Protein 3DO6 (pdb70)

Secondary structure (DSSP, 8-state):
---HHHHHHHTT--GGGEEEETTTEEEE-TTHHHHTTTSPP-EEEEEEESSP-TT---HHHHHHHH--TTTTT--EEEEEPPPPHHHHHHS--STTEETTEEEESHHHHHTTTT---HHHHHHHHHHHHHHHHHHTT-TT-EEEEEE---B----GGGSSEEES-SSGGG---EEE-B--GGGS---HHHH----HHHHHHHT-EEEEETTS-EEEHHHHT-S---GGGTTTTSPEEEEETTS-EEEE-----SSSS--B--HHHH-----SEEEEEBSSSIIIIIHHIIIIIHHHHT---SEEEEEE-HHHHHHHTT--GGGTTS--HHHHHHHHHHHHHHHHHHHHTT--EEEEEE--TT--HHHHHHHHHHHHTTT-EEEEE-HHHHGGGGSHHHHHHHHHH--------S-----HHHHHHHHHHHTS--SEEEE-HHHHHHHHHHHHTT-TTS-EEEE--SSSSSS-TT--S---S-EEEE-EEEEETTTTEEEEE-S--------SS-GGG--B-TTS-B-S--/---HHHHHHHTT--GGGEEEBTTS-EEE-TTHHHHTTTSPP-EEEEEEESSP-TT---HHHHHHHH--TTTTT--EEEEEPPPPHHHHHHS--STTEETTEEEESHHHHHTTTT---HHHHHHHHHHHHHHHHHHTT-TT-EEEEEE---B----GGGSSEEES-SSGGG---EEE-B--GGG----HHHH----HHHHHHHH-EEEEETTS-EEEHHHHT-S---GGGTTTTS-EEEEETTS-EEEE-----SSSS--B--HHHH-----SEEEEEBSSSIIIIIHHIIIIIHHHHT---SEEEEEE-HHHHHHHTT--GGGTTS--HHHHHHHHHHHHHHHHHHHHTT--EEEEEE--TT--HHHHHHHHHHHHHHT-EEEEE-HHHHGGGGGHHHHHHHHHH--------S-----HHHHHHHHHHHTS--SEEEE-HHHHHHHHHHHHTT-TTS-EEEE--SSSSSS-TT--S---S-EEEE-EEEEETTTTEEEEE-S--------SS-GGG--EETTTEE-S--

Sequence (1060 aa):
GKPIKEEIADQLELKDDIILYPYGHYIAKIDHRFLKSLENHEDGKLILVTAVTPTPAGEGKTTTSIGLSSLNRIGKKSIVTLREPSLLGPTLGLKGGATGGGRSSRVLPSSDEINLHFTGDHAVASSAHNLLLAAVLDSHIKHGNELKIDITRVFWKRTDNDRALRSIVIGLGGSANGFPREDSFIITAASEVAILALSENKDLKKERLGKIIVVALDADRKIVRRISDLGIIQGAAVLLKDAINPNLVQTTEGTPALIHCGPFANIAHGTNSIIATKAKLSEYTVTEAGFGADLGAEKFIDFVSRVGGFYPNAAVLVATVRALKYHGGANLKNIHEENLEALKEGFKNLRVHVENLRKFNLPVVVALNNRFFSTDTEKEIAYVVKECEKLGVRRVAVSEVFKKGSEGGVELAKAVAEAAKDVEPAYLYENDPVEKKIEILAKEIYRAGRVEFSDTAKNNALKFIKKHGFDDELPVIVAKTPKSISHDPSLRGAPEGYTFVVSDLFVSAGAGFVVALSSGDINLPGLPKKPNALNDVDDSGNIVGVSGKPIKEEIADQLELKDDIILYPYGHYIAKIDHRFLKSLENHEDGKLILVTAVTPTPAGEGKTTTSIGLSSLNRIGKKSIVTLREPSLLGPTLGLKGGATGGGRSRVLPSDEINLHFTGDHAVASAHNLLLAAVLDSHIKHGNELKIDITRVFWKRTDNDRALRSSIVIGLGGSANGFPREDSFIITAASEVAILALSENKDLKERLGKIIVVALDADRKIVRRISDLGIIQGAAVLLKDAINPNLVQTTEGTPALIHCGPFANIAHGTNSIIATKAKLSEYTVTEAGFGADLGAEKFIDFVSRVGGFYPNAAVLVATVRALKYHGGANLKNIHEENLEALKEGFKNLRVHVENLRRKFNLPVVVALNNRFFSTDTEKEIAYVVKECEKLGVRRVAVSEVFKKGSEGGVELAKAVAEAAKDVEPAYLYENDPVEKKIEILAKEIYRAGRVEFSDTAKNNALKFIKKHGFDELPVIVAKTPKSISHDPSLRGAPEGYTFVVSDLFVSAGAGFVVALSGDINLPGLPKKPNALNDVDDSGNIVGVS

InterPro domains:
  IPR000559 Formate-tetrahydrofolate ligase, FTHFS [MF_01543] (1-542)
  IPR000559 Formate-tetrahydrofolate ligase, FTHFS [PF01268] (1-541)
  IPR000559 Formate-tetrahydrofolate ligase, FTHFS [cd00477] (4-541)
  IPR020628 Formate-tetrahydrofolate ligase, FTHFS, conserved site [PS00721] (91-101)
  IPR020628 Formate-tetrahydrofolate ligase, FTHFS, conserved site [PS00722] (316-327)
  IPR027417 P-loop containing nucleoside triphosphate hydrolase [G3DSA:3.40.50.300] (1-413)
  IPR027417 P-loop containing nucleoside triphosphate hydrolase [SSF52540] (1-540)

Foldseek 3Di:
DDFLVVQCVLLPHDVVQWADDPGFKTFGNLVVLVVLVVQDDAFEEEEFAFQDDPLDQQRQLQLQLLLLLVVVPFAEAEEFAQDFLQVLLFPFDARQHFALRGWPPPQLSNHCNPPLCLLLCLLQVLVVLCQVCQLVPVPVQFDLAWFPRAHERFAPVQQKDWDQDDDSVSGDIHIHGYFYSLADLLLLLQLASAVLSLVLQQQFFTGAHPVRDTDGSVNSPCSVCVVSCVRLSTWMWGAISVRHIYTYHGAHDQFQHQAWGHLSRQSSSRTNYYRTYGDFHCLTNVLSCQQPRCVSSVHDHQAYEYGDEQLQLLVLLPDDPVCSLPDDVNSNVQSCLSVLLSVQLNCLQVHQYEYEYEDDPSQDPVSVVVSCVVCVVSVHHYDYADCSHPRSVRCNSVNVSCVVRGDDGDGRRQDDLPFPVVLVQSSCCRFLQEQEEDEDPQAVVQSVVCVVVPLRSWAERERADSCHSARDNVNGHRDHHHYGYFYHKDDSVSVGYIYTYRDDDRSHHHDPDGQSVFDQDPVRHDDSSD/DDFLVVQCVLLPHDPVQWDDDPRFKTFGNLVVLVVLVVFDDAFEEEEFAFQDDPLDQQRQLLLQLLLLLVVVPFWEAEEAAQEQLQVLQFDFDARQGFALRGWPPVLLSNHCNPPLCLLLVLLVVLVVLCQVCQLVPVPVQFDLVWFPRAHERFAPVQQKDWAQDDDSVSGDIHIHGYFYSLADLLLLLQLASAVLSLVLQQFFFGGAHPVRDTDGNVNSPCSVCVVSCVRLSTWMWGAISVRHIYTYHGHHDQFQHQAWGHLSRQSSSRTNYYRTYGDFHCLTNVLSCQQPRCVSSVHHHQAYEYGDEQLQLLVLLPDDPVCSLPDDVNSNVQSVLSVLLSCQLNCLQVHQYEYEYEDDPSDDPVSVVVSCVVCVVSVHHYDYADCNHVRSVRCNVVNVVCVVRGHDGDGRRQDDLPFPVVLVQSSCCRFLQELEEDEDPQAVVQSVVCVVVPNRSWAERERADSCHSANDNPNGHRDHHHYGYFYHKDDSRSVGYIYTYRDDDRSHHHDPDGLSVFDQDPVRHDDRSD

Solvent-accessible surface area: 36740 Å² total

Radius of gyration: 31.06 Å; Cα contacts (8 Å, |Δi|>4): 2667; chains: 2; bounding box: 62×60×99 Å

Structure (mmCIF, N/CA/C/O backbone):
data_3DO6
#
_entry.id   3DO6
#
_cell.length_a   107.630
_cell.length_b   118.250
_cell.length_c   93.640
_cell.angle_alpha   90.000
_cell.angle_beta   90.000
_cell.angle_gamma   90.000
#
_symmetry.space_group_name_H-M   'P 21 21 2'
#
loop_
_entity.id
_entity.type
_entity.pdbx_description
1 polymer 'Formate--tetrahydrofolate ligase'
2 non-polymer 1,2-ETHANEDIOL
3 water water
#
loop_
_atom_site.group_PDB
_atom_site.id
_atom_site.type_symbol
_atom_site.label_atom_id
_atom_site.label_alt_id
_atom_site.label_comp_id
_atom_site.label_asym_id
_atom_site.label_entity_id
_atom_site.label_seq_id
_atom_site.pdbx_PDB_ins_code
_atom_site.Cartn_x
_atom_site.Cartn_y
_atom_site.Cartn_z
_atom_site.occupancy
_atom_site.B_iso_or_equiv
_atom_site.auth_seq_id
_atom_site.auth_comp_id
_atom_site.auth_asym_id
_atom_site.auth_atom_id
_atom_site.pdbx_PDB_model_num
ATOM 1 N N . GLY A 1 1 ? 34.745 96.542 -13.581 1.00 52.44 0 GLY A N 1
ATOM 2 C CA . GLY A 1 1 ? 36.015 96.862 -12.856 1.00 54.28 0 GLY A CA 1
ATOM 3 C C . GLY A 1 1 ? 36.755 95.586 -12.477 1.00 53.50 0 GLY A C 1
ATOM 4 O O . GLY A 1 1 ? 37.329 95.460 -11.381 1.00 57.72 0 GLY A O 1
ATOM 12 N N . LYS A 1 3 ? 39.202 92.107 -12.783 1.00 32.06 2 LYS A N 1
ATOM 13 C CA . LYS A 1 3 ? 40.523 91.610 -13.070 1.00 31.40 2 LYS A CA 1
ATOM 14 C C . LYS A 1 3 ? 40.492 90.479 -14.103 1.00 29.97 2 LYS A C 1
ATOM 15 O O . LYS A 1 3 ? 39.690 89.555 -14.002 1.00 27.12 2 LYS A O 1
ATOM 21 N N . PRO A 1 4 ? 41.386 90.545 -15.097 1.00 30.18 3 PRO A N 1
ATOM 22 C CA . PRO A 1 4 ? 41.621 89.373 -15.935 1.00 28.72 3 PRO A CA 1
ATOM 23 C C . PRO A 1 4 ? 41.956 88.166 -15.102 1.00 27.34 3 PRO A C 1
ATOM 24 O O . PRO A 1 4 ? 42.638 88.246 -14.074 1.00 22.67 3 PRO A O 1
ATOM 28 N N . ILE A 1 5 ? 41.471 87.029 -15.552 1.00 27.48 4 ILE A N 1
ATOM 29 C CA . ILE A 1 5 ? 41.577 85.820 -14.729 1.00 25.99 4 ILE A CA 1
ATOM 30 C C . ILE A 1 5 ? 43.052 85.469 -14.460 1.00 25.86 4 ILE A C 1
ATOM 31 O O . ILE A 1 5 ? 43.381 84.888 -13.438 1.00 25.45 4 ILE A O 1
ATOM 36 N N . LYS A 1 6 ? 43.943 85.825 -15.371 1.00 26.34 5 LYS A N 1
ATOM 37 C CA . LYS A 1 6 ? 45.366 85.488 -15.175 1.00 27.22 5 LYS A CA 1
ATOM 38 C C . LYS A 1 6 ? 45.866 86.178 -13.909 1.00 25.11 5 LYS A C 1
ATOM 39 O O . LYS A 1 6 ? 46.760 85.693 -13.220 1.00 25.24 5 LYS A O 1
ATOM 42 N N A GLU A 1 7 ? 45.252 87.309 -13.597 0.50 25.25 6 GLU A N 1
ATOM 43 N N B GLU A 1 7 ? 45.238 87.297 -13.588 0.50 26.02 6 GLU A N 1
ATOM 44 C CA A GLU A 1 7 ? 45.655 88.085 -12.426 0.50 26.16 6 GLU A CA 1
ATOM 45 C CA B GLU A 1 7 ? 45.640 88.108 -12.438 0.50 27.50 6 GLU A CA 1
ATOM 46 C C A GLU A 1 7 ? 45.296 87.284 -11.197 0.50 26.69 6 GLU A C 1
ATOM 47 C C B GLU A 1 7 ? 45.208 87.438 -11.145 0.50 27.24 6 GLU A C 1
ATOM 48 O O A GLU A 1 7 ? 46.117 87.094 -10.293 0.50 26.42 6 GLU A O 1
ATOM 49 O O B GLU A 1 7 ? 45.872 87.538 -10.116 0.50 27.00 6 GLU A O 1
ATOM 60 N N . ILE A 1 8 ? 44.075 86.757 -11.223 1.00 24.18 7 ILE A N 1
ATOM 61 C CA . ILE A 1 8 ? 43.539 86.003 -10.081 1.00 23.49 7 ILE A CA 1
ATOM 62 C C . ILE A 1 8 ? 44.365 84.745 -9.901 1.00 22.99 7 ILE A C 1
ATOM 63 O O . ILE A 1 8 ? 44.769 84.385 -8.781 1.00 22.63 7 ILE A O 1
ATOM 68 N N . ALA A 1 9 ? 44.655 84.102 -11.032 1.00 23.38 8 ALA A N 1
ATOM 69 C CA . ALA A 1 9 ? 45.457 82.887 -11.041 1.00 22.03 8 ALA A CA 1
ATOM 70 C C . ALA A 1 9 ? 46.840 83.121 -10.465 1.00 25.50 8 ALA A C 1
ATOM 71 O O . ALA A 1 9 ? 47.427 82.287 -9.772 1.00 24.26 8 ALA A O 1
ATOM 73 N N . ASP A 1 10 ? 47.370 84.292 -10.752 1.00 28.07 9 ASP A N 1
ATOM 74 C CA . ASP A 1 10 ? 48.703 84.617 -10.271 1.00 29.44 9 ASP A CA 1
ATOM 75 C C . ASP A 1 10 ? 48.741 84.723 -8.756 1.00 26.07 9 ASP A C 1
ATOM 76 O O . ASP A 1 10 ? 49.696 84.284 -8.113 1.00 28.91 9 ASP A O 1
ATOM 81 N N . GLN A 1 11 ? 47.693 85.298 -8.202 1.00 28.77 10 GLN A N 1
ATOM 82 C CA . GLN A 1 11 ? 47.562 85.433 -6.757 1.00 29.25 10 GLN A CA 1
ATOM 83 C C . GLN A 1 11 ? 47.770 84.037 -6.141 1.00 28.65 10 GLN A C 1
ATOM 84 O O . GLN A 1 11 ? 48.264 83.902 -5.030 1.00 29.48 10 GLN A O 1
ATOM 90 N N . LEU A 1 12 ? 47.386 83.001 -6.877 1.00 23.61 11 LEU A N 1
ATOM 91 C CA . LEU A 1 12 ? 47.318 81.642 -6.324 1.00 23.71 11 LEU A CA 1
ATOM 92 C C . LEU A 1 12 ? 48.473 80.793 -6.824 1.00 25.59 11 LEU A C 1
ATOM 93 O O . LEU A 1 12 ? 48.546 79.593 -6.559 1.00 25.62 11 LEU A O 1
ATOM 98 N N . GLU A 1 13 ? 49.355 81.437 -7.576 1.00 28.37 12 GLU A N 1
ATOM 99 C CA . GLU A 1 13 ? 50.560 80.795 -8.133 1.00 27.84 12 GLU A CA 1
ATOM 100 C C . GLU A 1 13 ? 50.242 79.671 -9.099 1.00 28.54 12 GLU A C 1
ATOM 101 O O . GLU A 1 13 ? 50.960 78.688 -9.182 1.00 29.12 12 GLU A O 1
ATOM 107 N N . LEU A 1 14 ? 49.131 79.818 -9.809 1.00 28.21 13 LEU A N 1
ATOM 108 C CA . LEU A 1 14 ? 48.723 78.829 -10.809 1.00 27.45 13 LEU A CA 1
ATOM 109 C C . LEU A 1 14 ? 49.304 79.137 -12.174 1.00 28.40 13 LEU A C 1
ATOM 110 O O . LEU A 1 14 ? 49.144 80.234 -12.703 1.00 31.43 13 LEU A O 1
ATOM 115 N N . LYS A 1 15 ? 49.924 78.124 -12.746 1.00 26.97 14 LYS A N 1
ATOM 116 C CA . LYS A 1 15 ? 50.573 78.227 -14.050 1.00 29.58 14 LYS A CA 1
ATOM 117 C C . LYS A 1 15 ? 49.672 77.825 -15.202 1.00 30.59 14 LYS A C 1
ATOM 118 O O . LYS A 1 15 ? 48.697 77.099 -15.031 1.00 29.90 14 LYS A O 1
ATOM 124 N N . ASP A 1 16 ? 50.001 78.329 -16.378 1.00 29.14 15 ASP A N 1
ATOM 125 C CA . ASP A 1 16 ? 49.101 78.213 -17.524 1.00 30.59 15 ASP A CA 1
ATOM 126 C C . ASP A 1 16 ? 48.898 76.812 -17.960 1.00 27.12 15 ASP A C 1
ATOM 127 O O . ASP A 1 16 ? 47.919 76.511 -18.654 1.00 25.68 15 ASP A O 1
ATOM 132 N N . ASP A 1 17 ? 49.850 75.980 -17.584 1.00 26.85 16 ASP A N 1
ATOM 133 C CA . ASP A 1 17 ? 49.876 74.609 -18.034 1.00 27.63 16 ASP A CA 1
ATOM 134 C C . ASP A 1 17 ? 48.728 73.825 -17.432 1.00 28.13 16 ASP A C 1
ATOM 135 O O . ASP A 1 17 ? 48.346 72.786 -17.944 1.00 29.84 16 ASP A O 1
ATOM 140 N N A ILE A 1 18 ? 48.172 74.354 -16.350 0.50 27.45 17 ILE A N 1
ATOM 141 N N B ILE A 1 18 ? 48.179 74.340 -16.338 0.50 26.98 17 ILE A N 1
ATOM 142 C CA A ILE A 1 18 ? 47.047 73.691 -15.667 0.50 26.36 17 ILE A CA 1
ATOM 143 C CA B ILE A 1 18 ? 47.034 73.683 -15.677 0.50 25.42 17 ILE A CA 1
ATOM 144 C C A ILE A 1 18 ? 45.803 74.562 -15.687 0.50 23.50 17 ILE A C 1
ATOM 145 C C B ILE A 1 18 ? 45.816 74.589 -15.648 0.50 23.08 17 ILE A C 1
ATOM 146 O O A ILE A 1 18 ? 44.796 74.232 -15.070 0.50 24.30 17 ILE A O 1
ATOM 147 O O B ILE A 1 18 ? 44.845 74.313 -14.957 0.50 24.00 17 ILE A O 1
ATOM 156 N N . LEU A 1 19 ? 45.891 75.668 -16.414 1.00 22.05 18 LEU A N 1
ATOM 157 C CA . LEU A 1 19 ? 44.786 76.637 -16.528 1.00 23.22 18 LEU A CA 1
ATOM 158 C C . LEU A 1 19 ? 44.147 76.638 -17.926 1.00 26.17 18 LEU A C 1
ATOM 159 O O . LEU A 1 19 ? 44.817 76.798 -18.953 1.00 26.68 18 LEU A O 1
ATOM 164 N N . TYR A 1 20 ? 42.847 76.441 -17.951 1.00 21.47 19 TYR A N 1
ATOM 165 C CA . TYR A 1 20 ? 42.098 76.437 -19.196 1.00 22.23 19 TYR A CA 1
ATOM 166 C C . TYR A 1 20 ? 41.109 77.589 -19.247 1.00 21.87 19 TYR A C 1
ATOM 167 O O . TYR A 1 20 ? 40.018 77.498 -18.659 1.00 23.97 19 TYR A O 1
ATOM 176 N N . PRO A 1 21 ? 41.453 78.669 -19.967 1.00 23.01 20 PRO A N 1
ATOM 177 C CA . PRO A 1 21 ? 40.557 79.814 -19.974 1.00 22.49 20 PRO A CA 1
ATOM 178 C C . PRO A 1 21 ? 39.230 79.615 -20.688 1.00 21.69 20 PRO A C 1
ATOM 179 O O . PRO A 1 21 ? 39.100 78.812 -21.612 1.00 21.08 20 PRO A O 1
ATOM 183 N N . TYR A 1 22 ? 38.247 80.326 -20.160 1.00 18.12 21 TYR A N 1
ATOM 184 C CA . TYR A 1 22 ? 36.961 80.519 -20.802 1.00 21.78 21 TYR A CA 1
ATOM 185 C C . TYR A 1 22 ? 36.737 82.013 -20.919 1.00 20.36 21 TYR A C 1
ATOM 186 O O . TYR A 1 22 ? 36.226 82.686 -20.000 1.00 24.39 21 TYR A O 1
ATOM 195 N N . GLY A 1 23 ? 37.154 82.560 -22.059 1.00 19.36 22 GLY A N 1
ATOM 196 C CA . GLY A 1 23 ? 37.213 84.005 -22.192 1.00 18.94 22 GLY A CA 1
ATOM 197 C C . GLY A 1 23 ? 38.334 84.547 -21.344 1.00 19.90 22 GLY A C 1
ATOM 198 O O . GLY A 1 23 ? 39.275 83.848 -21.038 1.00 24.32 22 GLY A O 1
ATOM 199 N N . HIS A 1 24 ? 38.195 85.799 -20.953 1.00 22.76 23 HIS A N 1
ATOM 200 C CA . HIS A 1 24 ? 39.260 86.547 -20.265 1.00 26.08 23 HIS A CA 1
ATOM 201 C C . HIS A 1 24 ? 39.124 86.569 -18.730 1.00 24.58 23 HIS A C 1
ATOM 202 O O . HIS A 1 24 ? 40.073 86.875 -18.029 1.00 24.11 23 HIS A O 1
ATOM 209 N N . TYR A 1 25 ? 37.949 86.180 -18.240 1.00 22.51 24 TYR A N 1
ATOM 210 C CA . TYR A 1 25 ? 37.597 86.339 -16.818 1.00 18.74 24 TYR A CA 1
ATOM 211 C C . TYR A 1 25 ? 37.218 85.048 -16.069 1.00 19.45 24 TYR A C 1
ATOM 212 O O . TYR A 1 25 ? 36.834 85.079 -14.920 1.00 20.18 24 TYR A O 1
ATOM 221 N N . ILE A 1 26 ? 37.355 83.923 -16.743 1.00 20.02 25 ILE A N 1
ATOM 222 C CA . ILE A 1 26 ? 37.075 82.614 -16.137 1.00 19.34 25 ILE A CA 1
ATOM 223 C C . ILE A 1 26 ? 38.098 81.610 -16.596 1.00 20.28 25 ILE A C 1
ATOM 224 O O . ILE A 1 26 ? 38.566 81.678 -17.740 1.00 21.50 25 ILE A O 1
ATOM 229 N N . ALA A 1 27 ? 38.468 80.688 -15.707 1.00 17.44 26 ALA A N 1
ATOM 230 C CA . ALA A 1 27 ? 39.247 79.503 -16.094 1.00 19.05 26 ALA A CA 1
ATOM 231 C C . ALA A 1 27 ? 38.940 78.256 -15.292 1.00 19.61 26 ALA A C 1
ATOM 232 O O . ALA A 1 27 ? 38.574 78.316 -14.131 1.00 22.40 26 ALA A O 1
ATOM 234 N N . LYS A 1 28 ? 39.106 77.118 -15.959 1.00 16.51 27 LYS A N 1
ATOM 235 C CA . LYS A 1 28 ? 39.144 75.829 -15.289 1.00 16.50 27 LYS A CA 1
ATOM 236 C C . LYS A 1 28 ? 40.562 75.551 -14.843 1.00 16.89 27 LYS A C 1
ATOM 237 O O . LYS A 1 28 ? 41.529 75.903 -15.513 1.00 21.17 27 LYS A O 1
ATOM 243 N N . ILE A 1 29 ? 40.666 74.934 -13.686 1.00 17.80 28 ILE A N 1
ATOM 244 C CA . ILE A 1 29 ? 41.913 74.378 -13.168 1.00 16.14 28 ILE A CA 1
ATOM 245 C C . ILE A 1 29 ? 41.873 72.880 -13.283 1.00 19.02 28 ILE A C 1
ATOM 246 O O . ILE A 1 29 ? 40.949 72.197 -12.794 1.00 17.32 28 ILE A O 1
ATOM 251 N N . ASP A 1 30 ? 42.924 72.355 -13.891 1.00 20.71 29 ASP A N 1
ATOM 252 C CA . ASP A 1 30 ? 43.084 70.905 -13.960 1.00 19.89 29 ASP A CA 1
ATOM 253 C C . ASP A 1 30 ? 43.055 70.224 -12.599 1.00 21.72 29 ASP A C 1
ATOM 254 O O . ASP A 1 30 ? 43.889 70.473 -11.707 1.00 21.42 29 ASP A O 1
ATOM 259 N N . HIS A 1 31 ? 42.070 69.332 -12.463 1.00 18.23 30 HIS A N 1
ATOM 260 C CA . HIS A 1 31 ? 41.797 68.668 -11.196 1.00 17.86 30 HIS A CA 1
ATOM 261 C C . HIS A 1 31 ? 43.007 67.850 -10.775 1.00 17.38 30 HIS A C 1
ATOM 262 O O . HIS A 1 31 ? 43.187 67.587 -9.625 1.00 18.86 30 HIS A O 1
ATOM 269 N N . ARG A 1 32 ? 43.844 67.479 -11.727 1.00 17.51 31 ARG A N 1
ATOM 270 C CA . ARG A 1 32 ? 44.978 66.584 -11.419 1.00 19.31 31 ARG A CA 1
ATOM 271 C C . ARG A 1 32 ? 46.028 67.380 -10.650 1.00 19.10 31 ARG A C 1
ATOM 272 O O . ARG A 1 32 ? 46.898 66.826 -9.979 1.00 21.72 31 ARG A O 1
ATOM 280 N N . PHE A 1 33 ? 45.864 68.683 -10.678 1.00 20.40 32 PHE A N 1
ATOM 281 C CA . PHE A 1 33 ? 46.773 69.581 -9.919 1.00 22.56 32 PHE A CA 1
ATOM 282 C C . PHE A 1 33 ? 46.653 69.382 -8.404 1.00 25.04 32 PHE A C 1
ATOM 283 O O . PHE A 1 33 ? 47.618 69.551 -7.651 1.00 20.67 32 PHE A O 1
ATOM 291 N N . LEU A 1 34 ? 45.469 68.971 -7.972 1.00 22.27 33 LEU A N 1
ATOM 292 C CA . LEU A 1 34 ? 45.220 68.773 -6.540 1.00 21.44 33 LEU A CA 1
ATOM 293 C C . LEU A 1 34 ? 46.133 67.670 -5.982 1.00 24.70 33 LEU A C 1
ATOM 294 O O . LEU A 1 34 ? 46.657 67.760 -4.868 1.00 24.89 33 LEU A O 1
ATOM 299 N N . LYS A 1 35 ? 46.302 66.619 -6.763 1.00 27.29 34 LYS A N 1
ATOM 300 C CA . LYS A 1 35 ? 47.118 65.479 -6.337 1.00 28.54 34 LYS A CA 1
ATOM 301 C C . LYS A 1 35 ? 48.580 65.912 -6.264 1.00 29.50 34 LYS A C 1
ATOM 302 O O . LYS A 1 35 ? 49.373 65.423 -5.451 1.00 30.01 34 LYS A O 1
ATOM 308 N N . SER A 1 36 ? 48.925 66.855 -7.114 1.00 29.58 35 SER A N 1
ATOM 309 C CA . SER A 1 36 ? 50.293 67.401 -7.131 1.00 31.79 35 SER A CA 1
ATOM 310 C C . SER A 1 36 ? 50.624 68.050 -5.794 1.00 32.67 35 SER A C 1
ATOM 311 O O . SER A 1 36 ? 51.763 68.035 -5.346 1.00 32.17 35 SER A O 1
ATOM 314 N N . LEU A 1 37 ? 49.589 68.582 -5.157 1.00 30.10 36 LEU A N 1
ATOM 315 C CA . LEU A 1 37 ? 49.745 69.405 -3.953 1.00 27.96 36 LEU A CA 1
ATOM 316 C C . LEU A 1 37 ? 49.612 68.580 -2.706 1.00 26.86 36 LEU A C 1
ATOM 317 O O . LEU A 1 37 ? 49.469 69.106 -1.601 1.00 25.96 36 LEU A O 1
ATOM 322 N N . GLU A 1 38 ? 49.648 67.268 -2.864 1.00 29.05 37 GLU A N 1
ATOM 323 C CA . GLU A 1 38 ? 49.227 66.400 -1.761 1.00 31.82 37 GLU A CA 1
ATOM 324 C C . GLU A 1 38 ? 50.168 66.479 -0.572 1.00 34.63 37 GLU A C 1
ATOM 325 O O . GLU A 1 38 ? 49.812 66.085 0.530 1.00 37.81 37 GLU A O 1
ATOM 331 N N . ASN A 1 39 ? 51.339 67.053 -0.778 1.00 36.54 38 ASN A N 1
ATOM 332 C CA . ASN A 1 39 ? 52.338 67.118 0.307 1.00 39.25 38 ASN A CA 1
ATOM 333 C C . ASN A 1 39 ? 52.399 68.501 0.915 1.00 37.71 38 ASN A C 1
ATOM 334 O O . ASN A 1 39 ? 53.135 68.751 1.862 1.00 39.66 38 ASN A O 1
ATOM 339 N N . HIS A 1 40 ? 51.600 69.381 0.333 1.00 35.79 39 HIS A N 1
ATOM 340 C CA . HIS A 1 40 ? 51.425 70.758 0.803 1.00 30.94 39 HIS A CA 1
ATOM 341 C C . HIS A 1 40 ? 50.417 70.784 1.937 1.00 30.15 39 HIS A C 1
ATOM 342 O O . HIS A 1 40 ? 49.566 69.918 2.056 1.00 26.81 39 HIS A O 1
ATOM 349 N N . GLU A 1 41 ? 50.545 71.769 2.808 1.00 30.57 40 GLU A N 1
ATOM 350 C CA . GLU A 1 41 ? 49.718 71.790 4.012 1.00 29.73 40 GLU A CA 1
ATOM 351 C C . GLU A 1 41 ? 48.363 72.379 3.681 1.00 25.53 40 GLU A C 1
ATOM 352 O O . GLU A 1 41 ? 48.244 73.219 2.813 1.00 25.81 40 GLU A O 1
ATOM 355 N N . ASP A 1 42 ? 47.346 71.847 4.343 1.00 25.07 41 ASP A N 1
ATOM 356 C CA . ASP A 1 42 ? 45.987 72.384 4.275 1.00 23.11 41 ASP A CA 1
ATOM 357 C C . ASP A 1 42 ? 45.845 73.562 5.196 1.00 22.54 41 ASP A C 1
ATOM 358 O O . ASP A 1 42 ? 46.354 73.542 6.319 1.00 23.94 41 ASP A O 1
ATOM 363 N N . GLY A 1 43 ? 45.109 74.560 4.718 1.00 20.55 42 GLY A N 1
ATOM 364 C CA . GLY A 1 43 ? 44.631 75.661 5.545 1.00 18.85 42 GLY A CA 1
ATOM 365 C C . GLY A 1 43 ? 43.404 75.295 6.316 1.00 16.82 42 GLY A C 1
ATOM 366 O O . GLY A 1 43 ? 43.019 74.134 6.390 1.00 19.59 42 GLY A O 1
ATOM 367 N N . LYS A 1 44 ? 42.782 76.338 6.864 1.00 18.91 43 LYS A N 1
ATOM 368 C CA . LYS A 1 44 ? 41.531 76.255 7.625 1.00 17.80 43 LYS A CA 1
ATOM 369 C C . LYS A 1 44 ? 40.304 76.201 6.707 1.00 18.35 43 LYS A C 1
ATOM 370 O O . LYS A 1 44 ? 40.272 76.783 5.629 1.00 17.50 43 LYS A O 1
ATOM 376 N N . LEU A 1 45 ? 39.332 75.445 7.169 1.00 18.03 44 LEU A N 1
ATOM 377 C CA . LEU A 1 45 ? 38.042 75.286 6.511 1.00 14.19 44 LEU A CA 1
ATOM 378 C C . LEU A 1 45 ? 36.929 75.861 7.368 1.00 14.97 44 LEU A C 1
ATOM 379 O O . LEU A 1 45 ? 36.682 75.445 8.507 1.00 15.28 44 LEU A O 1
ATOM 384 N N . ILE A 1 46 ? 36.242 76.815 6.775 1.00 13.33 45 ILE A N 1
ATOM 385 C CA . ILE A 1 46 ? 35.104 77.472 7.401 1.00 13.63 45 ILE A CA 1
ATOM 386 C C . ILE A 1 46 ? 33.814 77.087 6.708 1.00 14.08 45 ILE A C 1
ATOM 387 O O . ILE A 1 46 ? 33.605 77.398 5.545 1.00 15.00 45 ILE A O 1
ATOM 392 N N . LEU A 1 47 ? 32.958 76.413 7.459 1.00 15.02 46 LEU A N 1
ATOM 393 C CA . LEU A 1 47 ? 31.648 75.984 6.979 1.00 15.14 46 LEU A CA 1
ATOM 394 C C . LEU A 1 47 ? 30.612 77.065 7.253 1.00 15.39 46 LEU A C 1
ATOM 395 O O . LEU A 1 47 ? 30.387 77.451 8.388 1.00 19.01 46 LEU A O 1
ATOM 400 N N . VAL A 1 48 ? 29.952 77.510 6.195 1.00 13.02 47 VAL A N 1
ATOM 401 C CA . VAL A 1 48 ? 28.882 78.504 6.302 1.00 13.24 47 VAL A CA 1
ATOM 402 C C . VAL A 1 48 ? 27.547 77.846 6.108 1.00 13.84 47 VAL A C 1
ATOM 403 O O . VAL A 1 48 ? 27.316 77.097 5.129 1.00 13.05 47 VAL A O 1
ATOM 407 N N . THR A 1 49 ? 26.681 78.107 7.088 1.00 13.39 48 THR A N 1
ATOM 408 C CA . THR A 1 49 ? 25.354 77.538 7.155 1.00 13.75 48 THR A CA 1
ATOM 409 C C . THR A 1 49 ? 24.419 78.632 7.682 1.00 16.82 48 THR A C 1
ATOM 410 O O . THR A 1 49 ? 24.774 79.812 7.667 1.00 15.54 48 THR A O 1
ATOM 414 N N . ALA A 1 50 ? 23.212 78.254 8.055 1.00 16.24 49 ALA A N 1
ATOM 415 C CA . ALA A 1 50 ? 22.179 79.232 8.354 1.00 15.59 49 ALA A CA 1
ATOM 416 C C . ALA A 1 50 ? 21.070 78.640 9.230 1.00 16.85 49 ALA A C 1
ATOM 417 O O . ALA A 1 50 ? 20.907 77.415 9.333 1.00 15.72 49 ALA A O 1
ATOM 419 N N . VAL A 1 51 ? 20.334 79.558 9.853 1.00 15.15 50 VAL A N 1
ATOM 420 C CA . VAL A 1 51 ? 19.118 79.232 10.562 1.00 16.28 50 VAL A CA 1
ATOM 421 C C . VAL A 1 51 ? 18.150 78.715 9.528 1.00 17.15 50 VAL A C 1
ATOM 422 O O . VAL A 1 51 ? 18.396 78.777 8.328 1.00 15.54 50 VAL A O 1
ATOM 426 N N . THR A 1 52 ? 17.068 78.154 10.019 1.00 18.47 51 THR A N 1
ATOM 427 C CA . THR A 1 52 ? 16.038 77.587 9.153 1.00 19.02 51 THR A CA 1
ATOM 428 C C . THR A 1 52 ? 15.537 78.648 8.159 1.00 18.94 51 THR A C 1
ATOM 429 O O . THR A 1 52 ? 15.013 79.693 8.552 1.00 17.87 51 THR A O 1
ATOM 433 N N . PRO A 1 53 ? 15.668 78.363 6.855 1.00 20.18 52 PRO A N 1
ATOM 434 C CA . PRO A 1 53 ? 15.295 79.315 5.801 1.00 19.01 52 PRO A CA 1
ATOM 435 C C . PRO A 1 53 ? 13.837 79.769 5.901 1.00 19.81 52 PRO A C 1
ATOM 436 O O . PRO A 1 53 ? 12.935 78.978 6.254 1.00 17.71 52 PRO A O 1
ATOM 440 N N . THR A 1 54 ? 13.652 81.044 5.622 1.00 21.54 53 THR A N 1
ATOM 441 C CA . THR A 1 54 ? 12.332 81.658 5.579 1.00 21.54 53 THR A CA 1
ATOM 442 C C . THR A 1 54 ? 12.167 82.378 4.249 1.00 23.48 53 THR A C 1
ATOM 443 O O . THR A 1 54 ? 13.145 82.645 3.562 1.00 22.38 53 THR A O 1
ATOM 447 N N . PRO A 1 55 ? 10.931 82.721 3.885 1.00 24.94 54 PRO A N 1
ATOM 448 C CA . PRO A 1 55 ? 10.645 83.415 2.635 1.00 25.85 54 PRO A CA 1
ATOM 449 C C . PRO A 1 55 ? 11.197 84.834 2.617 1.00 26.43 54 PRO A C 1
ATOM 450 O O . PRO A 1 55 ? 11.188 85.489 1.580 1.00 26.96 54 PRO A O 1
ATOM 454 N N . ALA A 1 56 ? 11.673 85.288 3.765 1.00 26.66 55 ALA A N 1
ATOM 455 C CA . ALA A 1 56 ? 12.173 86.673 3.917 1.00 28.10 55 ALA A CA 1
ATOM 456 C C . ALA A 1 56 ? 13.539 86.767 3.274 1.00 30.68 55 ALA A C 1
ATOM 457 O O . ALA A 1 56 ? 13.957 87.846 2.835 1.00 32.61 55 ALA A O 1
ATOM 459 N N . GLY A 1 57 ? 14.195 85.606 3.178 1.00 26.94 56 GLY A N 1
ATOM 460 C CA . GLY A 1 57 ? 15.560 85.472 2.610 1.00 25.65 56 GLY A CA 1
ATOM 461 C C . GLY A 1 57 ? 16.693 85.964 3.488 1.00 23.00 56 GLY A C 1
ATOM 462 O O . GLY A 1 57 ? 16.709 87.120 3.890 1.00 24.13 56 GLY A O 1
ATOM 463 N N . GLU A 1 58 ? 17.674 85.084 3.737 1.00 19.90 57 GLU A N 1
ATOM 464 C CA . GLU A 1 58 ? 18.715 85.307 4.760 1.00 21.02 57 GLU A CA 1
ATOM 465 C C . GLU A 1 58 ? 20.083 85.674 4.209 1.00 18.61 57 GLU A C 1
ATOM 466 O O . GLU A 1 58 ? 20.953 86.106 4.948 1.00 21.34 57 GLU A O 1
ATOM 472 N N . GLY A 1 59 ? 20.242 85.517 2.901 1.00 19.53 58 GLY A N 1
ATOM 473 C CA . GLY A 1 59 ? 21.437 85.996 2.173 1.00 20.46 58 GLY A CA 1
ATOM 474 C C . GLY A 1 59 ? 22.722 85.231 2.487 1.00 17.58 58 GLY A C 1
ATOM 475 O O . GLY A 1 59 ? 23.810 85.809 2.551 1.00 19.12 58 GLY A O 1
ATOM 476 N N . LYS A 1 60 ? 22.589 83.920 2.688 1.00 16.06 59 LYS A N 1
ATOM 477 C CA . LYS A 1 60 ? 23.745 83.099 3.071 1.00 16.88 59 LYS A CA 1
ATOM 478 C C . LYS A 1 60 ? 24.918 83.184 2.076 1.00 16.86 59 LYS A C 1
ATOM 479 O O . LYS A 1 60 ? 26.090 83.385 2.445 1.00 17.29 59 LYS A O 1
ATOM 485 N N . THR A 1 61 ? 24.604 83.041 0.803 1.00 17.92 60 THR A N 1
ATOM 486 C CA . THR A 1 61 ? 25.657 83.027 -0.224 1.00 17.71 60 THR A CA 1
ATOM 487 C C . THR A 1 61 ? 26.396 84.365 -0.281 1.00 17.30 60 THR A C 1
ATOM 488 O O . THR A 1 61 ? 27.608 84.390 -0.437 1.00 15.78 60 THR A O 1
ATOM 492 N N . THR A 1 62 ? 25.628 85.440 -0.150 1.00 17.17 61 THR A N 1
ATOM 493 C CA . THR A 1 62 ? 26.164 86.805 -0.144 1.00 17.76 61 THR A CA 1
ATOM 494 C C . THR A 1 62 ? 27.157 86.927 1.028 1.00 17.31 61 THR A C 1
ATOM 495 O O . THR A 1 62 ? 28.251 87.492 0.923 1.00 17.28 61 THR A O 1
ATOM 499 N N . THR A 1 63 ? 26.788 86.299 2.137 1.00 18.08 62 THR A N 1
ATOM 500 C CA . THR A 1 63 ? 27.563 86.361 3.378 1.00 15.37 62 THR A CA 1
ATOM 501 C C . THR A 1 63 ? 28.831 85.547 3.256 1.00 15.31 62 THR A C 1
ATOM 502 O O . THR A 1 63 ? 29.909 85.988 3.662 1.00 16.89 62 THR A O 1
ATOM 506 N N . SER A 1 64 ? 28.718 84.357 2.678 1.00 15.48 63 SER A N 1
ATOM 507 C CA . SER A 1 64 ? 29.911 83.551 2.381 1.00 14.01 63 SER A CA 1
ATOM 508 C C . SER A 1 64 ? 30.967 84.311 1.579 1.00 14.48 63 SER A C 1
ATOM 509 O O . SER A 1 64 ? 32.168 84.289 1.895 1.00 16.02 63 SER A O 1
ATOM 512 N N . ILE A 1 65 ? 30.521 84.947 0.513 1.00 15.07 64 ILE A N 1
ATOM 513 C CA . ILE A 1 65 ? 31.411 85.685 -0.363 1.00 14.34 64 ILE A CA 1
ATOM 514 C C . ILE A 1 65 ? 32.013 86.856 0.469 1.00 15.23 64 ILE A C 1
ATOM 515 O O . ILE A 1 65 ? 33.227 87.066 0.486 1.00 15.12 64 ILE A O 1
ATOM 520 N N . GLY A 1 66 ? 31.166 87.543 1.217 1.00 13.85 65 GLY A N 1
ATOM 521 C CA . GLY A 1 66 ? 31.598 88.696 1.992 1.00 16.25 65 GLY A CA 1
ATOM 522 C C . GLY A 1 66 ? 32.614 88.323 3.060 1.00 18.27 65 GLY A C 1
ATOM 523 O O . GLY A 1 66 ? 33.607 89.024 3.279 1.00 18.76 65 GLY A O 1
ATOM 524 N N . LEU A 1 67 ? 32.379 87.183 3.710 1.00 16.41 66 LEU A N 1
ATOM 525 C CA . LEU A 1 67 ? 33.348 86.668 4.701 1.00 15.37 66 LEU A CA 1
ATOM 526 C C . LEU A 1 67 ? 34.726 86.433 4.090 1.00 14.12 66 LEU A C 1
ATOM 527 O O . LEU A 1 67 ? 35.761 86.843 4.641 1.00 16.94 66 LEU A O 1
ATOM 532 N N . SER A 1 68 ? 34.749 85.796 2.919 1.00 15.36 67 SER A N 1
ATOM 533 C CA . SER A 1 68 ? 36.015 85.531 2.275 1.00 15.55 67 SER A CA 1
ATOM 534 C C . SER A 1 68 ? 36.705 86.851 1.923 1.00 16.23 67 SER A C 1
ATOM 535 O O . SER A 1 68 ? 37.931 87.005 2.058 1.00 14.67 67 SER A O 1
ATOM 546 N N . SER A 1 70 ? 36.357 89.649 3.352 1.00 19.69 69 SER A N 1
ATOM 547 C CA . SER A 1 70 ? 36.715 90.320 4.640 1.00 18.11 69 SER A CA 1
ATOM 548 C C . SER A 1 70 ? 37.958 89.707 5.299 1.00 17.48 69 SER A C 1
ATOM 549 O O . SER A 1 70 ? 38.797 90.425 5.863 1.00 18.86 69 SER A O 1
ATOM 552 N N . LEU A 1 71 ? 38.119 88.395 5.129 1.00 15.61 70 LEU A N 1
ATOM 553 C CA . LEU A 1 71 ? 39.302 87.691 5.580 1.00 17.01 70 LEU A CA 1
ATOM 554 C C . LEU A 1 71 ? 40.505 88.188 4.821 1.00 17.46 70 LEU A C 1
ATOM 555 O O . LEU A 1 71 ? 41.533 88.538 5.428 1.00 18.79 70 LEU A O 1
ATOM 560 N N . ASN A 1 72 ? 40.381 88.248 3.490 1.00 16.56 71 ASN A N 1
ATOM 561 C CA . ASN A 1 72 ? 41.444 88.838 2.675 1.00 16.86 71 ASN A CA 1
ATOM 562 C C . ASN A 1 72 ? 41.738 90.287 3.115 1.00 17.56 71 ASN A C 1
ATOM 563 O O . ASN A 1 72 ? 42.877 90.668 3.266 1.00 19.61 71 ASN A O 1
ATOM 568 N N . ARG A 1 73 ? 40.677 91.021 3.401 1.00 18.27 72 ARG A N 1
ATOM 569 C CA . ARG A 1 73 ? 40.768 92.448 3.813 1.00 21.20 72 ARG A CA 1
ATOM 570 C C . ARG A 1 73 ? 41.633 92.589 5.079 1.00 23.37 72 ARG A C 1
ATOM 571 O O . ARG A 1 73 ? 42.466 93.508 5.166 1.00 22.10 72 ARG A O 1
ATOM 579 N N . ILE A 1 74 ? 41.486 91.646 6.013 1.00 20.66 73 ILE A N 1
ATOM 580 C CA . ILE A 1 74 ? 42.201 91.699 7.315 1.00 21.14 73 ILE A CA 1
ATOM 581 C C . ILE A 1 74 ? 43.549 90.983 7.226 1.00 23.58 73 ILE A C 1
ATOM 582 O O . ILE A 1 74 ? 44.227 90.767 8.220 1.00 22.43 73 ILE A O 1
ATOM 587 N N . GLY A 1 75 ? 43.919 90.647 5.997 1.00 23.76 74 GLY A N 1
ATOM 588 C CA . GLY A 1 75 ? 45.248 90.116 5.687 1.00 21.07 74 GLY A CA 1
ATOM 589 C C . GLY A 1 75 ? 45.371 88.606 5.773 1.00 24.32 74 GLY A C 1
ATOM 590 O O . GLY A 1 75 ? 46.475 88.069 5.894 1.00 20.89 74 GLY A O 1
ATOM 591 N N . LYS A 1 76 ? 44.243 87.901 5.697 1.00 23.17 75 LYS A N 1
ATOM 592 C CA . LYS A 1 76 ? 44.269 86.432 5.754 1.00 23.25 75 LYS A CA 1
ATOM 593 C C . LYS A 1 76 ? 43.797 85.881 4.412 1.00 22.19 75 LYS A C 1
ATOM 594 O O . LYS A 1 76 ? 42.678 86.135 3.999 1.00 19.60 75 LYS A O 1
ATOM 600 N N . LYS A 1 77 ? 44.716 85.239 3.699 1.00 18.37 76 LYS A N 1
ATOM 601 C CA . LYS A 1 77 ? 44.444 84.754 2.362 1.00 20.72 76 LYS A CA 1
ATOM 602 C C . LYS A 1 77 ? 43.280 83.770 2.401 1.00 17.05 76 LYS A C 1
ATOM 603 O O . LYS A 1 77 ? 43.315 82.801 3.131 1.00 17.88 76 LYS A O 1
ATOM 609 N N . SER A 1 78 ? 42.278 84.065 1.581 1.00 19.16 77 SER A N 1
ATOM 610 C CA . SER A 1 78 ? 40.997 83.323 1.575 1.00 17.33 77 SER A CA 1
ATOM 611 C C . SER A 1 78 ? 40.406 83.120 0.176 1.00 18.24 77 SER A C 1
ATOM 612 O O . SER A 1 78 ? 40.466 83.978 -0.677 1.00 16.82 77 SER A O 1
ATOM 615 N N . ILE A 1 79 ? 39.828 81.943 0.001 1.00 16.59 78 ILE A N 1
ATOM 616 C CA . ILE A 1 79 ? 39.079 81.579 -1.192 1.00 16.14 78 ILE A CA 1
ATOM 617 C C . ILE A 1 79 ? 37.681 81.162 -0.753 1.00 16.16 78 ILE A C 1
ATOM 618 O O . ILE A 1 79 ? 37.493 80.497 0.285 1.00 16.22 78 ILE A O 1
ATOM 623 N N . VAL A 1 80 ? 36.697 81.649 -1.480 1.00 14.46 79 VAL A N 1
ATOM 624 C CA . VAL A 1 80 ? 35.319 81.179 -1.288 1.00 15.22 79 VAL A CA 1
ATOM 625 C C . VAL A 1 80 ? 35.020 80.104 -2.332 1.00 15.16 79 VAL A C 1
ATOM 626 O O . VAL A 1 80 ? 35.374 80.240 -3.505 1.00 14.05 79 VAL A O 1
ATOM 630 N N . THR A 1 81 ? 34.381 79.030 -1.877 1.00 15.80 80 THR A N 1
ATOM 631 C CA . THR A 1 81 ? 33.957 77.960 -2.780 1.00 16.31 80 THR A CA 1
ATOM 632 C C . THR A 1 81 ? 32.444 77.877 -2.718 1.00 15.45 80 THR A C 1
ATOM 633 O O . THR A 1 81 ? 31.844 77.924 -1.636 1.00 16.63 80 THR A O 1
ATOM 637 N N . LEU A 1 82 ? 31.841 77.810 -3.908 1.00 14.88 81 LEU A N 1
ATOM 638 C CA . LEU A 1 82 ? 30.397 77.854 -4.070 1.00 15.60 81 LEU A CA 1
ATOM 639 C C . LEU A 1 82 ? 29.875 76.831 -5.071 1.00 14.16 81 LEU A C 1
ATOM 640 O O . LEU A 1 82 ? 30.598 76.408 -5.963 1.00 14.32 81 LEU A O 1
ATOM 645 N N . ARG A 1 83 ? 28.597 76.510 -4.936 1.00 14.09 82 ARG A N 1
ATOM 646 C CA . ARG A 1 83 ? 27.909 75.719 -5.963 1.00 15.46 82 ARG A CA 1
ATOM 647 C C . ARG A 1 83 ? 27.618 76.587 -7.181 1.00 16.36 82 ARG A C 1
ATOM 648 O O . ARG A 1 83 ? 27.316 77.796 -7.076 1.00 14.68 82 ARG A O 1
ATOM 656 N N . GLU A 1 84 ? 27.672 75.950 -8.340 1.00 15.02 83 GLU A N 1
ATOM 657 C CA . GLU A 1 84 ? 27.156 76.592 -9.537 1.00 14.37 83 GLU A CA 1
ATOM 658 C C . GLU A 1 84 ? 25.622 76.575 -9.533 1.00 15.61 83 GLU A C 1
ATOM 659 O O . GLU A 1 84 ? 25.031 75.494 -9.372 1.00 17.42 83 GLU A O 1
ATOM 665 N N . PRO A 1 85 ? 24.976 77.750 -9.716 1.00 18.51 84 PRO A N 1
ATOM 666 C CA . PRO A 1 85 ? 23.517 77.763 -9.778 1.00 20.22 84 PRO A CA 1
ATOM 667 C C . PRO A 1 85 ? 22.968 77.077 -11.026 1.00 18.36 84 PRO A C 1
ATOM 668 O O . PRO A 1 85 ? 23.587 77.093 -12.058 1.00 17.73 84 PRO A O 1
ATOM 672 N N . SER A 1 86 ? 21.791 76.503 -10.896 1.00 20.08 85 SER A N 1
ATOM 673 C CA . SER A 1 86 ? 21.070 76.003 -12.048 1.00 19.61 85 SER A CA 1
ATOM 674 C C . SER A 1 86 ? 20.626 77.190 -12.878 1.00 19.08 85 SER A C 1
ATOM 675 O O . SER A 1 86 ? 20.348 78.260 -12.353 1.00 17.89 85 SER A O 1
ATOM 678 N N A LEU A 1 87 ? 20.574 76.993 -14.189 0.50 20.43 86 LEU A N 1
ATOM 679 N N B LEU A 1 87 ? 20.586 76.987 -14.194 0.50 20.93 86 LEU A N 1
ATOM 680 C CA A LEU A 1 87 ? 20.139 78.052 -15.094 0.50 18.57 86 LEU A CA 1
ATOM 681 C CA B LEU A 1 87 ? 20.145 78.025 -15.136 0.50 19.68 86 LEU A CA 1
ATOM 682 C C A LEU A 1 87 ? 18.638 78.230 -14.980 0.50 19.09 86 LEU A C 1
ATOM 683 C C B LEU A 1 87 ? 18.647 78.222 -15.011 0.50 19.76 86 LEU A C 1
ATOM 684 O O A LEU A 1 87 ? 18.113 79.351 -14.944 0.50 17.96 86 LEU A O 1
ATOM 685 O O B LEU A 1 87 ? 18.135 79.347 -15.002 0.50 18.91 86 LEU A O 1
ATOM 694 N N . GLY A 1 88 ? 17.942 77.107 -14.893 1.00 19.14 87 GLY A N 1
ATOM 695 C CA . GLY A 1 88 ? 16.489 77.132 -14.907 1.00 17.93 87 GLY A CA 1
ATOM 696 C C . GLY A 1 88 ? 15.850 78.203 -14.014 1.00 21.29 87 GLY A C 1
ATOM 697 O O . GLY A 1 88 ? 15.026 79.017 -14.474 1.00 22.19 87 GLY A O 1
ATOM 698 N N . PRO A 1 89 ? 16.182 78.187 -12.714 1.00 21.56 88 PRO A N 1
ATOM 699 C CA . PRO A 1 89 ? 15.499 79.056 -11.759 1.00 21.95 88 PRO A CA 1
ATOM 700 C C . PRO A 1 89 ? 15.658 80.539 -12.061 1.00 21.14 88 PRO A C 1
ATOM 701 O O . PRO A 1 89 ? 14.753 81.329 -11.846 1.00 22.04 88 PRO A O 1
ATOM 705 N N . THR A 1 90 ? 16.763 80.882 -12.660 1.00 21.32 89 THR A N 1
ATOM 706 C CA . THR A 1 90 ? 17.046 82.293 -13.038 1.00 20.50 89 THR A CA 1
ATOM 707 C C . THR A 1 90 ? 16.142 82.790 -14.157 1.00 21.36 89 THR A C 1
ATOM 708 O O . THR A 1 90 ? 15.823 83.986 -14.266 1.00 21.20 89 THR A O 1
ATOM 712 N N . LEU A 1 91 ? 15.685 81.850 -14.981 1.00 18.48 90 LEU A N 1
ATOM 713 C CA . LEU A 1 91 ? 14.802 82.204 -16.090 1.00 18.41 90 LEU A CA 1
ATOM 714 C C . LEU A 1 91 ? 13.431 82.410 -15.488 1.00 18.95 90 LEU A C 1
ATOM 715 O O . LEU A 1 91 ? 12.584 83.046 -16.065 1.00 20.00 90 LEU A O 1
ATOM 720 N N . GLY A 1 92 ? 13.264 81.908 -14.272 1.00 18.85 91 GLY A N 1
ATOM 721 C CA . GLY A 1 92 ? 12.038 82.110 -13.521 1.00 20.81 91 GLY A CA 1
ATOM 722 C C . GLY A 1 92 ? 12.002 83.319 -12.602 1.00 21.52 91 GLY A C 1
ATOM 723 O O . GLY A 1 92 ? 11.039 84.090 -12.600 1.00 19.50 91 GLY A O 1
ATOM 724 N N . LEU A 1 93 ? 13.026 83.418 -11.768 1.00 22.35 92 LEU A N 1
ATOM 725 C CA . LEU A 1 93 ? 13.177 84.512 -10.765 1.00 21.65 92 LEU A CA 1
ATOM 726 C C . LEU A 1 93 ? 14.652 84.847 -10.565 1.00 20.89 92 LEU A C 1
ATOM 727 O O . LEU A 1 93 ? 15.496 83.944 -10.561 1.00 22.28 92 LEU A O 1
ATOM 732 N N . LYS A 1 94 ? 14.971 86.131 -10.420 1.00 20.13 93 LYS A N 1
ATOM 733 C CA . LYS A 1 94 ? 16.329 86.506 -9.961 1.00 22.31 93 LYS A CA 1
ATOM 734 C C . LYS A 1 94 ? 16.576 85.897 -8.595 1.00 21.03 93 LYS A C 1
ATOM 735 O O . LYS A 1 94 ? 15.715 85.943 -7.710 1.00 20.57 93 LYS A O 1
ATOM 741 N N . GLY A 1 95 ? 17.759 85.338 -8.413 1.00 23.29 94 GLY A N 1
ATOM 742 C CA . GLY A 1 95 ? 18.118 84.681 -7.156 1.00 25.50 94 GLY A CA 1
ATOM 743 C C . GLY A 1 95 ? 19.431 85.188 -6.593 1.00 25.45 94 GLY A C 1
ATOM 744 O O . GLY A 1 95 ? 20.029 86.111 -7.152 1.00 25.25 94 GLY A O 1
ATOM 745 N N . GLY A 1 96 ? 19.878 84.559 -5.504 1.00 23.51 95 GLY A N 1
ATOM 746 C CA . GLY A 1 96 ? 21.039 85.028 -4.732 1.00 21.03 95 GLY A CA 1
ATOM 747 C C . GLY A 1 96 ? 22.279 84.177 -4.799 1.00 21.44 95 GLY A C 1
ATOM 748 O O . GLY A 1 96 ? 23.236 84.368 -4.010 1.00 16.02 95 GLY A O 1
ATOM 749 N N . ALA A 1 97 ? 22.292 83.289 -5.789 1.00 19.43 96 ALA A N 1
ATOM 750 C CA . ALA A 1 97 ? 23.324 82.241 -5.879 1.00 20.01 96 ALA A CA 1
ATOM 751 C C . ALA A 1 97 ? 24.685 82.768 -6.284 1.00 18.58 96 ALA A C 1
ATOM 752 O O . ALA A 1 97 ? 25.665 82.070 -6.128 1.00 21.55 96 ALA A O 1
ATOM 754 N N . THR A 1 98 ? 24.737 83.991 -6.794 1.00 16.62 97 THR A N 1
ATOM 755 C CA . THR A 1 98 ? 26.016 84.648 -7.096 1.00 20.51 97 THR A CA 1
ATOM 756 C C . THR A 1 98 ? 26.247 85.869 -6.202 1.00 18.82 97 THR A C 1
ATOM 757 O O . THR A 1 98 ? 27.065 86.761 -6.496 1.00 18.50 97 THR A O 1
ATOM 761 N N . GLY A 1 99 ? 25.517 85.857 -5.106 1.00 14.54 98 GLY A N 1
ATOM 762 C CA . GLY A 1 99 ? 25.593 86.911 -4.077 1.00 18.63 98 GLY A CA 1
ATOM 763 C C . GLY A 1 99 ? 24.730 88.137 -4.376 1.00 19.89 98 GLY A C 1
ATOM 764 O O . GLY A 1 99 ? 23.679 88.045 -4.991 1.00 19.22 98 GLY A O 1
ATOM 765 N N . GLY A 1 100 ? 25.143 89.293 -3.901 1.00 17.72 99 GLY A N 1
ATOM 766 C CA . GLY A 1 100 ? 24.302 90.483 -4.108 1.00 17.58 99 GLY A CA 1
ATOM 767 C C . GLY A 1 100 ? 25.020 91.748 -3.696 1.00 19.96 99 GLY A C 1
ATOM 768 O O . GLY A 1 100 ? 25.977 91.702 -2.923 1.00 17.64 99 GLY A O 1
ATOM 769 N N . GLY A 1 101 ? 24.524 92.882 -4.171 1.00 20.16 100 GLY A N 1
ATOM 770 C CA . GLY A 1 101 ? 25.077 94.178 -3.715 1.00 21.90 100 GLY A CA 1
ATOM 771 C C . GLY A 1 101 ? 26.557 94.226 -4.000 1.00 16.50 100 GLY A C 1
ATOM 772 O O . GLY A 1 101 ? 26.989 93.958 -5.124 1.00 16.73 100 GLY A O 1
ATOM 773 N N . ARG A 1 102 ? 27.337 94.551 -2.975 1.00 20.61 101 ARG A N 1
ATOM 774 C CA . ARG A 1 102 ? 28.806 94.697 -3.092 1.00 18.56 101 ARG A CA 1
ATOM 775 C C . ARG A 1 102 ? 29.575 93.426 -2.790 1.00 19.38 101 ARG A C 1
ATOM 776 O O . ARG A 1 102 ? 30.790 93.429 -2.635 1.00 16.74 101 ARG A O 1
ATOM 784 N N A SER A 1 103 ? 28.820 92.340 -2.686 0.50 19.33 102 SER A N 1
ATOM 785 N N B SER A 1 103 ? 28.839 92.321 -2.718 0.50 17.62 102 SER A N 1
ATOM 786 C CA A SER A 1 103 ? 29.374 91.031 -2.346 0.50 18.70 102 SER A CA 1
ATOM 787 C CA B SER A 1 103 ? 29.410 91.024 -2.313 0.50 15.29 102 SER A CA 1
ATOM 788 C C A SER A 1 103 ? 28.863 89.968 -3.314 0.50 17.74 102 SER A C 1
ATOM 789 C C B SER A 1 103 ? 28.974 89.886 -3.256 0.50 16.21 102 SER A C 1
ATOM 790 O O A SER A 1 103 ? 27.906 89.222 -3.041 0.50 14.49 102 SER A O 1
ATOM 791 O O B SER A 1 103 ? 28.200 88.982 -2.892 0.50 14.39 102 SER A O 1
ATOM 796 N N . ARG A 1 104 ? 29.510 89.959 -4.465 1.00 16.81 103 ARG A N 1
ATOM 797 C CA . ARG A 1 104 ? 29.168 89.081 -5.550 1.00 16.58 103 ARG A CA 1
ATOM 798 C C . ARG A 1 104 ? 30.369 88.292 -6.033 1.00 15.90 103 ARG A C 1
ATOM 799 O O . ARG A 1 104 ? 31.517 88.614 -5.747 1.00 15.35 103 ARG A O 1
ATOM 807 N N . VAL A 1 105 ? 30.056 87.233 -6.751 1.00 15.51 104 VAL A N 1
ATOM 808 C CA . VAL A 1 105 ? 31.038 86.557 -7.614 1.00 14.15 104 VAL A CA 1
ATOM 809 C C . VAL A 1 105 ? 30.745 86.969 -9.080 1.00 17.23 104 VAL A C 1
ATOM 810 O O . VAL A 1 105 ? 29.589 87.112 -9.513 1.00 15.75 104 VAL A O 1
ATOM 814 N N . LEU A 1 106 ? 31.846 87.177 -9.803 1.00 17.80 105 LEU A N 1
ATOM 815 C CA . LEU A 1 106 ? 31.857 87.817 -11.107 1.00 18.26 105 LEU A CA 1
ATOM 816 C C . LEU A 1 106 ? 32.706 87.031 -12.102 1.00 17.20 105 LEU A C 1
ATOM 817 O O . LEU A 1 106 ? 33.756 86.474 -11.745 1.00 18.48 105 LEU A O 1
ATOM 822 N N . PRO A 1 107 ? 32.289 87.021 -13.382 1.00 21.15 106 PRO A N 1
ATOM 823 C CA . PRO A 1 107 ? 31.191 87.752 -14.011 1.00 20.83 106 PRO A CA 1
ATOM 824 C C . PRO A 1 107 ? 29.834 87.098 -13.765 1.00 20.93 106 PRO A C 1
ATOM 825 O O . PRO A 1 107 ? 29.636 85.921 -14.068 1.00 20.29 106 PRO A O 1
ATOM 829 N N A SER A 1 108 ? 28.902 87.871 -13.224 0.50 21.76 107 SER A N 1
ATOM 830 N N B SER A 1 108 ? 28.910 87.878 -13.217 0.50 21.82 107 SER A N 1
ATOM 831 C CA A SER A 1 108 ? 27.669 87.285 -12.671 0.50 24.14 107 SER A CA 1
ATOM 832 C CA B SER A 1 108 ? 27.661 87.312 -12.670 0.50 24.28 107 SER A CA 1
ATOM 833 C C A SER A 1 108 ? 26.769 86.644 -13.723 0.50 22.02 107 SER A C 1
ATOM 834 C C B SER A 1 108 ? 26.783 86.646 -13.723 0.50 22.09 107 SER A C 1
ATOM 835 O O A SER A 1 108 ? 26.182 85.588 -13.480 0.50 21.11 107 SER A O 1
ATOM 836 O O B SER A 1 108 ? 26.230 85.572 -13.479 0.50 20.99 107 SER A O 1
ATOM 841 N N . ASP A 1 109 ? 26.689 87.268 -14.892 1.00 24.75 108 ASP A N 1
ATOM 842 C CA . ASP A 1 109 ? 25.753 86.795 -15.926 1.00 24.90 108 ASP A CA 1
ATOM 843 C C . ASP A 1 109 ? 26.169 85.408 -16.371 1.00 21.56 108 ASP A C 1
ATOM 844 O O . ASP A 1 109 ? 25.363 84.502 -16.447 1.00 24.67 108 ASP A O 1
ATOM 849 N N . GLU A 1 110 ? 27.456 85.276 -16.636 1.00 18.19 109 GLU A N 1
ATOM 850 C CA . GLU A 1 110 ? 28.021 84.041 -17.132 1.00 20.22 109 GLU A CA 1
ATOM 851 C C . GLU A 1 110 ? 27.879 82.931 -16.127 1.00 19.32 109 GLU A C 1
ATOM 852 O O . GLU A 1 110 ? 27.574 81.794 -16.485 1.00 16.51 109 GLU A O 1
ATOM 858 N N . ILE A 1 111 ? 28.115 83.260 -14.854 1.00 17.45 110 ILE A N 1
ATOM 859 C CA . ILE A 1 111 ? 28.017 82.243 -13.780 1.00 17.26 110 ILE A CA 1
ATOM 860 C C . ILE A 1 111 ? 26.594 81.742 -13.685 1.00 16.10 110 ILE A C 1
ATOM 861 O O . ILE A 1 111 ? 26.338 80.537 -13.540 1.00 16.92 110 ILE A O 1
ATOM 866 N N . ASN A 1 112 ? 25.681 82.699 -13.756 1.00 18.61 111 ASN A N 1
ATOM 867 C CA . ASN A 1 112 ? 24.252 82.424 -13.672 1.00 21.23 111 ASN A CA 1
ATOM 868 C C . ASN A 1 112 ? 23.707 81.638 -14.887 1.00 22.62 111 ASN A C 1
ATOM 869 O O . ASN A 1 112 ? 22.734 80.907 -14.766 1.00 28.25 111 ASN A O 1
ATOM 874 N N . LEU A 1 113 ? 24.365 81.770 -16.027 1.00 21.74 112 LEU A N 1
ATOM 875 C CA . LEU A 1 113 ? 23.834 81.179 -17.267 1.00 20.39 112 LEU A CA 1
ATOM 876 C C . LEU A 1 113 ? 24.624 79.925 -17.644 1.00 19.03 112 LEU A C 1
ATOM 877 O O . LEU A 1 113 ? 24.623 78.940 -16.917 1.00 21.82 112 LEU A O 1
ATOM 882 N N . HIS A 1 114 ? 25.293 79.968 -18.778 1.00 16.47 113 HIS A N 1
ATOM 883 C CA . HIS A 1 114 ? 26.010 78.771 -19.275 1.00 16.88 113 HIS A CA 1
ATOM 884 C C . HIS A 1 114 ? 27.281 78.473 -18.542 1.00 16.37 113 HIS A C 1
ATOM 885 O O . HIS A 1 114 ? 27.761 77.318 -18.514 1.00 15.89 113 HIS A O 1
ATOM 892 N N . PHE A 1 115 ? 27.825 79.518 -17.917 1.00 17.50 114 PHE A N 1
ATOM 893 C CA . PHE A 1 115 ? 29.134 79.428 -17.245 1.00 17.70 114 PHE A CA 1
ATOM 894 C C . PHE A 1 115 ? 30.134 78.669 -18.136 1.00 16.47 114 PHE A C 1
ATOM 895 O O . PHE A 1 115 ? 30.397 79.069 -19.269 1.00 19.14 114 PHE A O 1
ATOM 903 N N . THR A 1 116 ? 30.700 77.599 -17.615 1.00 15.60 115 THR A N 1
ATOM 904 C CA . THR A 1 116 ? 31.749 76.852 -18.336 1.00 14.44 115 THR A CA 1
ATOM 905 C C . THR A 1 116 ? 31.216 75.565 -18.934 1.00 11.55 115 THR A C 1
ATOM 906 O O . THR A 1 116 ? 31.964 74.682 -19.332 1.00 13.31 115 THR A O 1
ATOM 910 N N . GLY A 1 117 ? 29.895 75.465 -18.900 1.00 14.85 116 GLY A N 1
ATOM 911 C CA . GLY A 1 117 ? 29.141 74.342 -19.518 1.00 15.06 116 GLY A CA 1
ATOM 912 C C . GLY A 1 117 ? 29.030 73.046 -18.692 1.00 16.12 116 GLY A C 1
ATOM 913 O O . GLY A 1 117 ? 28.715 71.963 -19.229 1.00 17.77 116 GLY A O 1
ATOM 914 N N . ASP A 1 118 ? 29.278 73.132 -17.389 1.00 15.50 117 ASP A N 1
ATOM 915 C CA . ASP A 1 118 ? 29.303 71.907 -16.557 1.00 15.61 117 ASP A CA 1
ATOM 916 C C . ASP A 1 118 ? 27.874 71.318 -16.460 1.00 14.39 117 ASP A C 1
ATOM 917 O O . ASP A 1 118 ? 27.696 70.104 -16.436 1.00 15.69 117 ASP A O 1
ATOM 930 N N . HIS A 1 120 ? 25.598 71.473 -18.698 1.00 14.06 119 HIS A N 1
ATOM 931 C CA . HIS A 1 120 ? 25.276 70.876 -20.009 1.00 15.60 119 HIS A CA 1
ATOM 932 C C . HIS A 1 120 ? 25.939 69.532 -20.148 1.00 15.11 119 HIS A C 1
ATOM 933 O O . HIS A 1 120 ? 25.391 68.589 -20.733 1.00 14.70 119 HIS A O 1
ATOM 940 N N . ALA A 1 121 ? 27.124 69.428 -19.570 1.00 14.22 120 ALA A N 1
ATOM 941 C CA . ALA A 1 121 ? 27.893 68.189 -19.633 1.00 16.55 120 ALA A CA 1
ATOM 942 C C . ALA A 1 121 ? 27.177 67.083 -18.830 1.00 16.66 120 ALA A C 1
ATOM 943 O O . ALA A 1 121 ? 27.059 65.928 -19.293 1.00 16.64 120 ALA A O 1
ATOM 945 N N . VAL A 1 122 ? 26.697 67.457 -17.652 1.00 14.56 121 VAL A N 1
ATOM 946 C CA . VAL A 1 122 ? 25.967 66.537 -16.794 1.00 15.96 121 VAL A CA 1
ATOM 947 C C . VAL A 1 122 ? 24.693 66.087 -17.504 1.00 15.75 121 VAL A C 1
ATOM 948 O O . VAL A 1 122 ? 24.384 64.875 -17.539 1.00 14.80 121 VAL A O 1
ATOM 952 N N . ALA A 1 123 ? 23.976 67.044 -18.090 1.00 15.36 122 ALA A N 1
ATOM 953 C CA . ALA A 1 123 ? 22.712 66.721 -18.763 1.00 13.44 122 ALA A CA 1
ATOM 954 C C . ALA A 1 123 ? 22.949 65.740 -19.909 1.00 14.82 122 ALA A C 1
ATOM 955 O O . ALA A 1 123 ? 22.220 64.797 -20.073 1.00 14.68 122 ALA A O 1
ATOM 957 N N A SER A 1 124 ? 24.008 65.979 -20.668 0.50 14.40 123 SER A N 1
ATOM 958 N N B SER A 1 124 ? 24.004 65.963 -20.683 0.50 15.10 123 SER A N 1
ATOM 959 C CA A SER A 1 124 ? 24.377 65.135 -21.802 0.50 14.82 123 SER A CA 1
ATOM 960 C CA B SER A 1 124 ? 24.304 65.106 -21.835 0.50 16.43 123 SER A CA 1
ATOM 961 C C A SER A 1 124 ? 24.644 63.698 -21.401 0.50 14.56 123 SER A C 1
ATOM 962 C C B SER A 1 124 ? 24.647 63.680 -21.414 0.50 15.26 123 SER A C 1
ATOM 963 O O A SER A 1 124 ? 24.165 62.758 -22.022 0.50 13.64 123 SER A O 1
ATOM 964 O O B SER A 1 124 ? 24.198 62.720 -22.030 0.50 14.23 123 SER A O 1
ATOM 969 N N . ALA A 1 125 ? 25.475 63.552 -20.386 1.00 13.89 124 ALA A N 1
ATOM 970 C CA . ALA A 1 125 ? 25.810 62.233 -19.847 1.00 14.09 124 ALA A CA 1
ATOM 971 C C . ALA A 1 125 ? 24.561 61.512 -19.320 1.00 15.88 124 ALA A C 1
ATOM 972 O O . ALA A 1 125 ? 24.323 60.337 -19.600 1.00 14.85 124 ALA A O 1
ATOM 974 N N . HIS A 1 126 ? 23.744 62.256 -18.589 1.00 15.68 125 HIS A N 1
ATOM 975 C CA . HIS A 1 126 ? 22.537 61.708 -17.951 1.00 14.35 125 HIS A CA 1
ATOM 976 C C . HIS A 1 126 ? 21.545 61.212 -19.001 1.00 13.87 125 HIS A C 1
ATOM 977 O O . HIS A 1 126 ? 21.014 60.091 -18.947 1.00 13.98 125 HIS A O 1
ATOM 984 N N . ASN A 1 127 ? 21.323 62.080 -19.976 1.00 13.21 126 ASN A N 1
ATOM 985 C CA . ASN A 1 127 ? 20.369 61.809 -21.081 1.00 13.55 126 ASN A CA 1
ATOM 986 C C . ASN A 1 127 ? 20.826 60.731 -22.043 1.00 14.14 126 ASN A C 1
ATOM 987 O O . ASN A 1 127 ? 20.022 60.044 -22.634 1.00 13.88 126 ASN A O 1
ATOM 992 N N . LEU A 1 128 ? 22.148 60.613 -22.193 1.00 15.36 127 LEU A N 1
ATOM 993 C CA . LEU A 1 128 ? 22.743 59.540 -22.985 1.00 14.57 127 LEU A CA 1
ATOM 994 C C . LEU A 1 128 ? 22.330 58.178 -22.407 1.00 15.75 127 LEU A C 1
ATOM 995 O O . LEU A 1 128 ? 21.918 57.284 -23.150 1.00 16.66 127 LEU A O 1
ATOM 1000 N N A LEU A 1 129 ? 22.387 58.051 -21.087 0.50 12.84 128 LEU A N 1
ATOM 1001 N N B LEU A 1 129 ? 22.370 58.045 -21.084 0.50 12.40 128 LEU A N 1
ATOM 1002 C CA A LEU A 1 129 ? 22.056 56.789 -20.457 0.50 13.64 128 LEU A CA 1
ATOM 1003 C CA B LEU A 1 129 ? 22.059 56.769 -20.445 0.50 12.99 128 LEU A CA 1
ATOM 1004 C C A LEU A 1 129 ? 20.596 56.481 -20.760 0.50 13.27 128 LEU A C 1
ATOM 1005 C C B LEU A 1 129 ? 20.573 56.449 -20.652 0.50 12.99 128 LEU A C 1
ATOM 1006 O O A LEU A 1 129 ? 20.260 55.396 -21.217 0.50 13.52 128 LEU A O 1
ATOM 1007 O O B LEU A 1 129 ? 20.186 55.312 -20.905 0.50 14.28 128 LEU A O 1
ATOM 1016 N N . ALA A 1 130 ? 19.746 57.472 -20.540 1.00 12.40 129 ALA A N 1
ATOM 1017 C CA . ALA A 1 130 ? 18.296 57.295 -20.793 1.00 13.31 129 ALA A CA 1
ATOM 1018 C C . ALA A 1 130 ? 18.056 56.803 -22.249 1.00 11.44 129 ALA A C 1
ATOM 1019 O O . ALA A 1 130 ? 17.314 55.820 -22.516 1.00 12.32 129 ALA A O 1
ATOM 1021 N N . ALA A 1 131 ? 18.717 57.471 -23.190 1.00 11.47 130 ALA A N 1
ATOM 1022 C CA . ALA A 1 131 ? 18.583 57.151 -24.611 1.00 11.88 130 ALA A CA 1
ATOM 1023 C C . ALA A 1 131 ? 19.029 55.724 -24.893 1.00 16.83 130 ALA A C 1
ATOM 1024 O O . ALA A 1 131 ? 18.366 54.963 -25.617 1.00 16.00 130 ALA A O 1
ATOM 1026 N N . VAL A 1 132 ? 20.154 55.374 -24.296 1.00 17.22 131 VAL A N 1
ATOM 1027 C CA . VAL A 1 132 ? 20.748 54.062 -24.476 1.00 18.17 131 VAL A CA 1
ATOM 1028 C C . VAL A 1 132 ? 19.858 52.977 -23.830 1.00 15.87 131 VAL A C 1
ATOM 1029 O O . VAL A 1 132 ? 19.725 51.853 -24.338 1.00 15.56 131 VAL A O 1
ATOM 1033 N N . LEU A 1 133 ? 19.209 53.338 -22.736 1.00 14.34 132 LEU A N 1
ATOM 1034 C CA . LEU A 1 133 ? 18.320 52.401 -22.023 1.00 18.19 132 LEU A CA 1
ATOM 1035 C C . LEU A 1 133 ? 17.120 52.044 -22.887 1.00 14.82 132 LEU A C 1
ATOM 1036 O O . LEU A 1 133 ? 16.797 50.869 -23.104 1.00 13.31 132 LEU A O 1
ATOM 1041 N N . ASP A 1 134 ? 16.492 53.082 -23.432 1.00 14.94 133 ASP A N 1
ATOM 1042 C CA . ASP A 1 134 ? 15.347 52.886 -24.311 1.00 15.76 133 ASP A CA 1
ATOM 1043 C C . ASP A 1 134 ? 15.701 52.143 -25.581 1.00 15.25 133 ASP A C 1
ATOM 1044 O O . ASP A 1 134 ? 14.897 51.339 -26.090 1.00 16.17 133 ASP A O 1
ATOM 1049 N N . SER A 1 135 ? 16.905 52.395 -26.087 1.00 16.01 134 SER A N 1
ATOM 1050 C CA . SER A 1 135 ? 17.352 51.783 -27.349 1.00 17.42 134 SER A CA 1
ATOM 1051 C C . SER A 1 135 ? 17.711 50.297 -27.108 1.00 19.03 134 SER A C 1
ATOM 1052 O O . SER A 1 135 ? 17.414 49.417 -27.953 1.00 19.50 134 SER A O 1
ATOM 1055 N N . HIS A 1 136 ? 18.281 50.021 -25.939 1.00 14.74 135 HIS A N 1
ATOM 1056 C CA . HIS A 1 136 ? 18.514 48.658 -25.510 1.00 16.64 135 HIS A CA 1
ATOM 1057 C C . HIS A 1 136 ? 17.200 47.880 -25.537 1.00 16.99 135 HIS A C 1
ATOM 1058 O O . HIS A 1 136 ? 17.159 46.756 -26.033 1.00 17.14 135 HIS A O 1
ATOM 1065 N N . ILE A 1 137 ? 16.142 48.470 -24.981 1.00 15.96 136 ILE A N 1
ATOM 1066 C CA . ILE A 1 137 ? 14.833 47.809 -24.945 1.00 16.19 136 ILE A CA 1
ATOM 1067 C C . ILE A 1 137 ? 14.304 47.634 -26.379 1.00 18.74 136 ILE A C 1
ATOM 1068 O O . ILE A 1 137 ? 13.779 46.559 -26.734 1.00 16.60 136 ILE A O 1
ATOM 1073 N N . LYS A 1 138 ? 14.481 48.675 -27.197 1.00 15.55 137 LYS A N 1
ATOM 1074 C CA . LYS A 1 138 ? 13.948 48.680 -28.548 1.00 18.08 137 LYS A CA 1
ATOM 1075 C C . LYS A 1 138 ? 14.503 47.502 -29.333 1.00 21.65 137 LYS A C 1
ATOM 1076 O O . LYS A 1 138 ? 13.747 46.805 -30.051 1.00 20.65 137 LYS A O 1
ATOM 1082 N N . HIS A 1 139 ? 15.798 47.280 -29.147 1.00 17.12 138 HIS A N 1
ATOM 1083 C CA . HIS A 1 139 ? 16.589 46.364 -29.991 1.00 21.06 138 HIS A CA 1
ATOM 1084 C C . HIS A 1 139 ? 16.620 44.956 -29.452 1.00 24.77 138 HIS A C 1
ATOM 1085 O O . HIS A 1 139 ? 17.437 44.173 -29.867 1.00 30.33 138 HIS A O 1
ATOM 1092 N N . GLY A 1 140 ? 15.749 44.640 -28.516 1.00 23.87 139 GLY A N 1
ATOM 1093 C CA . GLY A 1 140 ? 15.567 43.251 -28.083 1.00 23.71 139 GLY A CA 1
ATOM 1094 C C . GLY A 1 140 ? 15.529 43.033 -26.594 1.00 21.93 139 GLY A C 1
ATOM 1095 O O . GLY A 1 140 ? 15.200 41.957 -26.120 1.00 18.57 139 GLY A O 1
ATOM 1096 N N . ASN A 1 141 ? 15.865 44.081 -25.850 1.00 19.69 140 ASN A N 1
ATOM 1097 C CA . ASN A 1 141 ? 15.836 44.044 -24.398 1.00 19.10 140 ASN A CA 1
ATOM 1098 C C . ASN A 1 141 ? 16.514 42.807 -23.791 1.00 17.92 140 ASN A C 1
ATOM 1099 O O . ASN A 1 141 ? 15.920 42.075 -23.031 1.00 18.01 140 ASN A O 1
ATOM 1104 N N . GLU A 1 142 ? 17.780 42.593 -24.122 1.00 19.08 141 GLU A N 1
ATOM 1105 C CA . GLU A 1 142 ? 18.494 41.425 -23.579 1.00 20.48 141 GLU A CA 1
ATOM 1106 C C . GLU A 1 142 ? 18.585 41.421 -22.071 1.00 20.82 141 GLU A C 1
ATOM 1107 O O . GLU A 1 142 ? 18.598 40.377 -21.459 1.00 18.98 141 GLU A O 1
ATOM 1113 N N . LEU A 1 143 ? 18.636 42.604 -21.470 1.00 17.16 142 LEU A N 1
ATOM 1114 C CA . LEU A 1 143 ? 18.753 42.758 -19.997 1.00 16.95 142 LEU A CA 1
ATOM 1115 C C . LEU A 1 143 ? 17.404 42.534 -19.292 1.00 14.93 142 LEU A C 1
ATOM 1116 O O . LEU A 1 143 ? 17.326 42.486 -18.055 1.00 16.10 142 LEU A O 1
ATOM 1121 N N . LYS A 1 144 ? 16.361 42.396 -20.093 1.00 17.39 143 LYS A N 1
ATOM 1122 C CA . LYS A 1 144 ? 14.972 42.149 -19.594 1.00 15.72 143 LYS A CA 1
ATOM 1123 C C . LYS A 1 144 ? 14.511 43.234 -18.632 1.00 16.08 143 LYS A C 1
ATOM 1124 O O . LYS A 1 144 ? 13.911 42.967 -17.594 1.00 16.36 143 LYS A O 1
ATOM 1130 N N . ILE A 1 145 ? 14.816 44.461 -19.002 1.00 15.62 144 ILE A N 1
ATOM 1131 C CA . ILE A 1 145 ? 14.378 45.616 -18.212 1.00 15.18 144 ILE A CA 1
ATOM 1132 C C . ILE A 1 145 ? 12.853 45.663 -18.147 1.00 14.66 144 ILE A C 1
ATOM 1133 O O . ILE A 1 145 ? 12.162 45.570 -19.157 1.00 16.33 144 ILE A O 1
ATOM 1138 N N . ASP A 1 146 ? 12.372 45.814 -16.924 1.00 15.72 145 ASP A N 1
ATOM 1139 C CA . ASP A 1 146 ? 10.952 46.036 -16.618 1.00 14.87 145 ASP A CA 1
ATOM 1140 C C . ASP A 1 146 ? 10.634 47.540 -16.748 1.00 16.65 145 ASP A C 1
ATOM 1141 O O . ASP A 1 146 ? 11.081 48.376 -15.942 1.00 16.77 145 ASP A O 1
ATOM 1146 N N . ILE A 1 147 ? 9.924 47.869 -17.807 1.00 14.30 146 ILE A N 1
ATOM 1147 C CA . ILE A 1 147 ? 9.652 49.274 -18.139 1.00 16.57 146 ILE A CA 1
ATOM 1148 C C . ILE A 1 147 ? 8.707 49.981 -17.158 1.00 17.13 146 ILE A C 1
ATOM 1149 O O . ILE A 1 147 ? 8.469 51.200 -17.253 1.00 15.93 146 ILE A O 1
ATOM 1154 N N . THR A 1 148 ? 8.168 49.224 -16.219 1.00 15.24 147 THR A N 1
ATOM 1155 C CA . THR A 1 148 ? 7.422 49.806 -15.098 1.00 15.19 147 THR A CA 1
ATOM 1156 C C . THR A 1 148 ? 8.299 49.986 -13.855 1.00 15.08 147 THR A C 1
ATOM 1157 O O . THR A 1 148 ? 7.830 50.409 -12.804 1.00 16.55 147 THR A O 1
ATOM 1161 N N . ARG A 1 149 ? 9.559 49.608 -13.967 1.00 14.86 148 ARG A N 1
ATOM 1162 C CA . ARG A 1 149 ? 10.465 49.685 -12.826 1.00 14.43 148 ARG A CA 1
ATOM 1163 C C . ARG A 1 149 ? 11.799 50.318 -13.233 1.00 16.83 148 ARG A C 1
ATOM 1164 O O . ARG A 1 149 ? 12.860 49.822 -12.929 1.00 13.49 148 ARG A O 1
ATOM 1172 N N . VAL A 1 150 ? 11.692 51.414 -13.949 1.00 15.30 149 VAL A N 1
ATOM 1173 C CA . VAL A 1 150 ? 12.846 52.229 -14.348 1.00 15.57 149 VAL A CA 1
ATOM 1174 C C . VAL A 1 150 ? 12.971 53.419 -13.397 1.00 15.24 149 VAL A C 1
ATOM 1175 O O . VAL A 1 150 ? 12.124 54.309 -13.366 1.00 17.14 149 VAL A O 1
ATOM 1179 N N . PHE A 1 151 ? 14.067 53.431 -12.643 1.00 13.70 150 PHE A N 1
ATOM 1180 C CA . PHE A 1 151 ? 14.361 54.472 -11.639 1.00 14.49 150 PHE A CA 1
ATOM 1181 C C . PHE A 1 151 ? 14.915 55.728 -12.337 1.00 14.96 150 PHE A C 1
ATOM 1182 O O . PHE A 1 151 ? 14.714 56.887 -11.897 1.00 14.60 150 PHE A O 1
ATOM 1190 N N . TRP A 1 152 ? 15.606 55.481 -13.432 1.00 12.69 151 TRP A N 1
ATOM 1191 C CA . TRP A 1 152 ? 16.354 56.543 -14.162 1.00 15.38 151 TRP A CA 1
ATOM 1192 C C . TRP A 1 152 ? 15.408 57.417 -14.937 1.00 15.86 151 TRP A C 1
ATOM 1193 O O . TRP A 1 152 ? 14.547 56.919 -15.656 1.00 17.71 151 TRP A O 1
ATOM 1204 N N . LYS A 1 153 ? 15.566 58.727 -14.724 1.00 14.57 152 LYS A N 1
ATOM 1205 C CA . LYS A 1 153 ? 14.740 59.754 -15.353 1.00 15.73 152 LYS A CA 1
ATOM 1206 C C . LYS A 1 153 ? 15.573 60.518 -16.408 1.00 16.07 152 LYS A C 1
ATOM 1207 O O . LYS A 1 153 ? 16.768 60.324 -16.563 1.00 15.22 152 LYS A O 1
ATOM 1213 N N . ARG A 1 154 ? 14.912 61.383 -17.150 1.00 13.38 153 ARG A N 1
ATOM 1214 C CA . ARG A 1 154 ? 15.634 62.260 -18.013 1.00 11.65 153 ARG A CA 1
ATOM 1215 C C . ARG A 1 154 ? 15.860 63.586 -17.285 1.00 11.97 153 ARG A C 1
ATOM 1216 O O . ARG A 1 154 ? 15.331 63.795 -16.191 1.00 15.75 153 ARG A O 1
ATOM 1224 N N . THR A 1 155 ? 16.610 64.461 -17.961 1.00 14.00 154 THR A N 1
ATOM 1225 C CA . THR A 1 155 ? 17.012 65.721 -17.392 1.00 12.88 154 THR A CA 1
ATOM 1226 C C . THR A 1 155 ? 17.063 66.898 -18.347 1.00 13.71 154 THR A C 1
ATOM 1227 O O . THR A 1 155 ? 17.313 66.784 -19.561 1.00 14.32 154 THR A O 1
ATOM 1239 N N . ASP A 1 157 ? 18.063 71.463 -17.720 1.00 16.96 156 ASP A N 1
ATOM 1240 C CA . ASP A 1 157 ? 18.231 72.606 -16.800 1.00 18.05 156 ASP A CA 1
ATOM 1241 C C . ASP A 1 157 ? 17.285 73.722 -17.192 1.00 16.38 156 ASP A C 1
ATOM 1242 O O . ASP A 1 157 ? 17.624 74.696 -17.846 1.00 20.08 156 ASP A O 1
ATOM 1255 N N . ASN A 1 159 ? 13.130 75.095 -15.848 1.00 16.30 158 ASN A N 1
ATOM 1256 C CA . ASN A 1 159 ? 12.058 75.006 -14.857 1.00 16.24 158 ASN A CA 1
ATOM 1257 C C . ASN A 1 159 ? 10.826 74.668 -15.672 1.00 16.72 158 ASN A C 1
ATOM 1258 O O . ASN A 1 159 ? 10.112 75.565 -16.105 1.00 20.76 158 ASN A O 1
ATOM 1263 N N . ASP A 1 160 ? 10.636 73.379 -15.955 1.00 16.40 159 ASP A N 1
ATOM 1264 C CA . ASP A 1 160 ? 9.529 72.957 -16.836 1.00 16.06 159 ASP A CA 1
ATOM 1265 C C . ASP A 1 160 ? 8.641 71.860 -16.245 1.00 17.31 159 ASP A C 1
ATOM 1266 O O . ASP A 1 160 ? 8.884 70.664 -16.395 1.00 15.51 159 ASP A O 1
ATOM 1271 N N . ARG A 1 161 ? 7.577 72.313 -15.624 1.00 15.82 160 ARG A N 1
ATOM 1272 C CA . ARG A 1 161 ? 6.648 71.425 -14.946 1.00 16.69 160 ARG A CA 1
ATOM 1273 C C . ARG A 1 161 ? 5.959 70.445 -15.895 1.00 15.65 160 ARG A C 1
ATOM 1274 O O . ARG A 1 161 ? 5.531 69.397 -15.463 1.00 13.45 160 ARG A O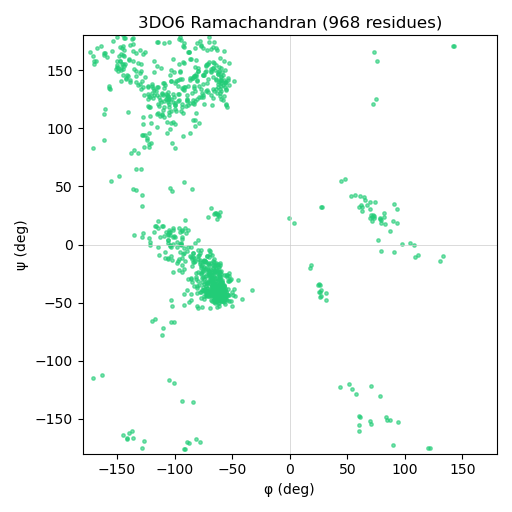 1
ATOM 1282 N N . ALA A 1 162 ? 5.870 70.823 -17.171 1.00 13.20 161 ALA A N 1
ATOM 1283 C CA . ALA A 1 162 ? 5.185 70.021 -18.187 1.00 14.39 161 ALA A CA 1
ATOM 1284 C C . ALA A 1 162 ? 5.858 68.669 -18.368 1.00 12.81 161 ALA A C 1
ATOM 1285 O O . ALA A 1 162 ? 5.264 67.711 -18.872 1.00 14.45 161 ALA A O 1
ATOM 1287 N N . LEU A 1 163 ? 7.097 68.586 -17.939 1.00 13.08 162 LEU A N 1
ATOM 1288 C CA . LEU A 1 163 ? 7.905 67.358 -18.134 1.00 10.97 162 LEU A CA 1
ATOM 1289 C C . LEU A 1 163 ? 7.993 66.466 -16.866 1.00 13.69 162 LEU A C 1
ATOM 1290 O O . LEU A 1 163 ? 8.756 65.475 -16.811 1.00 15.20 162 LEU A O 1
ATOM 1295 N N . ARG A 1 164 ? 7.214 66.837 -15.851 1.00 12.98 163 ARG A N 1
ATOM 1296 C CA . ARG A 1 164 ? 7.242 66.110 -14.557 1.00 15.12 163 ARG A CA 1
ATOM 1297 C C . ARG A 1 164 ? 6.762 64.677 -14.748 1.00 14.15 163 ARG A C 1
ATOM 1298 O O . ARG A 1 164 ? 7.309 63.729 -14.168 1.00 16.45 163 ARG A O 1
ATOM 1306 N N . SER A 1 165 ? 5.715 64.547 -15.543 1.00 13.76 164 SER A N 1
ATOM 1307 C CA . SER A 1 165 ? 5.123 63.236 -15.833 1.00 13.98 164 SER A CA 1
ATOM 1308 C C . SER A 1 165 ? 4.724 63.169 -17.288 1.00 14.23 164 SER A C 1
ATOM 1309 O O . SER A 1 165 ? 3.842 63.872 -17.753 1.00 14.45 164 SER A O 1
ATOM 1312 N N . ILE A 1 166 ? 5.411 62.300 -17.987 1.00 13.21 165 ILE A N 1
ATOM 1313 C CA . ILE A 1 166 ? 5.234 62.150 -19.424 1.00 13.53 165 ILE A CA 1
ATOM 1314 C C . ILE A 1 166 ? 5.122 60.687 -19.851 1.00 13.91 165 ILE A C 1
ATOM 1315 O O . ILE A 1 166 ? 5.438 59.774 -19.083 1.00 12.57 165 ILE A O 1
ATOM 1320 N N . VAL A 1 167 ? 4.645 60.493 -21.075 1.00 14.08 166 VAL A N 1
ATOM 1321 C CA . VAL A 1 167 ? 4.697 59.191 -21.724 1.00 12.27 166 VAL A CA 1
ATOM 1322 C C . VAL A 1 167 ? 5.543 59.318 -22.957 1.00 13.42 166 VAL A C 1
ATOM 1323 O O . VAL A 1 167 ? 5.361 60.216 -23.764 1.00 15.63 166 VAL A O 1
ATOM 1327 N N . ILE A 1 168 ? 6.504 58.425 -23.055 1.00 13.16 167 ILE A N 1
ATOM 1328 C CA . ILE A 1 168 ? 7.426 58.382 -24.176 1.00 13.23 167 ILE A CA 1
ATOM 1329 C C . ILE A 1 168 ? 7.254 57.104 -25.022 1.00 11.81 167 ILE A C 1
ATOM 1330 O O . ILE A 1 168 ? 6.473 56.186 -24.713 1.00 12.25 167 ILE A O 1
ATOM 1335 N N . GLY A 1 169 ? 7.994 57.081 -26.109 1.00 11.86 168 GLY A N 1
ATOM 1336 C CA . GLY A 1 169 ? 8.114 55.883 -26.932 1.00 16.26 168 GLY A CA 1
ATOM 1337 C C . GLY A 1 169 ? 6.835 55.521 -27.686 1.00 14.89 168 GLY A C 1
ATOM 1338 O O . GLY A 1 169 ? 6.571 54.357 -27.993 1.00 15.68 168 GLY A O 1
ATOM 1339 N N . LEU A 1 170 ? 6.070 56.537 -28.024 1.00 13.47 169 LEU A N 1
ATOM 1340 C CA . LEU A 1 170 ? 4.857 56.363 -28.842 1.00 13.78 169 LEU A CA 1
ATOM 1341 C C . LEU A 1 170 ? 5.173 56.440 -30.337 1.00 15.42 169 LEU A C 1
ATOM 1342 O O . LEU A 1 170 ? 6.254 56.847 -30.738 1.00 14.65 169 LEU A O 1
ATOM 1347 N N . GLY A 1 171 ? 4.225 56.003 -31.150 1.00 17.43 170 GLY A N 1
ATOM 1348 C CA . GLY A 1 171 ? 4.281 56.268 -32.586 1.00 15.82 170 GLY A CA 1
ATOM 1349 C C . GLY A 1 171 ? 4.524 55.021 -33.394 1.00 18.99 170 GLY A C 1
ATOM 1350 O O . GLY A 1 171 ? 4.391 55.025 -34.613 1.00 20.19 170 GLY A O 1
ATOM 1351 N N . GLY A 1 172 ? 4.838 53.935 -32.705 1.00 16.99 171 GLY A N 1
ATOM 1352 C CA . GLY A 1 172 ? 4.942 52.606 -33.337 1.00 17.34 171 GLY A CA 1
ATOM 1353 C C . GLY A 1 172 ? 6.284 51.955 -33.216 1.00 17.29 171 GLY A C 1
ATOM 1354 O O . GLY A 1 172 ? 7.216 52.454 -32.582 1.00 15.40 171 GLY A O 1
ATOM 1355 N N . SER A 1 173 ? 6.372 50.814 -33.885 1.00 16.13 172 SER A N 1
ATOM 1356 C CA . SER A 1 173 ? 7.481 49.888 -33.723 1.00 17.77 172 SER A CA 1
ATOM 1357 C C . SER A 1 173 ? 8.857 50.557 -33.937 1.00 17.53 172 SER A C 1
ATOM 1358 O O . SER A 1 173 ? 9.814 50.285 -33.216 1.00 19.46 172 SER A O 1
ATOM 1361 N N . ALA A 1 174 ? 8.911 51.460 -34.911 1.00 17.76 173 ALA A N 1
ATOM 1362 C CA . ALA A 1 174 ? 10.184 52.085 -35.280 1.00 20.93 173 ALA A CA 1
ATOM 1363 C C . ALA A 1 174 ? 10.689 53.003 -34.146 1.00 17.45 173 ALA A C 1
ATOM 1364 O O . ALA A 1 174 ? 11.863 53.370 -34.110 1.00 19.56 173 ALA A O 1
ATOM 1366 N N . ASN A 1 175 ? 9.802 53.351 -33.216 1.00 16.09 174 ASN A N 1
ATOM 1367 C CA . ASN A 1 175 ? 10.153 54.298 -32.128 1.00 17.63 174 ASN A CA 1
ATOM 1368 C C . ASN A 1 175 ? 10.381 53.613 -30.790 1.00 16.62 174 ASN A C 1
ATOM 1369 O O . ASN A 1 175 ? 10.657 54.242 -29.782 1.00 17.34 174 ASN A O 1
ATOM 1374 N N . GLY A 1 176 ? 10.204 52.318 -30.783 1.00 16.03 175 GLY A N 1
ATOM 1375 C CA . GLY A 1 176 ? 10.440 51.514 -29.574 1.00 15.04 175 GLY A CA 1
ATOM 1376 C C . GLY A 1 176 ? 9.159 51.327 -28.818 1.00 16.01 175 GLY A C 1
ATOM 1377 O O . GLY A 1 176 ? 8.062 51.408 -29.384 1.00 15.48 175 GLY A O 1
ATOM 1378 N N . PHE A 1 177 ? 9.318 51.145 -27.512 1.00 16.49 176 PHE A N 1
ATOM 1379 C CA . PHE A 1 177 ? 8.242 50.706 -26.616 1.00 14.79 176 PHE A CA 1
ATOM 1380 C C . PHE A 1 177 ? 7.774 51.865 -25.730 1.00 13.91 176 PHE A C 1
ATOM 1381 O O . PHE A 1 177 ? 8.602 52.556 -25.117 1.00 15.80 176 PHE A O 1
ATOM 1389 N N . PRO A 1 178 ? 6.468 52.105 -25.686 1.00 13.34 177 PRO A N 1
ATOM 1390 C CA . PRO A 1 178 ? 5.877 53.127 -24.783 1.00 13.45 177 PRO A CA 1
ATOM 1391 C C . PRO A 1 178 ? 6.229 52.897 -23.328 1.00 12.87 177 PRO A C 1
ATOM 1392 O O . PRO A 1 178 ? 6.196 51.777 -22.852 1.00 12.67 177 PRO A O 1
ATOM 1396 N N . ARG A 1 179 ? 6.592 53.960 -22.624 1.00 13.10 178 ARG A N 1
ATOM 1397 C CA . ARG A 1 179 ? 6.680 53.894 -21.156 1.00 13.53 178 ARG A CA 1
ATOM 1398 C C . ARG A 1 179 ? 6.494 55.240 -20.514 1.00 13.13 178 ARG A C 1
ATOM 1399 O O . ARG A 1 179 ? 6.536 56.284 -21.173 1.00 14.12 178 ARG A O 1
ATOM 1407 N N . GLU A 1 180 ? 6.287 55.199 -19.213 1.00 11.14 179 GLU A N 1
ATOM 1408 C CA . GLU A 1 180 ? 6.166 56.426 -18.460 1.00 13.25 179 GLU A CA 1
ATOM 1409 C C . GLU A 1 180 ? 7.551 56.915 -18.043 1.00 13.04 179 GLU A C 1
ATOM 1410 O O . GLU A 1 180 ? 8.402 56.147 -17.655 1.00 17.47 179 GLU A O 1
ATOM 1416 N N . ASP A 1 181 ? 7.724 58.223 -18.088 1.00 13.18 180 ASP A N 1
ATOM 1417 C CA . ASP A 1 181 ? 8.994 58.839 -17.689 1.00 13.88 180 ASP A CA 1
ATOM 1418 C C . ASP A 1 181 ? 8.732 60.193 -17.017 1.00 13.32 180 ASP A C 1
ATOM 1419 O O . ASP A 1 181 ? 7.580 60.629 -16.820 1.00 11.44 180 ASP A O 1
ATOM 1424 N N . SER A 1 182 ? 9.842 60.792 -16.634 1.00 14.90 181 SER A N 1
ATOM 1425 C CA . SER A 1 182 ? 9.911 62.082 -15.946 1.00 14.70 181 SER A CA 1
ATOM 1426 C C . SER A 1 182 ? 11.195 62.769 -16.288 1.00 14.97 181 SER A C 1
ATOM 1427 O O . SER A 1 182 ? 12.202 62.129 -16.516 1.00 14.48 181 SER A O 1
ATOM 1430 N N . PHE A 1 183 ? 11.143 64.091 -16.254 1.00 16.04 182 PHE A N 1
ATOM 1431 C CA . PHE A 1 183 ? 12.342 64.913 -16.267 1.00 14.01 182 PHE A CA 1
ATOM 1432 C C . PHE A 1 183 ? 12.512 65.540 -14.882 1.00 13.11 182 PHE A C 1
ATOM 1433 O O . PHE A 1 183 ? 11.555 66.044 -14.273 1.00 14.63 182 PHE A O 1
ATOM 1441 N N . ILE A 1 184 ? 13.768 65.553 -14.464 1.00 14.98 183 ILE A N 1
ATOM 1442 C CA . ILE A 1 184 ? 14.244 66.268 -13.298 1.00 12.27 183 ILE A CA 1
ATOM 1443 C C . ILE A 1 184 ? 15.204 67.362 -13.742 1.00 13.27 183 ILE A C 1
ATOM 1444 O O . ILE A 1 184 ? 15.807 67.295 -14.780 1.00 12.32 183 ILE A O 1
ATOM 1449 N N . ILE A 1 185 ? 15.301 68.396 -12.940 1.00 14.17 184 ILE A N 1
ATOM 1450 C CA . ILE A 1 185 ? 16.240 69.471 -13.199 1.00 12.96 184 ILE A CA 1
ATOM 1451 C C . ILE A 1 185 ? 17.642 68.878 -13.027 1.00 15.33 184 ILE A C 1
ATOM 1452 O O . ILE A 1 185 ? 17.885 68.009 -12.203 1.00 14.69 184 ILE A O 1
ATOM 1457 N N . THR A 1 186 ? 18.552 69.344 -13.857 1.00 14.52 185 THR A N 1
ATOM 1458 C CA . THR A 1 186 ? 19.834 68.673 -14.006 1.00 14.92 185 THR A CA 1
ATOM 1459 C C . THR A 1 186 ? 20.639 68.621 -12.710 1.00 16.04 185 THR A C 1
ATOM 1460 O O . THR A 1 186 ? 21.334 67.659 -12.443 1.00 17.63 185 THR A O 1
ATOM 1464 N N . ALA A 1 187 ? 20.512 69.642 -11.890 1.00 17.39 186 ALA A N 1
ATOM 1465 C CA . ALA A 1 187 ? 21.269 69.704 -10.595 1.00 20.73 186 ALA A CA 1
ATOM 1466 C C . ALA A 1 187 ? 20.907 68.539 -9.661 1.00 19.52 186 ALA A C 1
ATOM 1467 O O . ALA A 1 187 ? 21.746 68.084 -8.885 1.00 18.27 186 ALA A O 1
ATOM 1469 N N . ALA A 1 188 ? 19.681 68.029 -9.824 1.00 15.49 187 ALA A N 1
ATOM 1470 C CA . ALA A 1 188 ? 19.142 66.914 -9.021 1.00 15.58 187 ALA A CA 1
ATOM 1471 C C . ALA A 1 188 ? 19.635 65.521 -9.461 1.00 14.33 187 ALA A C 1
ATOM 1472 O O . ALA A 1 188 ? 19.352 64.502 -8.808 1.00 14.53 187 ALA A O 1
ATOM 1474 N N . SER A 1 189 ? 20.323 65.488 -10.594 1.00 14.69 188 SER A N 1
ATOM 1475 C CA . SER A 1 189 ? 20.867 64.249 -11.146 1.00 16.17 188 SER A CA 1
ATOM 1476 C C . SER A 1 189 ? 21.870 63.610 -10.194 1.00 13.76 188 SER A C 1
ATOM 1477 O O . SER A 1 189 ? 22.733 64.281 -9.668 1.00 14.61 188 SER A O 1
ATOM 1480 N N . GLU A 1 190 ? 21.825 62.294 -10.071 1.00 15.36 189 GLU A N 1
ATOM 1481 C CA . GLU A 1 190 ? 22.883 61.573 -9.327 1.00 12.42 189 GLU A CA 1
ATOM 1482 C C . GLU A 1 190 ? 24.243 61.790 -9.988 1.00 14.07 189 GLU A C 1
ATOM 1483 O O . GLU A 1 190 ? 25.282 61.726 -9.319 1.00 12.76 189 GLU A O 1
ATOM 1489 N N . VAL A 1 191 ? 24.239 62.076 -11.286 1.00 12.92 190 VAL A N 1
ATOM 1490 C CA . VAL A 1 191 ? 25.507 62.343 -11.988 1.00 14.88 190 VAL A CA 1
ATOM 1491 C C . VAL A 1 191 ? 26.181 63.591 -11.361 1.00 11.32 190 VAL A C 1
ATOM 1492 O O . VAL A 1 191 ? 27.410 63.648 -11.167 1.00 10.60 190 VAL A O 1
ATOM 1504 N N . ALA A 1 193 ? 25.729 64.744 -8.261 1.00 12.38 192 ALA A N 1
ATOM 1505 C CA . ALA A 1 193 ? 26.177 64.391 -6.895 1.00 13.74 192 ALA A CA 1
ATOM 1506 C C . ALA A 1 193 ? 27.516 63.667 -6.996 1.00 14.99 192 ALA A C 1
ATOM 1507 O O . ALA A 1 193 ? 28.484 63.983 -6.306 1.00 13.29 192 ALA A O 1
ATOM 1509 N N . ILE A 1 194 ? 27.583 62.728 -7.933 1.00 13.34 193 ILE A N 1
ATOM 1510 C CA . ILE A 1 194 ? 28.819 61.968 -8.180 1.00 13.50 193 ILE A CA 1
ATOM 1511 C C . ILE A 1 194 ? 30.004 62.884 -8.604 1.00 13.73 193 ILE A C 1
ATOM 1512 O O . ILE A 1 194 ? 31.145 62.759 -8.118 1.00 12.73 193 ILE A O 1
ATOM 1517 N N . LEU A 1 195 ? 29.721 63.781 -9.525 1.00 15.74 194 LEU A N 1
ATOM 1518 C CA . LEU A 1 195 ? 30.745 64.697 -10.052 1.00 16.11 194 LEU A CA 1
ATOM 1519 C C . LEU A 1 195 ? 31.326 65.486 -8.871 1.00 16.48 194 LEU A C 1
ATOM 1520 O O . LEU A 1 195 ? 32.534 65.760 -8.798 1.00 17.20 194 LEU A O 1
ATOM 1525 N N . ALA A 1 196 ? 30.445 65.832 -7.950 1.00 14.55 195 ALA A N 1
ATOM 1526 C CA . ALA A 1 196 ? 30.779 66.652 -6.767 1.00 16.07 195 ALA A CA 1
ATOM 1527 C C . ALA A 1 196 ? 31.552 65.843 -5.729 1.00 15.63 195 ALA A C 1
ATOM 1528 O O . ALA A 1 196 ? 32.128 66.413 -4.785 1.00 18.54 195 ALA A O 1
ATOM 1530 N N . LEU A 1 197 ? 31.565 64.514 -5.890 1.00 12.90 196 LEU A N 1
ATOM 1531 C CA . LEU A 1 197 ? 32.135 63.637 -4.875 1.00 13.93 196 LEU A CA 1
ATOM 1532 C C . LEU A 1 197 ? 33.388 62.911 -5.327 1.00 16.45 196 LEU A C 1
ATOM 1533 O O . LEU A 1 197 ? 34.071 62.251 -4.537 1.00 17.72 196 LEU A O 1
ATOM 1538 N N . SER A 1 198 ? 33.673 63.028 -6.619 1.00 17.93 197 SER A N 1
ATOM 1539 C CA . SER A 1 198 ? 34.777 62.279 -7.264 1.00 18.38 197 SER A CA 1
ATOM 1540 C C . SER A 1 198 ? 36.121 62.990 -7.091 1.00 19.10 197 SER A C 1
ATOM 1541 O O . SER A 1 198 ? 36.181 64.231 -7.100 1.00 19.04 197 SER A O 1
ATOM 1544 N N . GLU A 1 199 ? 37.182 62.211 -6.909 1.00 18.37 198 GLU A N 1
ATOM 1545 C CA . GLU A 1 199 ? 38.544 62.779 -6.757 1.00 21.28 198 GLU A CA 1
ATOM 1546 C C . GLU A 1 199 ? 39.335 62.744 -8.041 1.00 21.59 198 GLU A C 1
ATOM 1547 O O . GLU A 1 199 ? 40.310 63.455 -8.200 1.00 20.42 198 GLU A O 1
ATOM 1553 N N . ASN A 1 200 ? 38.855 61.948 -8.983 1.00 17.33 199 ASN A N 1
ATOM 1554 C CA . ASN A 1 200 ? 39.554 61.765 -10.269 1.00 20.11 199 ASN A CA 1
ATOM 1555 C C . ASN A 1 200 ? 38.687 60.990 -11.243 1.00 18.71 199 ASN A C 1
ATOM 1556 O O . ASN A 1 200 ? 37.605 60.608 -10.893 1.00 16.46 199 ASN A O 1
ATOM 1569 N N . LYS A 1 202 ? 38.987 58.031 -12.632 1.00 19.24 201 LYS A N 1
ATOM 1570 C CA . LYS A 1 202 ? 38.825 56.600 -12.374 1.00 19.98 201 LYS A CA 1
ATOM 1571 C C . LYS A 1 202 ? 37.673 56.447 -11.372 1.00 18.96 201 LYS A C 1
ATOM 1572 O O . LYS A 1 202 ? 36.763 55.646 -11.535 1.00 19.87 201 LYS A O 1
ATOM 1576 N N . ASP A 1 203 ? 37.763 57.262 -10.334 1.00 18.54 202 ASP A N 1
ATOM 1577 C CA . ASP A 1 203 ? 36.757 57.355 -9.270 1.00 17.07 202 ASP A CA 1
ATOM 1578 C C . ASP A 1 203 ? 35.383 57.688 -9.911 1.00 16.60 202 ASP A C 1
ATOM 1579 O O . ASP A 1 203 ? 34.373 57.035 -9.628 1.00 15.98 202 ASP A O 1
ATOM 1584 N N . LEU A 1 204 ? 35.378 58.669 -10.803 1.00 17.91 203 LEU A N 1
ATOM 1585 C CA . LEU A 1 204 ? 34.140 59.105 -11.442 1.00 16.57 203 LEU A CA 1
ATOM 1586 C C . LEU A 1 204 ? 33.448 57.942 -12.216 1.00 19.19 203 LEU A C 1
ATOM 1587 O O . LEU A 1 204 ? 32.260 57.664 -12.081 1.00 15.81 203 LEU A O 1
ATOM 1592 N N A LYS A 1 205 ? 34.235 57.265 -13.030 0.50 16.59 204 LYS A N 1
ATOM 1593 N N B LYS A 1 205 ? 34.248 57.259 -13.009 0.50 16.76 204 LYS A N 1
ATOM 1594 C CA A LYS A 1 205 ? 33.698 56.227 -13.918 0.50 18.48 204 LYS A CA 1
ATOM 1595 C CA B LYS A 1 205 ? 33.741 56.227 -13.913 0.50 18.83 204 LYS A CA 1
ATOM 1596 C C A LYS A 1 205 ? 33.190 55.045 -13.096 0.50 17.46 204 LYS A C 1
ATOM 1597 C C B LYS A 1 205 ? 33.205 55.048 -13.103 0.50 17.62 204 LYS A C 1
ATOM 1598 O O A LYS A 1 205 ? 32.166 54.444 -13.401 0.50 16.60 204 LYS A O 1
ATOM 1599 O O B LYS A 1 205 ? 32.180 54.458 -13.422 0.50 16.87 204 LYS A O 1
ATOM 1610 N N . GLU A 1 206 ? 33.888 54.759 -12.005 1.00 17.08 205 GLU A N 1
ATOM 1611 C CA . GLU A 1 206 ? 33.535 53.634 -11.156 1.00 18.26 205 GLU A CA 1
ATOM 1612 C C . GLU A 1 206 ? 32.176 53.901 -10.462 1.00 16.71 205 GLU A C 1
ATOM 1613 O O . GLU A 1 206 ? 31.249 53.063 -10.436 1.00 17.98 205 GLU A O 1
ATOM 1619 N N . ARG A 1 207 ? 32.061 55.126 -9.987 1.00 17.01 206 ARG A N 1
ATOM 1620 C CA . ARG A 1 207 ? 30.827 55.622 -9.398 1.00 14.47 206 ARG A CA 1
ATOM 1621 C C . ARG A 1 207 ? 29.689 55.605 -10.416 1.00 16.57 206 ARG A C 1
ATOM 1622 O O . ARG A 1 207 ? 28.644 55.127 -10.099 1.00 14.78 206 ARG A O 1
ATOM 1630 N N . LEU A 1 208 ? 29.902 56.168 -11.607 1.00 14.17 207 LEU A N 1
ATOM 1631 C CA . LEU A 1 208 ? 28.855 56.169 -12.638 1.00 15.01 207 LEU A CA 1
ATOM 1632 C C . LEU A 1 208 ? 28.325 54.731 -12.912 1.00 16.93 207 LEU A C 1
ATOM 1633 O O . LEU A 1 208 ? 27.103 54.483 -13.022 1.00 16.40 207 LEU A O 1
ATOM 1638 N N . GLY A 1 209 ? 29.246 53.790 -13.005 1.00 15.85 208 GLY A N 1
ATOM 1639 C CA . GLY A 1 209 ? 28.897 52.427 -13.369 1.00 16.83 208 GLY A CA 1
ATOM 1640 C C . GLY A 1 209 ? 28.016 51.768 -12.332 1.00 14.85 208 GLY A C 1
ATOM 1641 O O . GLY A 1 209 ? 27.282 50.831 -12.638 1.00 16.06 208 GLY A O 1
ATOM 1642 N N . LYS A 1 210 ? 28.086 52.262 -11.101 1.00 14.44 209 LYS A N 1
ATOM 1643 C CA . LYS A 1 210 ? 27.360 51.673 -9.957 1.00 15.40 209 LYS A CA 1
ATOM 1644 C C . LYS A 1 210 ? 25.924 52.123 -9.862 1.00 14.29 209 LYS A C 1
ATOM 1645 O O . LYS A 1 210 ? 25.131 51.585 -9.097 1.00 15.08 209 LYS A O 1
ATOM 1651 N N . ILE A 1 211 ? 25.578 53.133 -10.637 1.00 15.11 210 ILE A N 1
ATOM 1652 C CA . ILE A 1 211 ? 24.241 53.717 -10.560 1.00 13.84 210 ILE A CA 1
ATOM 1653 C C . ILE A 1 211 ? 23.192 52.650 -10.899 1.00 15.40 210 ILE A C 1
ATOM 1654 O O . ILE A 1 211 ? 23.345 51.894 -11.872 1.00 14.59 210 ILE A O 1
ATOM 1659 N N . ILE A 1 212 ? 22.154 52.607 -10.071 1.00 14.94 211 ILE A N 1
ATOM 1660 C CA . ILE A 1 212 ? 20.974 51.728 -10.288 1.00 14.76 211 ILE A CA 1
ATOM 1661 C C . ILE A 1 212 ? 19.952 52.400 -11.202 1.00 15.45 211 ILE A C 1
ATOM 1662 O O . ILE A 1 212 ? 19.404 53.448 -10.890 1.00 14.46 211 ILE A O 1
ATOM 1667 N N A VAL A 1 213 ? 19.729 51.734 -12.328 0.50 14.16 212 VAL A N 1
ATOM 1668 N N B VAL A 1 213 ? 19.680 51.804 -12.352 0.50 13.33 212 VAL A N 1
ATOM 1669 C CA A VAL A 1 213 ? 18.996 52.255 -13.488 0.50 15.08 212 VAL A CA 1
ATOM 1670 C CA B VAL A 1 213 ? 18.800 52.461 -13.334 0.50 13.71 212 VAL A CA 1
ATOM 1671 C C A VAL A 1 213 ? 17.538 51.800 -13.477 0.50 14.50 212 VAL A C 1
ATOM 1672 C C B VAL A 1 213 ? 17.427 51.828 -13.420 0.50 13.74 212 VAL A C 1
ATOM 1673 O O A VAL A 1 213 ? 16.617 52.563 -13.750 0.50 16.84 212 VAL A O 1
ATOM 1674 O O B VAL A 1 213 ? 16.434 52.500 -13.721 0.50 14.56 212 VAL A O 1
ATOM 1681 N N . ALA A 1 214 ? 17.357 50.539 -13.105 1.00 15.04 213 ALA A N 1
ATOM 1682 C CA . ALA A 1 214 ? 16.110 49.797 -13.285 1.00 14.66 213 ALA A CA 1
ATOM 1683 C C . ALA A 1 214 ? 16.136 48.439 -12.560 1.00 17.75 213 ALA A C 1
ATOM 1684 O O . ALA A 1 214 ? 17.199 47.954 -12.159 1.00 18.28 213 ALA A O 1
ATOM 1686 N N . LEU A 1 215 ? 14.948 47.851 -12.424 1.00 17.47 214 LEU A N 1
ATOM 1687 C CA . LEU A 1 215 ? 14.850 46.417 -12.143 1.00 16.21 214 LEU A CA 1
ATOM 1688 C C . LEU A 1 215 ? 14.465 45.658 -13.417 1.00 14.88 214 LEU A C 1
ATOM 1689 O O . LEU A 1 215 ? 13.770 46.187 -14.302 1.00 14.59 214 LEU A O 1
ATOM 1694 N N . ASP A 1 216 ? 14.927 44.418 -13.502 1.00 16.13 215 ASP A N 1
ATOM 1695 C CA . ASP A 1 216 ? 14.570 43.532 -14.615 1.00 14.96 215 ASP A CA 1
ATOM 1696 C C . ASP A 1 216 ? 13.321 42.710 -14.244 1.00 14.39 215 ASP A C 1
ATOM 1697 O O . ASP A 1 216 ? 12.711 42.880 -13.169 1.00 15.06 215 ASP A O 1
ATOM 1702 N N . ALA A 1 217 ? 12.971 41.811 -15.155 1.00 17.01 216 ALA A N 1
ATOM 1703 C CA . ALA A 1 217 ? 11.714 41.063 -15.054 1.00 17.61 216 ALA A CA 1
ATOM 1704 C C . ALA A 1 217 ? 11.685 40.118 -13.849 1.00 19.23 216 ALA A C 1
ATOM 1705 O O . ALA A 1 217 ? 10.620 39.711 -13.394 1.00 18.29 216 ALA A O 1
ATOM 1707 N N . ASP A 1 218 ? 12.860 39.807 -13.311 1.00 16.58 217 ASP A N 1
ATOM 1708 C CA . ASP A 1 218 ? 13.012 38.949 -12.128 1.00 16.82 217 ASP A CA 1
ATOM 1709 C C . ASP A 1 218 ? 13.353 39.753 -10.870 1.00 19.32 217 ASP A C 1
ATOM 1710 O O . ASP A 1 218 ? 13.723 39.208 -9.818 1.00 18.48 217 ASP A O 1
ATOM 1715 N N . ARG A 1 219 ? 13.232 41.062 -11.016 1.00 17.64 218 ARG A N 1
ATOM 1716 C CA . ARG A 1 219 ? 13.452 42.058 -9.950 1.00 17.13 218 ARG A CA 1
ATOM 1717 C C . ARG A 1 219 ? 14.915 42.184 -9.533 1.00 13.39 218 ARG A C 1
ATOM 1718 O O . ARG A 1 219 ? 15.241 42.599 -8.426 1.00 18.00 218 ARG A O 1
ATOM 1724 N N . LYS A 1 220 ? 15.791 41.798 -10.431 1.00 15.93 219 LYS A N 1
ATOM 1725 C CA . LYS A 1 220 ? 17.226 42.051 -10.217 1.00 16.16 219 LYS A CA 1
ATOM 1726 C C . LYS A 1 220 ? 17.515 43.484 -10.587 1.00 17.72 219 LYS A C 1
ATOM 1727 O O . LYS A 1 220 ? 16.849 44.079 -11.463 1.00 17.12 219 LYS A O 1
ATOM 1733 N N . ILE A 1 221 ? 18.539 43.993 -9.918 1.00 16.15 220 ILE A N 1
ATOM 1734 C CA . ILE A 1 221 ? 19.117 45.313 -10.221 1.00 19.59 220 ILE A CA 1
ATOM 1735 C C . ILE A 1 221 ? 19.880 45.349 -11.527 1.00 19.16 220 ILE A C 1
ATOM 1736 O O . ILE A 1 221 ? 20.752 44.522 -11.789 1.00 18.36 220 ILE A O 1
ATOM 1741 N N . VAL A 1 222 ? 19.557 46.373 -12.309 1.00 16.76 221 VAL A N 1
ATOM 1742 C CA . VAL A 1 222 ? 20.273 46.732 -13.485 1.00 16.19 221 VAL A CA 1
ATOM 1743 C C . VAL A 1 222 ? 21.016 48.031 -13.213 1.00 15.39 221 VAL A C 1
ATOM 1744 O O . VAL A 1 222 ? 20.442 49.005 -12.812 1.00 17.06 221 VAL A O 1
ATOM 1748 N N A ARG A 1 223 ? 22.319 47.979 -13.457 0.50 15.31 222 ARG A N 1
ATOM 1749 N N B ARG A 1 223 ? 22.317 47.986 -13.464 0.50 15.77 222 ARG A N 1
ATOM 1750 C CA A ARG A 1 223 ? 23.249 49.097 -13.211 0.50 15.66 222 ARG A CA 1
ATOM 1751 C CA B ARG A 1 223 ? 23.218 49.133 -13.253 0.50 16.44 222 ARG A CA 1
ATOM 1752 C C A ARG A 1 223 ? 23.763 49.661 -14.540 0.50 15.78 222 ARG A C 1
ATOM 1753 C C B ARG A 1 223 ? 23.742 49.677 -14.565 0.50 16.10 222 ARG A C 1
ATOM 1754 O O A ARG A 1 223 ? 23.662 49.021 -15.582 0.50 16.79 222 ARG A O 1
ATOM 1755 O O B ARG A 1 223 ? 23.645 49.042 -15.611 0.50 17.02 222 ARG A O 1
ATOM 1770 N N . ILE A 1 224 ? 24.340 50.858 -14.485 1.00 16.98 223 ILE A N 1
ATOM 1771 C CA . ILE A 1 224 ? 24.882 51.493 -15.669 1.00 15.43 223 ILE A CA 1
ATOM 1772 C C . ILE A 1 224 ? 25.939 50.551 -16.264 1.00 14.30 223 ILE A C 1
ATOM 1773 O O . ILE A 1 224 ? 26.057 50.381 -17.497 1.00 16.17 223 ILE A O 1
ATOM 1778 N N . SER A 1 225 ? 26.685 49.910 -15.382 1.00 14.55 224 SER A N 1
ATOM 1779 C CA . SER A 1 225 ? 27.766 49.020 -15.839 1.00 17.32 224 SER A CA 1
ATOM 1780 C C . SER A 1 225 ? 27.203 47.874 -16.697 1.00 18.51 224 SER A C 1
ATOM 1781 O O . SER A 1 225 ? 27.890 47.334 -17.558 1.00 19.29 224 SER A O 1
ATOM 1784 N N . ASP A 1 226 ? 25.953 47.507 -16.450 1.00 19.68 225 ASP A N 1
ATOM 1785 C CA . ASP A 1 226 ? 25.316 46.440 -17.237 1.00 19.69 225 ASP A CA 1
ATOM 1786 C C . ASP A 1 226 ? 25.053 46.927 -18.657 1.00 19.84 225 ASP A C 1
ATOM 1787 O O . ASP A 1 226 ? 24.952 46.122 -19.573 1.00 18.56 225 ASP A O 1
ATOM 1792 N N . LEU A 1 227 ? 24.936 48.247 -18.839 1.00 19.21 226 LEU A N 1
ATOM 1793 C CA . LEU A 1 227 ? 24.763 48.812 -20.182 1.00 18.73 226 LEU A CA 1
ATOM 1794 C C . LEU A 1 227 ? 26.096 49.175 -20.833 1.00 18.34 226 LEU A C 1
ATOM 1795 O O . LEU A 1 227 ? 26.182 49.346 -22.031 1.00 23.00 226 LEU A O 1
ATOM 1800 N N . GLY A 1 228 ? 27.126 49.362 -20.022 1.00 18.22 227 GLY A N 1
ATOM 1801 C CA . GLY A 1 228 ? 28.478 49.550 -20.547 1.00 17.42 227 GLY A CA 1
ATOM 1802 C C . GLY A 1 228 ? 28.799 50.910 -21.097 1.00 16.98 227 GLY A C 1
ATOM 1803 O O . GLY A 1 228 ? 29.676 51.063 -21.947 1.00 21.68 227 GLY A O 1
ATOM 1804 N N A ILE A 1 229 ? 28.113 51.896 -20.523 0.50 18.31 228 ILE A N 1
ATOM 1805 N N B ILE A 1 229 ? 28.111 51.940 -20.618 0.50 17.33 228 ILE A N 1
ATOM 1806 C CA A ILE A 1 229 ? 28.087 53.284 -21.016 0.50 18.93 228 ILE A CA 1
ATOM 1807 C CA B ILE A 1 229 ? 28.360 53.296 -21.152 0.50 17.03 228 ILE A CA 1
ATOM 1808 C C A ILE A 1 229 ? 28.814 54.269 -20.101 0.50 18.71 228 ILE A C 1
ATOM 1809 C C B ILE A 1 229 ? 28.898 54.279 -20.123 0.50 17.85 228 ILE A C 1
ATOM 1810 O O A ILE A 1 229 ? 28.968 55.438 -20.427 0.50 17.17 228 ILE A O 1
ATOM 1811 O O B ILE A 1 229 ? 28.984 55.469 -20.381 0.50 16.16 228 ILE A O 1
ATOM 1820 N N . GLN A 1 230 ? 29.273 53.769 -18.971 1.00 17.84 229 GLN A N 1
ATOM 1821 C CA . GLN A 1 230 ? 29.930 54.622 -17.956 1.00 17.29 229 GLN A CA 1
ATOM 1822 C C . GLN A 1 230 ? 31.182 55.333 -18.522 1.00 19.53 229 GLN A C 1
ATOM 1823 O O . GLN A 1 230 ? 31.499 56.478 -18.142 1.00 19.96 229 GLN A O 1
ATOM 1829 N N . GLY A 1 231 ? 31.863 54.667 -19.454 1.00 19.20 230 GLY A N 1
ATOM 1830 C CA . GLY A 1 231 ? 33.048 55.230 -20.104 1.00 17.69 230 GLY A CA 1
ATOM 1831 C C . GLY A 1 231 ? 32.713 56.451 -20.923 1.00 16.68 230 GLY A C 1
ATOM 1832 O O . GLY A 1 231 ? 33.413 57.467 -20.855 1.00 15.32 230 GLY A O 1
ATOM 1833 N N . ALA A 1 232 ? 31.633 56.340 -21.699 1.00 14.70 231 ALA A N 1
ATOM 1834 C CA . ALA A 1 232 ? 31.136 57.443 -22.558 1.00 14.76 231 ALA A CA 1
ATOM 1835 C C . ALA A 1 232 ? 30.665 58.625 -21.714 1.00 16.17 231 ALA A C 1
ATOM 1836 O O . ALA A 1 232 ? 30.946 59.773 -22.016 1.00 14.28 231 ALA A O 1
ATOM 1846 N N . ALA A 1 234 ? 31.733 59.395 -18.733 1.00 17.88 233 ALA A N 1
ATOM 1847 C CA . ALA A 1 234 ? 32.981 59.946 -18.193 1.00 18.25 233 ALA A CA 1
ATOM 1848 C C . ALA A 1 234 ? 33.631 60.878 -19.213 1.00 14.74 233 ALA A C 1
ATOM 1849 O O . ALA A 1 234 ? 34.088 61.972 -18.875 1.00 15.26 233 ALA A O 1
ATOM 1851 N N . VAL A 1 235 ? 33.615 60.461 -20.481 1.00 19.83 234 VAL A N 1
ATOM 1852 C CA . VAL A 1 235 ? 34.192 61.272 -21.553 1.00 16.64 234 VAL A CA 1
ATOM 1853 C C . VAL A 1 235 ? 33.430 62.564 -21.614 1.00 16.55 234 VAL A C 1
ATOM 1854 O O . VAL A 1 235 ? 34.015 63.644 -21.695 1.00 14.28 234 VAL A O 1
ATOM 1858 N N . LEU A 1 236 ? 32.106 62.470 -21.524 1.00 16.26 235 LEU A N 1
ATOM 1859 C CA . LEU A 1 236 ? 31.265 63.682 -21.636 1.00 12.79 235 LEU A CA 1
ATOM 1860 C C . LEU A 1 236 ? 31.508 64.654 -20.468 1.00 16.38 235 LEU A C 1
ATOM 1861 O O . LEU A 1 236 ? 31.143 65.824 -20.536 1.00 17.46 235 LEU A O 1
ATOM 1866 N N . LEU A 1 237 ? 32.106 64.125 -19.417 1.00 14.59 236 LEU A N 1
ATOM 1867 C CA . LEU A 1 237 ? 32.296 64.859 -18.109 1.00 16.15 236 LEU A CA 1
ATOM 1868 C C . LEU A 1 237 ? 33.763 65.229 -17.874 1.00 18.28 236 LEU A C 1
ATOM 1869 O O . LEU A 1 237 ? 34.136 65.756 -16.827 1.00 19.26 236 LEU A O 1
ATOM 1874 N N . LYS A 1 238 ? 34.581 65.005 -18.881 1.00 18.23 237 LYS A N 1
ATOM 1875 C CA . LYS A 1 238 ? 36.042 65.113 -18.722 1.00 19.98 237 LYS A CA 1
ATOM 1876 C C . LYS A 1 238 ? 36.522 66.526 -18.374 1.00 16.69 237 LYS A C 1
ATOM 1877 O O . LYS A 1 238 ? 37.451 66.676 -17.592 1.00 20.44 237 LYS A O 1
ATOM 1883 N N . ASP A 1 239 ? 35.886 67.537 -18.942 1.00 17.11 238 ASP A N 1
ATOM 1884 C CA . ASP A 1 239 ? 36.193 68.935 -18.593 1.00 18.34 238 ASP A CA 1
ATOM 1885 C C . ASP A 1 239 ? 35.391 69.385 -17.355 1.00 18.97 238 ASP A C 1
ATOM 1886 O O . ASP A 1 239 ? 35.847 70.198 -16.583 1.00 19.84 238 ASP A O 1
ATOM 1891 N N . ALA A 1 240 ? 34.214 68.805 -17.170 1.00 13.72 239 ALA A N 1
ATOM 1892 C CA . ALA A 1 240 ? 33.297 69.187 -16.081 1.00 16.22 239 ALA A CA 1
ATOM 1893 C C . ALA A 1 240 ? 33.834 68.883 -14.689 1.00 15.09 239 ALA A C 1
ATOM 1894 O O . ALA A 1 240 ? 33.414 69.508 -13.735 1.00 17.17 239 ALA A O 1
ATOM 1896 N N . ILE A 1 241 ? 34.755 67.932 -14.613 1.00 13.76 240 ILE A N 1
ATOM 1897 C CA . ILE A 1 241 ? 35.370 67.508 -13.347 1.00 16.81 240 ILE A CA 1
ATOM 1898 C C . ILE A 1 241 ? 36.386 68.561 -12.853 1.00 15.34 240 ILE A C 1
ATOM 1899 O O . ILE A 1 241 ? 36.813 68.524 -11.700 1.00 15.99 240 ILE A O 1
ATOM 1904 N N . ASN A 1 242 ? 36.762 69.471 -13.741 1.00 16.39 241 ASN A N 1
ATOM 1905 C CA . ASN A 1 242 ? 37.768 70.520 -13.407 1.00 15.92 241 ASN A CA 1
ATOM 1906 C C . ASN A 1 242 ? 37.069 71.767 -12.820 1.00 15.49 241 ASN A C 1
ATOM 1907 O O . ASN A 1 242 ? 36.149 72.289 -13.416 1.00 18.14 241 ASN A O 1
ATOM 1912 N N . PRO A 1 243 ? 37.474 72.222 -11.618 1.00 16.66 242 PRO A N 1
ATOM 1913 C CA . PRO A 1 243 ? 36.792 73.362 -11.001 1.00 15.99 242 PRO A CA 1
ATOM 1914 C C . PRO A 1 243 ? 37.066 74.674 -11.712 1.00 14.93 242 PRO A C 1
ATOM 1915 O O . PRO A 1 243 ? 38.039 74.815 -12.455 1.00 16.64 242 PRO A O 1
ATOM 1919 N N . ASN A 1 244 ? 36.135 75.582 -11.506 1.00 14.05 243 ASN A N 1
ATOM 1920 C CA . ASN A 1 244 ? 36.095 76.883 -12.185 1.00 14.59 243 ASN A CA 1
ATOM 1921 C C . ASN A 1 244 ? 36.582 77.990 -11.238 1.00 16.49 243 ASN A C 1
ATOM 1922 O O . ASN A 1 244 ? 36.060 78.154 -10.113 1.00 14.67 243 ASN A O 1
ATOM 1927 N N . LEU A 1 245 ? 37.580 78.719 -11.721 1.00 14.06 244 LEU A N 1
ATOM 1928 C CA . LEU A 1 245 ? 38.122 79.911 -11.045 1.00 14.70 244 LEU A CA 1
ATOM 1929 C C . LEU A 1 245 ? 37.503 81.203 -11.578 1.00 14.76 244 LEU A C 1
ATOM 1930 O O . LEU A 1 245 ? 37.495 81.467 -12.791 1.00 15.83 244 LEU A O 1
ATOM 1935 N N . VAL A 1 246 ? 36.945 81.969 -10.646 1.00 14.08 245 VAL A N 1
ATOM 1936 C CA . VAL A 1 246 ? 36.412 83.315 -10.876 1.00 14.70 245 VAL A CA 1
ATOM 1937 C C . VAL A 1 246 ? 36.872 84.206 -9.698 1.00 15.07 245 VAL A C 1
ATOM 1938 O O . VAL A 1 246 ? 37.825 83.875 -9.006 1.00 16.16 245 VAL A O 1
ATOM 1942 N N . GLN A 1 247 ? 36.183 85.313 -9.507 1.00 16.36 246 GLN A N 1
ATOM 1943 C CA . GLN A 1 247 ? 36.576 86.326 -8.522 1.00 15.50 246 GLN A CA 1
ATOM 1944 C C . GLN A 1 247 ? 35.378 86.960 -7.884 1.00 17.85 246 GLN A C 1
ATOM 1945 O O . GLN A 1 247 ? 34.275 86.895 -8.396 1.00 21.15 246 GLN A O 1
ATOM 1951 N N . THR A 1 248 ? 35.630 87.608 -6.761 1.00 17.29 247 THR A N 1
ATOM 1952 C CA . THR A 1 248 ? 34.622 88.390 -6.054 1.00 16.57 247 THR A CA 1
ATOM 1953 C C . THR A 1 248 ? 34.648 89.841 -6.492 1.00 16.85 247 THR A C 1
ATOM 1954 O O . THR A 1 248 ? 35.516 90.254 -7.245 1.00 16.99 247 THR A O 1
ATOM 1958 N N . THR A 1 249 ? 33.667 90.582 -6.001 1.00 16.40 248 THR A N 1
ATOM 1959 C CA . THR A 1 249 ? 33.516 92.012 -6.277 1.00 16.76 248 THR A CA 1
ATOM 1960 C C . THR A 1 249 ? 34.872 92.710 -6.058 1.00 19.61 248 THR A C 1
ATOM 1961 O O . THR A 1 249 ? 35.269 93.619 -6.800 1.00 18.24 248 THR A O 1
ATOM 1965 N N . GLU A 1 250 ? 35.573 92.248 -5.038 1.00 17.64 249 GLU A N 1
ATOM 1966 C CA . GLU A 1 250 ? 36.811 92.894 -4.616 1.00 16.93 249 GLU A CA 1
ATOM 1967 C C . GLU A 1 250 ? 38.056 92.257 -5.217 1.00 16.35 249 GLU A C 1
ATOM 1968 O O . GLU A 1 250 ? 39.174 92.598 -4.881 1.00 18.39 249 GLU A O 1
ATOM 1974 N N . GLY A 1 251 ? 37.861 91.386 -6.172 1.00 15.57 250 GLY A N 1
ATOM 1975 C CA . GLY A 1 251 ? 38.984 90.824 -6.893 1.00 17.28 250 GLY A CA 1
ATOM 1976 C C . GLY A 1 251 ? 39.711 89.714 -6.181 1.00 18.32 250 GLY A C 1
ATOM 1977 O O . GLY A 1 251 ? 40.870 89.406 -6.505 1.00 19.51 250 GLY A O 1
ATOM 1978 N N . THR A 1 252 ? 39.043 89.126 -5.193 1.00 14.87 251 THR A N 1
ATOM 1979 C CA . THR A 1 252 ? 39.575 87.982 -4.445 1.00 17.21 251 THR A CA 1
ATOM 1980 C C . THR A 1 252 ? 39.115 86.657 -5.087 1.00 16.87 251 THR A C 1
ATOM 1981 O O . THR A 1 252 ? 38.115 86.652 -5.808 1.00 17.12 251 THR A O 1
ATOM 1985 N N . PRO A 1 253 ? 39.861 85.553 -4.867 1.00 15.64 252 PRO A N 1
ATOM 1986 C CA . PRO A 1 253 ? 39.510 84.354 -5.649 1.00 14.92 252 PRO A CA 1
ATOM 1987 C C . PRO A 1 253 ? 38.326 83.588 -5.126 1.00 17.11 252 PRO A C 1
ATOM 1988 O O . PRO A 1 253 ? 38.055 83.565 -3.923 1.00 17.60 252 PRO A O 1
ATOM 1992 N N . ALA A 1 254 ? 37.644 82.965 -6.090 1.00 16.21 253 ALA A N 1
ATOM 1993 C CA . ALA A 1 254 ? 36.488 82.108 -5.845 1.00 12.83 253 ALA A CA 1
ATOM 1994 C C . ALA A 1 254 ? 36.555 80.863 -6.747 1.00 15.10 253 ALA A C 1
ATOM 1995 O O . ALA A 1 254 ? 36.970 80.928 -7.872 1.00 16.01 253 ALA A O 1
ATOM 1997 N N . LEU A 1 255 ? 36.161 79.735 -6.184 1.00 16.81 254 LEU A N 1
ATOM 1998 C CA . LEU A 1 255 ? 35.974 78.500 -6.950 1.00 16.90 254 LEU A CA 1
ATOM 1999 C C . LEU A 1 255 ? 34.487 78.130 -6.911 1.00 16.76 254 LEU A C 1
ATOM 2000 O O . LEU A 1 255 ? 33.848 78.096 -5.852 1.00 18.46 254 LEU A O 1
ATOM 2005 N N . ILE A 1 256 ? 33.961 77.895 -8.094 1.00 15.47 255 ILE A N 1
ATOM 2006 C CA . ILE A 1 256 ? 32.554 77.510 -8.293 1.00 16.21 255 ILE A CA 1
ATOM 2007 C C . ILE A 1 256 ? 32.533 76.192 -9.047 1.00 15.72 255 ILE A C 1
ATOM 2008 O O . ILE A 1 256 ? 33.032 76.085 -10.153 1.00 15.62 255 ILE A O 1
ATOM 2013 N N . HIS A 1 257 ? 31.957 75.180 -8.433 1.00 15.45 256 HIS A N 1
ATOM 2014 C CA . HIS A 1 257 ? 31.980 73.856 -9.029 1.00 13.80 256 HIS A CA 1
ATOM 2015 C C . HIS A 1 257 ? 30.931 72.897 -8.501 1.00 15.09 256 HIS A C 1
ATOM 2016 O O . HIS A 1 257 ? 30.941 72.524 -7.320 1.00 13.80 256 HIS A O 1
ATOM 2023 N N . CYS A 1 258 ? 30.052 72.518 -9.428 1.00 15.63 257 CYS A N 1
ATOM 2024 C CA . CYS A 1 258 ? 28.981 71.552 -9.204 1.00 15.63 257 CYS A CA 1
ATOM 2025 C C . CYS A 1 258 ? 27.844 72.170 -8.400 1.00 17.20 257 CYS A C 1
ATOM 2026 O O . CYS A 1 258 ? 28.027 73.157 -7.687 1.00 17.11 257 CYS A O 1
ATOM 2029 N N . GLY A 1 259 ? 26.666 71.574 -8.515 1.00 16.29 258 GLY A N 1
ATOM 2030 C CA . GLY A 1 259 ? 25.531 72.073 -7.787 1.00 16.14 258 GLY A CA 1
ATOM 2031 C C . GLY A 1 259 ? 24.502 71.042 -7.358 1.00 16.18 258 GLY A C 1
ATOM 2032 O O . GLY A 1 259 ? 23.325 71.189 -7.671 1.00 17.14 258 GLY A O 1
ATOM 2033 N N . PRO A 1 260 ? 24.916 70.054 -6.578 1.00 15.51 259 PRO A N 1
ATOM 2034 C CA . PRO A 1 260 ? 23.931 69.083 -6.117 1.00 15.48 259 PRO A CA 1
ATOM 2035 C C . PRO A 1 260 ? 22.872 69.655 -5.201 1.00 16.49 259 PRO A C 1
ATOM 2036 O O . PRO A 1 260 ? 23.102 70.642 -4.517 1.00 17.10 259 PRO A O 1
ATOM 2040 N N . PHE A 1 261 ? 21.700 69.035 -5.263 1.00 16.84 260 PHE A N 1
ATOM 2041 C CA . PHE A 1 261 ? 20.581 69.341 -4.374 1.00 16.59 260 PHE A CA 1
ATOM 2042 C C . PHE A 1 261 ? 20.974 69.110 -2.937 1.00 16.38 260 PHE A C 1
ATOM 2043 O O . PHE A 1 261 ? 21.824 68.266 -2.666 1.00 15.50 260 PHE A O 1
ATOM 2051 N N . ALA A 1 262 ? 20.335 69.853 -2.026 1.00 13.50 261 ALA A N 1
ATOM 2052 C CA . ALA A 1 262 ? 20.671 69.801 -0.592 1.00 15.30 261 ALA A CA 1
ATOM 2053 C C . ALA A 1 262 ? 19.636 68.995 0.194 1.00 13.85 261 ALA A C 1
ATOM 2054 O O . ALA A 1 262 ? 19.726 68.818 1.422 1.00 14.35 261 ALA A O 1
ATOM 2056 N N . ASN A 1 263 ? 18.651 68.503 -0.536 1.00 15.37 262 ASN A N 1
ATOM 2057 C CA . ASN A 1 263 ? 17.680 67.529 0.033 1.00 15.42 262 ASN A CA 1
ATOM 2058 C C . ASN A 1 263 ? 17.987 66.074 -0.367 1.00 15.08 262 ASN A C 1
ATOM 2059 O O . ASN A 1 263 ? 18.324 65.247 0.474 1.00 13.72 262 ASN A O 1
ATOM 2064 N N . ILE A 1 264 ? 17.854 65.755 -1.649 1.00 13.64 263 ILE A N 1
ATOM 2065 C CA . ILE A 1 264 ? 18.131 64.384 -2.100 1.00 15.05 263 ILE A CA 1
ATOM 2066 C C . ILE A 1 264 ? 19.606 64.149 -2.327 1.00 14.61 263 ILE A C 1
ATOM 2067 O O . ILE A 1 264 ? 20.022 63.056 -2.688 1.00 16.81 263 ILE A O 1
ATOM 2072 N N . ALA A 1 265 ? 20.400 65.178 -2.059 1.00 14.77 264 ALA A N 1
ATOM 2073 C CA . ALA A 1 265 ? 21.850 65.022 -2.081 1.00 12.05 264 ALA A CA 1
ATOM 2074 C C . ALA A 1 265 ? 22.495 65.884 -1.004 1.00 14.64 264 ALA A C 1
ATOM 2075 O O . ALA A 1 265 ? 21.822 66.356 -0.107 1.00 14.84 264 ALA A O 1
ATOM 2077 N N . HIS A 1 266 ? 23.799 66.094 -1.138 1.00 15.34 265 HIS A N 1
ATOM 2078 C CA . HIS A 1 266 ? 24.625 66.601 -0.016 1.00 13.80 265 HIS A CA 1
ATOM 2079 C C . HIS A 1 266 ? 24.780 68.125 -0.013 1.00 13.85 265 HIS A C 1
ATOM 2080 O O . HIS A 1 266 ? 25.270 68.715 0.948 1.00 14.55 265 HIS A O 1
ATOM 2087 N N . GLY A 1 267 ? 24.381 68.763 -1.092 1.00 13.81 266 GLY A N 1
ATOM 2088 C CA . GLY A 1 267 ? 24.144 70.211 -1.078 1.00 14.47 266 GLY A CA 1
ATOM 2089 C C . GLY A 1 267 ? 25.305 71.142 -0.851 1.00 15.47 266 GLY A C 1
ATOM 2090 O O . GLY A 1 267 ? 25.168 72.146 -0.192 1.00 13.29 266 GLY A O 1
ATOM 2091 N N . THR A 1 268 ? 26.450 70.799 -1.416 1.00 16.84 267 THR A N 1
ATOM 2092 C CA . THR A 1 268 ? 27.646 71.657 -1.375 1.00 15.70 267 THR A CA 1
ATOM 2093 C C . THR A 1 268 ? 28.455 71.463 -2.650 1.00 14.07 267 THR A C 1
ATOM 2094 O O . THR A 1 268 ? 28.165 70.566 -3.488 1.00 15.17 267 THR A O 1
ATOM 2098 N N . ASN A 1 269 ? 29.446 72.326 -2.827 1.00 14.00 268 ASN A N 1
ATOM 2099 C CA . ASN A 1 269 ? 30.289 72.247 -4.000 1.00 15.35 268 ASN A CA 1
ATOM 2100 C C . ASN A 1 269 ? 31.199 71.015 -3.968 1.00 15.04 268 ASN A C 1
ATOM 2101 O O . ASN A 1 269 ? 31.280 70.282 -2.995 1.00 15.53 268 ASN A O 1
ATOM 2106 N N . SER A 1 270 ? 31.908 70.811 -5.056 1.00 15.00 269 SER A N 1
ATOM 2107 C CA . SER A 1 270 ? 32.730 69.599 -5.218 1.00 15.54 269 SER A CA 1
ATOM 2108 C C . SER A 1 270 ? 33.820 69.515 -4.157 1.00 16.64 269 SER A C 1
ATOM 2109 O O . SER A 1 270 ? 34.355 70.552 -3.700 1.00 12.88 269 SER A O 1
ATOM 2112 N N . ILE A 1 271 ? 34.156 68.288 -3.785 1.00 15.80 270 ILE A N 1
ATOM 2113 C CA . ILE A 1 271 ? 35.259 68.070 -2.860 1.00 16.77 270 ILE A CA 1
ATOM 2114 C C . ILE A 1 271 ? 36.559 68.466 -3.548 1.00 16.29 270 ILE A C 1
ATOM 2115 O O . ILE A 1 271 ? 37.496 68.925 -2.905 1.00 15.70 270 ILE A O 1
ATOM 2120 N N . ILE A 1 272 ? 36.611 68.355 -4.873 1.00 15.74 271 ILE A N 1
ATOM 2121 C CA . ILE A 1 272 ? 37.819 68.802 -5.580 1.00 14.61 271 ILE A CA 1
ATOM 2122 C C . ILE A 1 272 ? 38.066 70.312 -5.322 1.00 15.09 271 ILE A C 1
ATOM 2123 O O . ILE A 1 272 ? 39.183 70.713 -5.019 1.00 16.06 271 ILE A O 1
ATOM 2128 N N . ALA A 1 273 ? 37.018 71.134 -5.421 1.00 15.12 272 ALA A N 1
ATOM 2129 C CA . ALA A 1 273 ? 37.181 72.596 -5.237 1.00 14.00 272 ALA A CA 1
ATOM 2130 C C . ALA A 1 273 ? 37.589 72.945 -3.789 1.00 16.00 272 ALA A C 1
ATOM 2131 O O . ALA A 1 273 ? 38.450 73.790 -3.546 1.00 14.31 272 ALA A O 1
ATOM 2133 N N . THR A 1 274 ? 36.929 72.280 -2.844 1.00 17.99 273 THR A N 1
ATOM 2134 C CA . THR A 1 274 ? 37.125 72.572 -1.419 1.00 15.67 273 THR A CA 1
ATOM 2135 C C . THR A 1 274 ? 38.552 72.190 -1.066 1.00 15.43 273 THR A C 1
ATOM 2136 O O . THR A 1 274 ? 39.282 72.965 -0.434 1.00 16.83 273 THR A O 1
ATOM 2140 N N . LYS A 1 275 ? 38.988 71.043 -1.582 1.00 15.96 274 LYS A N 1
ATOM 2141 C CA . LYS A 1 275 ? 40.301 70.494 -1.237 1.00 16.95 274 LYS A CA 1
ATOM 2142 C C . LYS A 1 275 ? 41.399 71.335 -1.853 1.00 16.40 274 LYS A C 1
ATOM 2143 O O . LYS A 1 275 ? 42.460 71.568 -1.255 1.00 18.23 274 LYS A O 1
ATOM 2165 N N . ALA A 1 277 ? 41.130 74.576 -2.743 1.00 17.01 276 ALA A N 1
ATOM 2166 C CA . ALA A 1 277 ? 41.125 75.851 -2.014 1.00 14.34 276 ALA A CA 1
ATOM 2167 C C . ALA A 1 277 ? 41.934 75.730 -0.721 1.00 17.28 276 ALA A C 1
ATOM 2168 O O . ALA A 1 277 ? 42.640 76.656 -0.305 1.00 17.00 276 ALA A O 1
ATOM 2178 N N . LYS A 1 279 ? 44.513 73.932 -0.189 1.00 19.40 278 LYS A N 1
ATOM 2179 C CA . LYS A 1 279 ? 45.947 73.914 -0.454 1.00 20.12 278 LYS A CA 1
ATOM 2180 C C . LYS A 1 279 ? 46.425 75.300 -0.847 1.00 19.94 278 LYS A C 1
ATOM 2181 O O . LYS A 1 279 ? 47.611 75.589 -0.772 1.00 19.13 278 LYS A O 1
ATOM 2187 N N . LEU A 1 280 ? 45.505 76.152 -1.289 1.00 19.95 279 LEU A N 1
ATOM 2188 C CA . LEU A 1 280 ? 45.879 77.392 -1.978 1.00 19.61 279 LEU A CA 1
ATOM 2189 C C . LEU A 1 280 ? 45.644 78.654 -1.140 1.00 20.61 279 LEU A C 1
ATOM 2190 O O . LEU A 1 280 ? 45.978 79.739 -1.573 1.00 19.81 279 LEU A O 1
ATOM 2195 N N . SER A 1 281 ? 45.021 78.478 0.025 1.00 19.28 280 SER A N 1
ATOM 2196 C CA . SER A 1 281 ? 44.652 79.601 0.911 1.00 17.45 280 SER A CA 1
ATOM 2197 C C . SER A 1 281 ? 44.658 79.195 2.369 1.00 18.10 280 SER A C 1
ATOM 2198 O O . SER A 1 281 ? 44.548 78.017 2.714 1.00 16.71 280 SER A O 1
ATOM 2201 N N . GLU A 1 282 ? 44.795 80.202 3.219 1.00 18.10 281 GLU A N 1
ATOM 2202 C CA . GLU A 1 282 ? 44.720 80.009 4.661 1.00 17.72 281 GLU A CA 1
ATOM 2203 C C . GLU A 1 282 ? 43.298 79.720 5.188 1.00 18.21 281 GLU A C 1
ATOM 2204 O O . GLU A 1 282 ? 43.099 78.936 6.121 1.00 18.37 281 GLU A O 1
ATOM 2210 N N . TYR A 1 283 ? 42.330 80.396 4.582 1.00 18.82 282 TYR A N 1
ATOM 2211 C CA . TYR A 1 283 ? 40.909 80.238 4.936 1.00 17.53 282 TYR A CA 1
ATOM 2212 C C . TYR A 1 283 ? 40.033 79.932 3.724 1.00 18.20 282 TYR A C 1
ATOM 2213 O O . TYR A 1 283 ? 39.824 80.759 2.828 1.00 16.65 282 TYR A O 1
ATOM 2222 N N . THR A 1 284 ? 39.571 78.699 3.703 1.00 16.38 283 THR A N 1
ATOM 2223 C CA . THR A 1 284 ? 38.587 78.254 2.685 1.00 16.17 283 THR A CA 1
ATOM 2224 C C . THR A 1 284 ? 37.185 78.435 3.297 1.00 15.49 283 THR A C 1
ATOM 2225 O O . THR A 1 284 ? 36.853 77.884 4.336 1.00 15.10 283 THR A O 1
ATOM 2229 N N . VAL A 1 285 ? 36.388 79.230 2.623 1.00 13.47 284 VAL A N 1
ATOM 2230 C CA . VAL A 1 285 ? 35.033 79.515 3.048 1.00 14.80 284 VAL A CA 1
ATOM 2231 C C . VAL A 1 285 ? 34.096 78.717 2.128 1.00 15.09 284 VAL A C 1
ATOM 2232 O O . VAL A 1 285 ? 34.005 78.968 0.938 1.00 16.36 284 VAL A O 1
ATOM 2236 N N . THR A 1 286 ? 33.439 77.726 2.703 1.00 15.36 285 THR A N 1
ATOM 2237 C CA . THR A 1 286 ? 32.595 76.794 1.908 1.00 13.26 285 THR A CA 1
ATOM 2238 C C . THR A 1 286 ? 31.190 76.735 2.498 1.00 15.05 285 THR A C 1
ATOM 2239 O O . THR A 1 286 ? 31.014 76.464 3.685 1.00 17.11 285 THR A O 1
ATOM 2243 N N . GLU A 1 287 ? 30.184 76.924 1.673 1.00 15.60 286 GLU A N 1
ATOM 2244 C CA . GLU A 1 287 ? 28.834 76.782 2.171 1.00 16.11 286 GLU A CA 1
ATOM 2245 C C . GLU A 1 287 ? 28.117 75.475 1.847 1.00 16.84 286 GLU A C 1
ATOM 2246 O O . GLU A 1 287 ? 28.492 74.693 0.996 1.00 15.72 286 GLU A O 1
ATOM 2252 N N . ALA A 1 288 ? 27.108 75.235 2.643 1.00 17.04 287 ALA A N 1
ATOM 2253 C CA . ALA A 1 288 ? 26.209 74.085 2.452 1.00 15.82 287 ALA A CA 1
ATOM 2254 C C . ALA A 1 288 ? 24.784 74.588 2.393 1.00 16.28 287 ALA A C 1
ATOM 2255 O O . ALA A 1 288 ? 24.439 75.543 3.093 1.00 18.87 287 ALA A O 1
ATOM 2257 N N . GLY A 1 289 ? 23.972 73.942 1.557 1.00 14.77 288 GLY A N 1
ATOM 2258 C CA . GLY A 1 289 ? 22.589 74.356 1.305 1.00 15.25 288 GLY A CA 1
ATOM 2259 C C . GLY A 1 289 ? 21.648 74.250 2.479 1.00 15.51 288 GLY A C 1
ATOM 2260 O O . GLY A 1 289 ? 21.828 73.459 3.403 1.00 14.46 288 GLY A O 1
ATOM 2261 N N . PHE A 1 290 ? 20.597 75.054 2.391 1.00 15.23 289 PHE A N 1
ATOM 2262 C CA . PHE A 1 290 ? 19.505 75.054 3.352 1.00 16.88 289 PHE A CA 1
ATOM 2263 C C . PHE A 1 290 ? 20.006 75.380 4.774 1.00 16.07 289 PHE A C 1
ATOM 2264 O O . PHE A 1 290 ? 21.049 76.001 4.968 1.00 16.73 289 PHE A O 1
ATOM 2272 N N . GLY A 1 291 ? 19.212 75.016 5.760 1.00 17.58 290 GLY A N 1
ATOM 2273 C CA . GLY A 1 291 ? 19.569 75.281 7.172 1.00 16.91 290 GLY A CA 1
ATOM 2274 C C . GLY A 1 291 ? 20.615 74.320 7.703 1.00 15.65 290 GLY A C 1
ATOM 2275 O O . GLY A 1 291 ? 20.940 73.322 7.035 1.00 15.52 290 GLY A O 1
ATOM 2276 N N . ALA A 1 292 ? 21.114 74.600 8.903 1.00 14.59 291 ALA A N 1
ATOM 2277 C CA . ALA A 1 292 ? 22.172 73.801 9.510 1.00 14.09 291 ALA A CA 1
ATOM 2278 C C . ALA A 1 292 ? 21.729 72.367 9.801 1.00 13.21 291 ALA A C 1
ATOM 2279 O O . ALA A 1 292 ? 22.570 71.479 10.001 1.00 16.67 291 ALA A O 1
ATOM 2281 N N . ASP A 1 293 ? 20.432 72.145 9.790 1.00 14.99 292 ASP A N 1
ATOM 2282 C CA . ASP A 1 293 ? 19.864 70.774 10.003 1.00 14.51 292 ASP A CA 1
ATOM 2283 C C . ASP A 1 293 ? 20.061 69.844 8.789 1.00 15.92 292 ASP A C 1
ATOM 2284 O O . ASP A 1 293 ? 20.110 68.594 8.919 1.00 18.02 292 ASP A O 1
ATOM 2289 N N . LEU A 1 294 ? 20.271 70.466 7.637 1.00 16.41 293 LEU A N 1
ATOM 2290 C CA . LEU A 1 294 ? 20.429 69.734 6.370 1.00 15.71 293 LEU A CA 1
ATOM 2291 C C . LEU A 1 294 ? 21.862 69.841 5.866 1.00 17.06 293 LEU A C 1
ATOM 2292 O O . LEU A 1 294 ? 22.674 68.933 6.050 1.00 16.54 293 LEU A O 1
ATOM 2297 N N . GLY A 1 295 ? 22.177 70.993 5.277 1.00 14.68 294 GLY A N 1
ATOM 2298 C CA . GLY A 1 295 ? 23.514 71.214 4.702 1.00 16.36 294 GLY A CA 1
ATOM 2299 C C . GLY A 1 295 ? 24.671 70.908 5.633 1.00 13.45 294 GLY A C 1
ATOM 2300 O O . GLY A 1 295 ? 25.608 70.182 5.279 1.00 18.56 294 GLY A O 1
ATOM 2301 N N . ALA A 1 296 ? 24.604 71.429 6.856 1.00 19.18 295 ALA A N 1
ATOM 2302 C CA . ALA A 1 296 ? 25.750 71.360 7.782 1.00 13.78 295 ALA A CA 1
ATOM 2303 C C . ALA A 1 296 ? 25.903 69.922 8.303 1.00 13.18 295 ALA A C 1
ATOM 2304 O O . ALA A 1 296 ? 27.015 69.384 8.394 1.00 13.94 295 ALA A O 1
ATOM 2306 N N . GLU A 1 297 ? 24.785 69.295 8.623 1.00 13.28 296 GLU A N 1
ATOM 2307 C CA . GLU A 1 297 ? 24.825 67.905 9.080 1.00 14.18 296 GLU A CA 1
ATOM 2308 C C . GLU A 1 297 ? 25.473 67.019 8.023 1.00 13.39 296 GLU A C 1
ATOM 2309 O O . GLU A 1 297 ? 26.345 66.231 8.321 1.00 13.27 296 GLU A O 1
ATOM 2315 N N . LYS A 1 298 ? 25.005 67.170 6.795 1.00 15.03 297 LYS A N 1
ATOM 2316 C CA . LYS A 1 298 ? 25.482 66.370 5.654 1.00 12.23 297 LYS A CA 1
ATOM 2317 C C . LYS A 1 298 ? 26.975 66.663 5.421 1.00 16.60 297 LYS A C 1
ATOM 2318 O O . LYS A 1 298 ? 27.772 65.786 5.095 1.00 12.50 297 LYS A O 1
ATOM 2324 N N . PHE A 1 299 ? 27.357 67.901 5.672 1.00 13.58 298 PHE A N 1
ATOM 2325 C CA . PHE A 1 299 ? 28.744 68.310 5.393 1.00 14.19 298 PHE A CA 1
ATOM 2326 C C . PHE A 1 299 ? 29.692 67.546 6.326 1.00 14.08 298 PHE A C 1
ATOM 2327 O O . PHE A 1 299 ? 30.753 67.103 5.903 1.00 15.85 298 PHE A O 1
ATOM 2335 N N . ILE A 1 300 ? 29.280 67.412 7.586 1.00 15.30 299 ILE A N 1
ATOM 2336 C CA . ILE A 1 300 ? 30.126 66.780 8.625 1.00 14.77 299 ILE A CA 1
ATOM 2337 C C . ILE A 1 300 ? 30.060 65.252 8.547 1.00 14.44 299 ILE A C 1
ATOM 2338 O O . ILE A 1 300 ? 31.097 64.572 8.465 1.00 16.16 299 ILE A O 1
ATOM 2343 N N . ASP A 1 301 ? 28.842 64.730 8.561 1.00 15.25 300 ASP A N 1
ATOM 2344 C CA . ASP A 1 301 ? 28.621 63.283 8.681 1.00 16.44 300 ASP A CA 1
ATOM 2345 C C . ASP A 1 301 ? 28.975 62.550 7.388 1.00 17.24 300 ASP A C 1
ATOM 2346 O O . ASP A 1 301 ? 29.371 61.391 7.409 1.00 17.83 300 ASP A O 1
ATOM 2351 N N . PHE A 1 302 ? 28.874 63.243 6.266 1.00 16.19 301 PHE A N 1
ATOM 2352 C CA . PHE A 1 302 ? 29.110 62.588 4.944 1.00 15.44 301 PHE A CA 1
ATOM 2353 C C . PHE A 1 302 ? 30.246 63.196 4.148 1.00 17.80 301 PHE A C 1
ATOM 2354 O O . PHE A 1 302 ? 31.280 62.557 3.936 1.00 17.80 301 PHE A O 1
ATOM 2362 N N . VAL A 1 303 ? 30.073 64.444 3.732 1.00 16.36 302 VAL A N 1
ATOM 2363 C CA . VAL A 1 303 ? 31.007 65.061 2.770 1.00 17.23 302 VAL A CA 1
ATOM 2364 C C . VAL A 1 303 ? 32.449 65.031 3.309 1.00 17.80 302 VAL A C 1
ATOM 2365 O O . VAL A 1 303 ? 33.400 64.673 2.603 1.00 16.92 302 VAL A O 1
ATOM 2369 N N . SER A 1 304 ? 32.581 65.388 4.584 1.00 17.37 303 SER A N 1
ATOM 2370 C CA . SER A 1 304 ? 33.884 65.512 5.235 1.00 16.15 303 SER A CA 1
ATOM 2371 C C . SER A 1 304 ? 34.612 64.186 5.251 1.00 16.46 303 SER A C 1
ATOM 2372 O O . SER A 1 304 ? 35.829 64.121 5.049 1.00 15.70 303 SER A O 1
ATOM 2375 N N . ARG A 1 305 ? 33.875 63.109 5.484 1.00 15.72 304 ARG A N 1
ATOM 2376 C CA . ARG A 1 305 ? 34.521 61.809 5.468 1.00 20.86 304 ARG A CA 1
ATOM 2377 C C . ARG A 1 305 ? 34.887 61.359 4.064 1.00 20.85 304 ARG A C 1
ATOM 2378 O O . ARG A 1 305 ? 35.877 60.661 3.880 1.00 22.71 304 ARG A O 1
ATOM 2386 N N . VAL A 1 306 ? 34.112 61.762 3.069 1.00 18.53 305 VAL A N 1
ATOM 2387 C CA . VAL A 1 306 ? 34.480 61.415 1.694 1.00 17.26 305 VAL A CA 1
ATOM 2388 C C . VAL A 1 306 ? 35.729 62.206 1.358 1.00 20.00 305 VAL A C 1
ATOM 2389 O O . VAL A 1 306 ? 36.658 61.712 0.727 1.00 20.25 305 VAL A O 1
ATOM 2393 N N . GLY A 1 307 ? 35.724 63.464 1.795 1.00 18.21 306 GLY A N 1
ATOM 2394 C CA . GLY A 1 307 ? 36.716 64.433 1.357 1.00 20.79 306 GLY A CA 1
ATOM 2395 C C . GLY A 1 307 ? 37.991 64.390 2.162 1.00 21.46 306 GLY A C 1
ATOM 2396 O O . GLY A 1 307 ? 39.038 64.861 1.710 1.00 23.42 306 GLY A O 1
ATOM 2397 N N . GLY A 1 308 ? 37.907 63.797 3.343 1.00 21.48 307 GLY A N 1
ATOM 2398 C CA . GLY A 1 308 ? 39.085 63.648 4.214 1.00 22.69 307 GLY A CA 1
ATOM 2399 C C . GLY A 1 308 ? 39.449 64.971 4.853 1.00 22.80 307 GLY A C 1
ATOM 2400 O O . GLY A 1 308 ? 40.610 65.314 5.032 1.00 25.21 307 GLY A O 1
ATOM 2401 N N . PHE A 1 309 ? 38.431 65.737 5.185 1.00 19.16 308 PHE A N 1
ATOM 2402 C CA . PHE A 1 309 ? 38.644 67.001 5.899 1.00 18.32 308 PHE A CA 1
ATOM 2403 C C . PHE A 1 309 ? 37.638 67.190 7.011 1.00 18.05 308 PHE A C 1
ATOM 2404 O O . PHE A 1 309 ? 36.725 66.387 7.191 1.00 19.00 308 PHE A O 1
ATOM 2412 N N . TYR A 1 310 ? 37.800 68.277 7.736 1.00 16.64 309 TYR A N 1
ATOM 2413 C CA . TYR A 1 310 ? 36.862 68.640 8.797 1.00 15.47 309 TYR A CA 1
ATOM 2414 C C . TYR A 1 310 ? 36.947 70.138 9.071 1.00 15.98 309 TYR A C 1
ATOM 2415 O O . TYR A 1 310 ? 38.046 70.713 9.101 1.00 16.67 309 TYR A O 1
ATOM 2424 N N . PRO A 1 311 ? 35.797 70.794 9.220 1.00 15.34 310 PRO A N 1
ATOM 2425 C CA . PRO A 1 311 ? 35.819 72.255 9.470 1.00 16.50 310 PRO A CA 1
ATOM 2426 C C . PRO A 1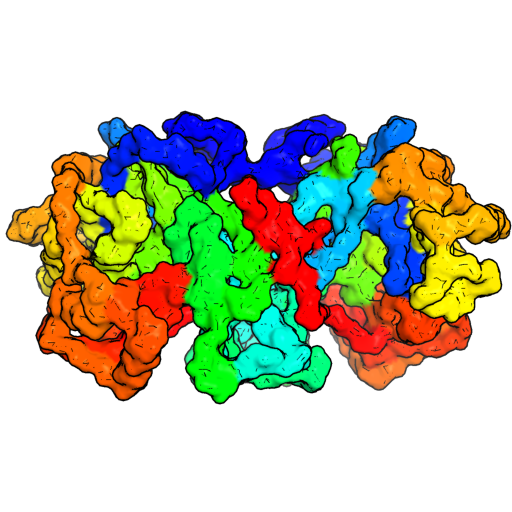 311 ? 36.479 72.620 10.781 1.00 16.47 310 PRO A C 1
ATOM 2427 O O . PRO A 1 311 ? 36.539 71.815 11.717 1.00 17.97 310 PRO A O 1
ATOM 2431 N N . ASN A 1 312 ? 36.987 73.842 10.782 1.00 16.50 311 ASN A N 1
ATOM 2432 C CA . ASN A 1 312 ? 37.669 74.468 11.937 1.00 15.89 311 ASN A CA 1
ATOM 2433 C C . ASN A 1 312 ? 36.757 75.468 12.648 1.00 16.87 311 ASN A C 1
ATOM 2434 O O . ASN A 1 312 ? 37.000 75.896 13.793 1.00 17.96 311 ASN A O 1
ATOM 2439 N N . ALA A 1 313 ? 35.672 75.799 11.964 1.00 16.55 312 ALA A N 1
ATOM 2440 C CA . ALA A 1 313 ? 34.575 76.643 12.516 1.00 14.49 312 ALA A CA 1
ATOM 2441 C C . ALA A 1 313 ? 33.389 76.591 11.624 1.00 16.30 312 ALA A C 1
ATOM 2442 O O . ALA A 1 313 ? 33.504 76.262 10.440 1.00 17.19 312 ALA A O 1
ATOM 2444 N N . ALA A 1 314 ? 32.239 76.903 12.212 1.00 16.55 313 ALA A N 1
ATOM 2445 C CA . ALA A 1 314 ? 30.986 77.041 11.472 1.00 16.55 313 ALA A CA 1
ATOM 2446 C C . ALA A 1 314 ? 30.475 78.479 11.672 1.00 15.02 313 ALA A C 1
ATOM 2447 O O . ALA A 1 314 ? 30.525 79.028 12.783 1.00 16.76 313 ALA A O 1
ATOM 2449 N N . VAL A 1 315 ? 30.017 79.077 10.576 1.00 14.19 314 VAL A N 1
ATOM 2450 C CA . VAL A 1 315 ? 29.324 80.384 10.596 1.00 14.25 314 VAL A CA 1
ATOM 2451 C C . VAL A 1 315 ? 27.840 80.152 10.367 1.00 15.35 314 VAL A C 1
ATOM 2452 O O . VAL A 1 315 ? 27.461 79.554 9.380 1.00 16.74 314 VAL A O 1
ATOM 2456 N N . LEU A 1 316 ? 27.034 80.615 11.320 1.00 14.57 315 LEU A N 1
ATOM 2457 C CA . LEU A 1 316 ? 25.552 80.480 11.297 1.00 13.01 315 LEU A CA 1
ATOM 2458 C C . LEU A 1 316 ? 24.944 81.801 10.892 1.00 16.71 315 LEU A C 1
ATOM 2459 O O . LEU A 1 316 ? 24.900 82.753 11.686 1.00 17.58 315 LEU A O 1
ATOM 2464 N N . VAL A 1 317 ? 24.488 81.870 9.651 1.00 14.95 316 VAL A N 1
ATOM 2465 C CA . VAL A 1 317 ? 23.845 83.095 9.152 1.00 14.25 316 VAL A CA 1
ATOM 2466 C C . VAL A 1 317 ? 22.422 83.209 9.695 1.00 14.31 316 VAL A C 1
ATOM 2467 O O . VAL A 1 317 ? 21.613 82.270 9.667 1.00 15.52 316 VAL A O 1
ATOM 2471 N N . ALA A 1 318 ? 22.148 84.389 10.224 1.00 14.57 317 ALA A N 1
ATOM 2472 C CA . ALA A 1 318 ? 20.817 84.733 10.762 1.00 16.79 317 ALA A CA 1
ATOM 2473 C C . ALA A 1 318 ? 20.452 86.152 10.399 1.00 16.10 317 ALA A C 1
ATOM 2474 O O . ALA A 1 318 ? 21.305 86.960 10.059 1.00 16.79 317 ALA A O 1
ATOM 2476 N N . THR A 1 319 ? 19.156 86.396 10.440 1.00 18.97 318 THR A N 1
ATOM 2477 C CA . THR A 1 319 ? 18.576 87.725 10.298 1.00 20.35 318 THR A CA 1
ATOM 2478 C C . THR A 1 319 ? 17.498 87.949 11.348 1.00 19.65 318 THR A C 1
ATOM 2479 O O . THR A 1 319 ? 16.825 87.004 11.813 1.00 21.68 318 THR A O 1
ATOM 2483 N N . VAL A 1 320 ? 17.337 89.211 11.712 1.00 19.96 319 VAL A N 1
ATOM 2484 C CA . VAL A 1 320 ? 16.235 89.638 12.601 1.00 19.48 319 VAL A CA 1
ATOM 2485 C C . VAL A 1 320 ? 14.883 89.197 12.033 1.00 19.87 319 VAL A C 1
ATOM 2486 O O . VAL A 1 320 ? 14.026 88.645 12.735 1.00 20.49 319 VAL A O 1
ATOM 2490 N N . ARG A 1 321 ? 14.710 89.380 10.732 1.00 19.97 320 ARG A N 1
ATOM 2491 C CA . ARG A 1 321 ? 13.429 89.026 10.088 1.00 19.83 320 ARG A CA 1
ATOM 2492 C C . ARG A 1 321 ? 13.146 87.529 10.189 1.00 19.75 320 ARG A C 1
ATOM 2493 O O . ARG A 1 321 ? 12.013 87.118 10.435 1.00 21.17 320 ARG A O 1
ATOM 2501 N N . ALA A 1 322 ? 14.190 86.718 9.997 1.00 21.15 321 ALA A N 1
ATOM 2502 C CA . ALA A 1 322 ? 14.014 85.267 9.931 1.00 20.77 321 ALA A CA 1
ATOM 2503 C C . ALA A 1 322 ? 13.576 84.822 11.293 1.00 19.38 321 ALA A C 1
ATOM 2504 O O . ALA A 1 322 ? 12.705 83.968 11.431 1.00 20.98 321 ALA A O 1
ATOM 2506 N N . LEU A 1 323 ? 14.158 85.439 12.312 1.00 17.95 322 LEU A N 1
ATOM 2507 C CA . LEU A 1 323 ? 13.888 85.051 13.689 1.00 18.89 322 LEU A CA 1
ATOM 2508 C C . LEU A 1 323 ? 12.433 85.476 14.023 1.00 18.03 322 LEU A C 1
ATOM 2509 O O . LEU A 1 323 ? 11.688 84.744 14.658 1.00 23.03 322 LEU A O 1
ATOM 2514 N N . LYS A 1 324 ? 12.025 86.660 13.579 1.00 19.93 323 LYS A N 1
ATOM 2515 C CA . LYS A 1 324 ? 10.649 87.107 13.866 1.00 20.45 323 LYS A CA 1
ATOM 2516 C C . LYS A 1 324 ? 9.674 86.142 13.205 1.00 20.68 323 LYS A C 1
ATOM 2517 O O . LYS A 1 324 ? 8.633 85.763 13.793 1.00 24.29 323 LYS A O 1
ATOM 2523 N N . TYR A 1 325 ? 10.028 85.703 11.999 1.00 21.87 324 TYR A N 1
ATOM 2524 C CA . TYR A 1 325 ? 9.194 84.748 11.256 1.00 22.55 324 TYR A CA 1
ATOM 2525 C C . TYR A 1 325 ? 9.049 83.485 12.083 1.00 20.56 324 TYR A C 1
ATOM 2526 O O . TYR A 1 325 ? 7.934 82.941 12.266 1.00 21.86 324 TYR A O 1
ATOM 2535 N N . HIS A 1 326 ? 10.170 83.026 12.617 1.00 20.66 325 HIS A N 1
ATOM 2536 C CA . HIS A 1 326 ? 10.164 81.769 13.403 1.00 23.04 325 HIS A CA 1
ATOM 2537 C C . HIS A 1 326 ? 9.450 81.909 14.738 1.00 22.84 325 HIS A C 1
ATOM 2538 O O . HIS A 1 326 ? 9.132 80.924 15.412 1.00 21.75 325 HIS A O 1
ATOM 2545 N N . GLY A 1 327 ? 9.155 83.158 15.064 1.00 24.39 326 GLY A N 1
ATOM 2546 C CA . GLY A 1 327 ? 8.482 83.535 16.309 1.00 23.96 326 GLY A CA 1
ATOM 2547 C C . GLY A 1 327 ? 6.992 83.722 16.070 1.00 27.84 326 GLY A C 1
ATOM 2548 O O . GLY A 1 327 ? 6.215 83.998 17.000 1.00 30.97 326 GLY A O 1
ATOM 2549 N N . GLY A 1 328 ? 6.611 83.563 14.810 1.00 25.11 327 GLY A N 1
ATOM 2550 C CA . GLY A 1 328 ? 5.226 83.634 14.381 1.00 26.24 327 GLY A CA 1
ATOM 2551 C C . GLY A 1 328 ? 4.798 84.902 13.651 1.00 28.18 327 GLY A C 1
ATOM 2552 O O . GLY A 1 328 ? 3.637 85.040 13.260 1.00 27.51 327 GLY A O 1
ATOM 2553 N N . ALA A 1 329 ? 5.720 85.838 13.441 1.00 25.32 328 ALA A N 1
ATOM 2554 C CA . ALA A 1 329 ? 5.358 87.053 12.689 1.00 24.88 328 ALA A CA 1
ATOM 2555 C C . ALA A 1 329 ? 4.942 86.739 11.262 1.00 27.79 328 ALA A C 1
ATOM 2556 O O . ALA A 1 329 ? 5.462 85.823 10.646 1.00 29.03 328 ALA A O 1
ATOM 2558 N N . ASN A 1 330 ? 3.998 87.529 10.738 1.00 30.10 329 ASN A N 1
ATOM 2559 C CA . ASN A 1 330 ? 3.622 87.482 9.313 1.00 35.08 329 ASN A CA 1
ATOM 2560 C C . ASN A 1 330 ? 4.706 88.041 8.431 1.00 35.35 329 ASN A C 1
ATOM 2561 O O . ASN A 1 330 ? 5.345 89.049 8.740 1.00 32.65 329 ASN A O 1
ATOM 2566 N N . LEU A 1 331 ? 4.858 87.396 7.293 1.00 35.96 330 LEU A N 1
ATOM 2567 C CA . LEU A 1 331 ? 5.818 87.840 6.311 1.00 36.16 330 LEU A CA 1
ATOM 2568 C C . LEU A 1 331 ? 5.474 89.268 5.895 1.00 37.41 330 LEU A C 1
ATOM 2569 O O . LEU A 1 331 ? 6.360 90.076 5.608 1.00 37.10 330 LEU A O 1
ATOM 2574 N N . LYS A 1 332 ? 4.183 89.588 5.909 1.00 38.06 331 LYS A N 1
ATOM 2575 C CA . LYS A 1 332 ? 3.708 90.887 5.378 1.00 39.06 331 LYS A CA 1
ATOM 2576 C C . LYS A 1 332 ? 4.073 92.051 6.295 1.00 36.69 331 LYS A C 1
ATOM 2577 O O . LYS A 1 332 ? 4.128 93.206 5.867 1.00 38.15 331 LYS A O 1
ATOM 2583 N N . ASN A 1 333 ? 4.346 91.723 7.548 1.00 34.62 332 ASN A N 1
ATOM 2584 C CA . ASN A 1 333 ? 4.639 92.714 8.592 1.00 34.63 332 ASN A CA 1
ATOM 2585 C C . ASN A 1 333 ? 6.045 92.584 9.136 1.00 32.10 332 ASN A C 1
ATOM 2586 O O . ASN A 1 333 ? 6.353 93.089 10.215 1.00 33.29 332 ASN A O 1
ATOM 2591 N N . ILE A 1 334 ? 6.869 91.869 8.392 1.00 31.21 333 ILE A N 1
ATOM 2592 C CA . ILE A 1 334 ? 8.164 91.364 8.910 1.00 32.39 333 ILE A CA 1
ATOM 2593 C C . ILE A 1 334 ? 9.169 92.488 9.119 1.00 32.37 333 ILE A C 1
ATOM 2594 O O . ILE A 1 334 ? 10.098 92.395 9.918 1.00 34.26 333 ILE A O 1
ATOM 2599 N N . HIS A 1 335 ? 8.917 93.568 8.402 1.00 35.16 334 HIS A N 1
ATOM 2600 C CA . HIS A 1 335 ? 9.767 94.779 8.423 1.00 36.63 334 HIS A CA 1
ATOM 2601 C C . HIS A 1 335 ? 9.465 95.617 9.647 1.00 36.38 334 HIS A C 1
ATOM 2602 O O . HIS A 1 335 ? 10.183 96.562 9.926 1.00 36.71 334 HIS A O 1
ATOM 2609 N N . GLU A 1 336 ? 8.401 95.266 10.364 1.00 35.18 335 GLU A N 1
ATOM 2610 C CA . GLU A 1 336 ? 8.008 95.998 11.582 1.00 36.53 335 GLU A CA 1
ATOM 2611 C C . GLU A 1 336 ? 8.588 95.356 12.815 1.00 36.26 335 GLU A C 1
ATOM 2612 O O . GLU A 1 336 ? 8.670 94.133 12.933 1.00 33.50 335 GLU A O 1
ATOM 2618 N N . GLU A 1 337 ? 8.987 96.204 13.745 1.00 35.23 336 GLU A N 1
ATOM 2619 C CA . GLU A 1 337 ? 9.593 95.730 14.988 1.00 37.53 336 GLU A CA 1
ATOM 2620 C C . GLU A 1 337 ? 8.616 94.833 15.725 1.00 38.59 336 GLU A C 1
ATOM 2621 O O . GLU A 1 337 ? 7.413 95.092 15.759 1.00 41.26 336 GLU A O 1
ATOM 2627 N N . ASN A 1 338 ? 9.138 93.750 16.282 1.00 36.32 337 ASN A N 1
ATOM 2628 C CA . ASN A 1 338 ? 8.310 92.839 17.061 1.00 33.91 337 ASN A CA 1
ATOM 2629 C C . ASN A 1 338 ? 9.180 91.985 17.941 1.00 35.49 337 ASN A C 1
ATOM 2630 O O . ASN A 1 338 ? 9.632 90.897 17.570 1.00 32.44 337 ASN A O 1
ATOM 2635 N N . LEU A 1 339 ? 9.408 92.501 19.131 1.00 36.06 338 LEU A N 1
ATOM 2636 C CA . LEU A 1 339 ? 10.420 91.956 20.026 1.00 36.19 338 LEU A CA 1
ATOM 2637 C C . LEU A 1 339 ? 9.954 90.642 20.644 1.00 34.91 338 LEU A C 1
ATOM 2638 O O . LEU A 1 339 ? 10.749 89.844 21.115 1.00 32.63 338 LEU A O 1
ATOM 2643 N N . GLU A 1 340 ? 8.656 90.415 20.618 1.00 34.29 339 GLU A N 1
ATOM 2644 C CA . GLU A 1 340 ? 8.123 89.203 21.214 1.00 35.16 339 GLU A CA 1
ATOM 2645 C C . GLU A 1 340 ? 8.290 88.033 20.251 1.00 29.28 339 GLU A C 1
ATOM 2646 O O . GLU A 1 340 ? 8.579 86.911 20.654 1.00 29.47 339 GLU A O 1
ATOM 2652 N N . ALA A 1 341 ? 8.107 88.315 18.968 1.00 30.69 340 ALA A N 1
ATOM 2653 C CA . ALA A 1 341 ? 8.245 87.291 17.920 1.00 28.82 340 ALA A CA 1
ATOM 2654 C C . ALA A 1 341 ? 9.728 86.982 17.842 1.00 27.90 340 ALA A C 1
ATOM 2655 O O . ALA A 1 341 ? 10.156 85.845 17.603 1.00 27.60 340 ALA A O 1
ATOM 2657 N N . LEU A 1 342 ? 10.513 88.010 18.114 1.00 26.25 341 LEU A N 1
ATOM 2658 C CA . LEU A 1 342 ? 11.980 87.917 17.997 1.00 26.79 341 LEU A CA 1
ATOM 2659 C C . LEU A 1 342 ? 12.516 86.988 19.064 1.00 26.83 341 LEU A C 1
ATOM 2660 O O . LEU A 1 342 ? 13.343 86.122 18.806 1.00 22.38 341 LEU A O 1
ATOM 2665 N N . LYS A 1 343 ? 11.981 87.147 20.269 1.00 27.01 342 LYS A N 1
ATOM 2666 C CA . LYS A 1 343 ? 12.408 86.346 21.424 1.00 25.93 342 LYS A CA 1
ATOM 2667 C C . LYS A 1 343 ? 12.052 84.892 21.185 1.00 24.07 342 LYS A C 1
ATOM 2668 O O . LYS A 1 343 ? 12.825 84.000 21.449 1.00 29.12 342 LYS A O 1
ATOM 2672 N N . GLU A 1 344 ? 10.862 84.679 20.664 1.00 24.29 343 GLU A N 1
ATOM 2673 C CA . GLU A 1 344 ? 10.354 83.331 20.463 1.00 25.58 343 GLU A CA 1
ATOM 2674 C C . GLU A 1 344 ? 11.141 82.661 19.327 1.00 22.27 343 GLU A C 1
ATOM 2675 O O . GLU A 1 344 ? 11.556 81.529 19.454 1.00 23.66 343 GLU A O 1
ATOM 2681 N N . GLY A 1 345 ? 11.412 83.432 18.270 1.00 23.14 344 GLY A N 1
ATOM 2682 C CA . GLY A 1 345 ? 12.081 82.924 17.059 1.00 22.56 344 GLY A CA 1
ATOM 2683 C C . GLY A 1 345 ? 13.533 82.579 17.315 1.00 22.09 344 GLY A C 1
ATOM 2684 O O . GLY A 1 345 ? 14.159 81.786 16.590 1.00 19.75 344 GLY A O 1
ATOM 2685 N N . PHE A 1 346 ? 14.071 83.170 18.380 1.00 21.97 345 PHE A N 1
ATOM 2686 C CA . PHE A 1 346 ? 15.497 83.001 18.694 1.00 20.86 345 PHE A CA 1
ATOM 2687 C C . PHE A 1 346 ? 15.762 81.530 19.031 1.00 20.76 345 PHE A C 1
ATOM 2688 O O . PHE A 1 346 ? 16.871 81.018 18.889 1.00 21.14 345 PHE A O 1
ATOM 2696 N N . LYS A 1 347 ? 14.706 80.838 19.432 1.00 22.61 346 LYS A N 1
ATOM 2697 C CA . LYS A 1 347 ? 14.793 79.414 19.759 1.00 21.33 346 LYS A CA 1
ATOM 2698 C C . LYS A 1 347 ? 15.302 78.595 18.549 1.00 18.82 346 LYS A C 1
ATOM 2699 O O . LYS A 1 347 ? 16.033 77.635 18.710 1.00 20.56 346 LYS A O 1
ATOM 2705 N N . ASN A 1 348 ? 14.944 79.036 17.355 1.00 20.25 347 ASN A N 1
ATOM 2706 C CA . ASN A 1 348 ? 15.415 78.368 16.118 1.00 19.37 347 ASN A CA 1
ATOM 2707 C C . ASN A 1 348 ? 16.952 78.499 15.994 1.00 19.40 347 ASN A C 1
ATOM 2708 O O . ASN A 1 348 ? 17.693 77.529 15.747 1.00 17.85 347 ASN A O 1
ATOM 2713 N N . LEU A 1 349 ? 17.435 79.707 16.230 1.00 21.20 348 LEU A N 1
ATOM 2714 C CA . LEU A 1 349 ? 18.887 79.974 16.249 1.00 17.45 348 LEU A CA 1
ATOM 2715 C C . LEU A 1 349 ? 19.607 79.137 17.310 1.00 19.24 348 LEU A C 1
ATOM 2716 O O . LEU A 1 349 ? 20.659 78.522 17.091 1.00 15.58 348 LEU A O 1
ATOM 2721 N N . ARG A 1 350 ? 18.974 79.058 18.466 1.00 19.89 349 ARG A N 1
ATOM 2722 C CA . ARG A 1 350 ? 19.507 78.258 19.574 1.00 19.67 349 ARG A CA 1
ATOM 2723 C C . ARG A 1 350 ? 19.672 76.769 19.210 1.00 18.50 349 ARG A C 1
ATOM 2724 O O . ARG A 1 350 ? 20.699 76.168 19.501 1.00 16.90 349 ARG A O 1
ATOM 2732 N N . VAL A 1 351 ? 18.649 76.169 18.625 1.00 19.54 350 VAL A N 1
ATOM 2733 C CA . VAL A 1 351 ? 18.744 74.752 18.223 1.00 20.23 350 VAL A CA 1
ATOM 2734 C C . VAL A 1 351 ? 19.896 74.508 17.266 1.00 18.28 350 VAL A C 1
ATOM 2735 O O . VAL A 1 351 ? 20.692 73.580 17.449 1.00 18.79 350 VAL A O 1
ATOM 2739 N N . HIS A 1 352 ? 20.049 75.398 16.296 1.00 16.42 351 HIS A N 1
ATOM 2740 C CA . HIS A 1 352 ? 21.149 75.263 15.310 1.00 16.48 351 HIS A CA 1
ATOM 2741 C C . HIS A 1 352 ? 22.522 75.444 15.905 1.00 15.48 351 HIS A C 1
ATOM 2742 O O . HIS A 1 352 ? 23.458 74.706 15.577 1.00 15.96 351 HIS A O 1
ATOM 2749 N N . VAL A 1 353 ? 22.683 76.425 16.802 1.00 17.64 352 VAL A N 1
ATOM 2750 C CA . VAL A 1 353 ? 23.951 76.551 17.525 1.00 19.14 352 VAL A CA 1
ATOM 2751 C C . VAL A 1 353 ? 24.304 75.284 18.323 1.00 18.54 352 VAL A C 1
ATOM 2752 O O . VAL A 1 353 ? 25.427 74.756 18.243 1.00 18.38 352 VAL A O 1
ATOM 2756 N N . GLU A 1 354 ? 23.321 74.791 19.074 1.00 19.69 353 GLU A N 1
ATOM 2757 C CA . GLU A 1 354 ? 23.484 73.565 19.871 1.00 19.27 353 GLU A CA 1
ATOM 2758 C C . GLU A 1 354 ? 23.848 72.392 18.986 1.00 16.97 353 GLU A C 1
ATOM 2759 O O . GLU A 1 354 ? 24.743 71.617 19.306 1.00 16.73 353 GLU A O 1
ATOM 2765 N N . ASN A 1 355 ? 23.143 72.275 17.867 1.00 17.41 354 ASN A N 1
ATOM 2766 C CA . ASN A 1 355 ? 23.375 71.124 16.956 1.00 18.68 354 ASN A CA 1
ATOM 2767 C C . ASN A 1 355 ? 24.789 71.175 16.386 1.00 16.99 354 ASN A C 1
ATOM 2768 O O . ASN A 1 355 ? 25.518 70.195 16.305 1.00 14.82 354 ASN A O 1
ATOM 2773 N N . LEU A 1 356 ? 25.192 72.384 16.033 1.00 16.63 355 LEU A N 1
ATOM 2774 C CA . LEU A 1 356 ? 26.527 72.614 15.468 1.00 15.92 355 LEU A CA 1
ATOM 2775 C C . LEU A 1 356 ? 27.635 72.210 16.447 1.00 15.99 355 LEU A C 1
ATOM 2776 O O . LEU A 1 356 ? 28.658 71.601 16.085 1.00 17.42 355 LEU A O 1
ATOM 2781 N N . ARG A 1 357 ? 27.376 72.481 17.725 1.00 16.95 356 ARG A N 1
ATOM 2782 C CA . ARG A 1 357 ? 28.320 72.163 18.772 1.00 16.09 356 ARG A CA 1
ATOM 2783 C C . ARG A 1 357 ? 28.392 70.668 19.015 1.00 18.57 356 ARG A C 1
ATOM 2784 O O . ARG A 1 357 ? 29.407 70.172 19.458 1.00 20.06 356 ARG A O 1
ATOM 2792 N N . LYS A 1 358 ? 27.328 69.963 18.651 1.00 18.28 357 LYS A N 1
ATOM 2793 C CA . LYS A 1 358 ? 27.352 68.495 18.715 1.00 18.31 357 LYS A CA 1
ATOM 2794 C C . LYS A 1 358 ? 28.468 67.902 17.834 1.00 18.70 357 LYS A C 1
ATOM 2795 O O . LYS A 1 358 ? 29.013 66.824 18.117 1.00 19.66 357 LYS A O 1
ATOM 2801 N N . PHE A 1 359 ? 28.856 68.663 16.813 1.00 17.33 358 PHE A N 1
ATOM 2802 C CA . PHE A 1 359 ? 29.940 68.287 15.892 1.00 16.04 358 PHE A CA 1
ATOM 2803 C C . PHE A 1 359 ? 31.269 68.866 16.332 1.00 17.37 358 PHE A C 1
ATOM 2804 O O . PHE A 1 359 ? 32.294 68.714 15.659 1.00 19.66 358 PHE A O 1
ATOM 2812 N N . ASN A 1 360 ? 31.240 69.507 17.503 1.00 17.00 359 ASN A N 1
ATOM 2813 C CA . ASN A 1 360 ? 32.456 70.026 18.136 1.00 17.51 359 ASN A CA 1
ATOM 2814 C C . ASN A 1 360 ? 33.023 71.228 17.429 1.00 17.06 359 ASN A C 1
ATOM 2815 O O . ASN A 1 360 ? 34.213 71.530 17.525 1.00 19.95 359 ASN A O 1
ATOM 2820 N N . LEU A 1 361 ? 32.167 71.909 16.706 1.00 18.74 360 LEU A N 1
ATOM 2821 C CA . LEU A 1 361 ? 32.594 73.068 15.939 1.00 18.24 360 LEU A CA 1
ATOM 2822 C C . LEU A 1 361 ? 32.445 74.355 16.742 1.00 18.19 360 LEU A C 1
ATOM 2823 O O . LEU A 1 361 ? 31.371 74.608 17.304 1.00 18.98 360 LEU A O 1
ATOM 2828 N N . PRO A 1 362 ? 33.482 75.198 16.745 1.00 17.86 361 PRO A N 1
ATOM 2829 C CA . PRO A 1 362 ? 33.245 76.589 17.176 1.00 19.58 361 PRO A CA 1
ATOM 2830 C C . PRO A 1 362 ? 32.251 77.291 16.246 1.00 18.73 361 PRO A C 1
ATOM 2831 O O . PRO A 1 362 ? 32.316 77.122 15.028 1.00 20.92 361 PRO A O 1
ATOM 2835 N N . VAL A 1 363 ? 31.335 78.051 16.831 1.00 18.22 362 VAL A N 1
ATOM 2836 C CA . VAL A 1 363 ? 30.297 78.730 16.073 1.00 17.70 362 VAL A CA 1
ATOM 2837 C C . VAL A 1 363 ? 30.425 80.257 16.135 1.00 19.65 362 VAL A C 1
ATOM 2838 O O . VAL A 1 363 ? 30.639 80.852 17.188 1.00 18.30 362 VAL A O 1
ATOM 2842 N N . VAL A 1 364 ? 30.274 80.877 14.980 1.00 19.39 363 VAL A N 1
ATOM 2843 C CA . VAL A 1 364 ? 30.091 82.329 14.908 1.00 17.00 363 VAL A CA 1
ATOM 2844 C C . VAL A 1 364 ? 28.811 82.646 14.198 1.00 17.88 363 VAL A C 1
ATOM 2845 O O . VAL A 1 364 ? 28.587 82.206 13.060 1.00 17.82 363 VAL A O 1
ATOM 2849 N N . VAL A 1 365 ? 27.975 83.428 14.877 1.00 15.95 364 VAL A N 1
ATOM 2850 C CA . VAL A 1 365 ? 26.711 83.882 14.314 1.00 17.37 364 VAL A CA 1
ATOM 2851 C C . VAL A 1 365 ? 26.996 85.102 13.429 1.00 19.22 364 VAL A C 1
ATOM 2852 O O . VAL A 1 365 ? 27.652 86.064 13.854 1.00 16.31 364 VAL A O 1
ATOM 2856 N N . ALA A 1 366 ? 26.588 85.007 12.161 1.00 16.20 365 ALA A N 1
ATOM 2857 C CA . ALA A 1 366 ? 26.662 86.154 11.262 1.00 16.39 365 ALA A CA 1
ATOM 2858 C C . ALA A 1 366 ? 25.263 86.775 11.145 1.00 15.31 365 ALA A C 1
ATOM 2859 O O . ALA A 1 366 ? 24.372 86.206 10.508 1.00 17.77 365 ALA A O 1
ATOM 2861 N N . LEU A 1 367 ? 25.077 87.928 11.804 1.00 16.80 366 LEU A N 1
ATOM 2862 C CA . LEU A 1 367 ? 23.776 88.593 11.820 1.00 18.15 366 LEU A CA 1
ATOM 2863 C C . LEU A 1 367 ? 23.767 89.568 10.659 1.00 21.26 366 LEU A C 1
ATOM 2864 O O . LEU A 1 367 ? 24.386 90.647 10.694 1.00 19.79 366 LEU A O 1
ATOM 2869 N N A ASN A 1 368 ? 23.093 89.139 9.593 0.50 20.10 367 ASN A N 1
ATOM 2870 N N B ASN A 1 368 ? 23.045 89.174 9.620 0.50 20.52 367 ASN A N 1
ATOM 2871 C CA A ASN A 1 368 ? 22.934 89.962 8.408 0.50 20.91 367 ASN A CA 1
ATOM 2872 C CA B ASN A 1 368 ? 22.987 89.912 8.367 0.50 21.74 367 ASN A CA 1
ATOM 2873 C C A ASN A 1 368 ? 21.896 91.015 8.675 0.50 21.29 367 ASN A C 1
ATOM 2874 C C B ASN A 1 368 ? 21.921 91.010 8.469 0.50 22.05 367 ASN A C 1
ATOM 2875 O O A ASN A 1 368 ? 20.699 90.749 8.850 0.50 21.23 367 ASN A O 1
ATOM 2876 O O B ASN A 1 368 ? 20.720 90.759 8.320 0.50 23.68 367 ASN A O 1
ATOM 2885 N N . ARG A 1 369 ? 22.394 92.225 8.741 1.00 22.30 368 ARG A N 1
ATOM 2886 C CA . ARG A 1 369 ? 21.548 93.393 9.000 1.00 24.58 368 ARG A CA 1
ATOM 2887 C C . ARG A 1 369 ? 20.766 93.864 7.791 1.00 25.41 368 ARG A C 1
ATOM 2888 O O . ARG A 1 369 ? 21.267 93.910 6.690 1.00 25.92 368 ARG A O 1
ATOM 2896 N N A PHE A 1 370 ? 19.495 94.165 8.036 0.50 26.37 369 PHE A N 1
ATOM 2897 N N B PHE A 1 370 ? 19.522 94.226 8.055 0.50 26.35 369 PHE A N 1
ATOM 2898 C CA A PHE A 1 370 ? 18.621 94.791 7.050 0.50 27.15 369 PHE A CA 1
ATOM 2899 C CA B PHE A 1 370 ? 18.615 94.742 7.048 0.50 27.39 369 PHE A CA 1
ATOM 2900 C C A PHE A 1 370 ? 18.298 96.196 7.472 0.50 26.82 369 PHE A C 1
ATOM 2901 C C B PHE A 1 370 ? 18.186 96.143 7.472 0.50 26.74 369 PHE A C 1
ATOM 2902 O O A PHE A 1 370 ? 18.336 96.559 8.649 0.50 25.95 369 PHE A O 1
ATOM 2903 O O B PHE A 1 370 ? 18.097 96.466 8.656 0.50 25.22 369 PHE A O 1
ATOM 2918 N N . SER A 1 371 ? 17.938 96.964 6.463 1.00 28.29 370 SER A N 1
ATOM 2919 C CA . SER A 1 371 ? 17.715 98.419 6.632 1.00 30.34 370 SER A CA 1
ATOM 2920 C C . SER A 1 371 ? 16.667 98.712 7.672 1.00 31.76 370 SER A C 1
ATOM 2921 O O . SER A 1 371 ? 16.724 99.721 8.371 1.00 31.39 370 SER A O 1
ATOM 2924 N N . THR A 1 372 ? 15.740 97.774 7.817 1.00 33.16 371 THR A N 1
ATOM 2925 C CA . THR A 1 372 ? 14.543 98.014 8.609 1.00 32.98 371 THR A CA 1
ATOM 2926 C C . THR A 1 372 ? 14.722 97.500 10.028 1.00 33.16 371 THR A C 1
ATOM 2927 O O . THR A 1 372 ? 13.870 97.727 10.895 1.00 32.56 371 THR A O 1
ATOM 2931 N N . ASP A 1 373 ? 15.846 96.823 10.274 1.00 31.77 372 ASP A N 1
ATOM 2932 C CA . ASP A 1 373 ? 16.145 96.313 11.623 1.00 30.37 372 ASP A CA 1
ATOM 2933 C C . ASP A 1 373 ? 16.347 97.500 12.570 1.00 30.43 372 ASP A C 1
ATOM 2934 O O . ASP A 1 373 ? 17.147 98.392 12.300 1.00 29.79 372 ASP A O 1
ATOM 2939 N N . THR A 1 374 ? 15.697 97.450 13.714 1.00 26.69 373 THR A N 1
ATOM 2940 C CA . THR A 1 374 ? 15.888 98.494 14.716 1.00 29.38 373 THR A CA 1
ATOM 2941 C C . THR A 1 374 ? 17.070 98.142 15.591 1.00 31.23 373 THR A C 1
ATOM 2942 O O . THR A 1 374 ? 17.511 96.981 15.656 1.00 29.62 373 THR A O 1
ATOM 2946 N N . GLU A 1 375 ? 17.615 99.159 16.242 1.00 31.80 374 GLU A N 1
ATOM 2947 C CA . GLU A 1 375 ? 18.789 98.961 17.071 1.00 31.30 374 GLU A CA 1
ATOM 2948 C C . GLU A 1 375 ? 18.430 98.078 18.245 1.00 29.64 374 GLU A C 1
ATOM 2949 O O . GLU A 1 375 ? 19.264 97.349 18.756 1.00 27.96 374 GLU A O 1
ATOM 2955 N N . LYS A 1 376 ? 17.193 98.203 18.699 1.00 27.58 375 LYS A N 1
ATOM 2956 C CA . LYS A 1 376 ? 16.700 97.373 19.805 1.00 31.00 375 LYS A CA 1
ATOM 2957 C C . LYS A 1 376 ? 16.735 95.902 19.364 1.00 27.98 375 LYS A C 1
ATOM 2958 O O . LYS A 1 376 ? 17.070 94.995 20.128 1.00 26.55 375 LYS A O 1
ATOM 2961 N N . GLU A 1 377 ? 16.390 95.701 18.109 1.00 28.32 376 GLU A N 1
ATOM 2962 C CA . GLU A 1 377 ? 16.289 94.334 17.564 1.00 27.75 376 GLU A CA 1
ATOM 2963 C C . GLU A 1 377 ? 17.670 93.719 17.490 1.00 24.75 376 GLU A C 1
ATOM 2964 O O . GLU A 1 377 ? 17.884 92.602 17.912 1.00 24.70 376 GLU A O 1
ATOM 2970 N N . ILE A 1 378 ? 18.606 94.472 16.946 1.00 26.25 377 ILE A N 1
ATOM 2971 C CA . ILE A 1 378 ? 19.980 93.993 16.744 1.00 25.25 377 ILE A CA 1
ATOM 2972 C C . ILE A 1 378 ? 20.607 93.735 18.086 1.00 25.62 377 ILE A C 1
ATOM 2973 O O . ILE A 1 378 ? 21.281 92.728 18.288 1.00 23.66 377 ILE A O 1
ATOM 2978 N N . ALA A 1 379 ? 20.330 94.631 19.031 1.00 24.28 378 ALA A N 1
ATOM 2979 C CA . ALA A 1 379 ? 20.989 94.594 20.341 1.00 23.95 378 ALA A CA 1
ATOM 2980 C C . ALA A 1 379 ? 20.532 93.343 21.099 1.00 21.82 378 ALA A C 1
ATOM 2981 O O . ALA A 1 379 ? 21.278 92.692 21.831 1.00 22.57 378 ALA A O 1
ATOM 2983 N N . TYR A 1 380 ? 19.275 93.020 20.884 1.00 25.32 379 TYR A N 1
ATOM 2984 C CA . TYR A 1 380 ? 18.663 91.892 21.562 1.00 26.26 379 TYR A CA 1
ATOM 2985 C C . TYR A 1 380 ? 19.280 90.586 21.082 1.00 24.29 379 TYR A C 1
ATOM 2986 O O . TYR A 1 380 ? 19.662 89.722 21.871 1.00 24.55 379 TYR A O 1
ATOM 2995 N N . VAL A 1 381 ? 19.357 90.458 19.763 1.00 24.28 380 VAL A N 1
ATOM 2996 C CA . VAL A 1 381 ? 19.911 89.220 19.156 1.00 22.22 380 VAL A CA 1
ATOM 2997 C C . VAL A 1 381 ? 21.362 89.052 19.616 1.00 18.03 380 VAL A C 1
ATOM 2998 O O . VAL A 1 381 ? 21.804 87.981 20.023 1.00 21.75 380 VAL A O 1
ATOM 3002 N N . VAL A 1 382 ? 22.097 90.153 19.677 1.00 20.96 381 VAL A N 1
ATOM 3003 C CA . VAL A 1 382 ? 23.515 90.090 20.059 1.00 20.86 381 VAL A CA 1
ATOM 3004 C C . VAL A 1 382 ? 23.643 89.625 21.517 1.00 24.29 381 VAL A C 1
ATOM 3005 O O . VAL A 1 382 ? 24.475 88.771 21.892 1.00 23.62 381 VAL A O 1
ATOM 3009 N N . LYS A 1 383 ? 22.763 90.166 22.347 1.00 28.17 382 LYS A N 1
ATOM 3010 C CA . LYS A 1 383 ? 22.834 89.855 23.764 1.00 28.78 382 LYS A CA 1
ATOM 3011 C C . LYS A 1 383 ? 22.464 88.397 23.995 1.00 26.63 382 LYS A C 1
ATOM 3012 O O . LYS A 1 383 ? 23.134 87.665 24.744 1.00 26.81 382 LYS A O 1
ATOM 3018 N N . GLU A 1 384 ? 21.410 87.974 23.318 1.00 25.73 383 GLU A N 1
ATOM 3019 C CA . GLU A 1 384 ? 20.977 86.560 23.419 1.00 25.74 383 GLU A CA 1
ATOM 3020 C C . GLU A 1 384 ? 22.053 85.563 22.958 1.00 24.30 383 GLU A C 1
ATOM 3021 O O . GLU A 1 384 ? 22.179 84.462 23.519 1.00 24.96 383 GLU A O 1
ATOM 3027 N N . CYS A 1 385 ? 22.840 85.962 21.955 1.00 22.90 384 CYS A N 1
ATOM 3028 C CA . CYS A 1 385 ? 23.949 85.134 21.465 1.00 23.29 384 CYS A CA 1
ATOM 3029 C C . CYS A 1 385 ? 25.054 85.081 22.510 1.00 24.35 384 CYS A C 1
ATOM 3030 O O . CYS A 1 385 ? 25.648 84.041 22.778 1.00 24.59 384 CYS A O 1
ATOM 3033 N N . GLU A 1 386 ? 25.343 86.230 23.103 1.00 25.40 385 GLU A N 1
ATOM 3034 C CA . GLU A 1 386 ? 26.378 86.292 24.142 1.00 28.47 385 GLU A CA 1
ATOM 3035 C C . GLU A 1 386 ? 26.070 85.310 25.306 1.00 28.56 385 GLU A C 1
ATOM 3036 O O . GLU A 1 386 ? 26.957 84.615 25.836 1.00 30.96 385 GLU A O 1
ATOM 3042 N N . LYS A 1 387 ? 24.791 85.240 25.619 1.00 26.80 386 LYS A N 1
ATOM 3043 C CA . LYS A 1 387 ? 24.287 84.389 26.698 1.00 30.11 386 LYS A CA 1
ATOM 3044 C C . LYS A 1 387 ? 24.354 82.917 26.360 1.00 32.47 386 LYS A C 1
ATOM 3045 O O . LYS A 1 387 ? 24.292 82.070 27.262 1.00 32.01 386 LYS A O 1
ATOM 3051 N N . LEU A 1 388 ? 24.506 82.633 25.058 1.00 31.40 387 LEU A N 1
ATOM 3052 C CA . LEU A 1 388 ? 24.545 81.267 24.524 1.00 30.47 387 LEU A CA 1
ATOM 3053 C C . LEU A 1 388 ? 25.970 80.853 24.518 1.00 31.72 387 LEU A C 1
ATOM 3054 O O . LEU A 1 388 ? 26.310 79.697 24.303 1.00 33.43 387 LEU A O 1
ATOM 3059 N N . GLY A 1 389 ? 26.822 81.841 24.691 1.00 29.05 388 GLY A N 1
ATOM 3060 C CA . GLY A 1 389 ? 28.238 81.614 24.665 1.00 28.84 388 GLY A CA 1
ATOM 3061 C C . GLY A 1 389 ? 28.752 81.483 23.255 1.00 28.09 388 GLY A C 1
ATOM 3062 O O . GLY A 1 389 ? 29.808 80.929 23.021 1.00 30.37 388 GLY A O 1
ATOM 3063 N N . VAL A 1 390 ? 28.006 82.036 22.314 1.00 30.02 389 VAL A N 1
ATOM 3064 C CA . VAL A 1 390 ? 28.435 82.032 20.894 1.00 29.43 389 VAL A CA 1
ATOM 3065 C C . VAL A 1 390 ? 28.922 83.411 20.409 1.00 27.08 389 VAL A C 1
ATOM 3066 O O . VAL A 1 390 ? 28.247 84.445 20.619 1.00 30.13 389 VAL A O 1
ATOM 3070 N N A ARG A 1 391 ? 30.086 83.415 19.755 0.50 25.34 390 ARG A N 1
ATOM 3071 N N B ARG A 1 391 ? 30.082 83.416 19.762 0.50 25.29 390 ARG A N 1
ATOM 3072 C CA A ARG A 1 391 ? 30.572 84.608 19.035 0.50 24.25 390 ARG A CA 1
ATOM 3073 C CA B ARG A 1 391 ? 30.565 84.606 19.052 0.50 24.16 390 ARG A CA 1
ATOM 3074 C C A ARG A 1 391 ? 29.470 85.110 18.104 0.50 23.80 390 ARG A C 1
ATOM 3075 C C B ARG A 1 391 ? 29.486 85.109 18.092 0.50 23.78 390 ARG A C 1
ATOM 3076 O O A ARG A 1 391 ? 28.760 84.332 17.467 0.50 20.68 390 ARG A O 1
ATOM 3077 O O B ARG A 1 391 ? 28.802 84.330 17.429 0.50 20.75 390 ARG A O 1
ATOM 3092 N N . VAL A 1 392 ? 29.323 86.426 18.041 1.00 22.27 391 VAL A N 1
ATOM 3093 C CA . VAL A 1 392 ? 28.382 87.042 17.111 1.00 21.32 391 VAL A CA 1
ATOM 3094 C C . VAL A 1 392 ? 28.984 88.312 16.510 1.00 23.33 391 VAL A C 1
ATOM 3095 O O . VAL A 1 392 ? 29.679 89.064 17.193 1.00 21.60 391 VAL A O 1
ATOM 3099 N N . ALA A 1 393 ? 28.776 88.476 15.213 1.00 21.20 392 ALA A N 1
ATOM 3100 C CA . ALA A 1 393 ? 29.130 89.703 14.500 1.00 20.43 392 ALA A CA 1
ATOM 3101 C C . ALA A 1 393 ? 27.988 90.136 13.606 1.00 22.20 392 ALA A C 1
ATOM 3102 O O . ALA A 1 393 ? 27.348 89.318 12.950 1.00 19.88 392 ALA A O 1
ATOM 3104 N N . VAL A 1 394 ? 27.755 91.440 13.563 1.00 19.17 393 VAL A N 1
ATOM 3105 C CA . VAL A 1 394 ? 26.819 91.992 12.599 1.00 22.11 393 VAL A CA 1
ATOM 3106 C C . VAL A 1 394 ? 27.524 92.156 11.262 1.00 21.85 393 VAL A C 1
ATOM 3107 O O . VAL A 1 394 ? 28.645 92.660 11.178 1.00 21.99 393 VAL A O 1
ATOM 3111 N N . SER A 1 395 ? 26.842 91.677 10.225 1.00 19.81 394 SER A N 1
ATOM 3112 C CA . SER A 1 395 ? 27.348 91.717 8.862 1.00 21.74 394 SER A CA 1
ATOM 3113 C C . SER A 1 395 ? 26.568 92.694 7.988 1.00 18.81 394 SER A C 1
ATOM 3114 O O . SER A 1 395 ? 25.317 92.674 7.934 1.00 18.36 394 SER A O 1
ATOM 3117 N N . GLU A 1 396 ? 27.322 93.540 7.292 1.00 18.40 395 GLU A N 1
ATOM 3118 C CA . GLU A 1 396 ? 26.743 94.461 6.284 1.00 18.06 395 GLU A CA 1
ATOM 3119 C C . GLU A 1 396 ? 27.473 94.361 4.943 1.00 19.14 395 GLU A C 1
ATOM 3120 O O . GLU A 1 396 ? 27.756 95.354 4.287 1.00 18.90 395 GLU A O 1
ATOM 3126 N N . VAL A 1 397 ? 27.777 93.130 4.542 1.00 14.82 396 VAL A N 1
ATOM 3127 C CA . VAL A 1 397 ? 28.558 92.904 3.337 1.00 16.33 396 VAL A CA 1
ATOM 3128 C C . VAL A 1 397 ? 27.807 93.252 2.047 1.00 16.00 396 VAL A C 1
ATOM 3129 O O . VAL A 1 397 ? 28.410 93.678 1.078 1.00 18.79 396 VAL A O 1
ATOM 3133 N N . PHE A 1 398 ? 26.489 93.108 2.054 1.00 16.12 397 PHE A N 1
ATOM 3134 C CA . PHE A 1 398 ? 25.677 93.495 0.896 1.00 17.82 397 PHE A CA 1
ATOM 3135 C C . PHE A 1 398 ? 25.880 94.983 0.563 1.00 17.69 397 PHE A C 1
ATOM 3136 O O . PHE A 1 398 ? 26.107 95.412 -0.603 1.00 16.79 397 PHE A O 1
ATOM 3144 N N . LYS A 1 399 ? 25.836 95.778 1.621 1.00 18.82 398 LYS A N 1
ATOM 3145 C CA . LYS A 1 399 ? 25.922 97.237 1.474 1.00 21.06 398 LYS A CA 1
ATOM 3146 C C . LYS A 1 399 ? 27.354 97.729 1.363 1.00 20.80 398 LYS A C 1
ATOM 3147 O O . LYS A 1 399 ? 27.662 98.638 0.563 1.00 18.83 398 LYS A O 1
ATOM 3153 N N . LYS A 1 400 ? 28.250 97.076 2.097 1.00 19.12 399 LYS A N 1
ATOM 3154 C CA . LYS A 1 400 ? 29.563 97.654 2.323 1.00 19.82 399 LYS A CA 1
ATOM 3155 C C . LYS A 1 400 ? 30.730 96.816 1.853 1.00 18.68 399 LYS A C 1
ATOM 3156 O O . LYS A 1 400 ? 31.873 97.216 1.976 1.00 19.80 399 LYS A O 1
ATOM 3162 N N . GLY A 1 401 ? 30.468 95.643 1.298 1.00 17.56 400 GLY A N 1
ATOM 3163 C CA . GLY A 1 401 ? 31.568 94.737 0.992 1.00 16.94 400 GLY A CA 1
ATOM 3164 C C . GLY A 1 401 ? 32.340 94.356 2.233 1.00 16.95 400 GLY A C 1
ATOM 3165 O O . GLY A 1 401 ? 31.777 94.230 3.312 1.00 18.65 400 GLY A O 1
ATOM 3166 N N . SER A 1 402 ? 33.646 94.128 2.072 1.00 17.73 401 SER A N 1
ATOM 3167 C CA . SER A 1 402 ? 34.457 93.697 3.205 1.00 17.54 401 SER A CA 1
ATOM 3168 C C . SER A 1 402 ? 34.478 94.706 4.363 1.00 18.41 401 SER A C 1
ATOM 3169 O O . SER A 1 402 ? 34.815 94.352 5.493 1.00 18.32 401 SER A O 1
ATOM 3172 N N . GLU A 1 403 ? 34.087 95.948 4.076 1.00 17.62 402 GLU A N 1
ATOM 3173 C CA . GLU A 1 403 ? 34.069 97.010 5.109 1.00 19.72 402 GLU A CA 1
ATOM 3174 C C . GLU A 1 403 ? 32.895 96.749 6.059 1.00 20.62 402 GLU A C 1
ATOM 3175 O O . GLU A 1 403 ? 32.815 97.313 7.151 1.00 21.59 402 GLU A O 1
ATOM 3181 N N . GLY A 1 404 ? 31.995 95.854 5.616 1.00 17.65 403 GLY A N 1
ATOM 3182 C CA . GLY A 1 404 ? 30.823 95.433 6.394 1.00 16.76 403 GLY A CA 1
ATOM 3183 C C . GLY A 1 404 ? 30.990 94.076 7.079 1.00 17.04 403 GLY A C 1
ATOM 3184 O O . GLY A 1 404 ? 30.064 93.531 7.695 1.00 14.86 403 GLY A O 1
ATOM 3185 N N . GLY A 1 405 ? 32.196 93.550 6.991 1.00 15.17 404 GLY A N 1
ATOM 3186 C CA . GLY A 1 405 ? 32.457 92.151 7.374 1.00 15.09 404 GLY A CA 1
ATOM 3187 C C . GLY A 1 405 ? 33.698 91.946 8.209 1.00 17.75 404 GLY A C 1
ATOM 3188 O O . GLY A 1 405 ? 34.093 90.833 8.490 1.00 17.07 404 GLY A O 1
ATOM 3189 N N . VAL A 1 406 ? 34.287 93.053 8.629 1.00 18.75 405 VAL A N 1
ATOM 3190 C CA . VAL A 1 406 ? 35.553 93.035 9.383 1.00 17.92 405 VAL A CA 1
ATOM 3191 C C . VAL A 1 406 ? 35.381 92.285 10.717 1.00 16.33 405 VAL A C 1
ATOM 3192 O O . VAL A 1 406 ? 36.148 91.390 11.059 1.00 17.89 405 VAL A O 1
ATOM 3196 N N . GLU A 1 407 ? 34.364 92.643 11.477 1.00 18.71 406 GLU A N 1
ATOM 3197 C CA . GLU A 1 407 ? 34.192 92.002 12.777 1.00 20.15 406 GLU A CA 1
ATOM 3198 C C . GLU A 1 407 ? 33.952 90.489 12.633 1.00 19.54 406 GLU A C 1
ATOM 3199 O O . GLU A 1 407 ? 34.449 89.655 13.413 1.00 16.38 406 GLU A O 1
ATOM 3205 N N . LEU A 1 408 ? 33.197 90.154 11.611 1.00 16.75 407 LEU A N 1
ATOM 3206 C CA . LEU A 1 408 ? 32.897 88.739 11.335 1.00 16.88 407 LEU A CA 1
ATOM 3207 C C . LEU A 1 408 ? 34.163 87.960 10.979 1.00 15.84 407 LEU A C 1
ATOM 3208 O O . LEU A 1 408 ? 34.407 86.864 11.495 1.00 16.29 407 LEU A O 1
ATOM 3213 N N . ALA A 1 409 ? 35.001 88.548 10.124 1.00 15.94 408 ALA A N 1
ATOM 3214 C CA . ALA A 1 409 ? 36.268 87.919 9.739 1.00 13.98 408 ALA A CA 1
ATOM 3215 C C . ALA A 1 409 ? 37.173 87.688 10.940 1.00 15.63 408 ALA A C 1
ATOM 3216 O O . ALA A 1 409 ? 37.824 86.666 11.064 1.00 14.37 408 ALA A O 1
ATOM 3218 N N . LYS A 1 410 ? 37.223 88.667 11.830 1.00 15.89 409 LYS A N 1
ATOM 3219 C CA . LYS A 1 410 ? 38.105 88.551 13.006 1.00 17.38 409 LYS A CA 1
ATOM 3220 C C . LYS A 1 410 ? 37.568 87.500 13.980 1.00 14.76 409 LYS A C 1
ATOM 3221 O O . LYS A 1 410 ? 38.324 86.753 14.556 1.00 19.04 409 LYS A O 1
ATOM 3227 N N . ALA A 1 411 ? 36.261 87.476 14.170 1.00 17.08 410 ALA A N 1
ATOM 3228 C CA . ALA A 1 411 ? 35.623 86.461 15.016 1.00 15.37 410 ALA A CA 1
ATOM 3229 C C . ALA A 1 411 ? 35.919 85.081 14.472 1.00 17.08 410 ALA A C 1
ATOM 3230 O O . ALA A 1 411 ? 36.271 84.180 15.210 1.00 16.92 410 ALA A O 1
ATOM 3232 N N . VAL A 1 412 ? 35.799 84.920 13.157 1.00 19.23 411 VAL A N 1
ATOM 3233 C CA . VAL A 1 412 ? 36.047 83.626 12.522 1.00 17.09 411 VAL A CA 1
ATOM 3234 C C . VAL A 1 412 ? 37.516 83.193 12.677 1.00 17.61 411 VAL A C 1
ATOM 3235 O O . VAL A 1 412 ? 37.800 82.074 13.104 1.00 17.96 411 VAL A O 1
ATOM 3239 N N . ALA A 1 413 ? 38.434 84.129 12.416 1.00 17.55 412 ALA A N 1
ATOM 3240 C CA . ALA A 1 413 ? 39.886 83.893 12.593 1.00 17.64 412 ALA A CA 1
ATOM 3241 C C . ALA A 1 413 ? 40.233 83.548 14.051 1.00 18.28 412 ALA A C 1
ATOM 3242 O O . ALA A 1 413 ? 41.075 82.700 14.313 1.00 23.45 412 ALA A O 1
ATOM 3244 N N . GLU A 1 414 ? 39.500 84.141 14.985 1.00 19.75 413 GLU A N 1
ATOM 3245 C CA . GLU A 1 414 ? 39.724 83.918 16.393 1.00 20.64 413 GLU A CA 1
ATOM 3246 C C . GLU A 1 414 ? 39.127 82.590 16.837 1.00 23.28 413 GLU A C 1
ATOM 3247 O O . GLU A 1 414 ? 39.692 81.910 17.683 1.00 24.52 413 GLU A O 1
ATOM 3253 N N . ALA A 1 415 ? 38.001 82.213 16.255 1.00 21.12 414 ALA A N 1
ATOM 3254 C CA . ALA A 1 415 ? 37.245 81.010 16.691 1.00 20.84 414 ALA A CA 1
ATOM 3255 C C . ALA A 1 415 ? 37.814 79.702 16.109 1.00 19.65 414 ALA A C 1
ATOM 3256 O O . ALA A 1 415 ? 37.706 78.627 16.709 1.00 19.08 414 ALA A O 1
ATOM 3258 N N . ALA A 1 416 ? 38.435 79.806 14.942 1.00 18.66 415 ALA A N 1
ATOM 3259 C CA . ALA A 1 416 ? 38.827 78.611 14.167 1.00 21.90 415 ALA A CA 1
ATOM 3260 C C . ALA A 1 416 ? 39.847 77.812 14.943 1.00 25.17 415 ALA A C 1
ATOM 3261 O O . ALA A 1 416 ? 40.790 78.360 15.491 1.00 26.22 415 ALA A O 1
ATOM 3263 N N . LYS A 1 417 ? 39.644 76.514 15.006 1.00 24.56 416 LYS A N 1
ATOM 3264 C CA . LYS A 1 417 ? 40.685 75.627 15.533 1.00 26.48 416 LYS A CA 1
ATOM 3265 C C . LYS A 1 417 ? 40.630 74.219 15.013 1.00 26.20 416 LYS A C 1
ATOM 3266 O O . LYS A 1 417 ? 39.750 73.847 14.272 1.00 23.15 416 LYS A O 1
ATOM 3270 N N . ASP A 1 418 ? 41.636 73.466 15.419 1.00 25.16 417 ASP A N 1
ATOM 3271 C CA . ASP A 1 418 ? 41.672 72.019 15.150 1.00 24.96 417 ASP A CA 1
ATOM 3272 C C . ASP A 1 418 ? 40.834 71.293 16.176 1.00 26.58 417 ASP A C 1
ATOM 3273 O O . ASP A 1 418 ? 41.129 71.293 17.374 1.00 29.58 417 ASP A O 1
ATOM 3278 N N . VAL A 1 419 ? 39.741 70.706 15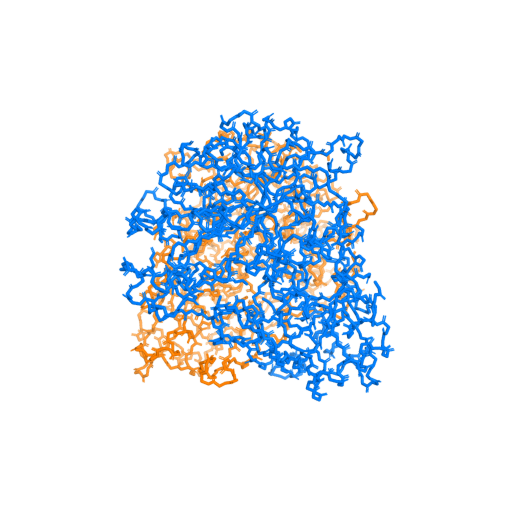.739 1.00 24.61 418 VAL A N 1
ATOM 3279 C CA . VAL A 1 419 ? 38.861 70.063 16.689 1.00 27.07 418 VAL A CA 1
ATOM 3280 C C . VAL A 1 419 ? 38.855 68.566 16.519 1.00 26.61 418 VAL A C 1
ATOM 3281 O O . VAL A 1 419 ? 39.099 68.030 15.459 1.00 26.21 418 VAL A O 1
ATOM 3285 N N . GLU A 1 420 ? 38.583 67.895 17.618 1.00 26.52 419 GLU A N 1
ATOM 3286 C CA . GLU A 1 420 ? 38.413 66.454 17.579 1.00 26.61 419 GLU A CA 1
ATOM 3287 C C . GLU A 1 420 ? 37.135 66.147 16.795 1.00 21.47 419 GLU A C 1
ATOM 3288 O O . GLU A 1 420 ? 36.058 66.576 17.200 1.00 21.94 419 GLU A O 1
ATOM 3294 N N . PRO A 1 421 ? 37.233 65.392 15.688 1.00 20.24 420 PRO A N 1
ATOM 3295 C CA . PRO A 1 421 ? 35.993 65.053 14.970 1.00 21.21 420 PRO A CA 1
ATOM 3296 C C . PRO A 1 421 ? 34.951 64.361 15.815 1.00 22.22 420 PRO A C 1
ATOM 3297 O O . PRO A 1 421 ? 35.253 63.482 16.617 1.00 22.39 420 PRO A O 1
ATOM 3301 N N . ALA A 1 422 ? 33.714 64.759 15.588 1.00 17.61 421 ALA A N 1
ATOM 3302 C CA . ALA A 1 422 ? 32.586 64.243 16.330 1.00 18.68 421 ALA A CA 1
ATOM 3303 C C . ALA A 1 422 ? 31.410 63.975 15.395 1.00 17.99 421 ALA A C 1
ATOM 3304 O O . ALA A 1 422 ? 30.443 64.732 15.339 1.00 18.27 421 ALA A O 1
ATOM 3306 N N . TYR A 1 423 ? 31.489 62.862 14.693 1.00 19.61 422 TYR A N 1
ATOM 3307 C CA . TYR A 1 423 ? 30.410 62.469 13.766 1.00 20.48 422 TYR A CA 1
ATOM 3308 C C . TYR A 1 423 ? 29.230 61.939 14.562 1.00 21.40 422 TYR A C 1
ATOM 3309 O O . TYR A 1 423 ? 29.418 61.367 15.624 1.00 22.89 422 TYR A O 1
ATOM 3318 N N . LEU A 1 424 ? 28.017 62.179 14.085 1.00 18.90 423 LEU A N 1
ATOM 3319 C CA . LEU A 1 424 ? 26.799 61.680 14.749 1.00 19.43 423 LEU A CA 1
ATOM 3320 C C . LEU A 1 424 ? 26.612 60.175 14.653 1.00 22.23 423 LEU A C 1
ATOM 3321 O O . LEU A 1 424 ? 25.943 59.573 15.480 1.00 21.67 423 LEU A O 1
ATOM 3326 N N . TYR A 1 425 ? 27.193 59.592 13.616 1.00 19.88 424 TYR A N 1
ATOM 3327 C CA . TYR A 1 425 ? 27.012 58.174 13.342 1.00 21.65 424 TYR A CA 1
ATOM 3328 C C . TYR A 1 425 ? 28.259 57.579 12.754 1.00 22.98 424 TYR A C 1
ATOM 3329 O O . TYR A 1 425 ? 29.121 58.286 12.225 1.00 20.83 424 TYR A O 1
ATOM 3338 N N . GLU A 1 426 ? 28.390 56.276 12.952 1.00 23.57 425 GLU A N 1
ATOM 3339 C CA . GLU A 1 426 ? 29.498 55.515 12.371 1.00 27.69 425 GLU A CA 1
ATOM 3340 C C . GLU A 1 426 ? 29.117 55.143 10.953 1.00 29.51 425 GLU A C 1
ATOM 3341 O O . GLU A 1 426 ? 27.959 54.837 10.677 1.00 26.96 425 GLU A O 1
ATOM 3355 N N . ASN A 1 428 ? 29.027 53.215 8.982 1.00 41.84 427 ASN A N 1
ATOM 3356 C CA . ASN A 1 428 ? 28.399 51.934 8.700 1.00 42.17 427 ASN A CA 1
ATOM 3357 C C . ASN A 1 428 ? 27.402 51.433 9.735 1.00 40.68 427 ASN A C 1
ATOM 3358 O O . ASN A 1 428 ? 27.114 50.242 9.776 1.00 42.48 427 ASN A O 1
ATOM 3363 N N . ASP A 1 429 ? 26.893 52.323 10.585 1.00 39.09 428 ASP A N 1
ATOM 3364 C CA . ASP A 1 429 ? 25.681 52.042 11.415 1.00 34.42 428 ASP A CA 1
ATOM 3365 C C . ASP A 1 429 ? 24.519 51.648 10.451 1.00 28.98 428 ASP A C 1
ATOM 3366 O O . ASP A 1 429 ? 24.480 52.133 9.325 1.00 27.06 428 ASP A O 1
ATOM 3371 N N . PRO A 1 430 ? 23.569 50.797 10.885 1.00 26.20 429 PRO A N 1
ATOM 3372 C CA . PRO A 1 430 ? 22.418 50.531 9.993 1.00 23.69 429 PRO A CA 1
ATOM 3373 C C . PRO A 1 430 ? 21.639 51.800 9.627 1.00 23.96 429 PRO A C 1
ATOM 3374 O O . PRO A 1 430 ? 21.574 52.730 10.419 1.00 20.17 429 PRO A O 1
ATOM 3378 N N . VAL A 1 431 ? 21.074 51.805 8.422 1.00 19.67 430 VAL A N 1
ATOM 3379 C CA . VAL A 1 431 ? 20.328 52.947 7.910 1.00 19.17 430 VAL A CA 1
ATOM 3380 C C . VAL A 1 431 ? 19.300 53.437 8.916 1.00 19.07 430 VAL A C 1
ATOM 3381 O O . VAL A 1 431 ? 19.176 54.628 9.148 1.00 18.64 430 VAL A O 1
ATOM 3385 N N . GLU A 1 432 ? 18.579 52.506 9.536 1.00 22.45 431 GLU A N 1
ATOM 3386 C CA . GLU A 1 432 ? 17.505 52.895 10.479 1.00 23.06 431 GLU A CA 1
ATOM 3387 C C . GLU A 1 432 ? 18.075 53.602 11.681 1.00 19.73 431 GLU A C 1
ATOM 3388 O O . GLU A 1 432 ? 17.462 54.498 12.237 1.00 23.47 431 GLU A O 1
ATOM 3394 N N . LYS A 1 433 ? 19.249 53.157 12.076 1.00 21.21 432 LYS A N 1
ATOM 3395 C CA . LYS A 1 433 ? 19.918 53.691 13.258 1.00 21.47 432 LYS A CA 1
ATOM 3396 C C . LYS A 1 433 ? 20.421 55.106 12.964 1.00 19.12 432 LYS A C 1
ATOM 3397 O O . LYS A 1 433 ? 20.316 55.995 13.806 1.00 16.45 432 LYS A O 1
ATOM 3403 N N . LYS A 1 434 ? 20.941 55.288 11.757 1.00 16.82 433 LYS A N 1
ATOM 3404 C CA . LYS A 1 434 ? 21.476 56.618 11.345 1.00 15.95 433 LYS A CA 1
ATOM 3405 C C . LYS A 1 434 ? 20.326 57.622 11.348 1.00 16.86 433 LYS A C 1
ATOM 3406 O O . LYS A 1 434 ? 20.444 58.753 11.834 1.00 17.79 433 LYS A O 1
ATOM 3412 N N . ILE A 1 435 ? 19.189 57.154 10.876 1.00 16.17 434 ILE A N 1
ATOM 3413 C CA . ILE A 1 435 ? 17.981 57.981 10.771 1.00 17.05 434 ILE A CA 1
ATOM 3414 C C . ILE A 1 435 ? 17.496 58.360 12.166 1.00 18.75 434 ILE A C 1
ATOM 3415 O O . ILE A 1 435 ? 17.155 59.488 12.440 1.00 17.14 434 ILE A O 1
ATOM 3420 N N . GLU A 1 436 ? 17.516 57.384 13.060 1.00 19.97 435 GLU A N 1
ATOM 3421 C CA . GLU A 1 436 ? 17.080 57.617 14.429 1.00 23.82 435 GLU A CA 1
ATOM 3422 C C . GLU A 1 436 ? 17.944 58.642 15.125 1.00 19.75 435 GLU A C 1
ATOM 3423 O O . GLU A 1 436 ? 17.436 59.483 15.849 1.00 19.35 435 GLU A O 1
ATOM 3429 N N . ILE A 1 437 ? 19.244 58.555 14.877 1.00 18.07 436 ILE A N 1
ATOM 3430 C CA . ILE A 1 437 ? 20.205 59.464 15.480 1.00 18.27 436 ILE A CA 1
ATOM 3431 C C . ILE A 1 437 ? 19.981 60.888 14.964 1.00 18.81 436 ILE A C 1
ATOM 3432 O O . ILE A 1 437 ? 19.898 61.847 15.728 1.00 19.36 436 ILE A O 1
ATOM 3437 N N . LEU A 1 438 ? 19.838 60.998 13.653 1.00 18.12 437 LEU A N 1
ATOM 3438 C CA . LEU A 1 438 ? 19.641 62.290 13.016 1.00 18.49 437 LEU A CA 1
ATOM 3439 C C . LEU A 1 438 ? 18.333 62.920 13.498 1.00 17.78 437 LEU A C 1
ATOM 3440 O O . LEU A 1 438 ? 18.267 64.095 13.830 1.00 15.04 437 LEU A O 1
ATOM 3445 N N . ALA A 1 439 ? 17.291 62.106 13.584 1.00 18.67 438 ALA A N 1
ATOM 3446 C CA . ALA A 1 439 ? 15.968 62.606 13.972 1.00 18.83 438 ALA A CA 1
ATOM 3447 C C . ALA A 1 439 ? 16.025 63.098 15.440 1.00 17.28 438 ALA A C 1
ATOM 3448 O O . ALA A 1 439 ? 15.522 64.174 15.778 1.00 18.09 438 ALA A O 1
ATOM 3450 N N . LYS A 1 440 ? 16.709 62.331 16.275 1.00 19.78 439 LYS A N 1
ATOM 3451 C CA . LYS A 1 440 ? 16.811 62.664 17.722 1.00 21.03 439 LYS A CA 1
ATOM 3452 C C . LYS A 1 440 ? 17.665 63.929 17.944 1.00 21.13 439 LYS A C 1
ATOM 3453 O O . LYS A 1 440 ? 17.260 64.923 18.608 1.00 21.59 439 LYS A O 1
ATOM 3457 N N . GLU A 1 441 ? 18.875 63.851 17.399 1.00 19.11 440 GLU A N 1
ATOM 3458 C CA . GLU A 1 441 ? 19.923 64.817 17.695 1.00 17.62 440 GLU A CA 1
ATOM 3459 C C . GLU A 1 441 ? 19.723 66.141 16.943 1.00 17.32 440 GLU A C 1
ATOM 3460 O O . GLU A 1 441 ? 19.942 67.217 17.480 1.00 20.19 440 GLU A O 1
ATOM 3466 N N . ILE A 1 442 ? 19.314 66.047 15.686 1.00 17.18 441 ILE A N 1
ATOM 3467 C CA . ILE A 1 442 ? 19.300 67.226 14.833 1.00 16.76 441 ILE A CA 1
ATOM 3468 C C . ILE A 1 442 ? 17.895 67.781 14.646 1.00 15.00 441 ILE A C 1
ATOM 3469 O O . ILE A 1 442 ? 17.643 68.982 14.853 1.00 17.41 441 ILE A O 1
ATOM 3474 N N . TYR A 1 443 ? 16.940 66.905 14.336 1.00 18.24 442 TYR A N 1
ATOM 3475 C CA . TYR A 1 443 ? 15.578 67.353 14.051 1.00 16.03 442 TYR A CA 1
ATOM 3476 C C . TYR A 1 443 ? 14.746 67.505 15.350 1.00 19.01 442 TYR A C 1
ATOM 3477 O O . TYR A 1 443 ? 13.644 68.050 15.333 1.00 18.55 442 TYR A O 1
ATOM 3486 N N . ARG A 1 444 ? 15.324 66.997 16.426 1.00 19.70 443 ARG A N 1
ATOM 3487 C CA . ARG A 1 444 ? 14.772 67.093 17.803 1.00 18.93 443 ARG A CA 1
ATOM 3488 C C . ARG A 1 444 ? 13.411 66.389 17.956 1.00 19.61 443 ARG A C 1
ATOM 3489 O O . ARG A 1 444 ? 12.578 66.761 18.801 1.00 19.37 443 ARG A O 1
ATOM 3497 N N . ALA A 1 445 ? 13.215 65.358 17.135 1.00 21.04 444 ALA A N 1
ATOM 3498 C CA . ALA A 1 445 ? 12.018 64.497 17.191 1.00 19.88 444 ALA A CA 1
ATOM 3499 C C . ALA A 1 445 ? 12.066 63.629 18.436 1.00 20.90 444 ALA A C 1
ATOM 3500 O O . ALA A 1 445 ? 13.127 63.348 18.955 1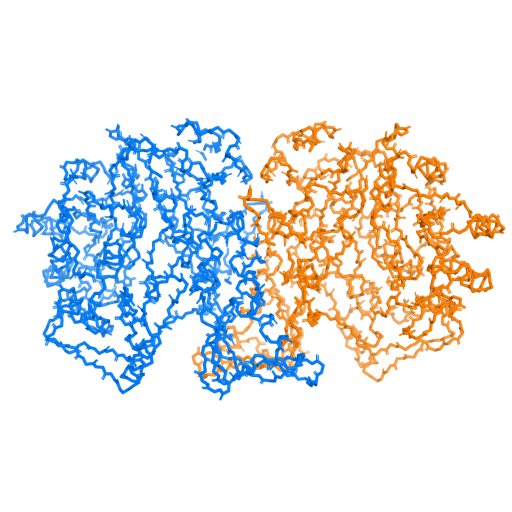.00 20.70 444 ALA A O 1
ATOM 3502 N N . GLY A 1 446 ? 10.890 63.200 18.890 1.00 25.77 445 GLY A N 1
ATOM 3503 C CA . GLY A 1 446 ? 10.783 62.268 20.033 1.00 26.95 445 GLY A CA 1
ATOM 3504 C C . GLY A 1 446 ? 10.908 60.815 19.591 1.00 27.64 445 GLY A C 1
ATOM 3505 O O . GLY A 1 446 ? 11.400 59.940 20.323 1.00 29.12 445 GLY A O 1
ATOM 3506 N N . ARG A 1 447 ? 10.499 60.580 18.360 1.00 25.96 446 ARG A N 1
ATOM 3507 C CA . ARG A 1 447 ? 10.591 59.247 17.752 1.00 23.40 446 ARG A CA 1
ATOM 3508 C C . ARG A 1 447 ? 10.497 59.345 16.246 1.00 23.53 446 ARG A C 1
ATOM 3509 O O . ARG A 1 447 ? 10.075 60.351 15.695 1.00 22.08 446 ARG A O 1
ATOM 3517 N N . VAL A 1 448 ? 10.912 58.274 15.584 1.00 24.23 447 VAL A N 1
ATOM 3518 C CA . VAL A 1 448 ? 10.699 58.125 14.138 1.00 23.69 447 VAL A CA 1
ATOM 3519 C C . VAL A 1 448 ? 9.668 57.040 13.806 1.00 22.57 447 VAL A C 1
ATOM 3520 O O . VAL A 1 448 ? 9.669 55.962 14.390 1.00 25.30 447 VAL A O 1
ATOM 3524 N N . GLU A 1 449 ? 8.821 57.341 12.841 1.00 22.53 448 GLU A N 1
ATOM 3525 C CA . GLU A 1 449 ? 7.949 56.374 12.237 1.00 24.45 448 GLU A CA 1
ATOM 3526 C C . GLU A 1 449 ? 8.228 56.250 10.748 1.00 24.30 448 GLU A C 1
ATOM 3527 O O . GLU A 1 449 ? 8.394 57.235 10.038 1.00 25.17 448 GLU A O 1
ATOM 3533 N N . PHE A 1 450 ? 8.222 55.008 10.298 1.00 22.19 449 PHE A N 1
ATOM 3534 C CA . PHE A 1 450 ? 8.360 54.663 8.894 1.00 21.39 449 PHE A CA 1
ATOM 3535 C C . PHE A 1 450 ? 7.038 54.226 8.372 1.00 23.56 449 PHE A C 1
ATOM 3536 O O . PHE A 1 450 ? 6.388 53.357 8.945 1.00 23.18 449 PHE A O 1
ATOM 3544 N N . SER A 1 451 ? 6.652 54.838 7.266 1.00 20.76 450 SER A N 1
ATOM 3545 C CA . SER A 1 451 ? 5.470 54.420 6.502 1.00 20.88 450 SER A CA 1
ATOM 3546 C C . SER A 1 451 ? 5.635 53.001 5.945 1.00 20.46 450 SER A C 1
ATOM 3547 O O . SER A 1 451 ? 6.715 52.450 5.929 1.00 18.56 450 SER A O 1
ATOM 3550 N N . ASP A 1 452 ? 4.547 52.417 5.467 1.00 21.94 451 ASP A N 1
ATOM 3551 C CA . ASP A 1 452 ? 4.632 51.065 4.928 1.00 23.37 451 ASP A CA 1
ATOM 3552 C C . ASP A 1 452 ? 5.531 51.048 3.702 1.00 24.25 451 ASP A C 1
ATOM 3553 O O . ASP A 1 452 ? 6.297 50.107 3.466 1.00 22.70 451 ASP A O 1
ATOM 3558 N N . THR A 1 453 ? 5.450 52.133 2.948 1.00 24.08 452 THR A N 1
ATOM 3559 C CA . THR A 1 453 ? 6.264 52.290 1.733 1.00 21.60 452 THR A CA 1
ATOM 3560 C C . THR A 1 453 ? 7.743 52.293 2.106 1.00 18.29 452 THR A C 1
ATOM 3561 O O . THR A 1 453 ? 8.551 51.597 1.506 1.00 19.87 452 THR A O 1
ATOM 3565 N N . ALA A 1 454 ? 8.056 53.014 3.170 1.00 17.75 453 ALA A N 1
ATOM 3566 C CA . ALA A 1 454 ? 9.426 53.160 3.669 1.00 19.70 453 ALA A CA 1
ATOM 3567 C C . ALA A 1 454 ? 9.893 51.821 4.190 1.00 21.27 453 ALA A C 1
ATOM 3568 O O . ALA A 1 454 ? 11.015 51.405 3.962 1.00 16.52 453 ALA A O 1
ATOM 3570 N N . LYS A 1 455 ? 8.978 51.095 4.824 1.00 22.30 454 LYS A N 1
ATOM 3571 C CA . LYS A 1 455 ? 9.335 49.775 5.376 1.00 21.52 454 LYS A CA 1
ATOM 3572 C C . LYS A 1 455 ? 9.728 48.787 4.289 1.00 19.36 454 LYS A C 1
ATOM 3573 O O . LYS A 1 455 ? 10.674 48.024 4.416 1.00 20.64 454 LYS A O 1
ATOM 3579 N N A ASN A 1 456 ? 8.960 48.830 3.214 0.50 21.04 455 ASN A N 1
ATOM 3580 N N B ASN A 1 456 ? 8.970 48.821 3.209 0.50 21.42 455 ASN A N 1
ATOM 3581 C CA A ASN A 1 456 ? 9.213 48.026 2.037 0.50 20.93 455 ASN A CA 1
ATOM 3582 C CA B ASN A 1 456 ? 9.249 47.996 2.055 0.50 21.89 455 ASN A CA 1
ATOM 3583 C C A ASN A 1 456 ? 10.548 48.420 1.404 0.50 20.59 455 ASN A C 1
ATOM 3584 C C B ASN A 1 456 ? 10.580 48.410 1.435 0.50 21.06 455 ASN A C 1
ATOM 3585 O O A ASN A 1 456 ? 11.280 47.577 0.894 0.50 17.65 455 ASN A O 1
ATOM 3586 O O B ASN A 1 456 ? 11.351 47.569 0.982 0.50 18.30 455 ASN A O 1
ATOM 3595 N N . ALA A 1 457 ? 10.853 49.710 1.460 1.00 18.91 456 ALA A N 1
ATOM 3596 C CA . ALA A 1 457 ? 12.118 50.239 0.900 1.00 19.38 456 ALA A CA 1
ATOM 3597 C C . ALA A 1 457 ? 13.309 49.746 1.723 1.00 16.96 456 ALA A C 1
ATOM 3598 O O . ALA A 1 457 ? 14.348 49.406 1.179 1.00 18.74 456 ALA A O 1
ATOM 3600 N N . LEU A 1 458 ? 13.142 49.731 3.042 1.00 18.24 457 LEU A N 1
ATOM 3601 C CA . LEU A 1 458 ? 14.183 49.255 3.950 1.00 19.08 457 LEU A CA 1
ATOM 3602 C C . LEU A 1 458 ? 14.502 47.786 3.690 1.00 18.61 457 LEU A C 1
ATOM 3603 O O . LEU A 1 458 ? 15.670 47.383 3.746 1.00 21.24 457 LEU A O 1
ATOM 3608 N N . LYS A 1 459 ? 13.474 47.017 3.337 1.00 19.49 458 LYS A N 1
ATOM 3609 C CA . LYS A 1 459 ? 13.644 45.579 3.044 1.00 23.13 458 LYS A CA 1
ATOM 3610 C C . LYS A 1 459 ? 14.494 45.428 1.801 1.00 21.43 458 LYS A C 1
ATOM 3611 O O . LYS A 1 459 ? 15.417 44.618 1.734 1.00 21.55 458 LYS A O 1
ATOM 3615 N N . PHE A 1 460 ? 14.180 46.252 0.816 1.00 20.84 459 PHE A N 1
ATOM 3616 C CA . PHE A 1 460 ? 14.934 46.269 -0.427 1.00 18.74 459 PHE A CA 1
ATOM 3617 C C . PHE A 1 460 ? 16.391 46.647 -0.214 1.00 19.10 459 PHE A C 1
ATOM 3618 O O . PHE A 1 460 ? 17.312 46.024 -0.765 1.00 17.02 459 PHE A O 1
ATOM 3626 N N . ILE A 1 461 ? 16.587 47.698 0.575 1.00 18.40 460 ILE A N 1
ATOM 3627 C CA . ILE A 1 461 ? 17.938 48.190 0.960 1.00 17.89 460 ILE A CA 1
ATOM 3628 C C . ILE A 1 461 ? 18.792 47.080 1.638 1.00 18.87 460 ILE A C 1
ATOM 3629 O O . ILE A 1 461 ? 19.955 46.854 1.298 1.00 18.15 460 ILE A O 1
ATOM 3634 N N . LYS A 1 462 ? 18.174 46.351 2.556 1.00 19.27 461 LYS A N 1
ATOM 3635 C CA . LYS A 1 462 ? 18.873 45.287 3.299 1.00 22.12 461 LYS A CA 1
ATOM 3636 C C . LYS A 1 462 ? 19.155 44.079 2.390 1.00 18.56 461 LYS A C 1
ATOM 3637 O O . LYS A 1 462 ? 20.243 43.517 2.359 1.00 18.30 461 LYS A O 1
ATOM 3643 N N . LYS A 1 463 ? 18.174 43.760 1.574 1.00 18.69 462 LYS A N 1
ATOM 3644 C CA . LYS A 1 463 ? 18.294 42.651 0.625 1.00 21.36 462 LYS A CA 1
ATOM 3645 C C . LYS A 1 463 ? 19.446 42.851 -0.344 1.00 21.41 462 LYS A C 1
ATOM 3646 O O . LYS A 1 463 ? 20.176 41.904 -0.704 1.00 22.67 462 LYS A O 1
ATOM 3652 N N . HIS A 1 464 ? 19.657 44.094 -0.765 1.00 20.01 463 HIS A N 1
ATOM 3653 C CA . HIS A 1 464 ? 20.666 44.348 -1.790 1.00 18.68 463 HIS A CA 1
ATOM 3654 C C . HIS A 1 464 ? 21.973 44.893 -1.268 1.00 19.37 463 HIS A C 1
ATOM 3655 O O . HIS A 1 464 ? 22.777 45.423 -2.010 1.00 18.14 463 HIS A O 1
ATOM 3662 N N . GLY A 1 465 ? 22.124 44.826 0.038 1.00 20.84 464 GLY A N 1
ATOM 3663 C CA . GLY A 1 465 ? 23.405 45.137 0.695 1.00 18.51 464 GLY A CA 1
ATOM 3664 C C . GLY A 1 465 ? 23.730 46.599 0.946 1.00 19.05 464 GLY A C 1
ATOM 3665 O O . GLY A 1 465 ? 24.881 46.962 1.081 1.00 18.50 464 GLY A O 1
ATOM 3666 N N . PHE A 1 466 ? 22.719 47.444 1.023 1.00 18.83 465 PHE A N 1
ATOM 3667 C CA . PHE A 1 466 ? 22.973 48.916 1.084 1.00 18.70 465 PHE A CA 1
ATOM 3668 C C . PHE A 1 466 ? 22.653 49.459 2.474 1.00 19.08 465 PHE A C 1
ATOM 3669 O O . PHE A 1 466 ? 22.586 50.662 2.688 1.00 17.72 465 PHE A O 1
ATOM 3677 N N A ASP A 1 467 ? 22.469 48.537 3.415 0.50 19.68 466 ASP A N 1
ATOM 3678 N N B ASP A 1 467 ? 22.466 48.533 3.404 0.50 20.42 466 ASP A N 1
ATOM 3679 C CA A ASP A 1 467 ? 21.992 48.870 4.774 0.50 22.45 466 ASP A CA 1
ATOM 3680 C CA B ASP A 1 467 ? 21.978 48.866 4.736 0.50 23.66 466 ASP A CA 1
ATOM 3681 C C A ASP A 1 467 ? 23.007 49.625 5.603 0.50 22.57 466 ASP A C 1
ATOM 3682 C C B ASP A 1 467 ? 23.014 49.564 5.611 0.50 23.24 466 ASP A C 1
ATOM 3683 O O A ASP A 1 467 ? 22.688 50.136 6.678 0.50 26.44 466 ASP A O 1
ATOM 3684 O O B ASP A 1 467 ? 22.706 50.008 6.709 0.50 27.12 466 ASP A O 1
ATOM 3693 N N . GLU A 1 468 ? 24.229 49.707 5.106 1.00 22.03 467 GLU A N 1
ATOM 3694 C CA . GLU A 1 468 ? 25.292 50.375 5.866 1.00 22.98 467 GLU A CA 1
ATOM 3695 C C . GLU A 1 468 ? 25.780 51.678 5.235 1.00 22.31 467 GLU A C 1
ATOM 3696 O O . GLU A 1 468 ? 26.776 52.270 5.681 1.00 20.84 467 GLU A O 1
ATOM 3702 N N . LEU A 1 469 ? 25.126 52.086 4.157 1.00 17.71 468 LEU A N 1
ATOM 3703 C CA . LEU A 1 469 ? 25.512 53.333 3.506 1.00 18.28 468 LEU A CA 1
ATOM 3704 C C . LEU A 1 469 ? 25.169 54.504 4.432 1.00 15.81 468 LEU A C 1
ATOM 3705 O O . LEU A 1 469 ? 24.237 54.415 5.240 1.00 14.55 468 LEU A O 1
ATOM 3710 N N . PRO A 1 470 ? 25.931 55.604 4.323 1.00 16.26 469 PRO A N 1
ATOM 3711 C CA . PRO A 1 470 ? 25.488 56.895 4.877 1.00 16.73 469 PRO A CA 1
ATOM 3712 C C . PRO A 1 470 ? 24.103 57.282 4.389 1.00 15.33 469 PRO A C 1
ATOM 3713 O O . PRO A 1 470 ? 23.648 56.833 3.328 1.00 15.80 469 PRO A O 1
ATOM 3717 N N . VAL A 1 471 ? 23.440 58.114 5.168 1.00 14.58 470 VAL A N 1
ATOM 3718 C CA . VAL A 1 471 ? 22.071 58.499 4.896 1.00 16.86 470 VAL A CA 1
ATOM 3719 C C . VAL A 1 471 ? 21.991 59.991 4.706 1.00 16.63 470 VAL A C 1
ATOM 3720 O O . VAL A 1 471 ? 22.453 60.780 5.516 1.00 18.11 470 VAL A O 1
ATOM 3724 N N . ILE A 1 472 ? 21.332 60.323 3.612 1.00 15.99 471 ILE A N 1
ATOM 3725 C CA . ILE A 1 472 ? 21.066 61.700 3.192 1.00 16.87 471 ILE A CA 1
ATOM 3726 C C . ILE A 1 472 ? 19.568 61.911 3.339 1.00 12.75 471 ILE A C 1
ATOM 3727 O O . ILE A 1 472 ? 18.767 61.286 2.648 1.00 15.49 471 ILE A O 1
ATOM 3732 N N . VAL A 1 473 ? 19.191 62.751 4.289 1.00 13.95 472 VAL A N 1
ATOM 3733 C CA . VAL A 1 473 ? 17.786 63.011 4.581 1.00 15.14 472 VAL A CA 1
ATOM 3734 C C . VAL A 1 473 ? 17.241 64.120 3.676 1.00 16.31 472 VAL A C 1
ATOM 3735 O O . VAL A 1 473 ? 17.736 65.228 3.641 1.00 14.83 472 VAL A O 1
ATOM 3739 N N . ALA A 1 474 ? 16.205 63.756 2.928 1.00 15.60 473 ALA A N 1
ATOM 3740 C CA . ALA A 1 474 ? 15.488 64.634 2.030 1.00 16.67 473 ALA A CA 1
ATOM 3741 C C . ALA A 1 474 ? 14.126 64.954 2.650 1.00 17.41 473 ALA A C 1
ATOM 3742 O O . ALA A 1 474 ? 13.145 64.195 2.550 1.00 17.11 473 ALA A O 1
ATOM 3744 N N . LYS A 1 475 ? 14.111 66.093 3.318 1.00 15.56 474 LYS A N 1
ATOM 3745 C CA . LYS A 1 475 ? 12.926 66.640 3.974 1.00 15.35 474 LYS A CA 1
ATOM 3746 C C . LYS A 1 475 ? 12.837 68.107 3.690 1.00 17.43 474 LYS A C 1
ATOM 3747 O O . LYS A 1 475 ? 13.758 68.712 3.137 1.00 15.70 474 LYS A O 1
ATOM 3753 N N . THR A 1 476 ? 11.719 68.684 4.107 1.00 17.43 475 THR A N 1
ATOM 3754 C CA . THR A 1 476 ? 11.520 70.110 3.972 1.00 17.48 475 THR A CA 1
ATOM 3755 C C . THR A 1 476 ? 12.659 70.921 4.625 1.00 14.57 475 THR A C 1
ATOM 3756 O O . THR A 1 476 ? 13.118 70.582 5.700 1.00 14.87 475 THR A O 1
ATOM 3760 N N . PRO A 1 477 ? 13.097 72.029 3.971 1.00 16.57 476 PRO A N 1
ATOM 3761 C CA . PRO A 1 477 ? 14.066 72.870 4.657 1.00 15.66 476 PRO A CA 1
ATOM 3762 C C . PRO A 1 477 ? 13.440 73.949 5.533 1.00 16.64 476 PRO A C 1
ATOM 3763 O O . PRO A 1 477 ? 14.167 74.647 6.246 1.00 17.39 476 PRO A O 1
ATOM 3767 N N . LYS A 1 478 ? 12.108 74.006 5.523 1.00 19.23 477 LYS A N 1
ATOM 3768 C CA . LYS A 1 478 ? 11.337 75.129 6.108 1.00 18.70 477 LYS A CA 1
ATOM 3769 C C . LYS A 1 478 ? 11.066 74.965 7.588 1.00 18.11 477 LYS A C 1
ATOM 3770 O O . LYS A 1 478 ? 10.496 75.852 8.249 1.00 18.30 477 LYS A O 1
ATOM 3776 N N . SER A 1 479 ? 11.513 73.835 8.092 1.00 15.98 478 SER A N 1
ATOM 3777 C CA . SER A 1 479 ? 11.339 73.454 9.494 1.00 17.16 478 SER A CA 1
ATOM 3778 C C . SER A 1 479 ? 12.503 72.584 9.892 1.00 18.28 478 SER A C 1
ATOM 3779 O O . SER A 1 479 ? 13.115 71.976 9.027 1.00 17.98 478 SER A O 1
ATOM 3782 N N . ILE A 1 480 ? 12.839 72.550 11.185 1.00 17.87 479 ILE A N 1
ATOM 3783 C CA . ILE A 1 480 ? 13.831 71.589 11.647 1.00 19.86 479 ILE A CA 1
ATOM 3784 C C . ILE A 1 480 ? 13.200 70.186 11.580 1.00 17.61 479 ILE A C 1
ATOM 3785 O O . ILE A 1 480 ? 13.888 69.176 11.457 1.00 18.84 479 ILE A O 1
ATOM 3790 N N . SER A 1 481 ? 11.869 70.174 11.577 1.00 19.43 480 SER A N 1
ATOM 3791 C CA . SER A 1 481 ? 11.080 68.931 11.507 1.00 22.06 480 SER A CA 1
ATOM 3792 C C . SER A 1 481 ? 10.845 68.509 10.054 1.00 19.07 480 SER A C 1
ATOM 3793 O O . SER A 1 481 ? 11.377 69.083 9.131 1.00 18.40 480 SER A O 1
ATOM 3796 N N . HIS A 1 482 ? 9.988 67.513 9.885 1.00 21.02 481 HIS A N 1
ATOM 3797 C CA . HIS A 1 482 ? 9.617 67.002 8.564 1.00 18.42 481 HIS A CA 1
ATOM 3798 C C . HIS A 1 482 ? 8.393 67.735 8.069 1.00 18.29 481 HIS A C 1
ATOM 3799 O O . HIS A 1 482 ? 7.919 67.529 6.977 1.00 17.63 481 HIS A O 1
ATOM 3806 N N . ASP A 1 483 ? 7.825 68.551 8.936 1.00 17.95 482 ASP A N 1
ATOM 3807 C CA . ASP A 1 483 ? 6.545 69.201 8.632 1.00 18.53 482 ASP A CA 1
ATOM 3808 C C . ASP A 1 483 ? 6.787 70.663 8.302 1.00 17.08 482 ASP A C 1
ATOM 3809 O O . ASP A 1 483 ? 7.236 71.428 9.171 1.00 18.63 482 ASP A O 1
ATOM 3814 N N . PRO A 1 484 ? 6.527 71.064 7.044 1.00 17.78 483 PRO A N 1
ATOM 3815 C CA . PRO A 1 484 ? 6.955 72.404 6.641 1.00 18.92 483 PRO A CA 1
ATOM 3816 C C . PRO A 1 484 ? 6.236 73.532 7.384 1.00 24.38 483 PRO A C 1
ATOM 3817 O O . PRO A 1 484 ? 6.685 74.689 7.368 1.00 23.97 483 PRO A O 1
ATOM 3821 N N . SER A 1 485 ? 5.168 73.172 8.080 1.00 25.47 484 SER A N 1
ATOM 3822 C CA . SER A 1 485 ? 4.338 74.181 8.747 1.00 24.64 484 SER A CA 1
ATOM 3823 C C . SER A 1 485 ? 4.855 74.507 10.134 1.00 25.42 484 SER A C 1
ATOM 3824 O O . SER A 1 485 ? 4.410 75.462 10.773 1.00 27.31 484 SER A O 1
ATOM 3827 N N . LEU A 1 486 ? 5.804 73.720 10.612 1.00 23.76 485 LEU A N 1
ATOM 3828 C CA . LEU A 1 486 ? 6.239 73.857 11.997 1.00 21.70 485 LEU A CA 1
ATOM 3829 C C . LEU A 1 486 ? 7.446 74.808 12.134 1.00 23.30 485 LEU A C 1
ATOM 3830 O O . LEU A 1 486 ? 8.615 74.416 12.047 1.00 19.81 485 LEU A O 1
ATOM 3835 N N . ARG A 1 487 ? 7.129 76.075 12.389 1.00 23.44 486 ARG A N 1
ATOM 3836 C CA . ARG A 1 487 ? 8.171 77.092 12.544 1.00 23.63 486 ARG A CA 1
ATOM 3837 C C . ARG A 1 487 ? 8.832 76.932 13.871 1.00 21.86 486 ARG A C 1
ATOM 3838 O O . ARG A 1 487 ? 8.381 76.183 14.719 1.00 23.05 486 ARG A O 1
ATOM 3846 N N . GLY A 1 488 ? 9.942 77.635 14.043 1.00 21.62 487 GLY A N 1
ATOM 3847 C CA . GLY A 1 488 ? 10.599 77.684 15.331 1.00 23.19 487 GLY A CA 1
ATOM 3848 C C . GLY A 1 488 ? 11.427 76.464 15.653 1.00 22.83 487 GLY A C 1
ATOM 3849 O O . GLY A 1 488 ? 12.278 76.006 14.853 1.00 20.97 487 GLY A O 1
ATOM 3850 N N . ALA A 1 489 ? 11.174 75.953 16.850 1.00 20.36 488 ALA A N 1
ATOM 3851 C CA . ALA A 1 489 ? 11.935 74.846 17.403 1.00 21.03 488 ALA A CA 1
ATOM 3852 C C . ALA A 1 489 ? 11.009 73.725 17.909 1.00 21.89 488 ALA A C 1
ATOM 3853 O O . ALA A 1 489 ? 11.010 73.412 19.093 1.00 23.59 488 ALA A O 1
ATOM 3855 N N . PRO A 1 490 ? 10.261 73.084 16.991 1.00 21.76 489 PRO A N 1
ATOM 3856 C CA . PRO A 1 490 ? 9.486 71.891 17.387 1.00 22.67 489 PRO A CA 1
ATOM 3857 C C . PRO A 1 490 ? 10.347 70.793 18.002 1.00 22.85 489 PRO A C 1
ATOM 3858 O O . PRO A 1 490 ? 11.453 70.523 17.545 1.00 21.19 489 PRO A O 1
ATOM 3862 N N . GLU A 1 491 ? 9.844 70.167 19.061 1.00 22.86 490 GLU A N 1
ATOM 3863 C CA . GLU A 1 491 ? 10.547 69.045 19.667 1.00 23.42 490 GLU A CA 1
ATOM 3864 C C . GLU A 1 491 ? 9.585 67.976 20.182 1.00 24.80 490 GLU A C 1
ATOM 3865 O O . GLU A 1 491 ? 8.397 68.229 20.419 1.00 25.69 490 GLU A O 1
ATOM 3868 N N . GLY A 1 492 ? 10.110 66.762 20.226 1.00 24.35 491 GLY A N 1
ATOM 3869 C CA . GLY A 1 492 ? 9.423 65.604 20.819 1.00 25.11 491 GLY A CA 1
ATOM 3870 C C . GLY A 1 492 ? 8.322 65.022 19.955 1.00 24.96 491 GLY A C 1
ATOM 3871 O O . GLY A 1 492 ? 7.608 64.111 20.361 1.00 27.20 491 GLY A O 1
ATOM 3872 N N . TYR A 1 493 ? 8.187 65.572 18.762 1.00 22.68 492 TYR A N 1
ATOM 3873 C CA . TYR A 1 493 ? 7.194 65.103 17.780 1.00 21.04 492 TYR A CA 1
ATOM 3874 C C . TYR A 1 493 ? 7.701 63.797 17.130 1.00 21.33 492 TYR A C 1
ATOM 3875 O O . TYR A 1 493 ? 8.851 63.342 17.316 1.00 20.63 492 TYR A O 1
ATOM 3884 N N . THR A 1 494 ? 6.792 63.214 16.386 1.00 22.12 493 THR A N 1
ATOM 3885 C CA . THR A 1 494 ? 7.035 62.013 15.593 1.00 23.16 493 THR A CA 1
ATOM 3886 C C . THR A 1 494 ? 7.441 62.386 14.171 1.00 20.88 493 THR A C 1
ATOM 3887 O O . THR A 1 494 ? 6.669 62.946 13.389 1.00 18.74 493 THR A O 1
ATOM 3891 N N . PHE A 1 495 ? 8.691 62.064 13.886 1.00 17.76 494 PHE A N 1
ATOM 3892 C CA . PHE A 1 495 ? 9.306 62.324 12.568 1.00 19.69 494 PHE A CA 1
ATOM 3893 C C . PHE A 1 495 ? 8.943 61.182 11.619 1.00 22.25 494 PHE A C 1
ATOM 3894 O O . PHE A 1 495 ? 9.215 60.038 11.920 1.00 24.45 494 PHE A O 1
ATOM 3902 N N . VAL A 1 496 ? 8.340 61.508 10.482 1.00 21.17 495 VAL A N 1
ATOM 3903 C CA . VAL A 1 496 ? 7.852 60.484 9.576 1.00 19.42 495 VAL A CA 1
ATOM 3904 C C . VAL A 1 496 ? 8.739 60.325 8.352 1.00 20.30 495 VAL A C 1
ATOM 3905 O O . VAL A 1 496 ? 9.008 61.277 7.645 1.00 19.90 495 VAL A O 1
ATOM 3909 N N . VAL A 1 497 ? 9.190 59.104 8.129 1.00 18.16 496 VAL A N 1
ATOM 3910 C CA . VAL A 1 497 ? 9.870 58.732 6.881 1.00 18.58 496 VAL A CA 1
ATOM 3911 C C . VAL A 1 497 ? 8.898 58.028 5.958 1.00 17.76 496 VAL A C 1
ATOM 3912 O O . VAL A 1 497 ? 8.378 56.980 6.303 1.00 17.11 496 VAL A O 1
ATOM 3916 N N . SER A 1 498 ? 8.689 58.607 4.775 1.00 16.32 497 SER A N 1
ATOM 3917 C CA . SER A 1 498 ? 7.654 58.175 3.832 1.00 19.36 497 SER A CA 1
ATOM 3918 C C . SER A 1 498 ? 8.146 57.181 2.795 1.00 18.76 497 SER A C 1
ATOM 3919 O O . SER A 1 498 ? 7.368 56.410 2.232 1.00 19.55 497 SER A O 1
ATOM 3922 N N . ASP A 1 499 ? 9.450 57.211 2.557 1.00 19.90 498 ASP A N 1
ATOM 3923 C CA . ASP A 1 499 ? 10.083 56.412 1.517 1.00 17.78 498 ASP A CA 1
ATOM 3924 C C . ASP A 1 499 ? 11.607 56.540 1.603 1.00 18.72 498 ASP A C 1
ATOM 3925 O O . ASP A 1 499 ? 12.147 57.385 2.318 1.00 18.37 498 ASP A O 1
ATOM 3930 N N . LEU A 1 500 ? 12.275 55.637 0.907 1.00 18.59 499 LEU A N 1
ATOM 3931 C CA . LEU A 1 500 ? 13.742 55.650 0.770 1.00 17.74 499 LEU A CA 1
ATOM 3932 C C . LEU A 1 500 ? 14.161 55.134 -0.602 1.00 18.73 499 LEU A C 1
ATOM 3933 O O . LEU A 1 500 ? 13.485 54.338 -1.201 1.00 16.72 499 LEU A O 1
ATOM 3938 N N . PHE A 1 501 ? 15.305 55.614 -1.072 1.00 18.62 500 PHE A N 1
ATOM 3939 C CA . PHE A 1 501 ? 15.977 55.055 -2.242 1.00 17.09 500 PHE A CA 1
ATOM 3940 C C . PHE A 1 501 ? 17.487 55.075 -2.121 1.00 15.18 500 PHE A C 1
ATOM 3941 O O . PHE A 1 501 ? 18.077 55.674 -1.221 1.00 15.17 500 PHE A O 1
ATOM 3949 N N . VAL A 1 502 ? 18.099 54.352 -3.038 1.00 14.92 501 VAL A N 1
ATOM 3950 C CA . VAL A 1 502 ? 19.546 54.174 -3.032 1.00 13.95 501 VAL A CA 1
ATOM 3951 C C . VAL A 1 502 ? 20.169 54.935 -4.190 1.00 17.52 501 VAL A C 1
ATOM 3952 O O . VAL A 1 502 ? 19.815 54.729 -5.360 1.00 15.01 501 VAL A O 1
ATOM 3956 N N . SER A 1 503 ? 21.099 55.819 -3.837 1.00 17.95 502 SER A N 1
ATOM 3957 C CA . SER A 1 503 ? 21.998 56.458 -4.808 1.00 15.57 502 SER A CA 1
ATOM 3958 C C . SER A 1 503 ? 23.346 55.767 -4.702 1.00 15.02 502 SER A C 1
ATOM 3959 O O . SER A 1 503 ? 24.244 56.205 -3.991 1.00 15.21 502 SER A O 1
ATOM 3962 N N . ALA A 1 504 ? 23.488 54.680 -5.463 1.00 13.06 503 ALA A N 1
ATOM 3963 C CA . ALA A 1 504 ? 24.567 53.692 -5.269 1.00 16.20 503 ALA A CA 1
ATOM 3964 C C . ALA A 1 504 ? 25.909 54.201 -5.795 1.00 15.27 503 ALA A C 1
ATOM 3965 O O . ALA A 1 504 ? 26.977 53.868 -5.283 1.00 16.36 503 ALA A O 1
ATOM 3967 N N . GLY A 1 505 ? 25.833 55.057 -6.792 1.00 16.19 504 GLY A N 1
ATOM 3968 C CA . GLY A 1 505 ? 27.021 55.674 -7.351 1.00 13.76 504 GLY A CA 1
ATOM 3969 C C . GLY A 1 505 ? 27.562 56.786 -6.477 1.00 13.22 504 GLY A C 1
ATOM 3970 O O . GLY A 1 505 ? 28.758 56.875 -6.223 1.00 15.96 504 GLY A O 1
ATOM 3971 N N . ALA A 1 506 ? 26.660 57.641 -6.024 1.00 14.74 505 ALA A N 1
ATOM 3972 C CA . ALA A 1 506 ? 27.003 58.699 -5.064 1.00 14.48 505 ALA A CA 1
ATOM 3973 C C . ALA A 1 506 ? 27.441 58.067 -3.738 1.00 13.80 505 ALA A C 1
ATOM 3974 O O . ALA A 1 506 ? 28.195 58.666 -2.977 1.00 17.93 505 ALA A O 1
ATOM 3976 N N . GLY A 1 507 ? 26.871 56.908 -3.429 1.00 17.13 506 GLY A N 1
ATOM 3977 C CA . GLY A 1 507 ? 27.242 56.149 -2.227 1.00 16.63 506 GLY A CA 1
ATOM 3978 C C . GLY A 1 507 ? 26.437 56.464 -0.988 1.00 16.32 506 GLY A C 1
ATOM 3979 O O . GLY A 1 507 ? 26.974 56.445 0.116 1.00 20.11 506 GLY A O 1
ATOM 3980 N N . PHE A 1 508 ? 25.141 56.762 -1.156 1.00 15.44 507 PHE A N 1
ATOM 3981 C CA . PHE A 1 508 ? 24.248 56.963 -0.017 1.00 13.72 507 PHE A CA 1
ATOM 3982 C C . PHE A 1 508 ? 22.806 56.536 -0.238 1.00 13.95 507 PHE A C 1
ATOM 3983 O O . PHE A 1 508 ? 22.342 56.379 -1.351 1.00 12.35 507 PHE A O 1
ATOM 3991 N N . VAL A 1 509 ? 22.137 56.288 0.872 1.00 14.29 508 VAL A N 1
ATOM 3992 C CA . VAL A 1 509 ? 20.685 56.127 0.916 1.00 14.43 508 VAL A CA 1
ATOM 3993 C C . VAL A 1 509 ? 20.031 57.489 1.200 1.00 14.55 508 VAL A C 1
ATOM 3994 O O . VAL A 1 509 ? 20.468 58.245 2.061 1.00 15.28 508 VAL A O 1
ATOM 3998 N N . VAL A 1 510 ? 18.977 57.771 0.451 1.00 13.81 509 VAL A N 1
ATOM 3999 C CA . VAL A 1 510 ? 18.142 58.937 0.666 1.00 14.46 509 VAL A CA 1
ATOM 4000 C C . VAL A 1 510 ? 16.891 58.501 1.440 1.00 16.57 509 VAL A C 1
ATOM 4001 O O . VAL A 1 510 ? 16.162 57.597 1.039 1.00 16.97 509 VAL A O 1
ATOM 4005 N N . ALA A 1 511 ? 16.707 59.131 2.598 1.00 15.69 510 ALA A N 1
ATOM 4006 C CA . ALA A 1 511 ? 15.497 58.995 3.382 1.00 16.51 510 ALA A CA 1
ATOM 4007 C C . ALA A 1 511 ? 14.599 60.195 3.141 1.00 17.75 510 ALA A C 1
ATOM 4008 O O . ALA A 1 511 ? 14.967 61.321 3.444 1.00 16.95 510 ALA A O 1
ATOM 4010 N N . LEU A 1 512 ? 13.430 59.926 2.567 1.00 17.86 511 LEU A N 1
ATOM 4011 C CA . LEU A 1 512 ? 12.444 60.965 2.171 1.00 18.81 511 LEU A CA 1
ATOM 4012 C C . LEU A 1 512 ? 11.339 61.153 3.185 1.00 20.26 511 LEU A C 1
ATOM 4013 O O . LEU A 1 512 ? 10.826 60.191 3.773 1.00 19.57 511 LEU A O 1
ATOM 4018 N N A SER A 1 513 ? 10.983 62.410 3.399 0.50 19.55 512 SER A N 1
ATOM 4019 N N B SER A 1 513 ? 10.979 62.416 3.368 0.50 20.31 512 SER A N 1
ATOM 4020 C CA A SER A 1 513 ? 9.781 62.755 4.151 0.50 19.18 512 SER A CA 1
ATOM 4021 C CA B SER A 1 513 ? 9.817 62.812 4.149 0.50 20.74 512 SER A CA 1
ATOM 4022 C C A SER A 1 513 ? 8.941 63.732 3.346 0.50 19.71 512 SER A C 1
ATOM 4023 C C B SER A 1 513 ? 8.952 63.743 3.319 0.50 20.45 512 SER A C 1
ATOM 4024 O O A SER A 1 513 ? 9.230 64.918 3.250 0.50 20.39 512 SER A O 1
ATOM 4025 O O B SER A 1 513 ? 9.238 64.927 3.183 0.50 21.15 512 SER A O 1
ATOM 4030 N N . GLY A 1 514 ? 7.878 63.191 2.782 1.00 19.76 513 GLY A N 1
ATOM 4031 C CA . GLY A 1 514 ? 6.993 63.943 1.928 1.00 20.42 513 GLY A CA 1
ATOM 4032 C C . GLY A 1 514 ? 7.532 63.960 0.520 1.00 21.91 513 GLY A C 1
ATOM 4033 O O . GLY A 1 514 ? 8.539 63.320 0.179 1.00 22.97 513 GLY A O 1
ATOM 4034 N N . ASP A 1 515 ? 6.810 64.691 -0.302 1.00 25.10 514 ASP A N 1
ATOM 4035 C CA . ASP A 1 515 ? 7.137 64.873 -1.715 1.00 26.91 514 ASP A CA 1
ATOM 4036 C C . ASP A 1 515 ? 8.245 65.905 -1.873 1.00 21.83 514 ASP A C 1
ATOM 4037 O O . ASP A 1 515 ? 8.276 66.909 -1.173 1.00 23.83 514 ASP A O 1
ATOM 4042 N N . ILE A 1 516 ? 9.194 65.592 -2.738 1.00 23.76 515 ILE A N 1
ATOM 4043 C CA . ILE A 1 516 ? 10.342 66.467 -3.008 1.00 19.55 515 ILE A CA 1
ATOM 4044 C C . ILE A 1 516 ? 10.243 66.960 -4.437 1.00 20.97 515 ILE A C 1
ATOM 4045 O O . ILE A 1 516 ? 10.053 66.195 -5.363 1.00 22.88 515 ILE A O 1
ATOM 4050 N N . ASN A 1 517 ? 10.312 68.267 -4.588 1.00 22.29 516 ASN A N 1
ATOM 4051 C CA . ASN A 1 517 ? 10.193 68.916 -5.896 1.00 22.85 516 ASN A CA 1
ATOM 4052 C C . ASN A 1 517 ? 11.502 68.903 -6.663 1.00 18.11 516 ASN A C 1
ATOM 4053 O O . ASN A 1 517 ? 12.403 69.682 -6.367 1.00 19.55 516 ASN A O 1
ATOM 4058 N N . LEU A 1 518 ? 11.626 68.001 -7.639 1.00 18.68 517 LEU A N 1
ATOM 4059 C CA . LEU A 1 518 ? 12.887 67.877 -8.398 1.00 17.79 517 LEU A CA 1
ATOM 4060 C C . LEU A 1 518 ? 12.786 68.536 -9.767 1.00 14.62 517 LEU A C 1
ATOM 4061 O O . LEU A 1 518 ? 13.687 68.418 -10.593 1.00 17.90 517 LEU A O 1
ATOM 4074 N N . PRO A 1 520 ? 11.200 72.309 -10.595 1.00 17.12 519 PRO A N 1
ATOM 4075 C CA . PRO A 1 520 ? 10.413 73.519 -10.291 1.00 16.80 519 PRO A CA 1
ATOM 4076 C C . PRO A 1 520 ? 9.821 74.139 -11.563 1.00 18.13 519 PRO A C 1
ATOM 4077 O O . PRO A 1 520 ? 10.336 73.934 -12.664 1.00 17.94 519 PRO A O 1
ATOM 4081 N N . GLY A 1 521 ? 8.699 74.830 -11.389 1.00 17.31 520 GLY A N 1
ATOM 4082 C CA . GLY A 1 521 ? 7.981 75.452 -12.510 1.00 16.13 520 GLY A CA 1
ATOM 4083 C C . GLY A 1 521 ? 8.342 76.902 -12.699 1.00 18.03 520 GLY A C 1
ATOM 4084 O O . GLY A 1 521 ? 9.091 77.456 -11.930 1.00 18.60 520 GLY A O 1
ATOM 4085 N N . LEU A 1 522 ? 7.743 77.506 -13.711 1.00 17.02 521 LEU A N 1
ATOM 4086 C CA . LEU A 1 522 ? 7.868 78.949 -13.992 1.00 17.67 521 LEU A CA 1
ATOM 4087 C C . LEU A 1 522 ? 6.684 79.723 -13.423 1.00 18.29 521 LEU A C 1
ATOM 4088 O O . LEU A 1 522 ? 5.540 79.269 -13.478 1.00 19.19 521 LEU A O 1
ATOM 4093 N N . PRO A 1 523 ? 6.941 80.918 -12.877 1.00 20.18 522 PRO A N 1
ATOM 4094 C CA . PRO A 1 523 ? 5.836 81.791 -12.440 1.00 20.27 522 PRO A CA 1
ATOM 4095 C C . PRO A 1 523 ? 5.073 82.399 -13.611 1.00 17.63 522 PRO A C 1
ATOM 4096 O O . PRO A 1 523 ? 5.510 82.312 -14.750 1.00 19.57 522 PRO A O 1
ATOM 4100 N N . LYS A 1 524 ? 3.922 82.974 -13.306 1.00 21.01 523 LYS A N 1
ATOM 4101 C CA . LYS A 1 524 ? 3.053 83.568 -14.318 1.00 21.96 523 LYS A CA 1
ATOM 4102 C C . LYS A 1 524 ? 3.806 84.632 -15.137 1.00 21.65 523 LYS A C 1
ATOM 4103 O O . LYS A 1 524 ? 3.656 84.705 -16.346 1.00 22.45 523 LYS A O 1
ATOM 4109 N N . LYS A 1 525 ? 4.674 85.382 -14.468 1.00 20.32 524 LYS A N 1
ATOM 4110 C CA . LYS A 1 525 ? 5.507 86.402 -15.130 1.00 24.28 524 LYS A CA 1
ATOM 4111 C C . LYS A 1 525 ? 6.962 86.075 -14.900 1.00 20.99 524 LYS A C 1
ATOM 4112 O O . LYS A 1 525 ? 7.571 86.530 -13.937 1.00 21.93 524 LYS A O 1
ATOM 4118 N N . PRO A 1 526 ? 7.524 85.257 -15.768 1.00 21.49 525 PRO A N 1
ATOM 4119 C CA . PRO A 1 526 ? 8.888 84.844 -15.500 1.00 21.59 525 PRO A CA 1
ATOM 4120 C C . PRO A 1 526 ? 9.902 85.948 -15.745 1.00 21.05 525 PRO A C 1
ATOM 4121 O O . PRO A 1 526 ? 9.678 86.865 -16.559 1.00 18.26 525 PRO A O 1
ATOM 4125 N N . ASN A 1 527 ? 11.004 85.819 -15.014 1.00 21.63 526 ASN A N 1
ATOM 4126 C CA . ASN A 1 527 ? 12.181 86.684 -15.166 1.00 21.19 526 ASN A CA 1
ATOM 4127 C C . ASN A 1 527 ? 12.730 86.751 -16.581 1.00 20.85 526 ASN A C 1
ATOM 4128 O O . ASN A 1 527 ? 13.323 87.761 -16.972 1.00 20.96 526 ASN A O 1
ATOM 4133 N N . ALA A 1 528 ? 12.526 85.686 -17.356 1.00 18.31 527 ALA A N 1
ATOM 4134 C CA . ALA A 1 528 ? 12.925 85.708 -18.756 1.00 18.79 527 ALA A CA 1
ATOM 4135 C C . ALA A 1 528 ? 12.331 86.937 -19.479 1.00 19.32 527 ALA A C 1
ATOM 4136 O O . ALA A 1 528 ? 12.871 87.424 -20.460 1.00 20.89 527 ALA A O 1
ATOM 4138 N N 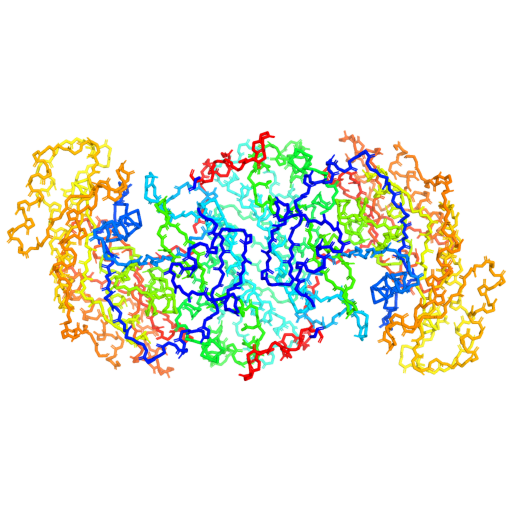. LEU A 1 529 ? 11.201 87.423 -18.987 1.00 19.08 528 LEU A N 1
ATOM 4139 C CA . LEU A 1 529 ? 10.503 88.545 -19.659 1.00 19.27 528 LEU A CA 1
ATOM 4140 C C . LEU A 1 529 ? 11.378 89.817 -19.589 1.00 21.19 528 LEU A C 1
ATOM 4141 O O . LEU A 1 529 ? 11.295 90.694 -20.438 1.00 24.66 528 LEU A O 1
ATOM 4146 N N . ASN A 1 530 ? 12.205 89.880 -18.553 1.00 21.77 529 ASN A N 1
ATOM 4147 C CA . ASN A 1 530 ? 13.066 91.027 -18.273 1.00 23.21 529 ASN A CA 1
ATOM 4148 C C . ASN A 1 530 ? 14.372 90.966 -19.022 1.00 24.25 529 ASN A C 1
ATOM 4149 O O . ASN A 1 530 ? 15.139 91.940 -19.085 1.00 23.69 529 ASN A O 1
ATOM 4162 N N . ASP A 1 532 ? 17.303 90.620 -21.721 1.00 21.06 531 ASP A N 1
ATOM 4163 C CA . ASP A 1 532 ? 17.571 91.136 -23.059 1.00 23.42 531 ASP A CA 1
ATOM 4164 C C . ASP A 1 532 ? 19.016 91.456 -23.242 1.00 23.79 531 ASP A C 1
ATOM 4165 O O . ASP A 1 532 ? 19.797 91.427 -22.295 1.00 22.55 531 ASP A O 1
ATOM 4170 N N . VAL A 1 533 ? 19.325 91.744 -24.498 1.00 29.08 532 VAL A N 1
ATOM 4171 C CA . VAL A 1 533 ? 20.631 92.256 -24.911 1.00 32.90 532 VAL A CA 1
ATOM 4172 C C . VAL A 1 533 ? 20.378 93.653 -25.447 1.00 36.65 532 VAL A C 1
ATOM 4173 O O . VAL A 1 533 ? 19.675 93.816 -26.440 1.00 37.23 532 VAL A O 1
ATOM 4177 N N . ASP A 1 534 ? 20.880 94.649 -24.718 1.00 41.79 533 ASP A N 1
ATOM 4178 C CA . ASP A 1 534 ? 20.623 96.081 -25.028 1.00 46.16 533 ASP A CA 1
ATOM 4179 C C . ASP A 1 534 ? 21.334 96.561 -26.298 1.00 48.00 533 ASP A C 1
ATOM 4180 O O . ASP A 1 534 ? 22.056 95.802 -26.948 1.00 46.26 533 ASP A O 1
ATOM 4185 N N . ASP A 1 535 ? 21.115 97.832 -26.633 1.00 52.55 534 ASP A N 1
ATOM 4186 C CA . ASP A 1 535 ? 21.548 98.361 -27.956 1.00 55.09 534 ASP A CA 1
ATOM 4187 C C . ASP A 1 535 ? 23.059 98.279 -28.049 1.00 56.91 534 ASP A C 1
ATOM 4188 O O . ASP A 1 535 ? 23.642 98.178 -29.129 1.00 59.01 534 ASP A O 1
ATOM 4191 N N . SER A 1 536 ? 23.660 98.240 -26.874 1.00 57.58 535 SER A N 1
ATOM 4192 C CA . SER A 1 536 ? 25.106 98.320 -26.719 1.00 58.19 535 SER A CA 1
ATOM 4193 C C . SER A 1 536 ? 25.659 96.918 -26.644 1.00 58.62 535 SER A C 1
ATOM 4194 O O . SER A 1 536 ? 26.864 96.720 -26.456 1.00 60.26 535 SER A O 1
ATOM 4197 N N . GLY A 1 537 ? 24.743 95.954 -26.746 1.00 56.63 536 GLY A N 1
ATOM 4198 C CA . GLY A 1 537 ? 25.098 94.534 -26.844 1.00 54.69 536 GLY A CA 1
ATOM 4199 C C . GLY A 1 537 ? 25.439 93.930 -25.500 1.00 53.44 536 GLY A C 1
ATOM 4200 O O . GLY A 1 537 ? 26.126 92.908 -25.399 1.00 54.58 536 GLY A O 1
ATOM 4201 N N . ASN A 1 538 ? 24.959 94.603 -24.464 1.00 50.79 537 ASN A N 1
ATOM 4202 C CA . ASN A 1 538 ? 25.074 94.129 -23.075 1.00 47.86 537 ASN A CA 1
ATOM 4203 C C . ASN A 1 538 ? 23.839 93.375 -22.616 1.00 40.92 537 ASN A C 1
ATOM 4204 O O . ASN A 1 538 ? 22.720 93.765 -22.919 1.00 38.87 537 ASN A O 1
ATOM 4209 N N . ILE A 1 539 ? 24.075 92.328 -21.837 1.00 37.62 538 ILE A N 1
ATOM 4210 C CA . ILE A 1 539 ? 22.997 91.566 -21.190 1.00 34.66 538 ILE A CA 1
ATOM 4211 C C . ILE A 1 539 ? 22.382 92.353 -20.044 1.00 34.04 538 ILE A C 1
ATOM 4212 O O . ILE A 1 539 ? 23.081 92.909 -19.197 1.00 32.24 538 ILE A O 1
ATOM 4217 N N . VAL A 1 540 ? 21.058 92.392 -20.042 1.00 29.55 539 VAL A N 1
ATOM 4218 C CA . VAL A 1 540 ? 20.303 92.948 -18.944 1.00 28.48 539 VAL A CA 1
ATOM 4219 C C . VAL A 1 540 ? 19.223 91.972 -18.486 1.00 27.10 539 VAL A C 1
ATOM 4220 O O . VAL A 1 540 ? 18.806 91.090 -19.223 1.00 25.78 539 VAL A O 1
ATOM 4224 N N . GLY A 1 541 ? 18.834 92.134 -17.233 1.00 25.33 540 GLY A N 1
ATOM 4225 C CA . GLY A 1 541 ? 17.710 91.420 -16.618 1.00 28.09 540 GLY A CA 1
ATOM 4226 C C . GLY A 1 541 ? 17.980 90.102 -15.931 1.00 27.92 540 GLY A C 1
ATOM 4227 O O . GLY A 1 541 ? 17.075 89.530 -15.308 1.00 31.96 540 GLY A O 1
ATOM 4228 N N . VAL A 1 542 ? 19.210 89.612 -16.038 1.00 30.09 541 VAL A N 1
ATOM 4229 C CA . VAL A 1 542 ? 19.558 88.269 -15.546 1.00 29.88 541 VAL A CA 1
ATOM 4230 C C . VAL A 1 542 ? 19.767 88.277 -14.040 1.00 37.30 541 VAL A C 1
ATOM 4231 O O . VAL A 1 542 ? 19.177 87.498 -13.287 1.00 38.21 541 VAL A O 1
ATOM 4235 N N . SER A 1 543 ? 20.653 89.176 -13.643 1.00 41.53 542 SER A N 1
ATOM 4236 C CA . SER A 1 543 ? 21.217 89.238 -12.281 1.00 46.95 542 SER A CA 1
ATOM 4237 C C . SER A 1 543 ? 20.645 90.460 -11.525 1.00 49.14 542 SER A C 1
ATOM 4238 O O . SER A 1 543 ? 20.175 91.456 -12.100 1.00 49.47 542 SER A O 1
ATOM 4242 N N . GLY B 1 1 ? 50.582 67.496 -31.429 1.00 61.25 0 GLY B N 1
ATOM 4243 C CA . GLY B 1 1 ? 51.722 68.158 -32.133 1.00 60.17 0 GLY B CA 1
ATOM 4244 C C . GLY B 1 1 ? 51.221 69.428 -32.777 1.00 59.10 0 GLY B C 1
ATOM 4245 O O . GLY B 1 1 ? 51.597 69.794 -33.891 1.00 61.84 0 GLY B O 1
ATOM 4253 N N . LYS B 1 3 ? 49.313 73.567 -32.597 1.00 35.86 2 LYS B N 1
ATOM 4254 C CA . LYS B 1 3 ? 49.634 74.939 -32.270 1.00 34.49 2 LYS B CA 1
ATOM 4255 C C . LYS B 1 3 ? 48.640 75.605 -31.344 1.00 34.34 2 LYS B C 1
ATOM 4256 O O . LYS B 1 3 ? 47.433 75.465 -31.528 1.00 31.59 2 LYS B O 1
ATOM 4262 N N . PRO B 1 4 ? 49.160 76.356 -30.361 1.00 34.37 3 PRO B N 1
ATOM 4263 C CA . PRO B 1 4 ? 48.399 77.249 -29.528 1.00 34.57 3 PRO B CA 1
ATOM 4264 C C . PRO B 1 4 ? 47.593 78.177 -30.372 1.00 33.82 3 PRO B C 1
ATOM 4265 O O . PRO B 1 4 ? 48.074 78.724 -31.362 1.00 34.32 3 PRO B O 1
ATOM 4269 N N . ILE B 1 5 ? 46.361 78.368 -29.945 1.00 31.42 4 ILE B N 1
ATOM 4270 C CA . ILE B 1 5 ? 45.423 79.137 -30.717 1.00 30.27 4 ILE B CA 1
ATOM 4271 C C . ILE B 1 5 ? 45.972 80.520 -31.052 1.00 30.55 4 ILE B C 1
ATOM 4272 O O . ILE B 1 5 ? 45.590 81.142 -32.050 1.00 28.47 4 ILE B O 1
ATOM 4277 N N . LYS B 1 6 ? 46.870 81.004 -30.208 1.00 29.77 5 LYS B N 1
ATOM 4278 C CA . LYS B 1 6 ? 47.407 82.364 -30.387 1.00 29.72 5 LYS B CA 1
ATOM 4279 C C . LYS B 1 6 ? 48.166 82.405 -31.716 1.00 29.21 5 LYS B C 1
ATOM 4280 O O . LYS B 1 6 ? 48.180 83.404 -32.434 1.00 30.04 5 LYS B O 1
ATOM 4282 N N A GLU B 1 7 ? 48.740 81.270 -32.070 0.50 30.17 6 GLU B N 1
ATOM 4283 N N B GLU B 1 7 ? 48.776 81.273 -32.042 0.50 30.30 6 GLU B N 1
ATOM 4284 C CA A GLU B 1 7 ? 49.595 81.197 -33.243 0.50 31.54 6 GLU B CA 1
ATOM 4285 C CA B GLU B 1 7 ? 49.570 81.161 -33.257 0.50 31.79 6 GLU B CA 1
ATOM 4286 C C A GLU B 1 7 ? 48.754 81.153 -34.511 0.50 32.56 6 GLU B C 1
ATOM 4287 C C B GLU B 1 7 ? 48.653 81.345 -34.436 0.50 32.57 6 GLU B C 1
ATOM 4288 O O A GLU B 1 7 ? 49.190 81.578 -35.588 0.50 32.77 6 GLU B O 1
ATOM 4289 O O B GLU B 1 7 ? 48.908 82.146 -35.343 0.50 31.76 6 GLU B O 1
ATOM 4300 N N . ILE B 1 8 ? 47.545 80.624 -34.364 1.00 31.51 7 ILE B N 1
ATOM 4301 C CA . ILE B 1 8 ? 46.591 80.553 -35.471 1.00 31.09 7 ILE B CA 1
ATOM 4302 C C . ILE B 1 8 ? 45.973 81.952 -35.636 1.00 31.48 7 ILE B C 1
ATOM 4303 O O . ILE B 1 8 ? 45.776 82.466 -36.743 1.00 33.10 7 ILE B O 1
ATOM 4308 N N . ALA B 1 9 ? 45.733 82.594 -34.506 1.00 28.94 8 ALA B N 1
ATOM 4309 C CA . ALA B 1 9 ? 45.062 83.868 -34.489 1.00 28.98 8 ALA B CA 1
ATOM 4310 C C . ALA B 1 9 ? 45.999 84.916 -35.039 1.00 30.07 8 ALA B C 1
ATOM 4311 O O . ALA B 1 9 ? 45.588 85.869 -35.692 1.00 26.36 8 ALA B O 1
ATOM 4313 N N . ASP B 1 10 ? 47.278 84.708 -34.775 1.00 31.72 9 ASP B N 1
ATOM 4314 C CA . ASP B 1 10 ? 48.335 85.624 -35.282 1.00 33.37 9 ASP B CA 1
ATOM 4315 C C . ASP B 1 10 ? 48.421 85.571 -36.807 1.00 34.97 9 ASP B C 1
ATOM 4316 O O . ASP B 1 10 ? 48.599 86.584 -37.474 1.00 37.26 9 ASP B O 1
ATOM 4321 N N . GLN B 1 11 ? 48.262 84.373 -37.341 1.00 34.86 10 GLN B N 1
ATOM 4322 C CA . GLN B 1 11 ? 48.242 84.166 -38.797 1.00 34.66 10 GLN B CA 1
ATOM 4323 C C . GLN B 1 11 ? 47.224 85.069 -39.477 1.00 35.51 10 GLN B C 1
ATOM 4324 O O . GLN B 1 11 ? 47.392 85.457 -40.643 1.00 34.97 10 GLN B O 1
ATOM 4330 N N . LEU B 1 12 ? 46.154 85.365 -38.749 1.00 32.16 11 LEU B N 1
ATOM 4331 C CA . LEU B 1 12 ? 45.038 86.156 -39.289 1.00 31.92 11 LEU B CA 1
ATOM 4332 C C . LEU B 1 12 ? 45.050 87.538 -38.723 1.00 31.85 11 LEU B C 1
ATOM 4333 O O . LEU B 1 12 ? 44.132 88.340 -38.954 1.00 31.99 11 LEU B O 1
ATOM 4338 N N . GLU B 1 13 ? 46.087 87.790 -37.941 1.00 34.00 12 GLU B N 1
ATOM 4339 C CA . GLU B 1 13 ? 46.319 89.099 -37.370 1.00 36.86 12 GLU B CA 1
ATOM 4340 C C . GLU B 1 13 ? 45.214 89.573 -36.435 1.00 38.00 12 GLU B C 1
ATOM 4341 O O . GLU B 1 13 ? 44.899 90.768 -36.350 1.00 36.87 12 GLU B O 1
ATOM 4347 N N . LEU B 1 14 ? 44.632 88.608 -35.736 1.00 37.55 13 LEU B N 1
ATOM 4348 C CA . LEU B 1 14 ? 43.576 88.886 -34.744 1.00 36.86 13 LEU B CA 1
ATOM 4349 C C . LEU B 1 14 ? 44.158 89.289 -33.403 1.00 36.63 13 LEU B C 1
ATOM 4350 O O . LEU B 1 14 ? 45.103 88.676 -32.915 1.00 36.85 13 LEU B O 1
ATOM 4355 N N . LYS B 1 15 ? 43.557 90.323 -32.822 1.00 37.48 14 LYS B N 1
ATOM 4356 C CA . LYS B 1 15 ? 43.955 90.849 -31.507 1.00 37.73 14 LYS B CA 1
ATOM 4357 C C . LYS B 1 15 ? 43.124 90.290 -30.347 1.00 37.77 14 LYS B C 1
ATOM 4358 O O . LYS B 1 15 ? 41.960 89.922 -30.498 1.00 35.37 14 LYS B O 1
ATOM 4361 N N . ASP B 1 16 ? 43.772 90.200 -29.191 1.00 36.59 15 ASP B N 1
ATOM 4362 C CA . ASP B 1 16 ? 43.160 89.611 -27.971 1.00 36.93 15 ASP B CA 1
ATOM 4363 C C . ASP B 1 16 ? 41.834 90.209 -27.610 1.00 33.95 15 ASP B C 1
ATOM 4364 O O . ASP B 1 16 ? 41.028 89.593 -26.921 1.00 35.55 15 ASP B O 1
ATOM 4369 N N . ASP B 1 17 ? 41.631 91.429 -28.058 1.00 32.51 16 ASP B N 1
ATOM 4370 C CA . ASP B 1 17 ? 40.469 92.202 -27.637 1.00 32.73 16 ASP B CA 1
ATOM 4371 C C . ASP B 1 17 ? 39.179 91.727 -28.314 1.00 30.97 16 ASP B C 1
ATOM 4372 O O . ASP B 1 17 ? 38.088 92.121 -27.935 1.00 31.14 16 ASP B O 1
ATOM 4377 N N A ILE B 1 18 ? 39.331 90.852 -29.302 0.50 30.47 17 ILE B N 1
ATOM 4378 N N B ILE B 1 18 ? 39.322 90.869 -29.315 0.50 30.45 17 ILE B N 1
ATOM 4379 C CA A ILE B 1 18 ? 38.162 90.251 -29.978 0.50 28.26 17 ILE B CA 1
ATOM 4380 C CA B ILE B 1 18 ? 38.147 90.258 -29.962 0.50 28.29 17 ILE B CA 1
ATOM 4381 C C A ILE B 1 18 ? 38.238 88.731 -29.990 0.50 27.52 17 ILE B C 1
ATOM 4382 C C B ILE B 1 18 ? 38.200 88.735 -29.938 0.50 27.47 17 ILE B C 1
ATOM 4383 O O A ILE B 1 18 ? 37.482 88.049 -30.698 0.50 25.62 17 ILE B O 1
ATOM 4384 O O B ILE B 1 18 ? 37.397 88.051 -30.587 0.50 25.91 17 ILE B O 1
ATOM 4393 N N . LEU B 1 19 ? 39.166 88.226 -29.188 1.00 25.20 18 LEU B N 1
ATOM 4394 C CA . LEU B 1 19 ? 39.394 86.811 -29.048 1.00 25.86 18 LEU B CA 1
ATOM 4395 C C . LEU B 1 19 ? 39.078 86.330 -27.660 1.00 27.63 18 LEU B C 1
ATOM 4396 O O . LEU B 1 19 ? 39.548 86.881 -26.659 1.00 29.02 18 LEU B O 1
ATOM 4401 N N . TYR B 1 20 ? 38.277 85.270 -27.614 1.00 23.49 19 TYR B N 1
ATOM 4402 C CA . TYR B 1 20 ? 37.868 84.665 -26.349 1.00 23.66 19 TYR B CA 1
ATOM 4403 C C . TYR B 1 20 ? 38.337 83.228 -26.347 1.00 21.56 19 TYR B C 1
ATOM 4404 O O . TYR B 1 20 ? 37.768 82.377 -27.041 1.00 24.49 19 TYR B O 1
ATOM 4413 N N . PRO B 1 21 ? 39.400 82.939 -25.598 1.00 22.43 20 PRO B N 1
ATOM 4414 C CA . PRO B 1 21 ? 39.849 81.570 -25.628 1.00 24.06 20 PRO B CA 1
ATOM 4415 C C . PRO B 1 21 ? 38.982 80.584 -24.895 1.00 22.75 20 PRO B C 1
ATOM 4416 O O . PRO B 1 21 ? 38.312 80.901 -23.914 1.00 25.07 20 PRO B O 1
ATOM 4420 N N . TYR B 1 22 ? 39.001 79.374 -25.435 1.00 20.79 21 TYR B N 1
ATOM 4421 C CA . TYR B 1 22 ? 38.393 78.199 -24.799 1.00 23.16 21 TYR B CA 1
ATOM 4422 C C . TYR B 1 22 ? 39.469 77.143 -24.716 1.00 22.80 21 TYR B C 1
ATOM 4423 O O . TYR B 1 22 ? 39.751 76.398 -25.672 1.00 25.13 21 TYR B O 1
ATOM 4432 N N . GLY B 1 23 ? 40.116 77.120 -23.567 1.00 23.61 22 GLY B N 1
ATOM 4433 C CA . GLY B 1 23 ? 41.341 76.351 -23.387 1.00 21.60 22 GLY B CA 1
ATOM 4434 C C . GLY B 1 23 ? 42.495 76.966 -24.184 1.00 23.48 22 GLY B C 1
ATOM 4435 O O . GLY B 1 23 ? 42.527 78.162 -24.460 1.00 22.78 22 GLY B O 1
ATOM 4436 N N . HIS B 1 24 ? 43.432 76.121 -24.566 1.00 24.38 23 HIS B N 1
ATOM 4437 C CA . HIS B 1 24 ? 44.673 76.594 -25.181 1.00 26.83 23 HIS B CA 1
ATOM 4438 C C . HIS B 1 24 ? 44.626 76.557 -26.693 1.00 25.79 23 HIS B C 1
ATOM 4439 O O . HIS B 1 24 ? 45.496 77.122 -27.362 1.00 24.88 23 HIS B O 1
ATOM 4446 N N . TYR B 1 25 ? 43.614 75.877 -27.226 1.00 25.61 24 TYR B N 1
ATOM 4447 C CA . TYR B 1 25 ? 43.583 75.540 -28.689 1.00 25.21 24 TYR B CA 1
ATOM 4448 C C . TYR B 1 25 ? 42.334 75.910 -29.479 1.00 25.41 24 TYR B C 1
ATOM 4449 O O . TYR B 1 25 ? 42.157 75.466 -30.622 1.00 25.50 24 TYR B O 1
ATOM 4458 N N . ILE B 1 26 ? 41.475 76.689 -28.840 1.00 23.31 25 ILE B N 1
ATOM 4459 C CA . ILE B 1 26 ? 40.234 77.192 -29.435 1.00 22.76 25 ILE B CA 1
ATOM 4460 C C . ILE B 1 26 ? 39.992 78.628 -28.994 1.00 22.89 25 ILE B C 1
ATOM 4461 O O . ILE B 1 26 ? 40.352 79.015 -27.878 1.00 24.00 25 ILE B O 1
ATOM 4466 N N . ALA B 1 27 ? 39.413 79.431 -29.890 1.00 20.29 26 ALA B N 1
ATOM 4467 C CA . ALA B 1 27 ? 38.882 80.745 -29.533 1.00 20.05 26 ALA B CA 1
ATOM 4468 C C . ALA B 1 27 ? 37.624 81.117 -30.301 1.00 21.77 26 ALA B C 1
ATOM 4469 O O . ALA B 1 27 ? 37.444 80.743 -31.476 1.00 22.79 26 ALA B O 1
ATOM 4471 N N . LYS B 1 28 ? 36.742 81.831 -29.628 1.00 19.22 27 LYS B N 1
ATOM 4472 C CA . LYS B 1 28 ? 35.675 82.570 -30.305 1.00 19.57 27 LYS B CA 1
ATOM 4473 C C . LYS B 1 28 ? 36.237 83.907 -30.770 1.00 21.00 27 LYS B C 1
ATOM 4474 O O . LYS B 1 28 ? 37.113 84.480 -30.119 1.00 19.66 27 LYS B O 1
ATOM 4480 N N . ILE B 1 29 ? 35.753 84.359 -31.919 1.00 20.23 28 ILE B N 1
ATOM 4481 C CA . ILE B 1 29 ? 36.064 85.688 -32.440 1.00 20.33 28 ILE B CA 1
ATOM 4482 C C . ILE B 1 29 ? 34.809 86.493 -32.337 1.00 21.84 28 ILE B C 1
ATOM 4483 O O . ILE B 1 29 ? 33.719 86.051 -32.772 1.00 20.11 28 ILE B O 1
ATOM 4488 N N . ASP B 1 30 ? 34.921 87.658 -31.733 1.00 19.62 29 ASP B N 1
ATOM 4489 C CA . ASP B 1 30 ? 33.752 88.523 -31.624 1.00 22.87 29 ASP B CA 1
ATOM 4490 C C . ASP B 1 30 ? 33.190 88.831 -32.996 1.00 24.92 29 ASP B C 1
ATOM 4491 O O . ASP B 1 30 ? 33.911 89.290 -33.896 1.00 26.75 29 ASP B O 1
ATOM 4496 N N . HIS B 1 31 ? 31.890 88.591 -33.138 1.00 21.79 30 HIS B N 1
ATOM 4497 C CA . HIS B 1 31 ? 31.202 88.696 -34.425 1.00 21.43 30 HIS B CA 1
ATOM 4498 C C . HIS B 1 31 ? 31.125 90.121 -34.886 1.00 21.99 30 HIS B C 1
ATOM 4499 O O . HIS B 1 31 ? 30.998 90.377 -36.073 1.00 23.45 30 HIS B O 1
ATOM 4506 N N . ARG B 1 32 ? 31.151 91.042 -33.932 1.00 21.71 31 ARG B N 1
ATOM 4507 C CA . ARG B 1 32 ? 31.078 92.472 -34.252 1.00 23.20 31 ARG B CA 1
ATOM 4508 C C . ARG B 1 32 ? 32.332 92.934 -35.029 1.00 23.46 31 ARG B C 1
ATOM 4509 O O . ARG B 1 32 ? 32.339 93.960 -35.704 1.00 26.06 31 ARG B O 1
ATOM 4517 N N . PHE B 1 33 ? 33.352 92.104 -34.998 1.00 23.50 32 PHE B N 1
ATOM 4518 C CA . PHE B 1 33 ? 34.597 92.392 -35.723 1.00 27.58 32 PHE B CA 1
ATOM 4519 C C . PHE B 1 33 ? 34.318 92.428 -37.227 1.00 30.25 32 PHE B C 1
ATOM 4520 O O . PHE B 1 33 ? 34.899 93.208 -38.002 1.00 29.61 32 PHE B O 1
ATOM 4528 N N . LEU B 1 34 ? 33.354 91.627 -37.625 1.00 29.48 33 LEU B N 1
ATOM 4529 C CA . LEU B 1 34 ? 33.045 91.488 -39.038 1.00 29.41 33 LEU B CA 1
ATOM 4530 C C . LEU B 1 34 ? 32.589 92.843 -39.607 1.00 30.45 33 LEU B C 1
ATOM 4531 O O . LEU B 1 34 ? 33.009 93.240 -40.698 1.00 29.06 33 LEU B O 1
ATOM 4536 N N . LYS B 1 35 ? 31.779 93.561 -38.848 1.00 32.48 34 LYS B N 1
ATOM 4537 C CA . LYS B 1 35 ? 31.290 94.886 -39.277 1.00 37.44 34 LYS B CA 1
ATOM 4538 C C . LYS B 1 35 ? 32.444 95.880 -39.372 1.00 39.50 34 LYS B C 1
ATOM 4539 O O . LYS B 1 35 ? 32.415 96.845 -40.148 1.00 40.71 34 LYS B O 1
ATOM 4545 N N . SER B 1 36 ? 33.473 95.619 -38.583 1.00 39.18 35 SER B N 1
ATOM 4546 C CA . SER B 1 36 ? 34.656 96.489 -38.564 1.00 39.09 35 SER B CA 1
ATOM 4547 C C . SER B 1 36 ? 35.391 96.406 -39.868 1.00 38.58 35 SER B C 1
ATOM 4548 O O . SER B 1 36 ? 36.046 97.351 -40.288 1.00 39.91 35 SER B O 1
ATOM 4551 N N . LEU B 1 37 ? 35.271 95.247 -40.496 1.00 36.57 36 LEU B N 1
ATOM 4552 C CA . LEU B 1 37 ? 36.095 94.872 -41.645 1.00 33.62 36 LEU B CA 1
ATOM 4553 C C . LEU B 1 37 ? 35.377 95.172 -42.936 1.00 34.48 36 LEU B C 1
ATOM 4554 O O . LEU B 1 37 ? 35.751 94.696 -44.013 1.00 34.51 36 LEU B O 1
ATOM 4559 N N . GLU B 1 38 ? 34.328 95.951 -42.800 1.00 35.87 37 GLU B N 1
ATOM 4560 C CA . GLU B 1 38 ? 33.330 96.097 -43.859 1.00 38.95 37 GLU B CA 1
ATOM 4561 C C . GLU B 1 38 ? 33.829 96.851 -45.085 1.00 42.65 37 GLU B C 1
ATOM 4562 O O . GLU B 1 38 ? 33.214 96.813 -46.155 1.00 41.04 37 GLU B O 1
ATOM 4568 N N . ASN B 1 39 ? 34.941 97.542 -44.913 1.00 42.01 38 ASN B N 1
ATOM 4569 C CA . ASN B 1 39 ? 35.475 98.381 -45.982 1.00 44.77 38 ASN B CA 1
ATOM 4570 C C . ASN B 1 39 ? 36.666 97.677 -46.561 1.00 43.97 38 ASN B C 1
ATOM 4571 O O . ASN B 1 39 ? 37.328 98.153 -47.485 1.00 44.33 38 ASN B O 1
ATOM 4576 N N . HIS B 1 40 ? 36.905 96.503 -46.000 1.00 41.67 39 HIS B N 1
ATOM 4577 C CA . HIS B 1 40 ? 37.943 95.626 -46.508 1.00 39.47 39 HIS B CA 1
ATOM 4578 C C . HIS B 1 40 ? 37.428 94.741 -47.605 1.00 38.42 39 HIS B C 1
ATOM 4579 O O . HIS B 1 40 ? 36.224 94.561 -47.805 1.00 36.29 39 HIS B O 1
ATOM 4586 N N . GLU B 1 41 ? 38.395 94.158 -48.280 1.00 37.49 40 GLU B N 1
ATOM 4587 C CA . GLU B 1 41 ? 38.142 93.470 -49.527 1.00 38.08 40 GLU B CA 1
ATOM 4588 C C . GLU B 1 41 ? 37.834 92.005 -49.278 1.00 35.94 40 GLU B C 1
ATOM 4589 O O . GLU B 1 41 ? 38.511 91.327 -48.513 1.00 37.07 40 GLU B O 1
ATOM 4592 N N . ASP B 1 42 ? 36.812 91.530 -49.974 1.00 33.60 41 ASP B N 1
ATOM 4593 C CA . ASP B 1 42 ? 36.527 90.095 -49.991 1.00 31.95 41 ASP B CA 1
ATOM 4594 C C . ASP B 1 42 ? 37.509 89.353 -50.863 1.00 30.66 41 ASP B C 1
ATOM 4595 O O . ASP B 1 42 ? 37.855 89.767 -51.975 1.00 32.98 41 ASP B O 1
ATOM 4600 N N . GLY B 1 43 ? 37.925 88.223 -50.340 1.00 27.60 42 GLY B N 1
ATOM 4601 C CA . GLY B 1 43 ? 38.624 87.212 -51.104 1.00 27.27 42 GLY B CA 1
ATOM 4602 C C . GLY B 1 43 ? 37.641 86.416 -51.940 1.00 23.11 42 GLY B C 1
ATOM 4603 O O . GLY B 1 43 ? 36.469 86.788 -52.072 1.00 24.96 42 GLY B O 1
ATOM 4604 N N . LYS B 1 44 ? 38.175 85.348 -52.505 1.00 22.98 43 LYS B N 1
ATOM 4605 C CA . LYS B 1 44 ? 37.431 84.364 -53.273 1.00 25.20 43 LYS B CA 1
ATOM 4606 C C . LYS B 1 44 ? 36.738 83.364 -52.326 1.00 23.34 43 LYS B C 1
ATOM 4607 O O . LYS B 1 44 ? 37.250 83.003 -51.269 1.00 24.87 43 LYS B O 1
ATOM 4611 N N . LEU B 1 45 ? 35.572 82.926 -52.777 1.00 26.06 44 LEU B N 1
ATOM 4612 C CA . LEU B 1 45 ? 34.743 81.899 -52.111 1.00 24.69 44 LEU B CA 1
ATOM 4613 C C . LEU B 1 45 ? 34.669 80.645 -52.983 1.00 24.62 44 LEU B C 1
ATOM 4614 O O . LEU B 1 45 ? 34.237 80.705 -54.138 1.00 25.61 44 LEU B O 1
ATOM 4619 N N . ILE B 1 46 ? 35.157 79.536 -52.440 1.00 19.98 45 ILE B N 1
ATOM 4620 C CA . ILE B 1 46 ? 35.040 78.221 -53.072 1.00 21.41 45 ILE B CA 1
ATOM 4621 C C . ILE B 1 46 ? 33.971 77.342 -52.378 1.00 23.13 45 ILE B C 1
ATOM 4622 O O . ILE B 1 46 ? 34.107 76.985 -51.225 1.00 23.68 45 ILE B O 1
ATOM 4627 N N . LEU B 1 47 ? 32.939 76.966 -53.128 1.00 24.06 46 LEU B N 1
ATOM 4628 C CA . LEU B 1 47 ? 31.834 76.127 -52.609 1.00 20.82 46 LEU B CA 1
ATOM 4629 C C . LEU B 1 47 ? 32.142 74.662 -52.820 1.00 22.85 46 LEU B C 1
ATOM 4630 O O . LEU B 1 47 ? 32.364 74.218 -53.943 1.00 22.63 46 LEU B O 1
ATOM 4635 N N . VAL B 1 48 ? 32.219 73.906 -51.730 1.00 20.06 47 VAL B N 1
ATOM 4636 C CA . VAL B 1 48 ? 32.462 72.454 -51.822 1.00 20.45 47 VAL B CA 1
ATOM 4637 C C . VAL B 1 48 ? 31.159 71.663 -51.652 1.00 21.70 47 VAL B C 1
ATOM 4638 O O . VAL B 1 48 ? 30.380 71.819 -50.694 1.00 20.06 47 VAL B O 1
ATOM 4642 N N . THR B 1 49 ? 30.939 70.805 -52.622 1.00 21.23 48 THR B N 1
ATOM 4643 C CA . THR B 1 49 ? 29.731 69.981 -52.682 1.00 19.97 48 THR B CA 1
ATOM 4644 C C . THR B 1 49 ? 30.142 68.610 -53.181 1.00 21.97 48 THR B C 1
ATOM 4645 O O . THR B 1 49 ? 31.314 68.301 -53.184 1.00 19.29 48 THR B O 1
ATOM 4649 N N . ALA B 1 50 ? 29.168 67.798 -53.571 1.00 21.48 49 ALA B N 1
ATOM 4650 C CA . ALA B 1 50 ? 29.429 66.411 -53.901 1.00 22.96 49 ALA B CA 1
ATOM 4651 C C . ALA B 1 50 ? 28.338 65.784 -54.761 1.00 22.33 49 ALA B C 1
ATOM 4652 O O . ALA B 1 50 ? 27.232 66.296 -54.904 1.00 25.45 49 ALA B O 1
ATOM 4654 N N . VAL B 1 51 ? 28.694 64.649 -55.325 1.00 24.10 50 VAL B N 1
ATOM 4655 C CA . VAL B 1 51 ? 27.698 63.789 -55.974 1.00 23.48 50 VAL B CA 1
ATOM 4656 C C . VAL B 1 51 ? 26.720 63.221 -54.958 1.00 25.03 50 VAL B C 1
ATOM 4657 O O . VAL B 1 51 ? 26.848 63.339 -53.725 1.00 25.79 50 VAL B O 1
ATOM 4661 N N . THR B 1 52 ? 25.698 62.613 -55.499 1.00 24.15 51 THR B N 1
ATOM 4662 C CA . THR B 1 52 ? 24.658 62.039 -54.651 1.00 23.00 51 THR B CA 1
ATOM 4663 C C . THR B 1 52 ? 25.281 61.075 -53.630 1.00 24.80 51 THR B C 1
ATOM 4664 O O . THR B 1 52 ? 25.943 60.108 -53.999 1.00 23.16 51 THR B O 1
ATOM 4668 N N . PRO B 1 53 ? 25.126 61.387 -52.329 1.00 26.36 52 PRO B N 1
ATOM 4669 C CA . PRO B 1 53 ? 25.761 60.566 -51.294 1.00 28.02 52 PRO B CA 1
ATOM 4670 C C . PRO B 1 53 ? 25.304 59.111 -51.298 1.00 27.16 52 PRO B C 1
ATOM 4671 O O . PRO B 1 53 ? 24.132 58.796 -51.537 1.00 28.11 52 PRO B O 1
ATOM 4675 N N . THR B 1 54 ? 26.280 58.253 -51.040 1.00 28.64 53 THR B N 1
ATOM 4676 C CA . THR B 1 54 ? 26.086 56.802 -50.980 1.00 29.56 53 THR B CA 1
ATOM 4677 C C . THR B 1 54 ? 26.609 56.286 -49.638 1.00 32.93 53 THR B C 1
ATOM 4678 O O . THR B 1 54 ? 27.321 57.003 -48.942 1.00 31.30 53 THR B O 1
ATOM 4682 N N . PRO B 1 55 ? 26.258 55.045 -49.276 1.00 34.76 54 PRO B N 1
ATOM 4683 C CA . PRO B 1 55 ? 26.766 54.506 -48.015 1.00 38.30 54 PRO B CA 1
ATOM 4684 C C . PRO B 1 55 ? 28.264 54.235 -48.032 1.00 38.64 54 PRO B C 1
ATOM 4685 O O . PRO B 1 55 ? 28.843 53.938 -46.998 1.00 43.12 54 PRO B O 1
ATOM 4689 N N . ALA B 1 56 ? 28.887 54.357 -49.188 1.00 39.00 55 ALA B N 1
ATOM 4690 C CA . ALA B 1 56 ? 30.320 54.053 -49.297 1.00 40.11 55 ALA B CA 1
ATOM 4691 C C . ALA B 1 56 ? 31.185 55.190 -48.747 1.00 42.28 55 ALA B C 1
ATOM 4692 O O . ALA B 1 56 ? 32.400 55.018 -48.563 1.00 44.78 55 ALA B O 1
ATOM 4694 N N . GLY B 1 57 ? 30.555 56.352 -48.530 1.00 41.21 56 GLY B N 1
ATOM 4695 C CA . GLY B 1 57 ? 31.219 57.552 -47.965 1.00 38.29 56 GLY B CA 1
ATOM 4696 C C . GLY B 1 57 ? 32.185 58.272 -48.883 1.00 37.02 56 GLY B C 1
ATOM 4697 O O . GLY B 1 57 ? 33.181 57.708 -49.328 1.00 38.59 56 GLY B O 1
ATOM 4698 N N . GLU B 1 58 ? 31.910 59.549 -49.144 1.00 34.74 57 GLU B N 1
ATOM 4699 C CA . GLU B 1 58 ? 32.658 60.283 -50.177 1.00 31.58 57 GLU B CA 1
ATOM 4700 C C . GLU B 1 58 ? 33.720 61.237 -49.627 1.00 31.24 57 GLU B C 1
ATOM 4701 O O . GLU B 1 58 ? 34.545 61.775 -50.364 1.00 27.96 57 GLU B O 1
ATOM 4707 N N . GLY B 1 59 ? 33.699 61.436 -48.316 1.00 27.80 58 GLY B N 1
ATOM 4708 C CA . GLY B 1 59 ? 34.733 62.238 -47.657 1.00 26.98 58 GLY B CA 1
ATOM 4709 C C . GLY B 1 59 ? 34.808 63.685 -48.120 1.00 24.56 58 GLY B C 1
ATOM 4710 O O . GLY B 1 59 ? 35.887 64.241 -48.285 1.00 25.94 58 GLY B O 1
ATOM 4711 N N . LYS B 1 60 ? 33.639 64.287 -48.299 1.00 25.26 59 LYS B N 1
ATOM 4712 C CA . LYS B 1 60 ? 33.546 65.700 -48.661 1.00 23.35 59 LYS B CA 1
ATOM 4713 C C . LYS B 1 60 ? 34.248 66.593 -47.638 1.00 23.17 59 LYS B C 1
ATOM 4714 O O . LYS B 1 60 ? 34.969 67.515 -48.000 1.00 22.51 59 LYS B O 1
ATOM 4720 N N . THR B 1 61 ? 34.021 66.348 -46.345 1.00 21.84 60 THR B N 1
ATOM 4721 C CA . THR B 1 61 ? 34.572 67.286 -45.323 1.00 21.75 60 THR B CA 1
ATOM 4722 C C . THR B 1 61 ? 36.104 67.201 -45.307 1.00 22.07 60 THR B C 1
ATOM 4723 O O . THR B 1 61 ? 36.797 68.213 -45.243 1.00 21.06 60 THR B O 1
ATOM 4727 N N . THR B 1 62 ? 36.609 65.975 -45.391 1.00 22.98 61 THR B N 1
ATOM 4728 C CA . THR B 1 62 ? 38.054 65.736 -45.430 1.00 24.05 61 THR B CA 1
ATOM 4729 C C . THR B 1 62 ? 38.666 66.522 -46.603 1.00 23.00 61 THR B C 1
ATOM 4730 O O . THR B 1 62 ? 39.741 67.118 -46.503 1.00 20.68 61 THR B O 1
ATOM 4734 N N . THR B 1 63 ? 37.941 66.537 -47.716 1.00 26.04 62 THR B N 1
ATOM 4735 C CA . THR B 1 63 ? 38.421 67.182 -48.952 1.00 23.03 62 THR B CA 1
ATOM 4736 C C . THR B 1 63 ? 38.391 68.692 -48.808 1.00 23.32 62 THR B C 1
ATOM 4737 O O . THR B 1 63 ? 39.300 69.393 -49.253 1.00 22.93 62 THR B O 1
ATOM 4741 N N . SER B 1 64 ? 37.364 69.203 -48.137 1.00 23.63 63 SER B N 1
ATOM 4742 C CA . SER B 1 64 ? 37.240 70.643 -47.965 1.00 22.40 63 SER B CA 1
ATOM 4743 C C . SER B 1 64 ? 38.429 71.134 -47.186 1.00 23.12 63 SER B C 1
ATOM 4744 O O . SER B 1 64 ? 39.012 72.148 -47.500 1.00 24.50 63 SER B O 1
ATOM 4747 N N . ILE B 1 65 ? 38.742 70.389 -46.136 1.00 24.30 64 ILE B N 1
ATOM 4748 C CA . ILE B 1 65 ? 39.876 70.704 -45.262 1.00 25.46 64 ILE B CA 1
ATOM 4749 C C . ILE B 1 65 ? 41.181 70.575 -46.051 1.00 26.72 64 ILE B C 1
ATOM 4750 O O . ILE B 1 65 ? 42.053 71.427 -45.971 1.00 21.74 64 ILE B O 1
ATOM 4755 N N . GLY B 1 66 ? 41.301 69.471 -46.783 1.00 27.97 65 GLY B N 1
ATOM 4756 C CA . GLY B 1 66 ? 42.495 69.190 -47.580 1.00 27.93 65 GLY B CA 1
ATOM 4757 C C . GLY B 1 66 ? 42.758 70.314 -48.555 1.00 26.40 65 GLY B C 1
ATOM 4758 O O . GLY B 1 66 ? 43.881 70.763 -48.714 1.00 26.98 65 GLY B O 1
ATOM 4759 N N . LEU B 1 67 ? 41.687 70.798 -49.170 1.00 26.05 66 LEU B N 1
ATOM 4760 C CA . LEU B 1 67 ? 41.783 71.819 -50.212 1.00 23.76 66 LEU B CA 1
ATOM 4761 C C . LEU B 1 67 ? 42.337 73.095 -49.635 1.00 26.06 66 LEU B C 1
ATOM 4762 O O . LEU B 1 67 ? 43.209 73.730 -50.220 1.00 26.31 66 LEU B O 1
ATOM 4767 N N . SER B 1 68 ? 41.829 73.474 -48.468 1.00 24.57 67 SER B N 1
ATOM 4768 C CA . SER B 1 68 ? 42.273 74.703 -47.823 1.00 22.31 67 SER B CA 1
ATOM 4769 C C . SER B 1 68 ? 43.737 74.575 -47.455 1.00 24.46 67 SER B C 1
ATOM 4770 O O . SER B 1 68 ? 44.500 75.522 -47.631 1.00 23.61 67 SER B O 1
ATOM 4781 N N . SER B 1 70 ? 45.970 72.777 -48.842 1.00 28.90 69 SER B N 1
ATOM 4782 C CA . SER B 1 70 ? 46.767 72.663 -50.076 1.00 28.40 69 SER B CA 1
ATOM 4783 C C . SER B 1 70 ? 46.942 74.032 -50.735 1.00 29.35 69 SER B C 1
ATOM 4784 O O . SER B 1 70 ? 48.023 74.357 -51.263 1.00 33.27 69 SER B O 1
ATOM 4787 N N . LEU B 1 71 ? 45.902 74.857 -50.625 1.00 28.91 70 LEU B N 1
ATOM 4788 C CA . LEU B 1 71 ? 45.936 76.212 -51.131 1.00 27.34 70 LEU B CA 1
ATOM 4789 C C . LEU B 1 71 ? 46.948 77.018 -50.336 1.00 31.18 70 LEU B C 1
ATOM 4790 O O . LEU B 1 71 ? 47.737 77.775 -50.884 1.00 29.32 70 LEU B O 1
ATOM 4795 N N . ASN B 1 72 ? 46.924 76.844 -49.021 1.00 32.86 71 ASN B N 1
ATOM 4796 C CA . ASN B 1 72 ? 47.883 77.546 -48.162 1.00 32.05 71 ASN B CA 1
ATOM 4797 C C . ASN B 1 72 ? 49.292 77.144 -48.571 1.00 32.91 71 ASN B C 1
ATOM 4798 O O . ASN B 1 72 ? 50.234 77.939 -48.651 1.00 32.80 71 ASN B O 1
ATOM 4803 N N . ARG B 1 73 ? 49.387 75.858 -48.810 1.00 33.50 72 ARG B N 1
ATOM 4804 C CA . ARG B 1 73 ? 50.620 75.226 -49.184 1.00 33.62 72 ARG B CA 1
ATOM 4805 C C . ARG B 1 73 ? 51.221 75.826 -50.460 1.00 35.95 72 ARG B C 1
ATOM 4806 O O . ARG B 1 73 ? 52.426 75.995 -50.557 1.00 35.84 72 ARG B O 1
ATOM 4814 N N . ILE B 1 74 ? 50.376 76.159 -51.424 1.00 35.79 73 ILE B N 1
ATOM 4815 C CA . ILE B 1 74 ? 50.861 76.619 -52.737 1.00 35.57 73 ILE B CA 1
ATOM 4816 C C . ILE B 1 74 ? 50.909 78.129 -52.693 1.00 36.41 73 ILE B C 1
ATOM 4817 O O . ILE B 1 74 ? 51.096 78.809 -53.683 1.00 37.46 73 ILE B O 1
ATOM 4822 N N . GLY B 1 75 ? 50.752 78.631 -51.485 1.00 35.34 74 GLY B N 1
ATOM 4823 C CA . GLY B 1 75 ? 51.046 80.027 -51.165 1.00 33.86 74 GLY B CA 1
ATOM 4824 C C . GLY B 1 75 ? 49.858 80.936 -51.266 1.00 36.27 74 GLY B C 1
ATOM 4825 O O . GLY B 1 75 ? 49.993 82.151 -51.360 1.00 36.77 74 GLY B O 1
ATOM 4826 N N . LYS B 1 76 ? 48.679 80.330 -51.242 1.00 35.84 75 LYS B N 1
ATOM 4827 C CA . LYS B 1 76 ? 47.449 81.092 -51.294 1.00 34.11 75 LYS B CA 1
ATOM 4828 C C . LYS B 1 76 ? 46.725 80.968 -49.965 1.00 33.68 75 LYS B C 1
ATOM 4829 O O . LYS B 1 76 ? 46.251 79.897 -49.593 1.00 31.95 75 LYS B O 1
ATOM 4835 N N . LYS B 1 77 ? 46.698 82.089 -49.255 1.00 33.64 76 LYS B N 1
ATOM 4836 C CA . LYS B 1 77 ? 46.116 82.173 -47.913 1.00 32.12 76 LYS B CA 1
ATOM 4837 C C . LYS B 1 77 ? 44.650 81.735 -47.956 1.00 29.12 76 LYS B C 1
ATOM 4838 O O . LYS B 1 77 ? 43.845 82.266 -48.728 1.00 26.91 76 LYS B O 1
ATOM 4841 N N . SER B 1 78 ? 44.344 80.745 -47.125 1.00 27.97 77 SER B N 1
ATOM 4842 C CA . SER B 1 78 ? 43.022 80.081 -47.145 1.00 27.13 77 SER B CA 1
ATOM 4843 C C . SER B 1 78 ? 42.504 79.715 -45.749 1.00 25.78 77 SER B C 1
ATOM 4844 O O . SER B 1 78 ? 43.254 79.290 -44.875 1.00 26.55 77 SER B O 1
ATOM 4847 N N . ILE B 1 79 ? 41.192 79.864 -45.597 1.00 24.55 78 ILE B N 1
ATOM 4848 C CA . ILE B 1 79 ? 40.481 79.395 -44.410 1.00 21.57 78 ILE B CA 1
ATOM 4849 C C . ILE B 1 79 ? 39.390 78.432 -44.844 1.00 19.53 78 ILE B C 1
ATOM 4850 O O . ILE B 1 79 ? 38.715 78.675 -45.840 1.00 22.01 78 ILE B O 1
ATOM 4855 N N . VAL B 1 80 ? 39.264 77.327 -44.125 1.00 20.43 79 VAL B N 1
ATOM 4856 C CA . VAL B 1 80 ? 38.141 76.395 -44.281 1.00 21.21 79 VAL B CA 1
ATOM 4857 C C . VAL B 1 80 ? 37.064 76.726 -43.227 1.00 22.19 79 VAL B C 1
ATOM 4858 O O . VAL B 1 80 ? 37.363 76.918 -42.042 1.00 21.59 79 VAL B O 1
ATOM 4862 N N . THR B 1 81 ? 35.831 76.857 -43.700 1.00 20.76 80 THR B N 1
ATOM 4863 C CA . THR B 1 81 ? 34.656 77.047 -42.824 1.00 20.90 80 THR B CA 1
ATOM 4864 C C . THR B 1 81 ? 33.814 75.784 -42.894 1.00 19.36 80 THR B C 1
ATOM 4865 O O . THR B 1 81 ? 33.571 75.227 -43.992 1.00 17.47 80 THR B O 1
ATOM 4869 N N . LEU B 1 82 ? 33.479 75.269 -41.693 1.00 17.60 81 LEU B N 1
ATOM 4870 C CA . LEU B 1 82 ? 32.704 74.034 -41.514 1.00 18.96 81 LEU B CA 1
ATOM 4871 C C . LEU B 1 82 ? 31.562 74.204 -40.522 1.00 18.54 81 LEU B C 1
ATOM 4872 O O . LEU B 1 82 ? 31.556 75.084 -39.643 1.00 13.63 81 LEU B O 1
ATOM 4877 N N . ARG B 1 83 ? 30.566 73.347 -40.679 1.00 18.87 82 ARG B N 1
ATOM 4878 C CA . ARG B 1 83 ? 29.532 73.233 -39.656 1.00 19.20 82 ARG B CA 1
ATOM 4879 C C . ARG B 1 83 ? 30.041 72.519 -38.411 1.00 18.50 82 ARG B C 1
ATOM 4880 O O . ARG B 1 83 ? 30.875 71.624 -38.469 1.00 17.50 82 ARG B O 1
ATOM 4888 N N . GLU B 1 84 ? 29.492 72.904 -37.267 1.00 16.49 83 GLU B N 1
ATOM 4889 C CA . GLU B 1 84 ? 29.744 72.117 -36.061 1.00 16.97 83 GLU B CA 1
ATOM 4890 C C . GLU B 1 84 ? 28.884 70.853 -36.082 1.00 13.65 83 GLU B C 1
ATOM 4891 O O . GLU B 1 84 ? 27.677 70.938 -36.244 1.00 21.78 83 GLU B O 1
ATOM 4897 N N . PRO B 1 85 ? 29.504 69.686 -35.916 1.00 19.18 84 PRO B N 1
ATOM 4898 C CA . PRO B 1 85 ? 28.797 68.423 -35.789 1.00 21.85 84 PRO B CA 1
ATOM 4899 C C . PRO B 1 85 ? 27.920 68.355 -34.535 1.00 23.54 84 PRO B C 1
ATOM 4900 O O . PRO B 1 85 ? 28.265 68.883 -33.488 1.00 19.37 84 PRO B O 1
ATOM 4904 N N . SER B 1 86 ? 26.762 67.739 -34.711 1.00 22.47 85 SER B N 1
ATOM 4905 C CA . SER B 1 86 ? 25.889 67.391 -33.597 1.00 23.33 85 SER B CA 1
ATOM 4906 C C . SER B 1 86 ? 26.598 66.305 -32.827 1.00 20.80 85 SER B C 1
ATOM 4907 O O . SER B 1 86 ? 27.262 65.441 -33.413 1.00 21.26 85 SER B O 1
ATOM 4910 N N A LEU B 1 87 ? 26.465 66.383 -31.509 0.50 18.27 86 LEU B N 1
ATOM 4911 N N B LEU B 1 87 ? 26.426 66.372 -31.518 0.50 19.45 86 LEU B N 1
ATOM 4912 C CA A LEU B 1 87 ? 26.993 65.393 -30.595 0.50 18.11 86 LEU B CA 1
ATOM 4913 C CA B LEU B 1 87 ? 26.998 65.438 -30.590 0.50 20.13 86 LEU B CA 1
ATOM 4914 C C A LEU B 1 87 ? 26.274 64.083 -30.798 0.50 18.80 86 LEU B C 1
ATOM 4915 C C B LEU B 1 87 ? 26.276 64.101 -30.683 0.50 20.18 86 LEU B C 1
ATOM 4916 O O A LEU B 1 87 ? 26.870 63.026 -30.961 0.50 18.09 86 LEU B O 1
ATOM 4917 O O B LEU B 1 87 ? 26.887 63.034 -30.655 0.50 20.76 86 LEU B O 1
ATOM 4926 N N . GLY B 1 88 ? 24.962 64.182 -30.817 1.00 20.15 87 GLY B N 1
ATOM 4927 C CA . GLY B 1 88 ? 24.114 63.001 -30.873 1.00 22.80 87 GLY B CA 1
ATOM 4928 C C . GLY B 1 88 ? 24.613 61.865 -31.767 1.00 21.99 87 GLY B C 1
ATOM 4929 O O . GLY B 1 88 ? 24.800 60.745 -31.319 1.00 22.01 87 GLY B O 1
ATOM 4930 N N . PRO B 1 89 ? 24.811 62.147 -33.046 1.00 21.29 88 PRO B N 1
ATOM 4931 C CA . PRO B 1 89 ? 25.241 61.117 -33.980 1.00 22.60 88 PRO B CA 1
ATOM 4932 C C . PRO B 1 89 ? 26.551 60.440 -33.630 1.00 22.15 88 PRO B C 1
ATOM 4933 O O . PRO B 1 89 ? 26.740 59.256 -33.895 1.00 23.41 88 PRO B O 1
ATOM 4937 N N . THR B 1 90 ? 27.436 61.172 -32.984 1.00 24.08 89 THR B N 1
ATOM 4938 C CA . THR B 1 90 ? 28.753 60.645 -32.670 1.00 24.00 89 THR B CA 1
ATOM 4939 C C . THR B 1 90 ? 28.664 59.570 -31.594 1.00 23.60 89 THR B C 1
ATOM 4940 O O . THR B 1 90 ? 29.464 58.617 -31.529 1.00 23.80 89 THR B O 1
ATOM 4944 N N . LEU B 1 91 ? 27.624 59.690 -30.774 1.00 22.33 90 LEU B N 1
ATOM 4945 C CA . LEU B 1 91 ? 27.406 58.726 -29.697 1.00 20.52 90 LEU B CA 1
ATOM 4946 C C . LEU B 1 91 ? 26.830 57.456 -30.308 1.00 21.23 90 LEU B C 1
ATOM 4947 O O . LEU B 1 91 ? 26.917 56.373 -29.731 1.00 23.26 90 LEU B O 1
ATOM 4952 N N . GLY B 1 92 ? 26.298 57.579 -31.517 1.00 22.12 91 GLY B N 1
ATOM 4953 C CA . GLY B 1 92 ? 25.771 56.416 -32.247 1.00 23.49 91 GLY B CA 1
ATOM 4954 C C . GLY B 1 92 ? 26.799 55.754 -33.152 1.00 22.44 91 GLY B C 1
ATOM 4955 O O . GLY B 1 92 ? 26.950 54.532 -33.179 1.00 24.53 91 GLY B O 1
ATOM 4956 N N . LEU B 1 93 ? 27.547 56.599 -33.834 1.00 24.19 92 LEU B N 1
ATOM 4957 C CA . LEU B 1 93 ? 28.482 56.197 -34.894 1.00 26.47 92 LEU B CA 1
ATOM 4958 C C . LEU B 1 93 ? 29.596 57.225 -35.113 1.00 23.71 92 LEU B C 1
ATOM 4959 O O . LEU B 1 93 ? 29.341 58.422 -35.218 1.00 24.46 92 LEU B O 1
ATOM 4964 N N . LYS B 1 94 ? 30.825 56.741 -35.208 1.00 25.75 93 LYS B N 1
ATOM 4965 C CA . LYS B 1 94 ? 31.922 57.596 -35.693 1.00 27.07 93 LYS B CA 1
ATOM 4966 C C . LYS B 1 94 ? 31.558 58.166 -37.049 1.00 27.62 93 LYS B C 1
ATOM 4967 O O . LYS B 1 94 ? 31.056 57.463 -37.921 1.00 28.79 93 LYS B O 1
ATOM 4973 N N . GLY B 1 95 ? 31.771 59.459 -37.198 1.00 28.03 94 GLY B N 1
ATOM 4974 C CA . GLY B 1 95 ? 31.571 60.129 -38.475 1.00 28.71 94 GLY B CA 1
ATOM 4975 C C . GLY B 1 95 ? 32.764 60.936 -38.962 1.00 30.47 94 GLY B C 1
ATOM 4976 O O . GLY B 1 95 ? 33.890 60.877 -38.395 1.00 31.09 94 GLY B O 1
ATOM 4977 N N . GLY B 1 96 ? 32.472 61.717 -40.001 1.00 30.04 95 GLY B N 1
ATOM 4978 C CA . GLY B 1 96 ? 33.476 62.408 -40.788 1.00 28.93 95 GLY B CA 1
ATOM 4979 C C . GLY B 1 96 ? 33.452 63.906 -40.728 1.00 29.40 95 GLY B C 1
ATOM 4980 O O . GLY B 1 96 ? 34.114 64.574 -41.534 1.00 31.09 95 GLY B O 1
ATOM 4981 N N . ALA B 1 97 ? 32.727 64.439 -39.749 1.00 27.94 96 ALA B N 1
ATOM 4982 C CA . ALA B 1 97 ? 32.486 65.882 -39.658 1.00 27.04 96 ALA B CA 1
ATOM 4983 C C . ALA B 1 97 ? 33.712 66.697 -39.246 1.00 24.66 96 ALA B C 1
ATOM 4984 O O . ALA B 1 97 ? 33.708 67.919 -39.342 1.00 27.71 96 ALA B O 1
ATOM 4986 N N . THR B 1 98 ? 34.767 66.020 -38.822 1.00 20.77 97 THR B N 1
ATOM 4987 C CA . THR B 1 98 ? 36.009 66.726 -38.490 1.00 24.60 97 THR B CA 1
ATOM 4988 C C . THR B 1 98 ? 37.149 66.287 -39.411 1.00 26.15 97 THR B C 1
ATOM 4989 O O . THR B 1 98 ? 38.326 66.546 -39.163 1.00 24.09 97 THR B O 1
ATOM 4993 N N . GLY B 1 99 ? 36.736 65.652 -40.506 1.00 26.00 98 GLY B N 1
ATOM 4994 C CA . GLY B 1 99 ? 37.648 65.137 -41.524 1.00 26.03 98 GLY B CA 1
ATOM 4995 C C . GLY B 1 99 ? 38.151 63.741 -41.217 1.00 26.61 98 GLY B C 1
ATOM 4996 O O . GLY B 1 99 ? 37.501 62.937 -40.557 1.00 27.86 98 GLY B O 1
ATOM 4997 N N . GLY B 1 100 ? 39.353 63.478 -41.702 1.00 27.20 99 GLY B N 1
ATOM 4998 C CA . GLY B 1 100 ? 39.941 62.154 -41.664 1.00 26.83 99 GLY B CA 1
ATOM 4999 C C . GLY B 1 100 ? 41.402 62.104 -42.046 1.00 25.89 99 GLY B C 1
ATOM 5000 O O . GLY B 1 100 ? 41.955 63.006 -42.697 1.00 27.83 99 GLY B O 1
ATOM 5001 N N . GLY B 1 101 ? 42.044 61.049 -41.590 1.00 27.50 100 GLY B N 1
ATOM 5002 C CA . GLY B 1 101 ? 43.477 60.848 -41.881 1.00 28.03 100 GLY B CA 1
ATOM 5003 C C . GLY B 1 101 ? 44.316 62.064 -41.538 1.00 30.17 100 GLY B C 1
ATOM 5004 O O . GLY B 1 101 ? 44.313 62.552 -40.387 1.00 30.86 100 GLY B O 1
ATOM 5005 N N . ARG B 1 102 ? 44.976 62.591 -42.563 1.00 26.72 101 ARG B N 1
ATOM 5006 C CA . ARG B 1 102 ? 45.964 63.670 -42.400 1.00 28.52 101 ARG B CA 1
ATOM 5007 C C . ARG B 1 102 ? 45.327 64.962 -42.777 1.00 25.69 101 ARG B C 1
ATOM 5008 O O . ARG B 1 102 ? 45.984 65.976 -42.996 1.00 25.11 101 ARG B O 1
ATOM 5012 N N . SER B 1 103 ? 44.006 64.897 -42.876 1.00 27.42 102 SER B N 1
ATOM 5013 C CA . SER B 1 103 ? 43.203 66.061 -43.293 1.00 27.20 102 SER B CA 1
ATOM 5014 C C . SER B 1 103 ? 42.018 66.265 -42.344 1.00 27.47 102 SER B C 1
ATOM 5015 O O . SER B 1 103 ? 40.882 65.893 -42.638 1.00 27.72 102 SER B O 1
ATOM 5018 N N . ARG B 1 104 ? 42.326 66.852 -41.195 1.00 27.82 103 ARG B N 1
ATOM 5019 C CA . ARG B 1 104 ? 41.361 67.051 -40.098 1.00 26.77 103 ARG B CA 1
ATOM 5020 C C . ARG B 1 104 ? 41.364 68.458 -39.595 1.00 26.36 103 ARG B C 1
ATOM 5021 O O . ARG B 1 104 ? 42.264 69.267 -39.861 1.00 26.61 103 ARG B O 1
ATOM 5029 N N . VAL B 1 105 ? 40.335 68.707 -38.810 1.00 23.79 104 VAL B N 1
ATOM 5030 C CA . VAL B 1 105 ? 40.283 69.885 -37.945 1.00 21.62 104 VAL B CA 1
ATOM 5031 C C . VAL B 1 105 ? 40.446 69.430 -36.497 1.00 20.69 104 VAL B C 1
ATOM 5032 O O . VAL B 1 105 ? 39.895 68.408 -36.065 1.00 21.59 104 VAL B O 1
ATOM 5036 N N . LEU B 1 106 ? 41.251 70.210 -35.790 1.00 21.08 105 LEU B N 1
ATOM 5037 C CA . LEU B 1 106 ? 41.761 69.870 -34.456 1.00 22.35 105 LEU B CA 1
ATOM 5038 C C . LEU B 1 106 ? 41.553 71.034 -33.460 1.00 21.77 105 LEU B C 1
ATOM 5039 O O . LEU B 1 106 ? 41.570 72.225 -33.843 1.00 22.10 105 LEU B O 1
ATOM 5044 N N . PRO B 1 107 ? 41.331 70.706 -32.166 1.00 22.59 106 PRO B N 1
ATOM 5045 C CA . PRO B 1 107 ? 41.338 69.380 -31.569 1.00 22.35 106 PRO B CA 1
ATOM 5046 C C . PRO B 1 107 ? 40.038 68.613 -31.832 1.00 22.80 106 PRO B C 1
ATOM 5047 O O . PRO B 1 107 ? 38.955 69.142 -31.569 1.00 24.63 106 PRO B O 1
ATOM 5051 N N . SER B 1 108 ? 40.124 67.395 -32.362 1.00 23.91 107 SER B N 1
ATOM 5052 C CA . SER B 1 108 ? 38.910 66.815 -32.950 1.00 26.34 107 SER B CA 1
ATOM 5053 C C . SER B 1 108 ? 37.908 66.337 -31.899 1.00 26.41 107 SER B C 1
ATOM 5054 O O . SER B 1 108 ? 36.694 66.445 -32.124 1.00 25.01 107 SER B O 1
ATOM 5057 N N . ASP B 1 109 ? 38.396 65.844 -30.758 1.00 24.90 108 ASP B N 1
ATOM 5058 C CA . ASP B 1 109 ? 37.467 65.377 -29.692 1.00 27.08 108 ASP B CA 1
ATOM 5059 C C . ASP B 1 109 ? 36.569 66.519 -29.241 1.00 26.28 108 ASP B C 1
ATOM 5060 O O . ASP B 1 109 ? 35.355 66.402 -29.158 1.00 26.50 108 ASP B O 1
ATOM 5065 N N . GLU B 1 110 ? 37.182 67.657 -28.978 1.00 25.26 109 GLU B N 1
ATOM 5066 C CA . GLU B 1 110 ? 36.435 68.807 -28.474 1.00 25.76 109 GLU B CA 1
ATOM 5067 C C . GLU B 1 110 ? 35.408 69.251 -29.513 1.00 25.72 109 GLU B C 1
ATOM 5068 O O . GLU B 1 110 ? 34.286 69.627 -29.187 1.00 23.29 109 GLU B O 1
ATOM 5074 N N . ILE B 1 111 ? 35.822 69.243 -30.781 1.00 22.93 110 ILE B N 1
ATOM 5075 C CA . ILE B 1 111 ? 34.942 69.721 -31.829 1.00 21.02 110 ILE B CA 1
ATOM 5076 C C . ILE B 1 111 ? 33.731 68.804 -31.935 1.00 19.07 110 ILE B C 1
ATOM 5077 O O . ILE B 1 111 ? 32.620 69.294 -32.164 1.00 18.32 110 ILE B O 1
ATOM 5082 N N . ASN B 1 112 ? 33.950 67.501 -31.743 1.00 19.76 111 ASN B N 1
ATOM 5083 C CA . ASN B 1 112 ? 32.903 66.471 -31.933 1.00 20.39 111 ASN B CA 1
ATOM 5084 C C . ASN B 1 112 ? 31.947 66.401 -30.717 1.00 23.25 111 ASN B C 1
ATOM 5085 O O . ASN B 1 112 ? 30.784 65.968 -30.837 1.00 24.96 111 ASN B O 1
ATOM 5090 N N . LEU B 1 113 ? 32.452 66.855 -29.578 1.00 21.25 112 LEU B N 1
ATOM 5091 C CA . LEU B 1 113 ? 31.751 66.782 -28.280 1.00 21.05 112 LEU B CA 1
ATOM 5092 C C . LEU B 1 113 ? 31.115 68.116 -27.928 1.00 21.03 112 LEU B C 1
ATOM 5093 O O . LEU B 1 113 ? 30.289 68.653 -28.683 1.00 21.32 112 LEU B O 1
ATOM 5098 N N . HIS B 1 114 ? 31.527 68.712 -26.814 1.00 20.23 113 HIS B N 1
ATOM 5099 C CA . HIS B 1 114 ? 30.842 69.962 -26.367 1.00 19.16 113 HIS B CA 1
ATOM 5100 C C . HIS B 1 114 ? 31.330 71.228 -27.081 1.00 19.28 113 HIS B C 1
ATOM 5101 O O . HIS B 1 114 ? 30.626 72.230 -27.144 1.00 17.57 113 HIS B O 1
ATOM 5108 N N . PHE B 1 115 ? 32.563 71.169 -27.584 1.00 19.40 114 PHE B N 1
ATOM 5109 C CA . PHE B 1 115 ? 33.170 72.271 -28.314 1.00 16.55 114 PHE B CA 1
ATOM 5110 C C . PHE B 1 115 ? 33.075 73.527 -27.423 1.00 16.73 114 PHE B C 1
ATOM 5111 O O . PHE B 1 115 ? 33.496 73.456 -26.285 1.00 19.14 114 PHE B O 1
ATOM 5119 N N . THR B 1 116 ? 32.488 74.626 -27.899 1.00 15.77 115 THR B N 1
ATOM 5120 C CA . THR B 1 116 ? 32.445 75.905 -27.190 1.00 17.33 115 THR B CA 1
ATOM 5121 C C . THR B 1 116 ? 31.053 76.194 -26.647 1.00 17.21 115 THR B C 1
ATOM 5122 O O . THR B 1 116 ? 30.738 77.323 -26.247 1.00 17.77 115 THR B O 1
ATOM 5126 N N . GLY B 1 117 ? 30.232 75.147 -26.719 1.00 18.76 116 GLY B N 1
ATOM 5127 C CA . GLY B 1 117 ? 28.856 75.115 -26.145 1.00 16.72 116 GLY B CA 1
ATOM 5128 C C . GLY B 1 117 ? 27.705 75.631 -26.996 1.00 17.24 116 GLY B C 1
ATOM 5129 O O . GLY B 1 117 ? 26.581 75.817 -26.504 1.00 17.27 116 GLY B O 1
ATOM 5130 N N . ASP B 1 118 ? 27.959 75.853 -28.284 1.00 14.21 117 ASP B N 1
ATOM 5131 C CA . ASP B 1 118 ? 26.934 76.462 -29.152 1.00 17.03 117 ASP B CA 1
ATOM 5132 C C . ASP B 1 118 ? 25.654 75.612 -29.245 1.00 15.87 117 ASP B C 1
ATOM 5133 O O . ASP B 1 118 ? 24.554 76.148 -29.270 1.00 16.51 117 ASP B O 1
ATOM 5146 N N . HIS B 1 120 ? 24.471 73.582 -27.037 1.00 15.68 119 HIS B N 1
ATOM 5147 C CA . HIS B 1 120 ? 23.813 73.682 -25.757 1.00 14.85 119 HIS B CA 1
ATOM 5148 C C . HIS B 1 120 ? 23.059 74.975 -25.642 1.00 15.65 119 HIS B C 1
ATOM 5149 O O . HIS B 1 120 ? 22.011 75.032 -25.041 1.00 14.34 119 HIS B O 1
ATOM 5156 N N . ALA B 1 121 ? 23.657 76.041 -26.154 1.00 15.63 120 ALA B N 1
ATOM 5157 C CA . ALA B 1 121 ? 23.033 77.347 -26.099 1.00 15.14 120 ALA B CA 1
ATOM 5158 C C . ALA B 1 121 ? 21.748 77.374 -26.930 1.00 14.44 120 ALA B C 1
ATOM 5159 O O . ALA B 1 121 ? 20.704 77.907 -26.504 1.00 13.79 120 ALA B O 1
ATOM 5161 N N . VAL B 1 122 ? 21.818 76.801 -28.120 1.00 12.74 121 VAL B N 1
ATOM 5162 C CA . VAL B 1 122 ? 20.642 76.704 -29.002 1.00 13.67 121 VAL B CA 1
ATOM 5163 C C . VAL B 1 122 ? 19.526 75.917 -28.311 1.00 13.77 121 VAL B C 1
ATOM 5164 O O . VAL B 1 122 ? 18.344 76.352 -28.288 1.00 14.03 121 VAL B O 1
ATOM 5168 N N . ALA B 1 123 ? 19.901 74.778 -27.749 1.00 16.10 122 ALA B N 1
ATOM 5169 C CA . ALA B 1 123 ? 18.919 73.894 -27.051 1.00 14.42 122 ALA B CA 1
ATOM 5170 C C . ALA B 1 123 ? 18.220 74.608 -25.897 1.00 14.08 122 ALA B C 1
ATOM 5171 O O . ALA B 1 123 ? 16.998 74.570 -25.752 1.00 13.60 122 ALA B O 1
ATOM 5173 N N . SER B 1 124 ? 19.006 75.319 -25.089 1.00 16.19 123 SER B N 1
ATOM 5174 C CA . SER B 1 124 ? 18.472 76.110 -23.992 1.00 14.56 123 SER B CA 1
ATOM 5175 C C . SER B 1 124 ? 17.446 77.130 -24.455 1.00 14.85 123 SER B C 1
ATOM 5176 O O . SER B 1 124 ? 16.406 77.220 -23.863 1.00 13.40 123 SER B O 1
ATOM 5179 N N . ALA B 1 125 ? 17.770 77.902 -25.486 1.00 14.38 124 ALA B N 1
ATOM 5180 C CA . ALA B 1 125 ? 16.866 78.932 -25.983 1.00 14.61 124 ALA B CA 1
ATOM 5181 C C . ALA B 1 125 ? 15.576 78.276 -26.476 1.00 13.66 124 ALA B C 1
ATOM 5182 O O . ALA B 1 125 ? 14.448 78.746 -26.207 1.00 15.37 124 ALA B O 1
ATOM 5184 N N . HIS B 1 126 ? 15.769 77.167 -27.164 1.00 14.00 125 HIS B N 1
ATOM 5185 C CA . HIS B 1 126 ? 14.683 76.442 -27.858 1.00 14.56 125 HIS B CA 1
ATOM 5186 C C . HIS B 1 126 ? 13.699 75.904 -26.834 1.00 16.20 125 HIS B C 1
ATOM 5187 O O . HIS B 1 126 ? 12.459 76.073 -26.943 1.00 16.70 125 HIS B O 1
ATOM 5194 N N . ASN B 1 127 ? 14.276 75.229 -25.854 1.00 15.98 126 ASN B N 1
ATOM 5195 C CA . ASN B 1 127 ? 13.510 74.629 -24.764 1.00 15.60 126 ASN B CA 1
ATOM 5196 C C . ASN B 1 127 ? 12.886 75.644 -23.821 1.00 16.80 126 ASN B C 1
ATOM 5197 O O . ASN B 1 127 ? 11.870 75.351 -23.186 1.00 15.64 126 ASN B O 1
ATOM 5202 N N . LEU B 1 128 ? 13.488 76.826 -23.746 1.00 16.40 127 LEU B N 1
ATOM 5203 C CA . LEU B 1 128 ? 12.941 77.872 -22.912 1.00 15.21 127 LEU B CA 1
ATOM 5204 C C . LEU B 1 128 ? 11.592 78.244 -23.489 1.00 16.75 127 LEU B C 1
ATOM 5205 O O . LEU B 1 128 ? 10.617 78.392 -22.766 1.00 16.91 127 LEU B O 1
ATOM 5210 N N A LEU B 1 129 ? 11.529 78.369 -24.808 0.50 16.42 128 LEU B N 1
ATOM 5211 N N B LEU B 1 129 ? 11.536 78.376 -24.810 0.50 16.59 128 LEU B N 1
ATOM 5212 C CA A LEU B 1 129 ? 10.291 78.793 -25.452 0.50 14.94 128 LEU B CA 1
ATOM 5213 C CA B LEU B 1 129 ? 10.296 78.779 -25.467 0.50 15.18 128 LEU B CA 1
ATOM 5214 C C A LEU B 1 129 ? 9.218 77.746 -25.151 0.50 13.68 128 LEU B C 1
ATOM 5215 C C B LEU B 1 129 ? 9.228 77.747 -25.121 0.50 13.69 128 LEU B C 1
ATOM 5216 O O A LEU B 1 129 ? 8.097 78.091 -24.831 0.50 13.28 128 LEU B O 1
ATOM 5217 O O B LEU B 1 129 ? 8.133 78.102 -24.732 0.50 12.23 128 LEU B O 1
ATOM 5226 N N . ALA B 1 130 ? 9.600 76.475 -25.165 1.00 13.57 129 ALA B N 1
ATOM 5227 C CA . ALA B 1 130 ? 8.614 75.400 -24.978 1.00 15.29 129 ALA B CA 1
ATOM 5228 C C . ALA B 1 130 ? 8.074 75.432 -23.541 1.00 15.66 129 ALA B C 1
ATOM 5229 O O . ALA B 1 130 ? 6.853 75.298 -23.313 1.00 17.89 129 ALA B O 1
ATOM 5231 N N . ALA B 1 131 ? 8.982 75.649 -22.602 1.00 13.87 130 ALA B N 1
ATOM 5232 C CA . ALA B 1 131 ? 8.660 75.749 -21.170 1.00 13.67 130 ALA B CA 1
ATOM 5233 C C . ALA B 1 131 ? 7.720 76.928 -20.906 1.00 15.72 130 ALA B C 1
ATOM 5234 O O . ALA B 1 131 ? 6.708 76.811 -20.193 1.00 14.91 130 ALA B O 1
ATOM 5236 N N . VAL B 1 132 ? 8.030 78.060 -21.532 1.00 16.28 131 VAL B N 1
ATOM 5237 C CA . VAL B 1 132 ? 7.225 79.283 -21.383 1.00 17.86 131 VAL B CA 1
ATOM 5238 C C . VAL B 1 132 ? 5.838 79.145 -22.008 1.00 15.88 131 VAL B C 1
ATOM 5239 O O . VAL B 1 132 ? 4.860 79.650 -21.474 1.00 17.83 131 VAL B O 1
ATOM 5243 N N . LEU B 1 133 ? 5.772 78.429 -23.119 1.00 15.71 132 LEU B N 1
ATOM 5244 C CA . LEU B 1 133 ? 4.516 78.162 -23.848 1.00 16.95 132 LEU B CA 1
ATOM 5245 C C . LEU B 1 133 ? 3.572 77.349 -22.979 1.00 16.50 132 LEU B C 1
ATOM 5246 O O . LEU B 1 133 ? 2.439 77.732 -22.721 1.00 15.45 132 LEU B O 1
ATOM 5251 N N . ASP B 1 134 ? 4.067 76.233 -22.485 1.00 16.59 133 ASP B N 1
ATOM 5252 C CA . ASP B 1 134 ? 3.287 75.415 -21.547 1.00 16.02 133 ASP B CA 1
ATOM 5253 C C . ASP B 1 134 ? 2.884 76.113 -20.247 1.00 15.81 133 ASP B C 1
ATOM 5254 O O . ASP B 1 134 ? 1.754 76.008 -19.788 1.00 15.28 133 ASP B O 1
ATOM 5259 N N . SER B 1 135 ? 3.765 76.952 -19.722 1.00 11.79 134 SER B N 1
ATOM 5260 C CA . SER B 1 135 ? 3.487 77.669 -18.479 1.00 13.88 134 SER B CA 1
ATOM 5261 C C . SER B 1 135 ? 2.438 78.783 -18.699 1.00 15.20 134 SER B C 1
ATOM 5262 O O . SER B 1 135 ? 1.568 79.013 -17.844 1.00 16.76 134 SER B O 1
ATOM 5265 N N . HIS B 1 136 ? 2.499 79.409 -19.862 1.00 16.37 135 HIS B N 1
ATOM 5266 C CA . HIS B 1 136 ? 1.499 80.414 -20.286 1.00 16.70 135 HIS B CA 1
ATOM 5267 C C . HIS B 1 136 ? 0.125 79.744 -20.278 1.00 18.27 135 HIS B C 1
ATOM 5268 O O . HIS B 1 136 ? -0.868 80.272 -19.750 1.00 18.17 135 HIS B O 1
ATOM 5275 N N . ILE B 1 137 ? 0.091 78.553 -20.849 1.00 17.07 136 ILE B N 1
ATOM 5276 C CA . ILE B 1 137 ? -1.183 77.812 -20.946 1.00 18.76 136 ILE B CA 1
ATOM 5277 C C . ILE B 1 137 ? -1.674 77.467 -19.536 1.00 16.76 136 ILE B C 1
ATOM 5278 O O . ILE B 1 137 ? -2.838 77.653 -19.191 1.00 18.68 136 ILE B O 1
ATOM 5283 N N . LYS B 1 138 ? -0.746 77.036 -18.700 1.00 18.75 137 LYS B N 1
ATOM 5284 C CA . LYS B 1 138 ? -1.086 76.601 -17.355 1.00 19.35 137 LYS B CA 1
ATOM 5285 C C . LYS B 1 138 ? -1.701 77.721 -16.539 1.00 18.96 137 LYS B C 1
ATOM 5286 O O . LYS B 1 138 ? -2.611 77.500 -15.736 1.00 19.70 137 LYS B O 1
ATOM 5292 N N . HIS B 1 139 ? -1.145 78.899 -16.725 1.00 17.52 138 HIS B N 1
ATOM 5293 C CA . HIS B 1 139 ? -1.487 80.069 -15.916 1.00 19.61 138 HIS B CA 1
ATOM 5294 C C . HIS B 1 139 ? -2.603 80.908 -16.485 1.00 22.03 138 HIS B C 1
ATOM 5295 O O . HIS B 1 139 ? -2.705 82.064 -16.163 1.00 28.55 138 HIS B O 1
ATOM 5302 N N . GLY B 1 140 ? -3.424 80.347 -17.348 1.00 21.17 139 GLY B N 1
ATOM 5303 C CA . GLY B 1 140 ? -4.644 81.033 -17.806 1.00 21.42 139 GLY B CA 1
ATOM 5304 C C . GLY B 1 140 ? -4.847 81.063 -19.300 1.00 20.03 139 GLY B C 1
ATOM 5305 O O . GLY B 1 140 ? -5.933 81.387 -19.798 1.00 21.60 139 GLY B O 1
ATOM 5306 N N . ASN B 1 141 ? -3.789 80.735 -20.022 1.00 22.19 140 ASN B N 1
ATOM 5307 C CA . ASN B 1 141 ? -3.801 80.687 -21.476 1.00 20.37 140 ASN B CA 1
ATOM 5308 C C . ASN B 1 141 ? -4.506 81.916 -22.092 1.00 21.59 140 ASN B C 1
ATOM 5309 O O . ASN B 1 141 ? -5.439 81.805 -22.887 1.00 19.52 140 ASN B O 1
ATOM 5314 N N . GLU B 1 142 ? -4.035 83.093 -21.704 1.00 24.33 141 GLU B N 1
ATOM 5315 C CA . GLU B 1 142 ? -4.625 84.322 -22.200 1.00 24.89 141 GLU B CA 1
ATOM 5316 C C . GLU B 1 142 ? -4.498 84.454 -23.710 1.00 23.62 141 GLU B C 1
ATOM 5317 O O . GLU B 1 142 ? -5.318 85.075 -24.332 1.00 24.63 141 GLU B O 1
ATOM 5323 N N . LEU B 1 143 ? -3.486 83.822 -24.285 1.00 22.45 142 LEU B N 1
ATOM 5324 C CA . LEU B 1 143 ? -3.269 83.852 -25.734 1.00 21.70 142 LEU B CA 1
ATOM 5325 C C . LEU B 1 143 ? -4.191 82.873 -26.488 1.00 20.54 142 LEU B C 1
ATOM 5326 O O . LEU B 1 143 ? -4.158 82.778 -27.699 1.00 22.21 142 LEU B O 1
ATOM 5331 N N . LYS B 1 144 ? -4.945 82.105 -25.727 1.00 19.86 143 LYS B N 1
ATOM 5332 C CA . LYS B 1 144 ? -5.883 81.100 -26.255 1.00 18.59 143 LYS B CA 1
ATOM 5333 C C . LYS B 1 144 ? -5.230 80.139 -27.215 1.00 18.25 143 LYS B C 1
ATOM 5334 O O . LYS B 1 144 ? -5.786 79.797 -28.263 1.00 19.83 143 LYS B O 1
ATOM 5338 N N . ILE B 1 145 ? -4.024 79.714 -26.848 1.00 17.85 144 ILE B N 1
ATOM 5339 C CA . ILE B 1 145 ? -3.272 78.726 -27.639 1.00 20.52 144 ILE B CA 1
ATOM 5340 C C . ILE B 1 145 ? -4.049 77.416 -27.732 1.00 18.57 144 ILE B C 1
ATOM 5341 O O . ILE B 1 145 ? -4.523 76.895 -26.731 1.00 20.50 144 ILE B O 1
ATOM 5346 N N . ASP B 1 146 ? -4.217 76.948 -28.960 1.00 17.13 145 ASP B N 1
ATOM 5347 C CA . ASP B 1 146 ? -4.822 75.650 -29.256 1.00 17.22 145 ASP B CA 1
ATOM 5348 C C . ASP B 1 146 ? -3.774 74.541 -29.116 1.00 15.92 145 ASP B C 1
ATOM 5349 O O . ASP B 1 146 ? -2.885 74.408 -29.955 1.00 16.16 145 ASP B O 1
ATOM 5354 N N . ILE B 1 147 ? -3.896 73.757 -28.055 1.00 16.38 146 ILE B N 1
ATOM 5355 C CA . ILE B 1 147 ? -2.861 72.712 -27.739 1.00 16.06 146 ILE B CA 1
ATOM 5356 C C . ILE B 1 147 ? -2.798 71.512 -28.692 1.00 18.63 146 ILE B C 1
ATOM 5357 O O . ILE B 1 147 ? -1.909 70.639 -28.574 1.00 20.36 146 ILE B O 1
ATOM 5362 N N . THR B 1 148 ? -3.735 71.476 -29.647 1.00 17.61 147 THR B N 1
ATOM 5363 C CA . THR B 1 148 ? -3.689 70.583 -30.819 1.00 15.36 147 THR B CA 1
ATOM 5364 C C . THR B 1 148 ? -3.087 71.192 -32.070 1.00 16.19 147 THR B C 1
ATOM 5365 O O . THR B 1 148 ? -2.920 70.525 -33.103 1.00 17.84 147 THR B O 1
ATOM 5369 N N . ARG B 1 149 ? -2.655 72.440 -31.930 1.00 17.78 148 ARG B N 1
ATOM 5370 C CA . ARG B 1 149 ? -2.065 73.176 -33.061 1.00 18.36 148 ARG B CA 1
ATOM 5371 C C . ARG B 1 149 ? -0.810 73.940 -32.639 1.00 19.49 148 ARG B C 1
ATOM 5372 O O . ARG B 1 149 ? -0.628 75.127 -32.909 1.00 17.65 148 ARG B O 1
ATOM 5380 N N . VAL B 1 150 ? 0.047 73.227 -31.932 1.00 20.31 149 VAL B N 1
ATOM 5381 C CA . VAL B 1 150 ? 1.342 73.770 -31.544 1.00 16.97 149 VAL B CA 1
ATOM 5382 C C . VAL B 1 150 ? 2.392 73.258 -32.489 1.00 18.18 149 VAL B C 1
ATOM 5383 O O . VAL B 1 150 ? 2.594 72.066 -32.613 1.00 19.51 149 VAL B O 1
ATOM 5387 N N . PHE B 1 151 ? 3.062 74.178 -33.179 1.00 16.68 150 PHE B N 1
ATOM 5388 C CA . PHE B 1 151 ? 4.093 73.796 -34.145 1.00 16.03 150 PHE B CA 1
ATOM 5389 C C . PHE B 1 151 ? 5.443 73.587 -33.476 1.00 17.10 150 PHE B C 1
ATOM 5390 O O . PHE B 1 151 ? 6.229 72.704 -33.862 1.00 18.14 150 PHE B O 1
ATOM 5398 N N . TRP B 1 152 ? 5.686 74.355 -32.421 1.00 16.37 151 TRP B N 1
ATOM 5399 C CA . TRP B 1 152 ? 6.970 74.307 -31.706 1.00 15.62 151 TRP B CA 1
ATOM 5400 C C . TRP B 1 152 ? 7.176 72.989 -30.958 1.00 15.78 151 TRP B C 1
ATOM 5401 O O . TRP B 1 152 ? 6.318 72.579 -30.197 1.00 20.46 151 TRP B O 1
ATOM 5412 N N . LYS B 1 153 ? 8.327 72.354 -31.190 1.00 13.91 152 LYS B N 1
ATOM 5413 C CA . LYS B 1 153 ? 8.734 71.115 -30.490 1.00 15.52 152 LYS B CA 1
ATOM 5414 C C . LYS B 1 153 ? 9.821 71.384 -29.421 1.00 18.32 152 LYS B C 1
ATOM 5415 O O . LYS B 1 153 ? 10.335 72.487 -29.317 1.00 16.28 152 LYS B O 1
ATOM 5421 N N . ARG B 1 154 ? 10.160 70.352 -28.653 1.00 14.96 153 ARG B N 1
ATOM 5422 C CA . ARG B 1 154 ? 11.307 70.401 -27.777 1.00 14.69 153 ARG B CA 1
ATOM 5423 C C . ARG B 1 154 ? 12.536 69.831 -28.495 1.00 15.06 153 ARG B C 1
ATOM 5424 O O . ARG B 1 154 ? 12.471 69.303 -29.611 1.00 16.92 153 ARG B O 1
ATOM 5432 N N . THR B 1 155 ? 13.682 70.003 -27.851 1.00 15.15 154 THR B N 1
ATOM 5433 C CA . THR B 1 155 ? 14.931 69.646 -28.480 1.00 13.00 154 THR B CA 1
ATOM 5434 C C . THR B 1 155 ? 15.962 69.054 -27.505 1.00 14.68 154 THR B C 1
ATOM 5435 O O . THR B 1 155 ? 16.044 69.394 -26.307 1.00 15.23 154 THR B O 1
ATOM 5447 N N . ASP B 1 157 ? 20.264 67.338 -28.095 1.00 17.73 156 ASP B N 1
ATOM 5448 C CA . ASP B 1 157 ? 21.306 66.904 -29.017 1.00 21.96 156 ASP B CA 1
ATOM 5449 C C . ASP B 1 157 ? 21.762 65.497 -28.637 1.00 21.51 156 ASP B C 1
ATOM 5450 O O . ASP B 1 157 ? 22.813 65.247 -28.026 1.00 23.46 156 ASP B O 1
ATOM 5463 N N . ASN B 1 159 ? 20.557 61.319 -30.020 1.00 17.39 158 ASN B N 1
ATOM 5464 C CA . ASN B 1 159 ? 19.833 60.418 -30.948 1.00 17.27 158 ASN B CA 1
ATOM 5465 C C . ASN B 1 159 ? 18.872 59.558 -30.128 1.00 14.80 158 ASN B C 1
ATOM 5466 O O . ASN B 1 159 ? 19.222 58.442 -29.740 1.00 22.89 158 ASN B O 1
ATOM 5471 N N . ASP B 1 160 ? 17.695 60.113 -29.837 1.00 16.56 159 ASP B N 1
ATOM 5472 C CA . ASP B 1 160 ? 16.715 59.461 -28.956 1.00 15.90 159 ASP B CA 1
ATOM 5473 C C . ASP B 1 160 ? 15.333 59.255 -29.592 1.00 14.19 159 ASP B C 1
ATOM 5474 O O . ASP B 1 160 ? 14.394 60.079 -29.497 1.00 13.29 159 ASP B O 1
ATOM 5479 N N . ARG B 1 161 ? 15.178 58.100 -30.229 1.00 15.93 160 ARG B N 1
ATOM 5480 C CA . ARG B 1 161 ? 13.905 57.810 -30.923 1.00 15.95 160 ARG B CA 1
ATOM 5481 C C . ARG B 1 161 ? 12.707 57.790 -29.967 1.00 14.74 160 ARG B C 1
ATOM 5482 O O . ARG B 1 161 ? 11.581 57.984 -30.387 1.00 14.48 160 ARG B O 1
ATOM 5490 N N . ALA B 1 162 ? 12.979 57.546 -28.677 1.00 15.13 161 ALA B N 1
ATOM 5491 C CA . ALA B 1 162 ? 11.914 57.442 -27.674 1.00 15.28 161 ALA B CA 1
ATOM 5492 C C . ALA B 1 162 ? 11.165 58.762 -27.513 1.00 17.59 161 ALA B C 1
ATOM 5493 O O . ALA B 1 162 ? 10.034 58.805 -27.004 1.00 15.82 161 ALA B O 1
ATOM 5495 N N . LEU B 1 163 ? 11.808 59.844 -27.927 1.00 16.19 162 LEU B N 1
ATOM 5496 C CA . LEU B 1 163 ? 11.238 61.187 -27.750 1.00 15.08 162 LEU B CA 1
ATOM 5497 C C . LEU B 1 163 ? 10.553 61.748 -29.009 1.00 16.63 162 LEU B C 1
ATOM 5498 O O . LEU B 1 163 ? 10.106 62.876 -29.037 1.00 16.86 162 LEU B O 1
ATOM 5503 N N . ARG B 1 164 ? 10.445 60.927 -30.039 1.00 16.23 163 ARG B N 1
ATOM 5504 C CA . ARG B 1 164 ? 9.839 61.365 -31.302 1.00 15.13 163 ARG B CA 1
ATOM 5505 C C . ARG B 1 164 ? 8.377 61.738 -31.126 1.00 14.94 163 ARG B C 1
ATOM 5506 O O . ARG B 1 164 ? 7.881 62.706 -31.677 1.00 15.66 163 ARG B O 1
ATOM 5514 N N A SER B 1 165 ? 7.690 60.932 -30.323 0.50 15.68 164 SER B N 1
ATOM 5515 N N B SER B 1 165 ? 7.690 60.935 -30.327 0.50 16.22 164 SER B N 1
ATOM 5516 C CA A SER B 1 165 ? 6.274 61.115 -30.066 0.50 13.24 164 SER B CA 1
ATOM 5517 C CA B SER B 1 165 ? 6.295 61.169 -30.058 0.50 14.32 164 SER B CA 1
ATOM 5518 C C A SER B 1 165 ? 5.966 60.875 -28.602 0.50 13.41 164 SER B C 1
ATOM 5519 C C B SER B 1 165 ? 5.978 60.887 -28.609 0.50 14.00 164 SER B C 1
ATOM 5520 O O A SER B 1 165 ? 6.045 59.763 -28.108 0.50 12.67 164 SER B O 1
ATOM 5521 O O B SER B 1 165 ? 6.063 59.766 -28.135 0.50 13.22 164 SER B O 1
ATOM 5526 N N . ILE B 1 166 ? 5.599 61.946 -27.917 1.00 12.81 165 ILE B N 1
ATOM 5527 C CA . ILE B 1 166 ? 5.357 61.884 -26.491 1.00 13.37 165 ILE B CA 1
ATOM 5528 C C . ILE B 1 166 ? 4.077 62.591 -26.074 1.00 13.13 165 ILE B C 1
ATOM 5529 O O . ILE B 1 166 ? 3.438 63.314 -26.833 1.00 14.85 165 ILE B O 1
ATOM 5534 N N . VAL B 1 167 ? 3.702 62.321 -24.837 1.00 12.77 166 VAL B N 1
ATOM 5535 C CA . VAL B 1 167 ? 2.610 63.052 -24.170 1.00 13.12 166 VAL B CA 1
ATOM 5536 C C . VAL B 1 167 ? 3.182 63.690 -22.916 1.00 12.67 166 VAL B C 1
ATOM 5537 O O . VAL B 1 167 ? 3.810 63.024 -22.092 1.00 13.02 166 VAL B O 1
ATOM 5541 N N . ILE B 1 168 ? 2.966 64.996 -22.815 1.00 15.59 167 ILE B N 1
ATOM 5542 C CA . ILE B 1 168 ? 3.491 65.804 -21.719 1.00 15.02 167 ILE B CA 1
ATOM 5543 C C . ILE B 1 168 ? 2.348 66.357 -20.872 1.00 14.75 167 ILE B C 1
ATOM 5544 O O . ILE B 1 168 ? 1.180 66.194 -21.216 1.00 13.61 167 ILE B O 1
ATOM 5549 N N . GLY B 1 169 ? 2.692 67.020 -19.773 1.00 14.36 168 GLY B N 1
ATOM 5550 C CA . GLY B 1 169 ? 1.663 67.726 -18.985 1.00 14.20 168 GLY B CA 1
ATOM 5551 C C . GLY B 1 169 ? 0.728 66.837 -18.192 1.00 14.51 168 GLY B C 1
ATOM 5552 O O . GLY B 1 169 ? -0.390 67.219 -17.859 1.00 16.64 168 GLY B O 1
ATOM 5553 N N . LEU B 1 170 ? 1.196 65.646 -17.854 1.00 14.25 169 LEU B N 1
ATOM 5554 C CA . LEU B 1 170 ? 0.412 64.701 -17.033 1.00 13.76 169 LEU B CA 1
ATOM 5555 C C . LEU B 1 170 ? 0.651 64.953 -15.537 1.00 15.71 169 LEU B C 1
ATOM 5556 O O . LEU B 1 170 ? 1.568 65.672 -15.132 1.00 13.33 169 LEU B O 1
ATOM 5561 N N . GLY B 1 171 ? -0.213 64.373 -14.731 1.00 15.58 170 GLY B N 1
ATOM 5562 C CA . GLY B 1 171 ? 0.014 64.319 -13.300 1.00 16.65 170 GLY B CA 1
ATOM 5563 C C . GLY B 1 171 ? -0.901 65.200 -12.502 1.00 16.92 170 GLY B C 1
ATOM 5564 O O . GLY B 1 171 ? -0.971 65.095 -11.283 1.00 16.69 170 GLY B O 1
ATOM 5565 N N . GLY B 1 172 ? -1.620 66.061 -13.184 1.00 15.05 171 GLY B N 1
ATOM 5566 C CA . GLY B 1 172 ? -2.659 66.861 -12.513 1.00 17.66 171 GLY B CA 1
ATOM 5567 C C . GLY B 1 172 ? -2.460 68.339 -12.640 1.00 17.38 171 GLY B C 1
ATOM 5568 O O . GLY B 1 172 ? -1.540 68.805 -13.293 1.00 18.53 171 GLY B O 1
ATOM 5569 N N . SER B 1 173 ? -3.326 69.061 -11.959 1.00 15.40 172 SER B N 1
ATOM 5570 C CA . SER B 1 173 ? -3.512 70.519 -12.177 1.00 17.51 172 SER B CA 1
ATOM 5571 C C . SER B 1 173 ? -2.196 71.254 -11.960 1.00 16.75 172 SER B C 1
ATOM 5572 O O . SER B 1 173 ? -1.858 72.169 -12.719 1.00 16.72 172 SER B O 1
ATOM 5575 N N . ALA B 1 174 ? -1.421 70.767 -11.001 1.00 17.24 173 ALA B N 1
ATOM 5576 C CA . ALA B 1 174 ? -0.170 71.467 -10.608 1.00 18.27 173 ALA B CA 1
ATOM 5577 C C . ALA B 1 174 ? 0.848 71.427 -11.744 1.00 19.02 173 ALA B C 1
ATOM 5578 O O . ALA B 1 174 ? 1.770 72.235 -11.783 1.00 18.22 173 ALA B O 1
ATOM 5580 N N . ASN B 1 175 ? 0.662 70.476 -12.660 1.00 14.19 174 ASN B N 1
ATOM 5581 C CA . ASN B 1 175 ? 1.649 70.229 -13.731 1.00 16.02 174 ASN B CA 1
ATOM 5582 C C . ASN B 1 175 ? 1.240 70.840 -15.067 1.00 16.01 174 ASN B C 1
ATOM 5583 O O . ASN B 1 175 ? 1.931 70.708 -16.072 1.00 14.57 174 ASN B O 1
ATOM 5588 N N . GLY B 1 176 ? 0.086 71.499 -15.042 1.00 14.59 175 GLY B N 1
ATOM 5589 C CA . GLY B 1 176 ? -0.558 72.060 -16.226 1.00 13.05 175 GLY B CA 1
ATOM 5590 C C . GLY B 1 176 ? -1.415 71.086 -17.037 1.00 15.90 175 GLY B C 1
ATOM 5591 O O . GLY B 1 176 ? -2.024 70.146 -16.494 1.00 16.18 175 GLY B O 1
ATOM 5592 N N . PHE B 1 177 ? -1.441 71.326 -18.348 1.00 14.35 176 PHE B N 1
ATOM 5593 C CA . PHE B 1 177 ? -2.388 70.669 -19.252 1.00 14.55 176 PHE B CA 1
ATOM 5594 C C . PHE B 1 177 ? -1.724 69.599 -20.119 1.00 15.68 176 PHE B C 1
ATOM 5595 O O . PHE B 1 177 ? -0.699 69.850 -20.722 1.00 15.91 176 PHE B O 1
ATOM 5603 N N . PRO B 1 178 ? -2.313 68.412 -20.183 1.00 12.89 177 PRO B N 1
ATOM 5604 C CA . PRO B 1 178 ? -1.762 67.419 -21.114 1.00 14.39 177 PRO B CA 1
ATOM 5605 C C . PRO B 1 178 ? -1.757 67.859 -22.570 1.00 15.73 177 PRO B C 1
ATOM 5606 O O . PRO B 1 178 ? -2.676 68.510 -23.051 1.00 15.06 177 PRO B O 1
ATOM 5610 N N . ARG B 1 179 ? -0.701 67.490 -23.259 1.00 14.72 178 ARG B N 1
ATOM 5611 C CA . ARG B 1 179 ? -0.672 67.633 -24.712 1.00 13.13 178 ARG B CA 1
ATOM 5612 C C . ARG B 1 179 ? 0.380 66.771 -25.348 1.00 14.27 178 ARG B C 1
ATOM 5613 O O . ARG B 1 179 ? 1.281 66.222 -24.689 1.00 14.30 178 ARG B O 1
ATOM 5621 N N . GLU B 1 180 ? 0.219 66.629 -26.651 1.00 14.57 179 GLU B N 1
ATOM 5622 C CA . GLU B 1 180 ? 1.167 65.841 -27.453 1.00 13.01 179 GLU B CA 1
ATOM 5623 C C . GLU B 1 180 ? 2.345 66.709 -27.862 1.00 14.18 179 GLU B C 1
ATOM 5624 O O . GLU B 1 180 ? 2.207 67.901 -28.175 1.00 15.52 179 GLU B O 1
ATOM 5630 N N . ASP B 1 181 ? 3.513 66.083 -27.884 1.00 13.07 180 ASP B N 1
ATOM 5631 C CA . ASP B 1 181 ? 4.725 66.811 -28.240 1.00 14.41 180 ASP B CA 1
ATOM 5632 C C . ASP B 1 181 ? 5.718 65.860 -28.895 1.00 14.97 180 ASP B C 1
ATOM 5633 O O . ASP B 1 181 ? 5.461 64.671 -29.046 1.00 12.22 180 ASP B O 1
ATOM 5638 N N . SER B 1 182 ? 6.833 66.451 -29.282 1.00 15.17 181 SER B N 1
ATOM 5639 C CA . SER B 1 182 ? 7.980 65.779 -29.923 1.00 15.14 181 SER B CA 1
ATOM 5640 C C . SER B 1 182 ? 9.248 66.498 -29.548 1.00 14.63 181 SER B C 1
ATOM 5641 O O . SER B 1 182 ? 9.225 67.702 -29.341 1.00 14.15 181 SER B O 1
ATOM 5644 N N . PHE B 1 183 ? 10.334 65.736 -29.487 1.00 16.57 182 PHE B N 1
ATOM 5645 C CA . PHE B 1 183 ? 11.702 66.266 -29.520 1.00 15.25 182 PHE B CA 1
ATOM 5646 C C . PHE B 1 183 ? 12.314 66.036 -30.912 1.00 16.39 182 PHE B C 1
ATOM 5647 O O . PHE B 1 183 ? 12.119 65.003 -31.569 1.00 16.42 182 PHE B O 1
ATOM 5655 N N . ILE B 1 184 ? 13.043 67.054 -31.330 1.00 15.66 183 ILE B N 1
ATOM 5656 C CA . ILE B 1 184 ? 13.846 67.049 -32.545 1.00 15.54 183 ILE B CA 1
ATOM 5657 C C . ILE B 1 184 ? 15.309 67.233 -32.132 1.00 17.24 183 ILE B C 1
ATOM 5658 O O . ILE B 1 184 ? 15.594 67.860 -31.118 1.00 16.67 183 ILE B O 1
ATOM 5663 N N . ILE B 1 185 ? 16.233 66.653 -32.892 1.00 17.97 184 ILE B N 1
ATOM 5664 C CA . ILE B 1 185 ? 17.657 66.874 -32.612 1.00 18.86 184 ILE B CA 1
ATOM 5665 C C . ILE B 1 185 ? 17.998 68.374 -32.820 1.00 16.34 184 ILE B C 1
ATOM 5666 O O . ILE B 1 185 ? 17.411 69.053 -33.653 1.00 18.83 184 ILE B O 1
ATOM 5671 N N . THR B 1 186 ? 18.862 68.893 -31.969 1.00 18.26 185 THR B N 1
ATOM 5672 C CA . THR B 1 186 ? 19.040 70.341 -31.840 1.00 19.25 185 THR B CA 1
ATOM 5673 C C . THR B 1 186 ? 19.419 70.993 -33.172 1.00 21.60 185 THR B C 1
ATOM 5674 O O . THR B 1 186 ? 18.945 72.082 -33.512 1.00 23.34 185 THR B O 1
ATOM 5678 N N . ALA B 1 187 ? 20.208 70.277 -33.952 1.00 20.88 186 ALA B N 1
ATOM 5679 C CA . ALA B 1 187 ? 20.627 70.774 -35.264 1.00 23.53 186 ALA B CA 1
ATOM 5680 C C . ALA B 1 187 ? 19.430 71.220 -36.109 1.00 24.87 186 ALA B C 1
ATOM 5681 O O . ALA B 1 187 ? 19.560 72.169 -36.916 1.00 23.27 186 ALA B O 1
ATOM 5683 N N . ALA B 1 188 ? 18.280 70.564 -35.877 1.00 21.39 187 ALA B N 1
ATOM 5684 C CA . ALA B 1 188 ? 17.066 70.721 -36.707 1.00 17.06 187 ALA B CA 1
ATOM 5685 C C . ALA B 1 188 ? 16.220 71.920 -36.288 1.00 17.55 187 ALA B C 1
ATOM 5686 O O . ALA B 1 188 ? 15.253 72.304 -36.956 1.00 14.65 187 ALA B O 1
ATOM 5688 N N . SER B 1 189 ? 16.606 72.529 -35.174 1.00 14.63 188 SER B N 1
ATOM 5689 C CA . SER B 1 189 ? 15.913 73.714 -34.654 1.00 17.55 188 SER B CA 1
ATOM 5690 C C . SER B 1 189 ? 15.958 74.915 -35.608 1.00 13.46 188 SER B C 1
ATOM 5691 O O . SER B 1 189 ? 17.019 75.269 -36.112 1.00 14.80 188 SER B O 1
ATOM 5694 N N . GLU B 1 190 ? 14.811 75.576 -35.778 1.00 14.15 189 GLU B N 1
ATOM 5695 C CA . GLU B 1 190 ? 14.770 76.860 -36.480 1.00 14.55 189 GLU B CA 1
ATOM 5696 C C . GLU B 1 190 ? 15.712 77.865 -35.790 1.00 16.44 189 GLU B C 1
ATOM 5697 O O . GLU B 1 190 ? 16.215 78.817 -36.415 1.00 14.04 189 GLU B O 1
ATOM 5703 N N . VAL B 1 191 ? 15.935 77.666 -34.511 1.00 15.39 190 VAL B N 1
ATOM 5704 C CA . VAL B 1 191 ? 16.855 78.582 -33.759 1.00 16.68 190 VAL B CA 1
ATOM 5705 C C . VAL B 1 191 ? 18.268 78.405 -34.320 1.00 16.91 190 VAL B C 1
ATOM 5706 O O . VAL B 1 191 ? 19.029 79.375 -34.475 1.00 16.13 190 VAL B O 1
ATOM 5718 N N . ALA B 1 193 ? 19.046 77.406 -37.413 1.00 17.82 192 ALA B N 1
ATOM 5719 C CA . ALA B 1 193 ? 19.029 77.987 -38.755 1.00 16.58 192 ALA B CA 1
ATOM 5720 C C . ALA B 1 193 ? 19.170 79.520 -38.666 1.00 17.56 192 ALA B C 1
ATOM 5721 O O . ALA B 1 193 ? 19.892 80.149 -39.430 1.00 19.77 192 ALA B O 1
ATOM 5723 N N . ILE B 1 194 ? 18.484 80.091 -37.696 1.00 17.41 193 ILE B N 1
ATOM 5724 C CA . ILE B 1 194 ? 18.455 81.538 -37.492 1.00 16.70 193 ILE B CA 1
ATOM 5725 C C . ILE B 1 194 ? 19.823 82.045 -37.041 1.00 18.99 193 ILE B C 1
ATOM 5726 O O . ILE B 1 194 ? 20.333 83.064 -37.518 1.00 16.79 193 ILE B O 1
ATOM 5731 N N . LEU B 1 195 ? 20.431 81.300 -36.143 1.00 19.41 194 LEU B N 1
ATOM 5732 C CA . LEU B 1 195 ? 21.756 81.649 -35.665 1.00 19.53 194 LEU B CA 1
ATOM 5733 C C . LEU B 1 195 ? 22.735 81.702 -36.856 1.00 20.09 194 LEU B C 1
ATOM 5734 O O . LEU B 1 195 ? 23.603 82.554 -36.911 1.00 20.55 194 LEU B O 1
ATOM 5739 N N . ALA B 1 196 ? 22.561 80.767 -37.779 1.00 19.42 195 ALA B N 1
ATOM 5740 C CA . ALA B 1 196 ? 23.444 80.610 -38.930 1.00 17.24 195 ALA B CA 1
ATOM 5741 C C . ALA B 1 196 ? 23.213 81.680 -40.021 1.00 19.16 195 ALA B C 1
ATOM 5742 O O . ALA B 1 196 ? 24.034 81.827 -40.932 1.00 18.17 195 ALA B O 1
ATOM 5744 N N . LEU B 1 197 ? 22.096 82.389 -39.914 1.00 18.25 196 LEU B N 1
ATOM 5745 C CA . LEU B 1 197 ? 21.653 83.390 -40.915 1.00 19.57 196 LEU B CA 1
ATOM 5746 C C . LEU B 1 197 ? 21.769 84.831 -40.438 1.00 21.92 196 LEU B C 1
ATOM 5747 O O . LEU B 1 197 ? 21.665 85.767 -41.226 1.00 24.00 196 LEU B O 1
ATOM 5752 N N . SER B 1 198 ? 22.013 84.987 -39.147 1.00 20.25 197 SER B N 1
ATOM 5753 C CA . SER B 1 198 ? 22.020 86.292 -38.473 1.00 20.55 197 SER B CA 1
ATOM 5754 C C . SER B 1 198 ? 23.358 87.027 -38.618 1.00 21.68 197 SER B C 1
ATOM 5755 O O . SER B 1 198 ? 24.447 86.425 -38.611 1.00 20.98 197 SER B O 1
ATOM 5758 N N . GLU B 1 199 ? 23.265 88.344 -38.724 1.00 24.66 198 GLU B N 1
ATOM 5759 C CA . GLU B 1 199 ? 24.482 89.155 -38.905 1.00 26.27 198 GLU B CA 1
ATOM 5760 C C . GLU B 1 199 ? 24.917 89.818 -37.624 1.00 24.18 198 GLU B C 1
ATOM 5761 O O . GLU B 1 199 ? 26.085 90.127 -37.435 1.00 25.45 198 GLU B O 1
ATOM 5767 N N . ASN B 1 200 ? 23.958 89.983 -36.741 1.00 20.59 199 ASN B N 1
ATOM 5768 C CA . ASN B 1 200 ? 24.180 90.592 -35.445 1.00 21.88 199 ASN B CA 1
ATOM 5769 C C . ASN B 1 200 ? 23.039 90.296 -34.479 1.00 22.09 199 ASN B C 1
ATOM 5770 O O . ASN B 1 200 ? 22.097 89.647 -34.842 1.00 21.89 199 ASN B O 1
ATOM 5783 N N . LYS B 1 202 ? 20.691 92.309 -33.103 1.00 22.81 201 LYS B N 1
ATOM 5784 C CA . LYS B 1 202 ? 19.367 92.904 -33.373 1.00 23.79 201 LYS B CA 1
ATOM 5785 C C . LYS B 1 202 ? 18.611 92.012 -34.380 1.00 20.71 201 LYS B C 1
ATOM 5786 O O . LYS B 1 202 ? 17.412 91.732 -34.236 1.00 24.94 201 LYS B O 1
ATOM 5790 N N . ASP B 1 203 ? 19.357 91.544 -35.360 1.00 20.49 202 ASP B N 1
ATOM 5791 C CA . ASP B 1 203 ? 18.877 90.655 -36.448 1.00 21.50 202 ASP B CA 1
ATOM 5792 C C . ASP B 1 203 ? 18.355 89.342 -35.852 1.00 21.09 202 ASP B C 1
ATOM 5793 O O . ASP B 1 203 ? 17.234 88.876 -36.124 1.00 21.10 202 ASP B O 1
ATOM 5798 N N . LEU B 1 204 ? 19.223 88.759 -35.047 1.00 22.16 203 LEU B N 1
ATOM 5799 C CA . LEU B 1 204 ? 18.926 87.492 -34.326 1.00 21.01 203 LEU B CA 1
ATOM 5800 C C . LEU B 1 204 ? 17.604 87.581 -33.592 1.00 18.90 203 LEU B C 1
ATOM 5801 O O . LEU B 1 204 ? 16.722 86.745 -33.729 1.00 21.23 203 LEU B O 1
ATOM 5806 N N . LYS B 1 205 ? 17.503 88.628 -32.797 1.00 18.17 204 LYS B N 1
ATOM 5807 C CA . LYS B 1 205 ? 16.364 88.831 -31.929 1.00 19.48 204 LYS B CA 1
ATOM 5808 C C . LYS B 1 205 ? 15.081 89.076 -32.705 1.00 20.65 204 LYS B C 1
ATOM 5809 O O . LYS B 1 205 ? 14.024 88.582 -32.354 1.00 22.09 204 LYS B O 1
ATOM 5815 N N . GLU B 1 206 ? 15.183 89.840 -33.779 1.00 18.94 205 GLU B N 1
ATOM 5816 C CA . GLU B 1 206 ? 14.045 90.069 -34.652 1.00 19.36 205 GLU B CA 1
ATOM 5817 C C . GLU B 1 206 ? 13.553 88.773 -35.278 1.00 16.06 205 GLU B C 1
ATOM 5818 O O . GLU B 1 206 ? 12.364 88.496 -35.350 1.00 20.00 205 GLU B O 1
ATOM 5824 N N . ARG B 1 207 ? 14.503 88.029 -35.786 1.00 17.24 206 ARG B N 1
ATOM 5825 C CA . ARG B 1 207 ? 14.214 86.735 -36.382 1.00 18.57 206 ARG B CA 1
ATOM 5826 C C . ARG B 1 207 ? 13.483 85.778 -35.385 1.00 20.36 206 ARG B C 1
ATOM 5827 O O . ARG B 1 207 ? 12.462 85.167 -35.723 1.00 17.76 206 ARG B O 1
ATOM 5835 N N . LEU B 1 208 ? 14.053 85.643 -34.199 1.00 18.41 207 LEU B N 1
ATOM 5836 C CA . LEU B 1 208 ? 13.469 84.795 -33.134 1.00 20.07 207 LEU B CA 1
ATOM 5837 C C . LEU B 1 208 ? 12.017 85.229 -32.854 1.00 19.09 207 LEU B C 1
ATOM 5838 O O . LEU B 1 208 ? 11.121 84.399 -32.713 1.00 19.68 207 LEU B O 1
ATOM 5843 N N . GLY B 1 209 ? 11.795 86.539 -32.833 1.00 19.85 208 GLY B N 1
ATOM 5844 C CA . GLY B 1 209 ? 10.487 87.084 -32.521 1.00 18.66 208 GLY B CA 1
ATOM 5845 C C . GLY B 1 209 ? 9.415 86.600 -33.486 1.00 18.06 208 GLY B C 1
ATOM 5846 O O . GLY B 1 209 ? 8.268 86.425 -33.112 1.00 21.57 208 GLY B O 1
ATOM 5847 N N . LYS B 1 210 ? 9.821 86.380 -34.727 1.00 20.39 209 LYS B N 1
ATOM 5848 C CA . LYS B 1 210 ? 8.906 86.081 -35.857 1.00 21.48 209 LYS B CA 1
ATOM 5849 C C . LYS B 1 210 ? 8.519 84.606 -35.980 1.00 23.41 209 LYS B C 1
ATOM 5850 O O . LYS B 1 210 ? 7.616 84.242 -36.746 1.00 20.55 209 LYS B O 1
ATOM 5856 N N . ILE B 1 211 ? 9.233 83.760 -35.247 1.00 21.62 210 ILE B N 1
ATOM 5857 C CA . ILE B 1 211 ? 8.953 82.321 -35.261 1.00 19.13 210 ILE B CA 1
ATOM 5858 C C . ILE B 1 211 ? 7.478 82.072 -34.899 1.00 18.34 210 ILE B C 1
ATOM 5859 O O . ILE B 1 211 ? 6.946 82.607 -33.931 1.00 18.61 210 ILE B O 1
ATOM 5864 N N . ILE B 1 212 ? 6.858 81.212 -35.690 1.00 19.12 211 ILE B N 1
ATOM 5865 C CA . ILE B 1 212 ? 5.480 80.781 -35.492 1.00 17.20 211 ILE B CA 1
ATOM 5866 C C . ILE B 1 212 ? 5.485 79.573 -34.551 1.00 17.41 211 ILE B C 1
ATOM 5867 O O . ILE B 1 212 ? 6.098 78.538 -34.830 1.00 16.61 211 ILE B O 1
ATOM 5872 N N A VAL B 1 213 ? 4.797 79.768 -33.434 0.50 18.43 212 VAL B N 1
ATOM 5873 N N B VAL B 1 213 ? 4.812 79.719 -33.422 0.50 18.92 212 VAL B N 1
ATOM 5874 C CA A VAL B 1 213 ? 4.787 78.847 -32.294 0.50 17.31 212 VAL B CA 1
ATOM 5875 C CA B VAL B 1 213 ? 4.849 78.682 -32.390 0.50 18.36 212 VAL B CA 1
ATOM 5876 C C A VAL B 1 213 ? 3.605 77.894 -32.386 0.50 18.01 212 VAL B C 1
ATOM 5877 C C B VAL B 1 213 ? 3.576 77.853 -32.358 0.50 18.62 212 VAL B C 1
ATOM 5878 O O A VAL B 1 213 ? 3.727 76.677 -32.219 0.50 15.98 212 VAL B O 1
ATOM 5879 O O B VAL B 1 213 ? 3.609 76.658 -32.059 0.50 17.01 212 VAL B O 1
ATOM 5886 N N . ALA B 1 214 ? 2.468 78.492 -32.698 1.00 16.90 213 ALA B N 1
ATOM 5887 C CA . ALA B 1 214 ? 1.157 77.845 -32.600 1.00 18.74 213 ALA B CA 1
ATOM 5888 C C . ALA B 1 214 ? 0.085 78.674 -33.279 1.00 21.59 213 ALA B C 1
ATOM 5889 O O . ALA B 1 214 ? 0.329 79.810 -33.683 1.00 18.98 213 ALA B O 1
ATOM 5891 N N . LEU B 1 215 ? -1.086 78.040 -33.390 1.00 21.22 214 LEU B N 1
ATOM 5892 C CA . LEU B 1 215 ? -2.355 78.700 -33.712 1.00 20.22 214 LEU B CA 1
ATOM 5893 C C . LEU B 1 215 ? -3.190 78.820 -32.451 1.00 22.71 214 LEU B C 1
ATOM 5894 O O . LEU B 1 215 ? -3.099 77.981 -31.523 1.00 20.63 214 LEU B O 1
ATOM 5899 N N . ASP B 1 216 ? -3.949 79.914 -32.376 1.00 19.35 215 ASP B N 1
ATOM 5900 C CA . ASP B 1 216 ? -4.895 80.098 -31.294 1.00 20.41 215 ASP B CA 1
ATOM 5901 C C . ASP B 1 216 ? -6.273 79.551 -31.640 1.00 20.88 215 ASP B C 1
ATOM 5902 O O . ASP B 1 216 ? -6.489 78.940 -32.701 1.00 18.61 215 ASP B O 1
ATOM 5907 N N . ALA B 1 217 ? -7.193 79.778 -30.712 1.00 23.61 216 ALA B N 1
ATOM 5908 C CA . ALA B 1 217 ? -8.537 79.219 -30.821 1.00 25.30 216 ALA B CA 1
ATOM 5909 C C . ALA B 1 217 ? -9.256 79.724 -32.063 1.00 27.42 216 ALA B C 1
ATOM 5910 O O . ALA B 1 217 ? -10.201 79.091 -32.552 1.00 28.14 216 ALA B O 1
ATOM 5912 N N . ASP B 1 218 ? -8.779 80.828 -32.609 1.00 27.61 217 ASP B N 1
ATOM 5913 C CA . ASP B 1 218 ? -9.431 81.454 -33.767 1.00 27.35 217 ASP B CA 1
ATOM 5914 C C . ASP B 1 218 ? -8.636 81.220 -35.019 1.00 28.30 217 ASP B C 1
ATOM 5915 O O . ASP B 1 218 ? -8.903 81.819 -36.048 1.00 27.45 217 ASP B O 1
ATOM 5920 N N . ARG B 1 219 ? -7.625 80.366 -34.889 1.00 27.23 218 ARG B N 1
ATOM 5921 C CA . ARG B 1 219 ? -6.710 79.979 -35.987 1.00 25.67 218 ARG B CA 1
ATOM 5922 C C . ARG B 1 219 ? -5.757 81.078 -36.413 1.00 24.42 218 ARG B C 1
ATOM 5923 O O . ARG B 1 219 ? -5.235 81.039 -37.514 1.00 25.49 218 ARG B O 1
ATOM 5931 N N . LYS B 1 220 ? -5.569 82.045 -35.531 1.00 22.68 219 LYS B N 1
ATOM 5932 C CA . LYS B 1 220 ? -4.558 83.103 -35.675 1.00 24.43 219 LYS B CA 1
ATOM 5933 C C . LYS B 1 220 ? -3.177 82.617 -35.255 1.00 23.44 219 LYS B C 1
ATOM 5934 O O . LYS B 1 220 ? -3.029 81.840 -34.318 1.00 20.47 219 LYS B O 1
ATOM 5938 N N . ILE B 1 221 ? -2.179 83.058 -36.007 1.00 23.15 220 ILE B N 1
ATOM 5939 C CA . ILE B 1 221 ? -0.775 82.765 -35.679 1.00 25.77 220 ILE B CA 1
ATOM 5940 C C . ILE B 1 221 ? -0.374 83.385 -34.357 1.00 25.44 220 ILE B C 1
ATOM 5941 O O . ILE B 1 221 ? -0.626 84.567 -34.080 1.00 24.88 220 ILE B O 1
ATOM 5946 N N . VAL B 1 222 ? 0.237 82.539 -33.535 1.00 22.12 221 VAL B N 1
ATOM 5947 C CA . VAL B 1 222 ? 0.930 82.964 -32.324 1.00 19.40 221 VAL B CA 1
ATOM 5948 C C . VAL B 1 222 ? 2.453 82.856 -32.584 1.00 18.18 221 VAL B C 1
ATOM 5949 O O . VAL B 1 222 ? 2.976 81.812 -32.986 1.00 20.27 221 VAL B O 1
ATOM 5953 N N A ARG B 1 223 ? 3.125 83.979 -32.340 0.50 17.98 222 ARG B N 1
ATOM 5954 N N B ARG B 1 223 ? 3.135 83.981 -32.375 0.50 18.24 222 ARG B N 1
ATOM 5955 C CA A ARG B 1 223 ? 4.562 84.154 -32.580 0.50 16.94 222 ARG B CA 1
ATOM 5956 C CA B ARG B 1 223 ? 4.585 84.096 -32.584 0.50 17.47 222 ARG B CA 1
ATOM 5957 C C A ARG B 1 223 ? 5.330 84.248 -31.273 0.50 15.96 222 ARG B C 1
ATOM 5958 C C B ARG B 1 223 ? 5.329 84.229 -31.274 0.50 16.22 222 ARG B C 1
ATOM 5959 O O A ARG B 1 223 ? 4.757 84.522 -30.220 0.50 17.10 222 ARG B O 1
ATOM 5960 O O B ARG B 1 223 ? 4.747 84.520 -30.230 0.50 17.37 222 ARG B O 1
ATOM 5975 N N . ILE B 1 224 ? 6.630 84.009 -31.342 1.00 17.95 223 ILE B N 1
ATOM 5976 C CA . ILE B 1 224 ? 7.478 84.171 -30.150 1.00 19.02 223 ILE B CA 1
ATOM 5977 C C . ILE B 1 224 ? 7.284 85.536 -29.554 1.00 19.61 223 ILE B C 1
ATOM 5978 O O . ILE B 1 224 ? 7.193 85.690 -28.337 1.00 18.50 223 ILE B O 1
ATOM 5983 N N . SER B 1 225 ? 7.176 86.555 -30.412 1.00 20.52 224 SER B N 1
ATOM 5984 C CA . SER B 1 225 ? 7.022 87.939 -29.915 1.00 20.36 224 SER B CA 1
ATOM 5985 C C . SER B 1 225 ? 5.767 88.145 -29.078 1.00 21.64 224 SER B C 1
ATOM 5986 O O . SER B 1 225 ? 5.687 89.051 -28.246 1.00 24.05 224 SER B O 1
ATOM 5989 N N . ASP B 1 226 ? 4.793 87.283 -29.303 1.00 22.53 225 ASP B N 1
ATOM 5990 C CA . ASP B 1 226 ? 3.524 87.305 -28.542 1.00 20.98 225 ASP B CA 1
ATOM 5991 C C . ASP B 1 226 ? 3.735 86.847 -27.096 1.00 21.27 225 ASP B C 1
ATOM 5992 O O . ASP B 1 226 ? 3.013 87.235 -26.176 1.00 21.16 225 ASP B O 1
ATOM 5997 N N . LEU B 1 227 ? 4.771 86.047 -26.903 1.00 20.73 226 LEU B N 1
ATOM 5998 C CA . LEU B 1 227 ? 5.113 85.531 -25.583 1.00 19.72 226 LEU B CA 1
ATOM 5999 C C . LEU B 1 227 ? 6.174 86.393 -24.933 1.00 22.09 226 LEU B C 1
ATOM 6000 O O . LEU B 1 227 ? 6.352 86.362 -23.721 1.00 20.55 226 LEU B O 1
ATOM 6005 N N . GLY B 1 228 ? 6.907 87.123 -25.761 1.00 22.10 227 GLY B N 1
ATOM 6006 C CA . GLY B 1 228 ? 7.815 88.158 -25.276 1.00 22.17 227 GLY B CA 1
ATOM 6007 C C . GLY B 1 228 ? 9.101 87.667 -24.668 1.00 21.39 227 GLY B C 1
ATOM 6008 O O . GLY B 1 228 ? 9.650 88.293 -23.763 1.00 22.48 227 GLY B O 1
ATOM 6009 N N A ILE B 1 229 ? 9.595 86.570 -25.234 0.50 20.26 228 ILE B N 1
ATOM 6010 N N B ILE B 1 229 ? 9.627 86.559 -25.171 0.50 18.90 228 ILE B N 1
ATOM 6011 C CA A ILE B 1 229 ? 10.750 85.850 -24.701 0.50 21.32 228 ILE B CA 1
ATOM 6012 C CA B ILE B 1 229 ? 10.866 86.032 -24.594 0.50 18.81 228 ILE B CA 1
ATOM 6013 C C A ILE B 1 229 ? 11.954 85.904 -25.637 0.50 19.14 228 ILE B C 1
ATOM 6014 C C B ILE B 1 229 ? 11.987 85.941 -25.620 0.50 17.73 228 ILE B C 1
ATOM 6015 O O A ILE B 1 229 ? 13.003 85.323 -25.368 0.50 19.10 228 ILE B O 1
ATOM 6016 O O B ILE B 1 229 ? 13.013 85.302 -25.397 0.50 17.86 228 ILE B O 1
ATOM 6025 N N . GLN B 1 230 ? 11.798 86.622 -26.739 1.00 18.13 229 GLN B N 1
ATOM 6026 C CA . GLN B 1 230 ? 12.854 86.675 -27.760 1.00 16.98 229 GLN B CA 1
ATOM 6027 C C . GLN B 1 230 ? 14.179 87.280 -27.204 1.00 13.42 229 GLN B C 1
ATOM 6028 O O . GLN B 1 230 ? 15.282 86.864 -27.555 1.00 17.07 229 GLN B O 1
ATOM 6034 N N . GLY B 1 231 ? 14.035 88.227 -26.296 1.00 17.11 230 GLY B N 1
ATOM 6035 C CA . GLY B 1 231 ? 15.180 88.846 -25.635 1.00 16.14 230 GLY B CA 1
ATOM 6036 C C . GLY B 1 231 ? 15.976 87.859 -24.787 1.00 17.45 230 GLY B C 1
ATOM 6037 O O . GLY B 1 231 ? 17.204 87.855 -24.837 1.00 19.70 230 GLY B O 1
ATOM 6038 N N . ALA B 1 232 ? 15.273 87.041 -24.004 1.00 18.83 231 ALA B N 1
ATOM 6039 C CA . ALA B 1 232 ? 15.896 86.004 -23.154 1.00 16.88 231 ALA B CA 1
ATOM 6040 C C . ALA B 1 232 ? 16.629 84.977 -24.015 1.00 16.72 231 ALA B C 1
ATOM 6041 O O . ALA B 1 232 ? 17.730 84.534 -23.689 1.00 15.12 231 ALA B O 1
ATOM 6051 N N . ALA B 1 234 ? 17.840 85.518 -27.016 1.00 16.35 233 ALA B N 1
ATOM 6052 C CA . ALA B 1 234 ? 19.055 86.215 -27.533 1.00 19.81 233 ALA B CA 1
ATOM 6053 C C . ALA B 1 234 ? 20.194 86.192 -26.483 1.00 15.84 233 ALA B C 1
ATOM 6054 O O . ALA B 1 234 ? 21.363 85.900 -26.787 1.00 18.03 233 ALA B O 1
ATOM 6056 N N . VAL B 1 235 ? 19.819 86.469 -25.235 1.00 18.40 234 VAL B N 1
ATOM 6057 C CA . VAL B 1 235 ? 20.752 86.403 -24.111 1.00 16.83 234 VAL B CA 1
ATOM 6058 C C . VAL B 1 235 ? 21.397 85.038 -24.089 1.00 17.90 234 VAL B C 1
ATOM 6059 O O . VAL B 1 235 ? 22.620 84.917 -24.014 1.00 15.45 234 VAL B O 1
ATOM 6063 N N . LEU B 1 236 ? 20.591 83.986 -24.206 1.00 16.65 235 LEU B N 1
ATOM 6064 C CA . LEU B 1 236 ? 21.130 82.628 -24.123 1.00 15.72 235 LEU B CA 1
ATOM 6065 C C . LEU B 1 236 ? 22.043 82.288 -25.292 1.00 16.27 235 LEU B C 1
ATOM 6066 O O . LEU B 1 236 ? 22.843 81.360 -25.222 1.00 16.75 235 LEU B O 1
ATOM 6071 N N . LEU B 1 237 ? 21.921 83.074 -26.350 1.00 17.65 236 LEU B N 1
ATOM 6072 C CA . LEU B 1 237 ? 22.717 82.863 -27.577 1.00 17.73 236 LEU B CA 1
ATOM 6073 C C . LEU B 1 237 ? 23.856 83.879 -27.795 1.00 18.52 236 LEU B C 1
ATOM 6074 O O . LEU B 1 237 ? 24.518 83.891 -28.832 1.00 17.24 236 LEU B O 1
ATOM 6079 N N . LYS B 1 238 ? 24.097 84.694 -26.785 1.00 18.32 237 LYS B N 1
ATOM 6080 C CA . LYS B 1 238 ? 24.984 85.837 -26.928 1.00 21.09 237 LYS B CA 1
ATOM 6081 C C . LYS B 1 238 ? 26.414 85.463 -27.295 1.00 19.11 237 LYS B C 1
ATOM 6082 O O . LYS B 1 238 ? 27.055 86.164 -28.082 1.00 19.53 237 LYS B O 1
ATOM 6088 N N . ASP B 1 239 ? 26.914 84.354 -26.752 1.00 21.71 238 ASP B N 1
ATOM 6089 C CA . ASP B 1 239 ? 28.255 83.844 -27.090 1.00 21.12 238 ASP B CA 1
ATOM 6090 C C . ASP B 1 239 ? 28.213 82.916 -28.310 1.00 20.67 238 ASP B C 1
ATOM 6091 O O . ASP B 1 239 ? 29.167 82.823 -29.082 1.00 19.61 238 ASP B O 1
ATOM 6096 N N . ALA B 1 240 ? 27.091 82.241 -28.491 1.00 17.35 239 ALA B N 1
ATOM 6097 C CA . ALA B 1 240 ? 26.946 81.241 -29.558 1.00 16.64 239 ALA B CA 1
ATOM 6098 C C . ALA B 1 240 ? 26.998 81.883 -30.953 1.00 17.82 239 ALA B C 1
ATOM 6099 O O . ALA B 1 240 ? 27.307 81.201 -31.929 1.00 17.61 239 ALA B O 1
ATOM 6101 N N . ILE B 1 241 ? 26.698 83.186 -31.012 1.00 18.62 240 ILE B N 1
ATOM 6102 C CA . ILE B 1 241 ? 26.691 83.940 -32.280 1.00 19.06 240 ILE B CA 1
ATOM 6103 C C . ILE B 1 241 ? 28.109 84.216 -32.777 1.00 18.96 240 ILE B C 1
ATOM 6104 O O . ILE B 1 241 ? 28.294 84.606 -33.908 1.00 20.82 240 ILE B O 1
ATOM 6109 N N . ASN B 1 242 ? 29.089 84.022 -31.897 1.00 17.32 241 ASN B N 1
ATOM 6110 C CA . ASN B 1 242 ? 30.493 84.264 -32.217 1.00 19.61 241 ASN B CA 1
ATOM 6111 C C . ASN B 1 242 ? 31.147 83.007 -32.790 1.00 19.18 241 ASN B C 1
ATOM 6112 O O . ASN B 1 242 ? 31.111 81.935 -32.207 1.00 19.25 241 ASN B O 1
ATOM 6117 N N . PRO B 1 243 ? 31.739 83.120 -33.977 1.00 21.00 242 PRO B N 1
ATOM 6118 C CA . PRO B 1 243 ? 32.381 81.959 -34.593 1.00 19.54 242 PRO B CA 1
ATOM 6119 C C . PRO B 1 243 ? 33.602 81.462 -33.845 1.00 18.15 242 PRO B C 1
ATOM 6120 O O . PRO B 1 243 ? 34.264 82.207 -33.127 1.00 21.87 242 PRO B O 1
ATOM 6124 N N . ASN B 1 244 ? 33.883 80.197 -34.083 1.00 16.38 243 ASN B N 1
ATOM 6125 C CA . ASN B 1 244 ? 34.929 79.440 -33.437 1.00 18.37 243 ASN B CA 1
ATOM 6126 C C . ASN B 1 244 ? 36.104 79.176 -34.361 1.00 18.11 243 ASN B C 1
ATOM 6127 O O . ASN B 1 244 ? 35.974 78.559 -35.444 1.00 19.57 243 ASN B O 1
ATOM 6132 N N . LEU B 1 245 ? 37.252 79.596 -33.850 1.00 21.41 244 LEU B N 1
ATOM 6133 C CA . LEU B 1 245 ? 38.558 79.416 -34.488 1.00 21.83 244 LEU B CA 1
ATOM 6134 C C . LEU B 1 245 ? 39.326 78.216 -33.968 1.00 22.30 244 LEU B C 1
ATOM 6135 O O . LEU B 1 245 ? 39.530 78.031 -32.751 1.00 19.08 244 LEU B O 1
ATOM 6140 N N . VAL B 1 246 ? 39.670 77.362 -34.934 1.00 19.64 245 VAL B N 1
ATOM 6141 C CA . VAL B 1 246 ? 40.488 76.171 -34.719 1.00 18.45 245 VAL B CA 1
ATOM 6142 C C . VAL B 1 246 ? 41.542 76.051 -35.849 1.00 20.66 245 VAL B C 1
ATOM 6143 O O . VAL B 1 246 ? 41.785 77.010 -36.584 1.00 20.73 245 VAL B O 1
ATOM 6147 N N . GLN B 1 247 ? 42.171 74.897 -35.946 1.00 22.88 246 GLN B N 1
ATOM 6148 C CA . GLN B 1 247 ? 43.177 74.676 -36.978 1.00 25.28 246 GLN B CA 1
ATOM 6149 C C . GLN B 1 247 ? 43.041 73.336 -37.642 1.00 24.53 246 GLN B C 1
ATOM 6150 O O . GLN B 1 247 ? 42.384 72.427 -37.156 1.00 23.94 246 GLN B O 1
ATOM 6156 N N . THR B 1 248 ? 43.749 73.224 -38.757 1.00 25.10 247 THR B N 1
ATOM 6157 C CA . THR B 1 248 ? 43.834 71.986 -39.503 1.00 23.19 247 THR B CA 1
ATOM 6158 C C . THR B 1 248 ? 45.037 71.167 -39.033 1.00 23.24 247 THR B C 1
ATOM 6159 O O . THR B 1 248 ? 45.893 71.651 -38.297 1.00 24.40 247 THR B O 1
ATOM 6163 N N . THR B 1 249 ? 45.087 69.934 -39.508 1.00 23.09 248 THR B N 1
ATOM 6164 C CA . THR B 1 249 ? 46.212 69.027 -39.257 1.00 26.54 248 THR B CA 1
ATOM 6165 C C . THR B 1 249 ? 47.566 69.726 -39.436 1.00 27.13 248 THR B C 1
ATOM 6166 O O . THR B 1 249 ? 48.529 69.426 -38.746 1.00 29.12 248 THR B O 1
ATOM 6170 N N . GLU B 1 250 ? 47.595 70.707 -40.316 1.00 27.80 249 GLU B N 1
ATOM 6171 C CA . GLU B 1 250 ? 48.843 71.325 -40.772 1.00 27.65 249 GLU B CA 1
ATOM 6172 C C . GLU B 1 250 ? 48.942 72.732 -40.239 1.00 29.24 249 GLU B C 1
ATOM 6173 O O . GLU B 1 250 ? 49.752 73.555 -40.681 1.00 32.19 249 GLU B O 1
ATOM 6179 N N . GLY B 1 251 ? 48.114 73.011 -39.253 1.00 27.59 250 GLY B N 1
ATOM 6180 C CA . GLY B 1 251 ? 48.197 74.283 -38.535 1.00 25.33 250 GLY B CA 1
ATOM 6181 C C . GLY B 1 251 ? 47.708 75.479 -39.299 1.00 25.12 250 GLY B C 1
ATOM 6182 O O . GLY B 1 251 ? 48.089 76.595 -39.026 1.00 27.80 250 GLY B O 1
ATOM 6183 N N . THR B 1 252 ? 46.854 75.243 -40.280 1.00 25.83 251 THR B N 1
ATOM 6184 C CA . THR B 1 252 ? 46.188 76.333 -40.990 1.00 24.90 251 THR B CA 1
ATOM 6185 C C . THR B 1 252 ? 44.786 76.576 -40.390 1.00 23.90 251 THR B C 1
ATOM 6186 O O . THR B 1 252 ? 44.215 75.671 -39.773 1.00 24.90 251 THR B O 1
ATOM 6190 N N . PRO B 1 253 ? 44.259 77.806 -40.542 1.00 21.95 252 PRO B N 1
ATOM 6191 C CA . PRO B 1 253 ? 43.043 78.206 -39.843 1.00 23.71 252 PRO B CA 1
ATOM 6192 C C . PRO B 1 253 ? 41.752 77.638 -40.391 1.00 24.98 252 PRO B C 1
ATOM 6193 O O . PRO B 1 253 ? 41.567 77.432 -41.602 1.00 26.11 252 PRO B O 1
ATOM 6197 N N . ALA B 1 254 ? 40.866 77.402 -39.439 1.00 23.32 253 ALA B N 1
ATOM 6198 C CA . ALA B 1 254 ? 39.515 76.897 -39.703 1.00 22.03 253 ALA B CA 1
ATOM 6199 C C . ALA B 1 254 ? 38.515 77.609 -38.813 1.00 22.07 253 ALA B C 1
ATOM 6200 O O . ALA B 1 254 ? 38.805 77.894 -37.652 1.00 22.05 253 ALA B O 1
ATOM 6202 N N . LEU B 1 255 ? 37.363 77.934 -39.392 1.00 22.10 254 LEU B N 1
ATOM 6203 C CA . LEU B 1 255 ? 36.238 78.511 -38.652 1.00 20.58 254 LEU B CA 1
ATOM 6204 C C . LEU B 1 255 ? 35.113 77.459 -38.658 1.00 20.80 254 LEU B C 1
ATOM 6205 O O . LEU B 1 255 ? 34.702 76.930 -39.705 1.00 18.03 254 LEU B O 1
ATOM 6210 N N . ILE B 1 256 ? 34.664 77.112 -37.458 1.00 18.83 255 ILE B N 1
ATOM 6211 C CA . ILE B 1 256 ? 33.599 76.106 -37.282 1.00 19.51 255 ILE B CA 1
ATOM 6212 C C . ILE B 1 256 ? 32.471 76.803 -36.515 1.00 19.75 255 ILE B C 1
ATOM 6213 O O . ILE B 1 256 ? 32.676 77.334 -35.415 1.00 21.06 255 ILE B O 1
ATOM 6218 N N . HIS B 1 257 ? 31.302 76.887 -37.135 1.00 19.72 256 HIS B N 1
ATOM 6219 C CA . HIS B 1 257 ? 30.212 77.701 -36.585 1.00 18.73 256 HIS B CA 1
ATOM 6220 C C . HIS B 1 257 ? 28.821 77.362 -37.135 1.00 18.98 256 HIS B C 1
ATOM 6221 O O . HIS B 1 257 ? 28.499 77.565 -38.300 1.00 17.59 256 HIS B O 1
ATOM 6228 N N . CYS B 1 258 ? 28.025 76.832 -36.221 1.00 21.03 257 CYS B N 1
ATOM 6229 C CA . CYS B 1 258 ? 26.660 76.393 -36.445 1.00 17.44 257 CYS B CA 1
ATOM 6230 C C . CYS B 1 258 ? 26.549 75.110 -37.239 1.00 19.42 257 CYS B C 1
ATOM 6231 O O . CYS B 1 258 ? 27.486 74.613 -37.846 1.00 18.22 257 CYS B O 1
ATOM 6234 N N . GLY B 1 259 ? 25.359 74.543 -37.199 1.00 18.80 258 GLY B N 1
ATOM 6235 C CA . GLY B 1 259 ? 25.155 73.226 -37.823 1.00 18.72 258 GLY B CA 1
ATOM 6236 C C . GLY B 1 259 ? 23.714 72.932 -38.235 1.00 19.29 258 GLY B C 1
ATOM 6237 O O . GLY B 1 259 ? 23.160 71.930 -37.839 1.00 22.98 258 GLY B O 1
ATOM 6238 N N . PRO B 1 260 ? 23.103 73.806 -39.029 1.00 19.14 259 PRO B N 1
ATOM 6239 C CA . PRO B 1 260 ? 21.737 73.511 -39.491 1.00 20.33 259 PRO B CA 1
ATOM 6240 C C . PRO B 1 260 ? 21.722 72.294 -40.421 1.00 22.40 259 PRO B C 1
ATOM 6241 O O . PRO B 1 260 ? 22.736 71.961 -41.065 1.00 18.16 259 PRO B O 1
ATOM 6245 N N . PHE B 1 261 ? 20.579 71.618 -40.400 1.00 23.28 260 PHE B N 1
ATOM 6246 C CA . PHE B 1 261 ? 20.275 70.505 -41.316 1.00 24.58 260 PHE B CA 1
ATOM 6247 C C . PHE B 1 261 ? 20.273 70.990 -42.790 1.00 22.47 260 PHE B C 1
ATOM 6248 O O . PHE B 1 261 ? 19.916 72.126 -43.072 1.00 22.22 260 PHE B O 1
ATOM 6256 N N . ALA B 1 262 ? 20.645 70.085 -43.692 1.00 23.68 261 ALA B N 1
ATOM 6257 C CA . ALA B 1 262 ? 20.676 70.363 -45.138 1.00 22.01 261 ALA B CA 1
ATOM 6258 C C . ALA B 1 262 ? 19.400 69.940 -45.866 1.00 23.54 261 ALA B C 1
ATOM 6259 O O . ALA B 1 262 ? 19.293 70.123 -47.091 1.00 23.50 261 ALA B O 1
ATOM 6261 N N . ASN B 1 263 ? 18.446 69.379 -45.122 1.00 23.38 262 ASN B N 1
ATOM 6262 C CA . ASN B 1 263 ? 17.106 69.050 -45.688 1.00 21.58 262 ASN B CA 1
ATOM 6263 C C . ASN B 1 263 ? 16.034 70.062 -45.266 1.00 21.20 262 ASN B C 1
ATOM 6264 O O . ASN B 1 263 ? 15.551 70.824 -46.139 1.00 20.47 262 ASN B O 1
ATOM 6269 N N . ILE B 1 264 ? 15.671 70.123 -43.967 1.00 20.83 263 ILE B N 1
ATOM 6270 C CA . ILE B 1 264 ? 14.714 71.152 -43.504 1.00 21.34 263 ILE B CA 1
ATOM 6271 C C . ILE B 1 264 ? 15.289 72.550 -43.333 1.00 20.45 263 ILE B C 1
ATOM 6272 O O . ILE B 1 264 ? 14.558 73.515 -43.064 1.00 22.34 263 ILE B O 1
ATOM 6277 N N . ALA B 1 265 ? 16.588 72.658 -43.528 1.00 20.42 264 ALA B N 1
ATOM 6278 C CA . ALA B 1 265 ? 17.231 73.988 -43.586 1.00 19.38 264 ALA B CA 1
ATOM 6279 C C . ALA B 1 265 ? 18.289 74.020 -44.677 1.00 20.05 264 ALA B C 1
ATOM 6280 O O . ALA B 1 265 ? 18.341 73.148 -45.554 1.00 17.86 264 ALA B O 1
ATOM 6282 N N . HIS B 1 266 ? 19.159 75.013 -44.579 1.00 18.63 265 HIS B N 1
ATOM 6283 C CA . HIS B 1 266 ? 20.051 75.406 -45.672 1.00 18.93 265 HIS B CA 1
ATOM 6284 C C . HIS B 1 266 ? 21.436 74.740 -45.652 1.00 22.00 265 HIS B C 1
ATOM 6285 O O . HIS B 1 266 ? 22.187 74.874 -46.614 1.00 20.90 265 HIS B O 1
ATOM 6292 N N . GLY B 1 267 ? 21.769 74.004 -44.582 1.00 21.54 266 GLY B N 1
ATOM 6293 C CA . GLY B 1 267 ? 22.863 73.011 -44.649 1.00 20.53 266 GLY B CA 1
ATOM 6294 C C . GLY B 1 267 ? 24.297 73.503 -44.841 1.00 19.03 266 GLY B C 1
ATOM 6295 O O . GLY B 1 267 ? 25.132 72.854 -45.466 1.00 21.34 266 GLY B O 1
ATOM 6296 N N . THR B 1 268 ? 24.588 74.649 -44.271 1.00 19.31 267 THR B N 1
ATOM 6297 C CA . THR B 1 268 ? 25.965 75.189 -44.293 1.00 18.95 267 THR B CA 1
ATOM 6298 C C . THR B 1 268 ? 26.267 75.960 -42.993 1.00 19.10 267 THR B C 1
ATOM 6299 O O . THR B 1 268 ? 25.382 76.229 -42.179 1.00 18.46 267 THR B O 1
ATOM 6303 N N . ASN B 1 269 ? 27.537 76.300 -42.795 1.00 17.69 268 ASN B N 1
ATOM 6304 C CA . ASN B 1 269 ? 27.918 77.124 -41.621 1.00 18.24 268 ASN B CA 1
ATOM 6305 C C . ASN B 1 269 ? 27.356 78.533 -41.648 1.00 19.46 268 ASN B C 1
ATOM 6306 O O . ASN B 1 269 ? 26.764 78.989 -42.625 1.00 19.14 268 ASN B O 1
ATOM 6311 N N . SER B 1 270 ? 27.584 79.249 -40.553 1.00 19.04 269 SER B N 1
ATOM 6312 C CA . SER B 1 270 ? 27.025 80.573 -40.382 1.00 18.23 269 SER B CA 1
ATOM 6313 C C . SER B 1 270 ? 27.545 81.534 -41.451 1.00 19.92 269 SER B C 1
ATOM 6314 O O . SER B 1 270 ? 28.687 81.419 -41.888 1.00 17.63 269 SER B O 1
ATOM 6317 N N . ILE B 1 271 ? 26.689 82.470 -41.842 1.00 16.04 270 ILE B N 1
ATOM 6318 C CA . ILE B 1 271 ? 27.128 83.554 -42.746 1.00 19.26 270 ILE B CA 1
ATOM 6319 C C . ILE B 1 271 ? 28.214 84.431 -42.080 1.00 21.41 270 ILE B C 1
ATOM 6320 O O . ILE B 1 271 ? 29.104 84.960 -42.767 1.00 20.78 270 ILE B O 1
ATOM 6325 N N . ILE B 1 272 ? 28.183 84.533 -40.753 1.00 17.39 271 ILE B N 1
ATOM 6326 C CA . ILE B 1 272 ? 29.191 85.338 -40.064 1.00 18.53 271 ILE B CA 1
ATOM 6327 C C . ILE B 1 272 ? 30.541 84.723 -40.342 1.00 17.38 271 ILE B C 1
ATOM 6328 O O . ILE B 1 272 ? 31.478 85.419 -40.719 1.00 19.36 271 ILE B O 1
ATOM 6333 N N . ALA B 1 273 ? 30.622 83.411 -40.233 1.00 17.26 272 ALA B N 1
ATOM 6334 C CA . ALA B 1 273 ? 31.905 82.708 -40.413 1.00 19.38 272 ALA B CA 1
ATOM 6335 C C . ALA B 1 273 ? 32.392 82.805 -41.857 1.00 19.92 272 ALA B C 1
ATOM 6336 O O . ALA B 1 273 ? 33.573 82.994 -42.094 1.00 18.43 272 ALA B O 1
ATOM 6338 N N . THR B 1 274 ? 31.476 82.694 -42.807 1.00 16.83 273 THR B N 1
ATOM 6339 C CA . THR B 1 274 ? 31.883 82.637 -44.239 1.00 20.35 273 THR B CA 1
ATOM 6340 C C . THR B 1 274 ? 32.384 84.046 -44.621 1.00 18.47 273 THR B C 1
ATOM 6341 O O . THR B 1 274 ? 33.474 84.218 -45.185 1.00 21.81 273 THR B O 1
ATOM 6345 N N . LYS B 1 275 ? 31.615 85.026 -44.178 1.00 21.33 274 LYS B N 1
ATOM 6346 C CA . LYS B 1 275 ? 31.872 86.440 -44.447 1.00 22.50 274 LYS B CA 1
ATOM 6347 C C . LYS B 1 275 ? 33.168 86.867 -43.828 1.00 24.75 274 LYS B C 1
ATOM 6348 O O . LYS B 1 275 ? 33.972 87.588 -44.441 1.00 24.96 274 LYS B O 1
ATOM 6370 N N . ALA B 1 277 ? 35.700 84.896 -42.984 1.00 21.92 276 ALA B N 1
ATOM 6371 C CA . ALA B 1 277 ? 36.817 84.184 -43.643 1.00 20.67 276 ALA B CA 1
ATOM 6372 C C . ALA B 1 277 ? 37.205 84.922 -44.915 1.00 20.90 276 ALA B C 1
ATOM 6373 O O . ALA B 1 277 ? 38.363 84.952 -45.298 1.00 24.45 276 ALA B O 1
ATOM 6383 N N . LYS B 1 279 ? 37.057 88.130 -45.497 1.00 26.28 278 LYS B N 1
ATOM 6384 C CA . LYS B 1 279 ? 37.841 89.351 -45.188 1.00 26.56 278 LYS B CA 1
ATOM 6385 C C . LYS B 1 279 ? 39.263 88.995 -44.777 1.00 27.64 278 LYS B C 1
ATOM 6386 O O . LYS B 1 279 ? 40.153 89.826 -44.822 1.00 31.12 278 LYS B O 1
ATOM 6392 N N . LEU B 1 280 ? 39.494 87.750 -44.400 1.00 25.52 279 LEU B N 1
ATOM 6393 C CA . LEU B 1 280 ? 40.742 87.378 -43.729 1.00 23.88 279 LEU B CA 1
ATOM 6394 C C . LEU B 1 280 ? 41.630 86.431 -44.524 1.00 25.59 279 LEU B C 1
ATOM 6395 O O . LEU B 1 280 ? 42.697 86.014 -44.060 1.00 28.97 279 LEU B O 1
ATOM 6400 N N . SER B 1 281 ? 41.151 86.025 -45.689 1.00 27.48 280 SER B N 1
ATOM 6401 C CA . SER B 1 281 ? 41.898 85.099 -46.541 1.00 26.31 280 SER B CA 1
ATOM 6402 C C . SER B 1 281 ? 41.648 85.337 -48.023 1.00 25.95 280 SER B C 1
ATOM 6403 O O . SER B 1 281 ? 40.650 85.960 -48.434 1.00 25.92 280 SER B O 1
ATOM 6406 N N . GLU B 1 282 ? 42.553 84.790 -48.813 1.00 26.35 281 GLU B N 1
ATOM 6407 C CA . GLU B 1 282 ? 42.413 84.891 -50.256 1.00 27.59 281 GLU B CA 1
ATOM 6408 C C . GLU B 1 282 ? 41.383 83.883 -50.778 1.00 25.77 281 GLU B C 1
ATOM 6409 O O . GLU B 1 282 ? 40.598 84.195 -51.678 1.00 27.09 281 GLU B O 1
ATOM 6415 N N . TYR B 1 283 ? 41.430 82.675 -50.224 1.00 24.71 282 TYR B N 1
ATOM 6416 C CA . TYR B 1 283 ? 40.482 81.605 -50.566 1.00 24.96 282 TYR B CA 1
ATOM 6417 C C . TYR B 1 283 ? 39.702 81.099 -49.346 1.00 24.16 282 TYR B C 1
ATOM 6418 O O . TYR B 1 283 ? 40.270 80.455 -48.494 1.00 23.01 282 TYR B O 1
ATOM 6427 N N . THR B 1 284 ? 38.402 81.395 -49.310 1.00 22.32 283 THR B N 1
ATOM 6428 C CA . THR B 1 284 ? 37.509 80.818 -48.294 1.00 21.62 283 THR B CA 1
ATOM 6429 C C . THR B 1 284 ? 36.864 79.564 -48.870 1.00 21.43 283 THR B C 1
ATOM 6430 O O . THR B 1 284 ? 36.181 79.627 -49.883 1.00 20.99 283 THR B O 1
ATOM 6434 N N . VAL B 1 285 ? 37.137 78.432 -48.229 1.00 20.49 284 VAL B N 1
ATOM 6435 C CA . VAL B 1 285 ? 36.605 77.148 -48.642 1.00 21.61 284 VAL B CA 1
ATOM 6436 C C . VAL B 1 285 ? 35.454 76.768 -47.693 1.00 22.42 284 VAL B C 1
ATOM 6437 O O . VAL B 1 285 ? 35.653 76.533 -46.496 1.00 25.66 284 VAL B O 1
ATOM 6441 N N . THR B 1 286 ? 34.265 76.709 -48.266 1.00 22.68 285 THR B N 1
ATOM 6442 C CA . THR B 1 286 ? 33.004 76.505 -47.529 1.00 23.12 285 THR B CA 1
ATOM 6443 C C . THR B 1 286 ? 32.237 75.352 -48.128 1.00 24.96 285 THR B C 1
ATOM 6444 O O . THR B 1 286 ? 32.073 75.245 -49.330 1.00 26.29 285 THR B O 1
ATOM 6448 N N . GLU B 1 287 ? 31.735 74.525 -47.228 1.00 25.24 286 GLU B N 1
ATOM 6449 C CA . GLU B 1 287 ? 31.029 73.291 -47.543 1.00 23.83 286 GLU B CA 1
ATOM 6450 C C . GLU B 1 287 ? 29.517 73.480 -47.446 1.00 22.48 286 GLU B C 1
ATOM 6451 O O . GLU B 1 287 ? 29.020 74.264 -46.641 1.00 21.29 286 GLU B O 1
ATOM 6457 N N . ALA B 1 288 ? 28.781 72.748 -48.271 1.00 18.24 287 ALA B N 1
ATOM 6458 C CA . ALA B 1 288 ? 27.320 72.678 -48.134 1.00 18.92 287 ALA B CA 1
ATOM 6459 C C . ALA B 1 288 ? 26.899 71.197 -48.094 1.00 19.83 287 ALA B C 1
ATOM 6460 O O . ALA B 1 288 ? 27.493 70.311 -48.776 1.00 23.16 287 ALA B O 1
ATOM 6462 N N . GLY B 1 289 ? 25.929 70.945 -47.230 1.00 20.06 288 GLY B N 1
ATOM 6463 C CA . GLY B 1 289 ? 25.464 69.580 -46.896 1.00 20.21 288 GLY B CA 1
ATOM 6464 C C . GLY B 1 289 ? 24.882 68.775 -48.043 1.00 22.67 288 GLY B C 1
ATOM 6465 O O . GLY B 1 289 ? 24.348 69.318 -48.999 1.00 22.47 288 GLY B O 1
ATOM 6466 N N . PHE B 1 290 ? 25.003 67.461 -47.905 1.00 20.35 289 PHE B N 1
ATOM 6467 C CA . PHE B 1 290 ? 24.427 66.487 -48.834 1.00 22.80 289 PHE B CA 1
ATOM 6468 C C . PHE B 1 290 ? 24.993 66.694 -50.247 1.00 24.73 289 PHE B C 1
ATOM 6469 O O . PHE B 1 290 ? 26.121 67.165 -50.421 1.00 25.59 289 PHE B O 1
ATOM 6477 N N . GLY B 1 291 ? 24.227 66.261 -51.232 1.00 24.16 290 GLY B N 1
ATOM 6478 C CA . GLY B 1 291 ? 24.659 66.329 -52.632 1.00 25.60 290 GLY B CA 1
ATOM 6479 C C . GLY B 1 291 ? 24.411 67.716 -53.189 1.00 22.75 290 GLY B C 1
ATOM 6480 O O . GLY B 1 291 ? 23.727 68.502 -52.574 1.00 19.92 290 GLY B O 1
ATOM 6481 N N . ALA B 1 292 ? 24.952 67.988 -54.374 1.00 22.75 291 ALA B N 1
ATOM 6482 C CA . ALA B 1 292 ? 24.851 69.308 -55.008 1.00 19.23 291 ALA B CA 1
ATOM 6483 C C . ALA B 1 292 ? 23.423 69.730 -55.281 1.00 20.37 291 ALA B C 1
ATOM 6484 O O . ALA B 1 292 ? 23.158 70.921 -55.473 1.00 22.08 291 ALA B O 1
ATOM 6486 N N . ASP B 1 293 ? 22.492 68.771 -55.239 1.00 22.76 292 ASP B N 1
ATOM 6487 C CA . ASP B 1 293 ? 21.051 69.055 -55.510 1.00 21.96 292 ASP B CA 1
ATOM 6488 C C . ASP B 1 293 ? 20.338 69.726 -54.338 1.00 21.00 292 ASP B C 1
ATOM 6489 O O . ASP B 1 293 ? 19.295 70.375 -54.476 1.00 21.57 292 ASP B O 1
ATOM 6494 N N . LEU B 1 294 ? 20.947 69.572 -53.176 1.00 23.56 293 LEU B N 1
ATOM 6495 C CA . LEU B 1 294 ? 20.387 70.130 -51.958 1.00 22.84 293 LEU B CA 1
ATOM 6496 C C . LEU B 1 294 ? 21.248 71.287 -51.453 1.00 21.25 293 LEU B C 1
ATOM 6497 O O . LEU B 1 294 ? 20.847 72.447 -51.535 1.00 21.68 293 LEU B O 1
ATOM 6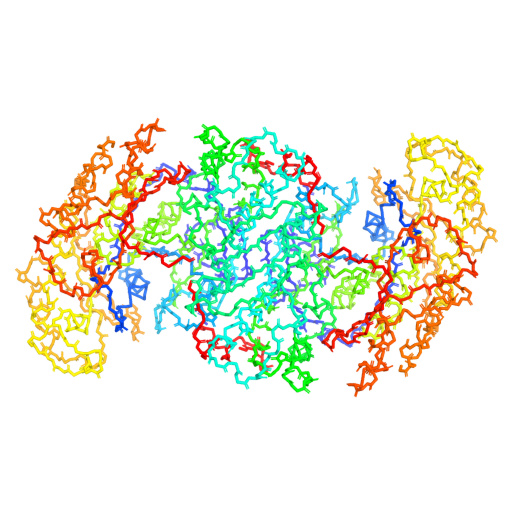502 N N . GLY B 1 295 ? 22.420 70.950 -50.929 1.00 23.29 294 GLY B N 1
ATOM 6503 C CA . GLY B 1 295 ? 23.293 71.943 -50.253 1.00 22.52 294 GLY B CA 1
ATOM 6504 C C . GLY B 1 295 ? 23.758 73.075 -51.156 1.00 21.12 294 GLY B C 1
ATOM 6505 O O . GLY B 1 295 ? 23.676 74.249 -50.819 1.00 19.97 294 GLY B O 1
ATOM 6506 N N . ALA B 1 296 ? 24.222 72.686 -52.328 1.00 20.56 295 ALA B N 1
ATOM 6507 C CA . ALA B 1 296 ? 24.738 73.620 -53.341 1.00 19.25 295 ALA B CA 1
ATOM 6508 C C . ALA B 1 296 ? 23.648 74.538 -53.888 1.00 20.25 295 ALA B C 1
ATOM 6509 O O . ALA B 1 296 ? 23.807 75.754 -53.976 1.00 20.44 295 ALA B O 1
ATOM 6511 N N . GLU B 1 297 ? 22.514 73.946 -54.236 1.00 20.11 296 GLU B N 1
ATOM 6512 C CA . GLU B 1 297 ? 21.359 74.742 -54.716 1.00 20.04 296 GLU B CA 1
ATOM 6513 C C . GLU B 1 297 ? 20.966 75.782 -53.670 1.00 19.79 296 GLU B C 1
ATOM 6514 O O . GLU B 1 297 ? 20.733 76.948 -53.980 1.00 18.90 296 GLU B O 1
ATOM 6520 N N . LYS B 1 298 ? 20.916 75.351 -52.411 1.00 16.45 297 LYS B N 1
ATOM 6521 C CA . LYS B 1 298 ? 20.395 76.227 -51.347 1.00 18.23 297 LYS B CA 1
ATOM 6522 C C . LYS B 1 298 ? 21.434 77.307 -51.088 1.00 17.20 297 LYS B C 1
ATOM 6523 O O . LYS B 1 298 ? 21.101 78.445 -50.785 1.00 19.59 297 LYS B O 1
ATOM 6529 N N . PHE B 1 299 ? 22.687 76.925 -51.253 1.00 19.79 298 PHE B N 1
ATOM 6530 C CA . PHE B 1 299 ? 23.793 77.860 -50.996 1.00 20.39 298 PHE B CA 1
ATOM 6531 C C . PHE B 1 299 ? 23.695 79.070 -51.942 1.00 22.27 298 PHE B C 1
ATOM 6532 O O . PHE B 1 299 ? 23.923 80.218 -51.569 1.00 21.30 298 PHE B O 1
ATOM 6540 N N . ILE B 1 300 ? 23.286 78.796 -53.174 1.00 22.46 299 ILE B N 1
ATOM 6541 C CA . ILE B 1 300 ? 23.303 79.828 -54.222 1.00 21.48 299 ILE B CA 1
ATOM 6542 C C . ILE B 1 300 ? 22.013 80.610 -54.206 1.00 19.79 299 ILE B C 1
ATOM 6543 O O . ILE B 1 300 ? 22.018 81.834 -54.212 1.00 19.52 299 ILE B O 1
ATOM 6548 N N . ASP B 1 301 ? 20.893 79.879 -54.185 1.00 19.56 300 ASP B N 1
ATOM 6549 C CA . ASP B 1 301 ? 19.597 80.499 -54.308 1.00 19.43 300 ASP B CA 1
ATOM 6550 C C . ASP B 1 301 ? 19.176 81.189 -53.061 1.00 20.71 300 ASP B C 1
ATOM 6551 O O . ASP B 1 301 ? 18.427 82.151 -53.114 1.00 21.33 300 ASP B O 1
ATOM 6556 N N . PHE B 1 302 ? 19.668 80.691 -51.933 1.00 20.74 301 PHE B N 1
ATOM 6557 C CA . PHE B 1 302 ? 19.227 81.211 -50.617 1.00 18.82 301 PHE B CA 1
ATOM 6558 C C . PHE B 1 302 ? 20.377 81.858 -49.826 1.00 19.21 301 PHE B C 1
ATOM 6559 O O . PHE B 1 302 ? 20.369 83.068 -49.613 1.00 20.62 301 PHE B O 1
ATOM 6567 N N . VAL B 1 303 ? 21.377 81.075 -49.447 1.00 18.84 302 VAL B N 1
ATOM 6568 C CA . VAL B 1 303 ? 22.378 81.556 -48.479 1.00 19.09 302 VAL B CA 1
ATOM 6569 C C . VAL B 1 303 ? 23.127 82.771 -49.063 1.00 20.46 302 VAL B C 1
ATOM 6570 O O . VAL B 1 303 ? 23.321 83.805 -48.387 1.00 20.91 302 VAL B O 1
ATOM 6574 N N . SER B 1 304 ? 23.517 82.642 -50.329 1.00 19.80 303 SER B N 1
ATOM 6575 C CA . SER B 1 304 ? 24.330 83.682 -50.996 1.00 21.01 303 SER B CA 1
ATOM 6576 C C . SER B 1 304 ? 23.618 85.019 -50.995 1.00 21.41 303 SER B C 1
ATOM 6577 O O . SER B 1 304 ? 24.214 86.074 -50.756 1.00 24.16 303 SER B O 1
ATOM 6580 N N . ARG B 1 305 ? 22.318 84.965 -51.197 1.00 21.95 304 ARG B N 1
ATOM 6581 C CA . ARG B 1 305 ? 21.519 86.183 -51.227 1.00 26.22 304 ARG B CA 1
ATOM 6582 C C . ARG B 1 305 ? 21.371 86.811 -49.848 1.00 27.14 304 ARG B C 1
ATOM 6583 O O . ARG B 1 305 ? 21.354 88.017 -49.718 1.00 27.47 304 ARG B O 1
ATOM 6591 N N . VAL B 1 306 ? 21.319 85.980 -48.816 1.00 25.45 305 VAL B N 1
ATOM 6592 C CA . VAL B 1 306 ? 21.233 86.488 -47.446 1.00 22.03 305 VAL B CA 1
ATOM 6593 C C . VAL B 1 306 ? 22.599 87.042 -47.065 1.00 21.10 305 VAL B C 1
ATOM 6594 O O . VAL B 1 306 ? 22.709 88.066 -46.408 1.00 23.67 305 VAL B O 1
ATOM 6598 N N . GLY B 1 307 ? 23.640 86.358 -47.502 1.00 22.34 306 GLY B N 1
ATOM 6599 C CA . GLY B 1 307 ? 24.988 86.716 -47.097 1.00 25.10 306 GLY B CA 1
ATOM 6600 C C . GLY B 1 307 ? 25.592 87.840 -47.924 1.00 26.42 306 GLY B C 1
ATOM 6601 O O . GLY B 1 307 ? 26.610 88.421 -47.556 1.00 26.40 306 GLY B O 1
ATOM 6602 N N . GLY B 1 308 ? 24.966 88.121 -49.053 1.00 27.00 307 GLY B N 1
ATOM 6603 C CA . GLY B 1 308 ? 25.505 89.106 -49.996 1.00 26.26 307 GLY B CA 1
ATOM 6604 C C . GLY B 1 308 ? 26.836 88.673 -50.579 1.00 26.71 307 GLY B C 1
ATOM 6605 O O . GLY B 1 308 ? 27.744 89.462 -50.715 1.00 29.10 307 GLY B O 1
ATOM 6606 N N . PHE B 1 309 ? 26.959 87.399 -50.907 1.00 24.67 308 PHE B N 1
ATOM 6607 C CA . PHE B 1 309 ? 28.152 86.885 -51.597 1.00 23.92 308 PHE B CA 1
ATOM 6608 C C . PHE B 1 309 ? 27.737 85.917 -52.732 1.00 22.67 308 PHE B C 1
ATOM 6609 O O . PHE B 1 309 ? 26.574 85.627 -52.890 1.00 23.79 308 PHE B O 1
ATOM 6617 N N . TYR B 1 310 ? 28.713 85.415 -53.469 1.00 23.19 309 TYR B N 1
ATOM 6618 C CA . TYR B 1 310 ? 28.475 84.414 -54.559 1.00 22.03 309 TYR B CA 1
ATOM 6619 C C . TYR B 1 310 ? 29.776 83.679 -54.761 1.00 21.26 309 TYR B C 1
ATOM 6620 O O . TYR B 1 310 ? 30.825 84.318 -54.763 1.00 25.45 309 TYR B O 1
ATOM 6629 N N . PRO B 1 311 ? 29.752 82.338 -54.878 1.00 23.35 310 PRO B N 1
ATOM 6630 C CA . PRO B 1 311 ? 30.986 81.600 -55.069 1.00 22.98 310 PRO B CA 1
ATOM 6631 C C . PRO B 1 311 ? 31.736 81.999 -56.355 1.00 25.23 310 PRO B C 1
ATOM 6632 O O . PRO B 1 311 ? 31.147 82.534 -57.281 1.00 21.56 310 PRO B O 1
ATOM 6636 N N . ASN B 1 312 ? 33.014 81.674 -56.386 1.00 25.27 311 ASN B N 1
ATOM 6637 C CA . ASN B 1 312 ? 33.871 81.913 -57.556 1.00 25.45 311 ASN B CA 1
ATOM 6638 C C . ASN B 1 312 ? 34.157 80.595 -58.274 1.00 26.18 311 ASN B C 1
ATOM 6639 O O . ASN B 1 312 ? 34.623 80.560 -59.402 1.00 24.20 311 ASN B O 1
ATOM 6644 N N . ALA B 1 313 ? 33.812 79.519 -57.589 1.00 23.89 312 ALA B N 1
ATOM 6645 C CA . ALA B 1 313 ? 33.954 78.150 -58.085 1.00 22.67 312 ALA B CA 1
ATOM 6646 C C . ALA B 1 313 ? 33.236 77.173 -57.164 1.00 24.50 312 ALA B C 1
ATOM 6647 O O . ALA B 1 313 ? 33.015 77.457 -55.976 1.00 20.89 312 ALA B O 1
ATOM 6649 N N . ALA B 1 314 ? 32.864 76.048 -57.763 1.00 21.56 313 ALA B N 1
ATOM 6650 C CA . ALA B 1 314 ? 32.346 74.890 -57.074 1.00 23.01 313 ALA B CA 1
ATOM 6651 C C . ALA B 1 314 ? 33.285 73.742 -57.242 1.00 22.79 313 ALA B C 1
ATOM 6652 O O . ALA B 1 314 ? 33.784 73.469 -58.336 1.00 24.81 313 ALA B O 1
ATOM 6654 N N . VAL B 1 315 ? 33.526 73.059 -56.136 1.00 21.89 314 VAL B N 1
ATOM 6655 C CA . VAL B 1 315 ? 34.225 71.782 -56.146 1.00 21.83 314 VAL B CA 1
ATOM 6656 C C . VAL B 1 315 ? 33.216 70.660 -55.912 1.00 24.18 314 VAL B C 1
ATOM 6657 O O . VAL B 1 315 ? 32.479 70.673 -54.949 1.00 24.59 314 VAL B O 1
ATOM 6661 N N . LEU B 1 316 ? 33.191 69.709 -56.844 1.00 24.52 315 LEU B N 1
ATOM 6662 C CA . LEU B 1 316 ? 32.313 68.561 -56.783 1.00 23.78 315 LEU B CA 1
ATOM 6663 C C . LEU B 1 316 ? 33.089 67.311 -56.428 1.00 23.06 315 LEU B C 1
ATOM 6664 O O . LEU B 1 316 ? 33.843 66.746 -57.239 1.00 22.37 315 LEU B O 1
ATOM 6669 N N . VAL B 1 317 ? 32.906 66.886 -55.175 1.00 23.69 316 VAL B N 1
ATOM 6670 C CA . VAL B 1 317 ? 33.599 65.706 -54.676 1.00 22.38 316 VAL B CA 1
ATOM 6671 C C . VAL B 1 317 ? 32.929 64.488 -55.214 1.00 21.91 316 VAL B C 1
ATOM 6672 O O . VAL B 1 317 ? 31.699 64.356 -55.214 1.00 23.21 316 VAL B O 1
ATOM 6676 N N . ALA B 1 318 ? 33.780 63.599 -55.679 1.00 24.43 317 ALA B N 1
ATOM 6677 C CA . ALA B 1 318 ? 33.375 62.310 -56.228 1.00 26.13 317 ALA B CA 1
ATOM 6678 C C . ALA B 1 318 ? 34.361 61.204 -55.867 1.00 26.46 317 ALA B C 1
ATOM 6679 O O . ALA B 1 318 ? 35.526 61.455 -55.520 1.00 27.69 317 ALA B O 1
ATOM 6681 N N . THR B 1 319 ? 33.821 59.993 -55.872 1.00 24.50 318 THR B N 1
ATOM 6682 C CA . THR B 1 319 ? 34.584 58.765 -55.753 1.00 28.54 318 THR B CA 1
ATOM 6683 C C . THR B 1 319 ? 34.146 57.727 -56.794 1.00 30.30 318 THR B C 1
ATOM 6684 O O . THR B 1 319 ? 32.973 57.662 -57.201 1.00 29.30 318 THR B O 1
ATOM 6688 N N . VAL B 1 320 ? 35.122 56.908 -57.187 1.00 31.86 319 VAL B N 1
ATOM 6689 C CA . VAL B 1 320 ? 34.900 55.722 -58.045 1.00 32.81 319 VAL B CA 1
ATOM 6690 C C . VAL B 1 320 ? 33.818 54.816 -57.482 1.00 32.62 319 VAL B C 1
ATOM 6691 O O . VAL B 1 320 ? 32.905 54.399 -58.182 1.00 31.75 319 VAL B O 1
ATOM 6695 N N . ARG B 1 321 ? 33.867 54.605 -56.176 1.00 33.49 320 ARG B N 1
ATOM 6696 C CA . ARG B 1 321 ? 32.899 53.747 -55.507 1.00 32.62 320 ARG B CA 1
ATOM 6697 C C . ARG B 1 321 ? 31.491 54.320 -55.540 1.00 32.32 320 ARG B C 1
ATOM 6698 O O . ARG B 1 321 ? 30.516 53.579 -55.693 1.00 33.31 320 ARG B O 1
ATOM 6706 N N . ALA B 1 322 ? 31.375 55.635 -55.356 1.00 29.86 321 ALA B N 1
ATOM 6707 C CA . ALA B 1 322 ? 30.033 56.256 -55.324 1.00 29.47 321 ALA B CA 1
ATOM 6708 C C . ALA B 1 322 ? 29.401 56.091 -56.708 1.00 26.87 321 ALA B C 1
ATOM 6709 O O . ALA B 1 322 ? 28.208 55.838 -56.849 1.00 27.06 321 ALA B O 1
ATOM 6711 N N . LEU B 1 323 ? 30.244 56.206 -57.725 1.00 28.30 322 LEU B N 1
ATOM 6712 C CA . LEU B 1 323 ? 29.780 56.214 -59.129 1.00 30.72 322 LEU B CA 1
ATOM 6713 C C . LEU B 1 323 ? 29.293 54.799 -59.493 1.00 31.57 322 LEU B C 1
ATOM 6714 O O . LEU B 1 323 ? 28.195 54.592 -60.035 1.00 34.76 322 LEU B O 1
ATOM 6719 N N . LYS B 1 324 ? 30.084 53.821 -59.089 1.00 35.41 323 LYS B N 1
ATOM 6720 C CA . LYS B 1 324 ? 29.712 52.411 -59.275 1.00 36.10 323 LYS B CA 1
ATOM 6721 C C . LYS B 1 324 ? 28.421 52.081 -58.534 1.00 36.91 323 LYS B C 1
ATOM 6722 O O . LYS B 1 324 ? 27.536 51.371 -59.049 1.00 38.16 323 LYS B O 1
ATOM 6728 N N . TYR B 1 325 ? 28.293 52.635 -57.334 1.00 32.80 324 TYR B N 1
ATOM 6729 C CA . TYR B 1 325 ? 27.075 52.429 -56.557 1.00 31.42 324 TYR B CA 1
ATOM 6730 C C . TYR B 1 325 ? 25.878 52.975 -57.338 1.00 29.89 324 TYR B C 1
ATOM 6731 O O . TYR B 1 325 ? 24.802 52.376 -57.380 1.00 30.18 324 TYR B O 1
ATOM 6740 N N . HIS B 1 326 ? 26.096 54.102 -58.000 1.00 30.85 325 HIS B N 1
ATOM 6741 C CA . HIS B 1 326 ? 25.015 54.809 -58.698 1.00 32.03 325 HIS B CA 1
ATOM 6742 C C . HIS B 1 326 ? 24.688 54.121 -60.029 1.00 35.53 325 HIS B C 1
ATOM 6743 O O . HIS B 1 326 ? 23.631 54.339 -60.629 1.00 36.44 325 HIS B O 1
ATOM 6750 N N . GLY B 1 327 ? 25.615 53.266 -60.434 1.00 37.73 326 GLY B N 1
ATOM 6751 C CA . GLY B 1 327 ? 25.524 52.504 -61.677 1.00 40.20 326 GLY B CA 1
ATOM 6752 C C . GLY B 1 327 ? 25.000 51.122 -61.352 1.00 42.18 326 GLY B C 1
ATOM 6753 O O . GLY B 1 327 ? 24.869 50.248 -62.217 1.00 43.41 326 GLY B O 1
ATOM 6754 N N . GLY B 1 328 ? 24.715 50.940 -60.074 1.00 42.05 327 GLY B N 1
ATOM 6755 C CA . GLY B 1 328 ? 23.936 49.799 -59.605 1.00 41.93 327 GLY B CA 1
ATOM 6756 C C . GLY B 1 328 ? 24.742 48.770 -58.854 1.00 42.92 327 GLY B C 1
ATOM 6757 O O . GLY B 1 328 ? 24.203 47.765 -58.401 1.00 44.63 327 GLY B O 1
ATOM 6758 N N . ALA B 1 329 ? 26.034 49.025 -58.721 1.00 43.44 328 ALA B N 1
ATOM 6759 C CA . ALA B 1 329 ? 26.910 48.101 -57.990 1.00 43.30 328 ALA B CA 1
ATOM 6760 C C . ALA B 1 329 ? 26.484 47.899 -56.530 1.00 45.52 328 ALA B C 1
ATOM 6761 O O . ALA B 1 329 ? 25.979 48.803 -55.834 1.00 44.32 328 ALA B O 1
ATOM 6763 N N . ASN B 1 330 ? 26.691 46.657 -56.108 1.00 47.13 329 ASN B N 1
ATOM 6764 C CA . ASN B 1 330 ? 26.411 46.190 -54.748 1.00 49.55 329 ASN B CA 1
ATOM 6765 C C . ASN B 1 330 ? 27.451 46.786 -53.831 1.00 48.94 329 ASN B C 1
ATOM 6766 O O . ASN B 1 330 ? 28.637 46.864 -54.161 1.00 48.66 329 ASN B O 1
ATOM 6771 N N . LEU B 1 331 ? 26.980 47.216 -52.676 1.00 50.58 330 LEU B N 1
ATOM 6772 C CA . LEU B 1 331 ? 27.848 47.850 -51.690 1.00 52.41 330 LEU B CA 1
ATOM 6773 C C . LEU B 1 331 ? 28.911 46.843 -51.248 1.00 53.63 330 LEU B C 1
ATOM 6774 O O . LEU B 1 331 ? 30.047 47.209 -50.949 1.00 52.47 330 LEU B O 1
ATOM 6779 N N . LYS B 1 332 ? 28.530 45.565 -51.267 1.00 55.56 331 LYS B N 1
ATOM 6780 C CA . LYS B 1 332 ? 29.367 44.481 -50.706 1.00 56.29 331 LYS B CA 1
ATOM 6781 C C . LYS B 1 332 ? 30.518 44.160 -51.651 1.00 56.67 331 LYS B C 1
ATOM 6782 O O . LYS B 1 332 ? 31.520 43.549 -51.278 1.00 58.19 331 LYS B O 1
ATOM 6785 N N . ASN B 1 333 ? 30.353 44.598 -52.886 1.00 56.89 332 ASN B N 1
ATOM 6786 C CA . ASN B 1 333 ? 31.306 44.300 -53.958 1.00 56.29 332 ASN B CA 1
ATOM 6787 C C . ASN B 1 333 ? 31.929 45.576 -54.500 1.00 54.48 332 ASN B C 1
ATOM 6788 O O . ASN B 1 333 ? 32.615 45.564 -55.521 1.00 54.46 332 ASN B O 1
ATOM 6793 N N . ILE B 1 334 ? 31.681 46.668 -53.783 1.00 52.81 333 ILE B N 1
ATOM 6794 C CA . ILE B 1 334 ? 31.985 48.035 -54.269 1.00 51.74 333 ILE B CA 1
ATOM 6795 C C . ILE B 1 334 ? 33.479 48.243 -54.490 1.00 51.79 333 ILE B C 1
ATOM 6796 O O . ILE B 1 334 ? 33.923 49.156 -55.203 1.00 51.27 333 ILE B O 1
ATOM 6801 N N . HIS B 1 335 ? 34.244 47.353 -53.886 1.00 52.27 334 HIS B N 1
ATOM 6802 C CA . HIS B 1 335 ? 35.710 47.453 -53.884 1.00 53.25 334 HIS B CA 1
ATOM 6803 C C . HIS B 1 335 ? 36.237 46.844 -55.166 1.00 53.12 334 HIS B C 1
ATOM 6804 O O . HIS B 1 335 ? 37.381 47.059 -55.574 1.00 52.57 334 HIS B O 1
ATOM 6811 N N . GLU B 1 336 ? 35.345 46.108 -55.809 1.00 54.00 335 GLU B N 1
ATOM 6812 C CA . GLU B 1 336 ? 35.667 45.376 -57.040 1.00 55.11 335 GLU B CA 1
ATOM 6813 C C . GLU B 1 336 ? 35.530 46.267 -58.254 1.00 55.13 335 GLU B C 1
ATOM 6814 O O . GLU B 1 336 ? 34.520 46.958 -58.432 1.00 55.32 335 GLU B O 1
ATOM 6820 N N . GLU B 1 337 ? 36.578 46.236 -59.072 1.00 54.68 336 GLU B N 1
ATOM 6821 C CA . GLU B 1 337 ? 36.596 46.939 -60.358 1.00 53.77 336 GLU B CA 1
ATOM 6822 C C . GLU B 1 337 ? 35.315 46.594 -61.086 1.00 53.02 336 GLU B C 1
ATOM 6823 O O . GLU B 1 337 ? 34.832 45.461 -61.018 1.00 52.94 336 GLU B O 1
ATOM 6829 N N . ASN B 1 338 ? 34.743 47.589 -61.752 1.00 51.19 337 ASN B N 1
ATOM 6830 C CA . ASN B 1 338 ? 33.514 47.369 -62.518 1.00 49.81 337 ASN B CA 1
ATOM 6831 C C . ASN B 1 338 ? 33.130 48.545 -63.393 1.00 51.60 337 ASN B C 1
ATOM 6832 O O . ASN B 1 338 ? 32.291 49.370 -63.032 1.00 52.09 337 ASN B O 1
ATOM 6837 N N . LEU B 1 339 ? 33.760 48.579 -64.561 1.00 53.19 338 LEU B N 1
ATOM 6838 C CA . LEU B 1 339 ? 33.789 49.777 -65.410 1.00 53.36 338 LEU B CA 1
ATOM 6839 C C . LEU B 1 339 ? 32.417 50.050 -66.017 1.00 52.16 338 LEU B C 1
ATOM 6840 O O . LEU B 1 339 ? 32.105 51.171 -66.452 1.00 49.44 338 LEU B O 1
ATOM 6845 N N . GLU B 1 340 ? 31.580 49.027 -65.985 1.00 50.51 339 GLU B N 1
ATOM 6846 C CA . GLU B 1 340 ? 30.239 49.143 -66.552 1.00 51.13 339 GLU B CA 1
ATOM 6847 C C . GLU B 1 340 ? 29.282 49.847 -65.575 1.00 48.86 339 GLU B C 1
ATOM 6848 O O . GLU B 1 340 ? 28.402 50.602 -65.993 1.00 49.97 339 GLU B O 1
ATOM 6854 N N . ALA B 1 341 ? 29.458 49.594 -64.281 1.00 45.88 340 ALA B N 1
ATOM 6855 C CA . ALA B 1 341 ? 28.623 50.230 -63.254 1.00 43.32 340 ALA B CA 1
ATOM 6856 C C . ALA B 1 341 ? 29.117 51.655 -63.159 1.00 41.67 340 ALA B C 1
ATOM 6857 O O . ALA B 1 341 ? 28.364 52.582 -62.896 1.00 42.85 340 ALA B O 1
ATOM 6859 N N . LEU B 1 342 ? 30.402 51.798 -63.442 1.00 37.10 341 LEU B N 1
ATOM 6860 C CA . LEU B 1 342 ? 31.074 53.073 -63.340 1.00 37.18 341 LEU B CA 1
ATOM 6861 C C . LEU B 1 342 ? 30.573 53.991 -64.462 1.00 38.29 341 LEU B C 1
ATOM 6862 O O . LEU B 1 342 ? 30.312 55.188 -64.272 1.00 35.26 341 LEU B O 1
ATOM 6867 N N . LYS B 1 343 ? 30.418 53.399 -65.638 1.00 37.01 342 LYS B N 1
ATOM 6868 C CA . LYS B 1 343 ? 30.038 54.157 -66.824 1.00 36.13 342 LYS B CA 1
ATOM 6869 C C . LYS B 1 343 ? 28.635 54.672 -66.585 1.00 33.27 342 LYS B C 1
ATOM 6870 O O . LYS B 1 343 ? 28.302 55.807 -66.908 1.00 35.26 342 LYS B O 1
ATOM 6874 N N . GLU B 1 344 ? 27.835 53.818 -65.975 1.00 31.00 343 GLU B N 1
ATOM 6875 C CA . GLU B 1 344 ? 26.423 54.098 -65.775 1.00 32.80 343 GLU B CA 1
ATOM 6876 C C . GLU B 1 344 ? 26.275 55.170 -64.682 1.00 33.10 343 GLU B C 1
ATOM 6877 O O . GLU B 1 344 ? 25.523 56.141 -64.813 1.00 33.94 343 GLU B O 1
ATOM 6883 N N . GLY B 1 345 ? 27.040 54.985 -63.614 1.00 34.41 344 GLY B N 1
ATOM 6884 C CA . GLY B 1 345 ? 27.012 55.891 -62.455 1.00 30.99 344 GLY B CA 1
ATOM 6885 C C . GLY B 1 345 ? 27.536 57.281 -62.774 1.00 31.38 344 GLY B C 1
ATOM 6886 O O . GLY B 1 345 ? 27.184 58.262 -62.105 1.00 32.69 344 GLY B O 1
ATOM 6887 N N . PHE B 1 346 ? 28.367 57.382 -63.807 1.00 29.09 345 PHE B N 1
ATOM 6888 C CA . PHE B 1 346 ? 28.980 58.668 -64.167 1.00 28.05 345 PHE B CA 1
ATOM 6889 C C . PHE B 1 346 ? 27.880 59.661 -64.473 1.00 28.87 345 PHE B C 1
ATOM 6890 O O . PHE B 1 346 ? 28.058 60.865 -64.357 1.00 32.68 345 PHE B O 1
ATOM 6898 N N . LYS B 1 347 ? 26.722 59.124 -64.822 1.00 28.62 346 LYS B N 1
ATOM 6899 C CA . LYS B 1 347 ? 25.572 59.941 -65.171 1.00 28.94 346 LYS B CA 1
ATOM 6900 C C . LYS B 1 347 ? 25.162 60.831 -63.985 1.00 28.66 346 LYS B C 1
ATOM 6901 O O . LYS B 1 347 ? 24.596 61.898 -64.155 1.00 26.66 346 LYS B O 1
ATOM 6907 N N . ASN B 1 348 ? 25.456 60.366 -62.776 1.00 28.51 347 ASN B N 1
ATOM 6908 C CA . ASN B 1 348 ? 25.057 61.116 -61.565 1.00 27.20 347 ASN B CA 1
ATOM 6909 C C . ASN B 1 348 ? 25.950 62.346 -61.488 1.00 25.19 347 ASN B C 1
ATOM 6910 O O . ASN B 1 348 ? 25.502 63.477 -61.241 1.00 27.88 347 ASN B O 1
ATOM 6915 N N . LEU B 1 349 ? 27.220 62.102 -61.750 1.00 24.31 348 LEU B N 1
ATOM 6916 C CA . LEU B 1 349 ? 28.212 63.153 -61.749 1.00 24.39 348 LEU B CA 1
ATOM 6917 C C . LEU B 1 349 ? 27.872 64.182 -62.831 1.00 25.91 348 LEU B C 1
ATOM 6918 O O . LEU B 1 349 ? 27.981 65.388 -62.639 1.00 24.42 348 LEU B O 1
ATOM 6923 N N . ARG B 1 350 ? 27.428 63.672 -63.971 1.00 26.47 349 ARG B N 1
ATOM 6924 C CA . ARG B 1 350 ? 27.133 64.528 -65.122 1.00 25.13 349 ARG B CA 1
ATOM 6925 C C . ARG B 1 350 ? 26.018 65.500 -64.792 1.00 22.90 349 ARG B C 1
ATOM 6926 O O . ARG B 1 350 ? 26.111 66.694 -65.058 1.00 23.67 349 ARG B O 1
ATOM 6934 N N . VAL B 1 351 ? 24.986 64.980 -64.145 1.00 23.31 350 VAL B N 1
ATOM 6935 C CA . VAL B 1 351 ? 23.820 65.810 -63.772 1.00 23.68 350 VAL B CA 1
ATOM 6936 C C . VAL B 1 351 ? 24.196 66.946 -62.795 1.00 23.71 350 VAL B C 1
ATOM 6937 O O . VAL B 1 351 ? 23.804 68.106 -62.977 1.00 20.90 350 VAL B O 1
ATOM 6941 N N . HIS B 1 352 ? 24.991 66.590 -61.793 1.00 23.27 351 HIS B N 1
ATOM 6942 C CA . HIS B 1 352 ? 25.471 67.572 -60.799 1.00 23.06 351 HIS B CA 1
ATOM 6943 C C . HIS B 1 352 ? 26.368 68.636 -61.446 1.00 20.98 351 HIS B C 1
ATOM 6944 O O . HIS B 1 352 ? 26.234 69.815 -61.154 1.00 20.53 351 HIS B O 1
ATOM 6951 N N . VAL B 1 353 ? 27.246 68.220 -62.352 1.00 22.51 352 VAL B N 1
ATOM 6952 C CA . VAL B 1 353 ? 28.085 69.190 -63.086 1.00 22.91 352 VAL B CA 1
ATOM 6953 C C . VAL B 1 353 ? 27.211 70.164 -63.903 1.00 24.57 352 VAL B C 1
ATOM 6954 O O . VAL B 1 353 ? 27.405 71.400 -63.887 1.00 22.06 352 VAL B O 1
ATOM 6958 N N . GLU B 1 354 ? 26.234 69.603 -64.618 1.00 25.01 353 GLU B N 1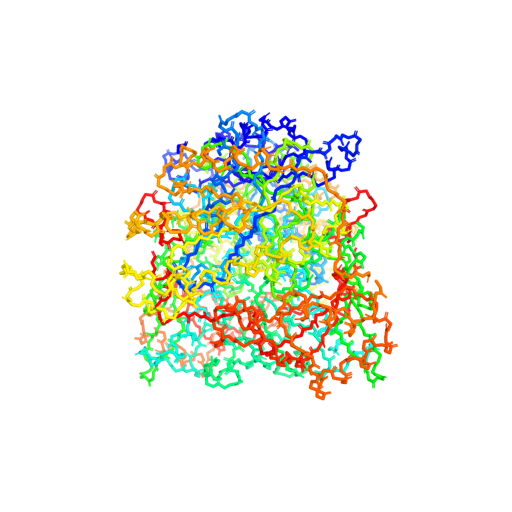
ATOM 6959 C CA . GLU B 1 354 ? 25.352 70.418 -65.456 1.00 22.63 353 GLU B CA 1
ATOM 6960 C C . GLU B 1 354 ? 24.558 71.376 -64.593 1.00 21.78 353 GLU B C 1
ATOM 6961 O O . GLU B 1 354 ? 24.364 72.542 -64.936 1.00 21.19 353 GLU B O 1
ATOM 6967 N N . ASN B 1 355 ? 24.159 70.888 -63.428 1.00 21.63 354 ASN B N 1
ATOM 6968 C CA . ASN B 1 355 ? 23.311 71.670 -62.526 1.00 23.69 354 ASN B CA 1
ATOM 6969 C C . ASN B 1 355 ? 24.132 72.842 -61.956 1.00 21.64 354 ASN B C 1
ATOM 6970 O O . ASN B 1 355 ? 23.663 73.960 -61.887 1.00 21.45 354 ASN B O 1
ATOM 6975 N N . LEU B 1 356 ? 25.372 72.554 -61.585 1.00 21.56 355 LEU B N 1
ATOM 6976 C CA . LEU B 1 356 ? 26.270 73.570 -61.003 1.00 23.33 355 LEU B CA 1
ATOM 6977 C C . LEU B 1 356 ? 26.496 74.670 -62.024 1.00 22.74 355 LEU B C 1
ATOM 6978 O O . LEU B 1 356 ? 26.572 75.849 -61.675 1.00 21.53 355 LEU B O 1
ATOM 6983 N N A ARG B 1 357 ? 26.521 74.263 -63.296 0.50 21.12 356 ARG B N 1
ATOM 6984 N N B ARG B 1 357 ? 26.589 74.283 -63.293 0.50 21.85 356 ARG B N 1
ATOM 6985 C CA A ARG B 1 357 ? 26.761 75.186 -64.425 0.50 20.42 356 ARG B CA 1
ATOM 6986 C CA B ARG B 1 357 ? 26.847 75.262 -64.362 0.50 21.89 356 ARG B CA 1
ATOM 6987 C C A ARG B 1 357 ? 25.586 76.133 -64.597 0.50 19.99 356 ARG B C 1
ATOM 6988 C C B ARG B 1 357 ? 25.592 76.128 -64.627 0.50 20.83 356 ARG B C 1
ATOM 6989 O O A ARG B 1 357 ? 25.721 77.263 -65.089 0.50 20.49 356 ARG B O 1
ATOM 6990 O O B ARG B 1 357 ? 25.694 77.231 -65.184 0.50 21.05 356 ARG B O 1
ATOM 7005 N N . LYS B 1 358 ? 24.423 75.654 -64.186 1.00 20.89 357 LYS B N 1
ATOM 7006 C CA . LYS B 1 358 ? 23.204 76.461 -64.277 1.00 21.17 357 LYS B CA 1
ATOM 7007 C C . LYS B 1 358 ? 23.385 77.729 -63.427 1.00 21.91 357 LYS B C 1
ATOM 7008 O O . LYS B 1 358 ? 22.789 78.759 -63.702 1.00 22.71 357 LYS B O 1
ATOM 7014 N N . PHE B 1 359 ? 24.239 77.644 -62.424 1.00 21.91 358 PHE B N 1
ATOM 7015 C CA . PHE B 1 359 ? 24.488 78.779 -61.505 1.00 23.72 358 PHE B CA 1
ATOM 7016 C C . PHE B 1 359 ? 25.682 79.594 -61.981 1.00 26.55 358 PHE B C 1
ATOM 7017 O O . PHE B 1 359 ? 26.151 80.523 -61.309 1.00 26.25 358 PHE B O 1
ATOM 7025 N N . ASN B 1 360 ? 26.167 79.223 -63.160 1.00 24.33 359 ASN B N 1
ATOM 7026 C CA . ASN B 1 360 ? 27.229 79.974 -63.795 1.00 22.77 359 ASN B CA 1
ATOM 7027 C C . ASN B 1 360 ? 28.528 79.800 -63.083 1.00 25.34 359 ASN B C 1
ATOM 7028 O O . ASN B 1 360 ? 29.411 80.658 -63.138 1.00 27.22 359 ASN B O 1
ATOM 7033 N N . LEU B 1 361 ? 28.645 78.677 -62.393 1.00 24.73 360 LEU B N 1
ATOM 7034 C CA . LEU B 1 361 ? 29.864 78.381 -61.627 1.00 26.20 360 LEU B CA 1
ATOM 7035 C C . LEU B 1 361 ? 30.901 77.565 -62.391 1.00 24.89 360 LEU B C 1
ATOM 7036 O O . LEU B 1 361 ? 30.572 76.555 -62.963 1.00 23.12 360 LEU B O 1
ATOM 7041 N N . PRO B 1 362 ? 32.180 77.974 -62.329 1.00 24.01 361 PRO B N 1
ATOM 7042 C CA . PRO B 1 362 ? 33.190 77.017 -62.745 1.00 23.46 361 PRO B CA 1
ATOM 7043 C C . PRO B 1 362 ? 33.254 75.827 -61.784 1.00 25.85 361 PRO B C 1
ATOM 7044 O O . PRO B 1 362 ? 33.300 76.006 -60.569 1.00 25.73 361 PRO B O 1
ATOM 7048 N N . VAL B 1 363 ? 33.285 74.630 -62.343 1.00 24.51 362 VAL B N 1
ATOM 7049 C CA . VAL B 1 363 ? 33.346 73.383 -61.553 1.00 26.37 362 VAL B CA 1
ATOM 7050 C C . VAL B 1 363 ? 34.687 72.690 -61.649 1.00 27.18 362 VAL B C 1
ATOM 7051 O O . VAL B 1 363 ? 35.255 72.536 -62.731 1.00 29.68 362 VAL B O 1
ATOM 7055 N N . VAL B 1 364 ? 35.194 72.260 -60.501 1.00 27.04 363 VAL B N 1
ATOM 7056 C CA . VAL B 1 364 ? 36.317 71.315 -60.460 1.00 25.42 363 VAL B CA 1
ATOM 7057 C C . VAL B 1 364 ? 35.857 70.044 -59.744 1.00 27.46 363 VAL B C 1
ATOM 7058 O O . VAL B 1 364 ? 35.353 70.113 -58.626 1.00 24.55 363 VAL B O 1
ATOM 7062 N N . VAL B 1 365 ? 36.027 68.894 -60.399 1.00 26.56 364 VAL B N 1
ATOM 7063 C CA . VAL B 1 365 ? 35.811 67.591 -59.786 1.00 27.23 364 VAL B CA 1
ATOM 7064 C C . VAL B 1 365 ? 37.038 67.203 -58.968 1.00 29.29 364 VAL B C 1
ATOM 7065 O O . VAL B 1 365 ? 38.175 67.233 -59.467 1.00 28.94 364 VAL B O 1
ATOM 7069 N N . ALA B 1 366 ? 36.783 66.902 -57.687 1.00 28.08 365 ALA B N 1
ATOM 7070 C CA . ALA B 1 366 ? 37.754 66.317 -56.747 1.00 29.00 365 ALA B CA 1
ATOM 7071 C C . ALA B 1 366 ? 37.479 64.826 -56.670 1.00 27.59 365 ALA B C 1
ATOM 7072 O O . ALA B 1 366 ? 36.489 64.370 -56.095 1.00 27.45 365 ALA B O 1
ATOM 7074 N N . LEU B 1 367 ? 38.332 64.064 -57.334 1.00 30.35 366 LEU B N 1
ATOM 7075 C CA . LEU B 1 367 ? 38.219 62.610 -57.333 1.00 31.28 366 LEU B CA 1
ATOM 7076 C C . LEU B 1 367 ? 39.036 62.096 -56.154 1.00 31.27 366 LEU B C 1
ATOM 7077 O O . LEU B 1 367 ? 40.256 61.977 -56.193 1.00 29.68 366 LEU B O 1
ATOM 7082 N N A ASN B 1 368 ? 38.309 61.822 -55.079 0.50 32.32 367 ASN B N 1
ATOM 7083 N N B ASN B 1 368 ? 38.317 61.804 -55.085 0.50 32.28 367 ASN B N 1
ATOM 7084 C CA A ASN B 1 368 ? 38.886 61.320 -53.837 0.50 31.80 367 ASN B CA 1
ATOM 7085 C CA B ASN B 1 368 ? 38.906 61.383 -53.823 0.50 31.81 367 ASN B CA 1
ATOM 7086 C C A ASN B 1 368 ? 39.266 59.882 -54.024 0.50 32.56 367 ASN B C 1
ATOM 7087 C C B ASN B 1 368 ? 39.271 59.908 -53.939 0.50 32.56 367 ASN B C 1
ATOM 7088 O O A ASN B 1 368 ? 38.420 58.985 -54.033 0.50 33.28 367 ASN B O 1
ATOM 7089 O O B ASN B 1 368 ? 38.421 59.021 -53.842 0.50 33.44 367 ASN B O 1
ATOM 7098 N N . ARG B 1 369 ? 40.555 59.668 -54.168 1.00 34.69 368 ARG B N 1
ATOM 7099 C CA . ARG B 1 369 ? 41.064 58.320 -54.423 1.00 38.30 368 ARG B CA 1
ATOM 7100 C C . ARG B 1 369 ? 40.963 57.414 -53.208 1.00 40.60 368 ARG B C 1
ATOM 7101 O O . ARG B 1 369 ? 41.252 57.806 -52.083 1.00 42.52 368 ARG B O 1
ATOM 7109 N N A PHE B 1 370 ? 40.497 56.200 -53.461 0.50 40.86 369 PHE B N 1
ATOM 7110 N N B PHE B 1 370 ? 40.544 56.188 -53.480 0.50 41.01 369 PHE B N 1
ATOM 7111 C CA A PHE B 1 370 ? 40.554 55.110 -52.491 0.50 41.78 369 PHE B CA 1
ATOM 7112 C CA B PHE B 1 370 ? 40.493 55.106 -52.497 0.50 41.92 369 PHE B CA 1
ATOM 7113 C C A PHE B 1 370 ? 41.640 54.138 -52.884 0.50 43.91 369 PHE B C 1
ATOM 7114 C C B PHE B 1 370 ? 41.513 54.045 -52.903 0.50 43.87 369 PHE B C 1
ATOM 7115 O O A PHE B 1 370 ? 42.108 54.108 -54.030 0.50 44.13 369 PHE B O 1
ATOM 7116 O O B PHE B 1 370 ? 41.820 53.875 -54.085 0.50 43.99 369 PHE B O 1
ATOM 7131 N N . SER B 1 371 ? 42.032 53.342 -51.902 1.00 45.26 370 SER B N 1
ATOM 7132 C CA . SER B 1 371 ? 43.097 52.328 -52.100 1.00 46.66 370 SER B CA 1
ATOM 7133 C C . SER B 1 371 ? 42.703 51.239 -53.099 1.00 47.84 370 SER B C 1
ATOM 7134 O O . SER B 1 371 ? 43.532 50.725 -53.838 1.00 47.74 370 SER B O 1
ATOM 7137 N N . THR B 1 372 ? 41.418 50.931 -53.117 1.00 49.30 371 THR B N 1
ATOM 7138 C CA . THR B 1 372 ? 40.877 49.829 -53.914 1.00 50.61 371 THR B CA 1
ATOM 7139 C C . THR B 1 372 ? 40.704 50.236 -55.376 1.00 51.48 371 THR B C 1
ATOM 7140 O O . THR B 1 372 ? 40.481 49.393 -56.258 1.00 51.78 371 THR B O 1
ATOM 7144 N N . ASP B 1 373 ? 40.815 51.537 -55.620 1.00 50.86 372 ASP B N 1
ATOM 7145 C CA . ASP B 1 373 ? 40.604 52.092 -56.972 1.00 50.04 372 ASP B CA 1
ATOM 7146 C C . ASP B 1 373 ? 41.688 51.629 -57.923 1.00 50.09 372 ASP B C 1
ATOM 7147 O O . ASP B 1 373 ? 42.879 51.845 -57.672 1.00 50.98 372 ASP B O 1
ATOM 7152 N N . THR B 1 374 ? 41.264 51.042 -59.038 1.00 48.07 373 THR B N 1
ATOM 7153 C CA . THR B 1 374 ? 42.207 50.648 -60.100 1.00 48.08 373 THR B CA 1
ATOM 7154 C C . THR B 1 374 ? 42.529 51.852 -60.959 1.00 47.50 373 THR B C 1
ATOM 7155 O O . THR B 1 374 ? 41.789 52.837 -60.975 1.00 47.48 373 THR B O 1
ATOM 7159 N N . GLU B 1 375 ? 43.650 51.772 -61.655 1.00 47.06 374 GLU B N 1
ATOM 7160 C CA . GLU B 1 375 ? 44.130 52.908 -62.447 1.00 48.80 374 GLU B CA 1
ATOM 7161 C C . GLU B 1 375 ? 43.194 53.068 -63.621 1.00 48.71 374 GLU B C 1
ATOM 7162 O O . GLU B 1 375 ? 43.067 54.140 -64.213 1.00 49.48 374 GLU B O 1
ATOM 7168 N N . LYS B 1 376 ? 42.529 51.972 -63.933 1.00 48.53 375 LYS B N 1
ATOM 7169 C CA . LYS B 1 376 ? 41.732 51.898 -65.150 1.00 48.94 375 LYS B CA 1
ATOM 7170 C C . LYS B 1 376 ? 40.493 52.690 -64.832 1.00 47.26 375 LYS B C 1
ATOM 7171 O O . LYS B 1 376 ? 39.934 53.374 -65.686 1.00 47.84 375 LYS B O 1
ATOM 7176 N N . GLU B 1 377 ? 40.127 52.623 -63.556 1.00 46.15 376 GLU B N 1
ATOM 7177 C CA . GLU B 1 377 ? 38.948 53.327 -63.017 1.00 44.53 376 GLU B CA 1
ATOM 7178 C C . GLU B 1 377 ? 39.231 54.833 -62.878 1.00 43.43 376 GLU B C 1
ATOM 7179 O O . GLU B 1 377 ? 38.415 55.680 -63.263 1.00 41.87 376 GLU B O 1
ATOM 7185 N N . ILE B 1 378 ? 40.408 55.164 -62.362 1.00 41.88 377 ILE B N 1
ATOM 7186 C CA . ILE B 1 378 ? 40.750 56.571 -62.166 1.00 39.81 377 ILE B CA 1
ATOM 7187 C C . ILE B 1 378 ? 40.754 57.187 -63.553 1.00 39.74 377 ILE B C 1
ATOM 7188 O O . ILE B 1 378 ? 40.269 58.298 -63.795 1.00 39.52 377 ILE B O 1
ATOM 7193 N N . ALA B 1 379 ? 41.255 56.394 -64.479 1.00 39.62 378 ALA B N 1
ATOM 7194 C CA . ALA B 1 379 ? 41.557 56.882 -65.817 1.00 38.78 378 ALA B CA 1
ATOM 7195 C C . ALA B 1 379 ? 40.256 57.143 -66.558 1.00 36.86 378 ALA B C 1
ATOM 7196 O O . ALA B 1 379 ? 40.090 58.163 -67.214 1.00 38.86 378 ALA B O 1
ATOM 7198 N N . TYR B 1 380 ? 39.316 56.223 -66.410 1.00 36.13 379 TYR B N 1
ATOM 7199 C CA . TYR B 1 380 ? 38.038 56.368 -67.081 1.00 36.93 379 TYR B CA 1
ATOM 7200 C C . TYR B 1 380 ? 37.309 57.617 -66.585 1.00 35.87 379 TYR B C 1
ATOM 7201 O O . TYR B 1 380 ? 36.692 58.338 -67.376 1.00 32.26 379 TYR B O 1
ATOM 7210 N N . VAL B 1 381 ? 37.414 57.887 -65.284 1.00 36.02 380 VAL B N 1
ATOM 7211 C CA . VAL B 1 381 ? 36.616 58.975 -64.682 1.00 33.84 380 VAL B CA 1
ATOM 7212 C C . VAL B 1 381 ? 37.149 60.293 -65.203 1.00 34.21 380 VAL B C 1
ATOM 7213 O O . VAL B 1 381 ? 36.388 61.227 -65.554 1.00 35.20 380 VAL B O 1
ATOM 7217 N N . VAL B 1 382 ? 38.466 60.327 -65.306 1.00 30.34 381 VAL B N 1
ATOM 7218 C CA . VAL B 1 382 ? 39.193 61.521 -65.691 1.00 33.00 381 VAL B CA 1
ATOM 7219 C C . VAL B 1 382 ? 38.924 61.858 -67.173 1.00 34.63 381 VAL B C 1
ATOM 7220 O O . VAL B 1 382 ? 38.836 63.027 -67.572 1.00 33.17 381 VAL B O 1
ATOM 7224 N N . LYS B 1 383 ? 38.757 60.814 -67.960 1.00 36.53 382 LYS B N 1
ATOM 7225 C CA . LYS B 1 383 ? 38.556 60.985 -69.396 1.00 38.65 382 LYS B CA 1
ATOM 7226 C C . LYS B 1 383 ? 37.136 61.491 -69.614 1.00 38.87 382 LYS B C 1
ATOM 7227 O O . LYS B 1 383 ? 36.860 62.460 -70.346 1.00 39.66 382 LYS B O 1
ATOM 7233 N N . GLU B 1 384 ? 36.231 60.816 -68.936 1.00 38.39 383 GLU B N 1
ATOM 7234 C CA . GLU B 1 384 ? 34.816 61.202 -68.976 1.00 37.41 383 GLU B CA 1
ATOM 7235 C C . GLU B 1 384 ? 34.622 62.640 -68.521 1.00 36.79 383 GLU B C 1
ATOM 7236 O O . GLU B 1 384 ? 33.774 63.359 -69.048 1.00 37.50 383 GLU B O 1
ATOM 7242 N N . CYS B 1 385 ? 35.440 63.070 -67.563 1.00 35.11 384 CYS B N 1
ATOM 7243 C CA . CYS B 1 385 ? 35.380 64.452 -67.075 1.00 32.37 384 CYS B CA 1
ATOM 7244 C C . CYS B 1 385 ? 35.833 65.413 -68.157 1.00 33.52 384 CYS B C 1
ATOM 7245 O O . CYS B 1 385 ? 35.237 66.469 -68.372 1.00 31.19 384 CYS B O 1
ATOM 7248 N N . GLU B 1 386 ? 36.897 65.020 -68.838 1.00 35.22 385 GLU B N 1
ATOM 7249 C CA . GLU B 1 386 ? 37.535 65.880 -69.858 1.00 39.11 385 GLU B CA 1
ATOM 7250 C C . GLU B 1 386 ? 36.604 66.173 -71.047 1.00 39.13 385 GLU B C 1
ATOM 7251 O O . GLU B 1 386 ? 36.600 67.291 -71.642 1.00 40.78 385 GLU B O 1
ATOM 7257 N N . LYS B 1 387 ? 35.832 65.144 -71.340 1.00 34.96 386 LYS B N 1
ATOM 7258 C CA . LYS B 1 387 ? 34.836 65.138 -72.423 1.00 37.96 386 LYS B CA 1
ATOM 7259 C C . LYS B 1 387 ? 33.645 65.984 -72.044 1.00 37.97 386 LYS B C 1
ATOM 7260 O O . LYS B 1 387 ? 32.941 66.549 -72.894 1.00 37.99 386 LYS B O 1
ATOM 7266 N N . LEU B 1 388 ? 33.452 66.062 -70.732 1.00 36.41 387 LEU B N 1
ATOM 7267 C CA . LEU B 1 388 ? 32.291 66.722 -70.159 1.00 33.84 387 LEU B CA 1
ATOM 7268 C C . LEU B 1 388 ? 32.655 68.159 -70.157 1.00 32.75 387 LEU B C 1
ATOM 7269 O O . LEU B 1 388 ? 31.816 69.038 -69.998 1.00 36.21 387 LEU B O 1
ATOM 7274 N N . GLY B 1 389 ? 33.935 68.396 -70.353 1.00 30.82 388 GLY B N 1
ATOM 7275 C CA . GLY B 1 389 ? 34.481 69.757 -70.313 1.00 31.92 388 GLY B CA 1
ATOM 7276 C C . GLY B 1 389 ? 34.688 70.306 -68.915 1.00 33.15 388 GLY B C 1
ATOM 7277 O O . GLY B 1 389 ? 34.775 71.514 -68.703 1.00 35.08 388 GLY B O 1
ATOM 7278 N N . VAL B 1 390 ? 34.792 69.399 -67.961 1.00 34.05 389 VAL B N 1
ATOM 7279 C CA . VAL B 1 390 ? 34.988 69.781 -66.540 1.00 34.33 389 VAL B CA 1
ATOM 7280 C C . VAL B 1 390 ? 36.381 69.440 -66.056 1.00 33.55 389 VAL B C 1
ATOM 7281 O O . VAL B 1 390 ? 36.849 68.332 -66.250 1.00 37.29 389 VAL B O 1
ATOM 7285 N N A ARG B 1 391 ? 37.034 70.412 -65.427 0.50 35.26 390 ARG B N 1
ATOM 7286 N N B ARG B 1 391 ? 37.043 70.408 -65.430 0.50 35.53 390 ARG B N 1
ATOM 7287 C CA A ARG B 1 391 ? 38.310 70.182 -64.725 0.50 32.90 390 ARG B CA 1
ATOM 7288 C CA B ARG B 1 391 ? 38.334 70.159 -64.765 0.50 33.52 390 ARG B CA 1
ATOM 7289 C C A ARG B 1 391 ? 38.164 69.080 -63.692 0.50 33.06 390 ARG B C 1
ATOM 7290 C C B ARG B 1 391 ? 38.183 69.104 -63.687 0.50 33.32 390 ARG B C 1
ATOM 7291 O O A ARG B 1 391 ? 37.128 68.954 -63.031 0.50 33.04 390 ARG B O 1
ATOM 7292 O O B ARG B 1 391 ? 37.165 69.031 -6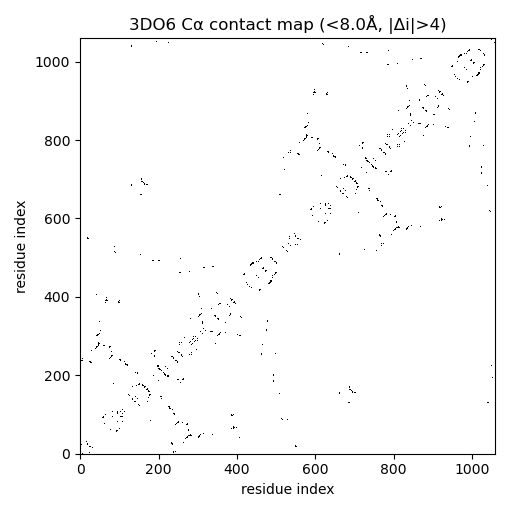2.997 0.50 33.37 390 ARG B O 1
ATOM 7307 N N . VAL B 1 392 ? 39.202 68.265 -63.588 1.00 32.01 391 VAL B N 1
ATOM 7308 C CA . VAL B 1 392 ? 39.243 67.177 -62.608 1.00 32.49 391 VAL B CA 1
ATOM 7309 C C . VAL B 1 392 ? 40.643 66.996 -62.024 1.00 31.78 391 VAL B C 1
ATOM 7310 O O . VAL B 1 392 ? 41.642 67.053 -62.739 1.00 29.32 391 VAL B O 1
ATOM 7314 N N . ALA B 1 393 ? 40.690 66.847 -60.701 1.00 30.03 392 ALA B N 1
ATOM 7315 C CA . ALA B 1 393 ? 41.928 66.524 -59.971 1.00 29.91 392 ALA B CA 1
ATOM 7316 C C . ALA B 1 393 ? 41.682 65.357 -59.034 1.00 31.21 392 ALA B C 1
ATOM 7317 O O . ALA B 1 393 ? 40.616 65.238 -58.393 1.00 29.46 392 ALA B O 1
ATOM 7319 N N . VAL B 1 394 ? 42.653 64.459 -59.006 1.00 31.12 393 VAL B N 1
ATOM 7320 C CA . VAL B 1 394 ? 42.613 63.336 -58.073 1.00 34.40 393 VAL B CA 1
ATOM 7321 C C . VAL B 1 394 ? 43.160 63.885 -56.772 1.00 34.50 393 VAL B C 1
ATOM 7322 O O . VAL B 1 394 ? 44.143 64.621 -56.761 1.00 32.55 393 VAL B O 1
ATOM 7326 N N . SER B 1 395 ? 42.458 63.562 -55.693 1.00 34.45 394 SER B N 1
ATOM 7327 C CA . SER B 1 395 ? 42.804 64.060 -54.361 1.00 34.11 394 SER B CA 1
ATOM 7328 C C . SER B 1 395 ? 43.195 62.896 -53.472 1.00 31.53 394 SER B C 1
ATOM 7329 O O . SER B 1 395 ? 42.486 61.882 -53.410 1.00 30.16 394 SER B O 1
ATOM 7332 N N . GLU B 1 396 ? 44.325 63.071 -52.794 1.00 33.77 395 GLU B N 1
ATOM 7333 C CA . GLU B 1 396 ? 44.803 62.103 -51.780 1.00 34.53 395 GLU B CA 1
ATOM 7334 C C . GLU B 1 396 ? 45.142 62.764 -50.428 1.00 34.24 395 GLU B C 1
ATOM 7335 O O . GLU B 1 396 ? 46.065 62.346 -49.731 1.00 35.20 395 GLU B O 1
ATOM 7341 N N . VAL B 1 397 ? 44.389 63.802 -50.097 1.00 32.17 396 VAL B N 1
ATOM 7342 C CA . VAL B 1 397 ? 44.569 64.540 -48.828 1.00 32.31 396 VAL B CA 1
ATOM 7343 C C . VAL B 1 397 ? 44.451 63.659 -47.564 1.00 31.69 396 VAL B C 1
ATOM 7344 O O . VAL B 1 397 ? 45.188 63.825 -46.610 1.00 31.50 396 VAL B O 1
ATOM 7348 N N . PHE B 1 398 ? 43.573 62.678 -47.603 1.00 32.31 397 PHE B N 1
ATOM 7349 C CA . PHE B 1 398 ? 43.394 61.783 -46.463 1.00 31.19 397 PHE B CA 1
ATOM 7350 C C . PHE B 1 398 ? 44.694 61.078 -46.122 1.00 32.76 397 PHE B C 1
ATOM 7351 O O . PHE B 1 398 ? 45.086 60.942 -44.956 1.00 27.46 397 PHE B O 1
ATOM 7359 N N . LYS B 1 399 ? 45.373 60.654 -47.178 1.00 32.15 398 LYS B N 1
ATOM 7360 C CA . LYS B 1 399 ? 46.509 59.779 -47.054 1.00 34.32 398 LYS B CA 1
ATOM 7361 C C . LYS B 1 399 ? 47.734 60.606 -46.889 1.00 34.54 398 LYS B C 1
ATOM 7362 O O . LYS B 1 399 ? 48.608 60.274 -46.096 1.00 37.18 398 LYS B O 1
ATOM 7368 N N . LYS B 1 400 ? 47.774 61.712 -47.620 1.00 33.32 399 LYS B N 1
ATOM 7369 C CA . LYS B 1 400 ? 49.032 62.443 -47.830 1.00 32.64 399 LYS B CA 1
ATOM 7370 C C . LYS B 1 400 ? 49.021 63.887 -47.371 1.00 30.96 399 LYS B C 1
ATOM 7371 O O . LYS B 1 400 ? 49.992 64.625 -47.543 1.00 32.99 399 LYS B O 1
ATOM 7377 N N . GLY B 1 401 ? 47.909 64.303 -46.796 1.00 30.89 400 GLY B N 1
ATOM 7378 C CA . GLY B 1 401 ? 47.720 65.694 -46.453 1.00 30.68 400 GLY B CA 1
ATOM 7379 C C . GLY B 1 401 ? 47.762 66.633 -47.633 1.00 31.11 400 GLY B C 1
ATOM 7380 O O . GLY B 1 401 ? 47.364 66.321 -48.755 1.00 35.30 400 GLY B O 1
ATOM 7381 N N . SER B 1 402 ? 48.237 67.815 -47.313 1.00 28.25 401 SER B N 1
ATOM 7382 C CA . SER B 1 402 ? 48.465 68.913 -48.239 1.00 31.58 401 SER B CA 1
ATOM 7383 C C . SER B 1 402 ? 49.071 68.417 -49.556 1.00 34.60 401 SER B C 1
ATOM 7384 O O . SER B 1 402 ? 48.684 68.780 -50.667 1.00 35.21 401 SER B O 1
ATOM 7387 N N . GLU B 1 403 ? 50.080 67.584 -49.383 1.00 36.43 402 GLU B N 1
ATOM 7388 C CA . GLU B 1 403 ? 50.849 67.059 -50.499 1.00 39.65 402 GLU B CA 1
ATOM 7389 C C . GLU B 1 403 ? 49.940 66.489 -51.560 1.00 39.37 402 GLU B C 1
ATOM 7390 O O . GLU B 1 403 ? 50.164 66.680 -52.768 1.00 41.95 402 GLU B O 1
ATOM 7396 N N . GLY B 1 404 ? 48.914 65.791 -51.092 1.00 35.41 403 GLY B N 1
ATOM 7397 C CA . GLY B 1 404 ? 48.038 65.015 -51.963 1.00 31.80 403 GLY B CA 1
ATOM 7398 C C . GLY B 1 404 ? 46.892 65.844 -52.496 1.00 30.00 403 GLY B C 1
ATOM 7399 O O . GLY B 1 404 ? 45.930 65.313 -53.056 1.00 30.05 403 GLY B O 1
ATOM 7400 N N . GLY B 1 405 ? 47.000 67.154 -52.316 1.00 31.05 404 GLY B N 1
ATOM 7401 C CA . GLY B 1 405 ? 45.911 68.077 -52.693 1.00 30.60 404 GLY B CA 1
ATOM 7402 C C . GLY B 1 405 ? 46.329 69.233 -53.570 1.00 29.94 404 GLY B C 1
ATOM 7403 O O . GLY B 1 405 ? 45.547 70.132 -53.885 1.00 26.41 404 GLY B O 1
ATOM 7404 N N . VAL B 1 406 ? 47.580 69.182 -53.986 1.00 33.22 405 VAL B N 1
ATOM 7405 C CA . VAL B 1 406 ? 48.192 70.297 -54.724 1.00 34.28 405 VAL B CA 1
ATOM 7406 C C . VAL B 1 406 ? 47.579 70.457 -56.106 1.00 32.75 405 VAL B C 1
ATOM 7407 O O . VAL B 1 406 ? 47.354 71.566 -56.562 1.00 33.91 405 VAL B O 1
ATOM 7411 N N . GLU B 1 407 ? 47.270 69.340 -56.747 1.00 34.16 406 GLU B N 1
ATOM 7412 C CA . GLU B 1 407 ? 46.693 69.411 -58.107 1.00 34.77 406 GLU B CA 1
ATOM 7413 C C . GLU B 1 407 ? 45.293 70.037 -58.026 1.00 34.24 406 GLU B C 1
ATOM 7414 O O . GLU B 1 407 ? 44.925 70.898 -58.820 1.00 31.53 406 GLU B O 1
ATOM 7420 N N . LEU B 1 408 ? 44.540 69.636 -57.002 1.00 32.73 407 LEU B N 1
ATOM 7421 C CA . LEU B 1 408 ? 43.193 70.185 -56.797 1.00 30.60 407 LEU B CA 1
ATOM 7422 C C . LEU B 1 408 ? 43.260 71.674 -56.508 1.00 27.37 407 LEU B C 1
ATOM 7423 O O . LEU B 1 408 ? 42.481 72.447 -57.035 1.00 27.24 407 LEU B O 1
ATOM 7428 N N . ALA B 1 409 ? 44.203 72.063 -55.662 1.00 27.34 408 ALA B N 1
ATOM 7429 C CA . ALA B 1 409 ? 44.391 73.474 -55.284 1.00 26.63 408 ALA B CA 1
ATOM 7430 C C . ALA B 1 409 ? 44.686 74.351 -56.498 1.00 27.08 408 ALA B C 1
ATOM 7431 O O . ALA B 1 409 ? 44.175 75.457 -56.628 1.00 27.59 408 ALA B O 1
ATOM 7433 N N . LYS B 1 410 ? 45.558 73.845 -57.365 1.00 30.91 409 LYS B N 1
ATOM 7434 C CA . LYS B 1 410 ? 45.998 74.624 -58.547 1.00 31.29 409 LYS B CA 1
ATOM 7435 C C . LYS B 1 410 ? 44.789 74.781 -59.492 1.00 29.59 409 LYS B C 1
ATOM 7436 O O . LYS B 1 410 ? 44.535 75.849 -60.065 1.00 31.99 409 LYS B O 1
ATOM 7441 N N . ALA B 1 411 ? 44.033 73.698 -59.612 1.00 29.35 410 ALA B N 1
ATOM 7442 C CA . ALA B 1 411 ? 42.891 73.671 -60.539 1.00 26.86 410 ALA B CA 1
ATOM 7443 C C . ALA B 1 411 ? 41.834 74.603 -60.058 1.00 27.24 410 ALA B C 1
ATOM 7444 O O . ALA B 1 411 ? 41.190 75.264 -60.826 1.00 23.88 410 ALA B O 1
ATOM 7446 N N . VAL B 1 412 ? 41.699 74.700 -58.743 1.00 27.52 411 VAL B N 1
ATOM 7447 C CA . VAL B 1 412 ? 40.675 75.557 -58.164 1.00 25.51 411 VAL B CA 1
ATOM 7448 C C . VAL B 1 412 ? 41.108 76.995 -58.322 1.00 24.85 411 VAL B C 1
ATOM 7449 O O . VAL B 1 412 ? 40.325 77.898 -58.633 1.00 27.60 411 VAL B O 1
ATOM 7453 N N . ALA B 1 413 ? 42.383 77.205 -58.114 1.00 24.85 412 ALA B N 1
ATOM 7454 C CA . ALA B 1 413 ? 42.929 78.569 -58.237 1.00 29.04 412 ALA B CA 1
ATOM 7455 C C . ALA B 1 413 ? 42.859 79.071 -59.680 1.00 31.28 412 ALA B C 1
ATOM 7456 O O . ALA B 1 413 ? 42.621 80.264 -59.920 1.00 33.45 412 ALA B O 1
ATOM 7458 N N . GLU B 1 414 ? 43.014 78.135 -60.618 1.00 33.15 413 GLU B N 1
ATOM 7459 C CA . GLU B 1 414 ? 42.931 78.429 -62.067 1.00 34.15 413 GLU B CA 1
ATOM 7460 C C . GLU B 1 414 ? 41.484 78.722 -62.464 1.00 34.41 413 GLU B C 1
ATOM 7461 O O . GLU B 1 414 ? 41.221 79.650 -63.235 1.00 36.28 413 GLU B O 1
ATOM 7464 N N . ALA B 1 415 ? 40.550 77.956 -61.895 1.00 31.26 414 ALA B N 1
ATOM 7465 C CA . ALA B 1 415 ? 39.150 77.992 -62.344 1.00 29.94 414 ALA B CA 1
ATOM 7466 C C . ALA B 1 415 ? 38.394 79.154 -61.734 1.00 30.47 414 ALA B C 1
ATOM 7467 O O . ALA B 1 415 ? 37.463 79.669 -62.321 1.00 32.90 414 ALA B O 1
ATOM 7469 N N . ALA B 1 416 ? 38.793 79.562 -60.541 1.00 32.58 415 ALA B N 1
ATOM 7470 C CA . ALA B 1 416 ? 37.988 80.540 -59.795 1.00 33.39 415 ALA B CA 1
ATOM 7471 C C . ALA B 1 416 ? 37.859 81.804 -60.603 1.00 35.30 415 ALA B C 1
ATOM 7472 O O . ALA B 1 416 ? 38.837 82.306 -61.139 1.00 37.51 415 ALA B O 1
ATOM 7474 N N . LYS B 1 417 ? 36.642 82.309 -60.712 1.00 35.98 416 LYS B N 1
ATOM 7475 C CA . LYS B 1 417 ? 36.402 83.589 -61.399 1.00 35.10 416 LYS B CA 1
ATOM 7476 C C . LYS B 1 417 ? 35.253 84.368 -60.766 1.00 35.40 416 LYS B C 1
ATOM 7477 O O . LYS B 1 417 ? 34.507 83.827 -59.956 1.00 31.54 416 LYS B O 1
ATOM 7480 N N . ASP B 1 418 ? 35.176 85.657 -61.092 1.00 34.62 417 ASP B N 1
ATOM 7481 C CA . ASP B 1 418 ? 34.002 86.470 -60.763 1.00 36.79 417 ASP B CA 1
ATOM 7482 C C . ASP B 1 418 ? 32.975 86.235 -61.832 1.00 36.87 417 ASP B C 1
ATOM 7483 O O . ASP B 1 418 ? 33.236 86.470 -63.000 1.00 37.99 417 ASP B O 1
ATOM 7488 N N . VAL B 1 419 ? 31.812 85.759 -61.434 1.00 34.25 418 VAL B N 1
ATOM 7489 C CA . VAL B 1 419 ? 30.774 85.383 -62.394 1.00 32.41 418 VAL B CA 1
ATOM 7490 C C . VAL B 1 419 ? 29.540 86.216 -62.211 1.00 32.31 418 VAL B C 1
ATOM 7491 O O . VAL B 1 419 ? 29.300 86.829 -61.163 1.00 31.76 418 VAL B O 1
ATOM 7495 N N . GLU B 1 420 ? 28.770 86.267 -63.283 1.00 29.51 419 GLU B N 1
ATOM 7496 C CA . GLU B 1 420 ? 27.470 86.896 -63.241 1.00 28.44 419 GLU B CA 1
ATOM 7497 C C . GLU B 1 420 ? 26.553 85.941 -62.482 1.00 28.01 419 GLU B C 1
ATOM 7498 O O . GLU B 1 420 ? 26.381 84.797 -62.903 1.00 23.47 419 GLU B O 1
ATOM 7504 N N . PRO B 1 421 ? 25.975 86.400 -61.370 1.00 25.40 420 PRO B N 1
ATOM 7505 C CA . PRO B 1 421 ? 25.061 85.534 -60.622 1.00 28.46 420 PRO B CA 1
ATOM 7506 C C . PRO B 1 421 ? 23.895 85.045 -61.453 1.00 27.23 420 PRO B C 1
ATOM 7507 O O . PRO B 1 421 ? 23.280 85.800 -62.220 1.00 27.83 420 PRO B O 1
ATOM 7511 N N . ALA B 1 422 ? 23.613 83.763 -61.270 1.00 24.91 421 ALA B N 1
ATOM 7512 C CA . ALA B 1 422 ? 22.543 83.092 -62.002 1.00 24.12 421 ALA B CA 1
ATOM 7513 C C . ALA B 1 422 ? 21.710 82.212 -61.058 1.00 24.27 421 ALA B C 1
ATOM 7514 O O . ALA B 1 422 ? 21.913 81.001 -60.980 1.00 27.13 421 ALA B O 1
ATOM 7516 N N . TYR B 1 423 ? 20.782 82.869 -60.361 1.00 24.12 422 TYR B N 1
ATOM 7517 C CA . TYR B 1 423 ? 19.862 82.199 -59.414 1.00 26.47 422 TYR B CA 1
ATOM 7518 C C . TYR B 1 423 ? 18.748 81.560 -60.216 1.00 26.93 422 TYR B C 1
ATOM 7519 O O . TYR B 1 423 ? 18.365 82.071 -61.262 1.00 27.18 422 TYR B O 1
ATOM 7528 N N . LEU B 1 424 ? 18.223 80.451 -59.714 1.00 25.98 423 LEU B N 1
ATOM 7529 C CA . LEU B 1 424 ? 17.230 79.662 -60.437 1.00 24.52 423 LEU B CA 1
ATOM 7530 C C . LEU B 1 424 ? 15.884 80.316 -60.349 1.00 25.01 423 LEU B C 1
ATOM 7531 O O . LEU B 1 424 ? 15.003 80.110 -61.180 1.00 25.72 423 LEU B O 1
ATOM 7536 N N . TYR B 1 425 ? 15.718 81.109 -59.308 1.00 24.78 424 TYR B N 1
ATOM 7537 C CA . TYR B 1 425 ? 14.457 81.798 -59.095 1.00 24.19 424 TYR B CA 1
ATOM 7538 C C . TYR B 1 425 ? 14.626 83.185 -58.523 1.00 25.90 424 TYR B C 1
ATOM 7539 O O . TYR B 1 425 ? 15.674 83.565 -58.029 1.00 25.21 424 TYR B O 1
ATOM 7548 N N . GLU B 1 426 ? 13.555 83.940 -58.672 1.00 27.26 425 GLU B N 1
ATOM 7549 C CA . GLU B 1 426 ? 13.494 85.306 -58.206 1.00 32.20 425 GLU B CA 1
ATOM 7550 C C . GLU B 1 426 ? 12.890 85.278 -56.824 1.00 35.69 425 GLU B C 1
ATOM 7551 O O . GLU B 1 426 ? 11.943 84.523 -56.550 1.00 31.69 425 GLU B O 1
ATOM 7565 N N . ASN B 1 428 ? 11.080 86.322 -54.988 1.00 45.99 427 ASN B N 1
ATOM 7566 C CA . ASN B 1 428 ? 9.666 86.497 -54.701 1.00 47.94 427 ASN B CA 1
ATOM 7567 C C . ASN B 1 428 ? 8.774 85.922 -55.786 1.00 46.12 427 ASN B C 1
ATOM 7568 O O . ASN B 1 428 ? 7.626 86.341 -55.957 1.00 48.37 427 ASN B O 1
ATOM 7573 N N . ASP B 1 429 ? 9.329 84.974 -56.539 1.00 43.25 428 ASP B N 1
ATOM 7574 C CA . ASP B 1 429 ? 8.503 84.061 -57.353 1.00 39.47 428 ASP B CA 1
ATOM 7575 C C . ASP B 1 429 ? 7.590 83.319 -56.373 1.00 35.73 428 ASP B C 1
ATOM 7576 O O . ASP B 1 429 ? 8.002 82.998 -55.253 1.00 33.47 428 ASP B O 1
ATOM 7581 N N . PRO B 1 430 ? 6.361 83.023 -56.786 1.00 33.28 429 PRO B N 1
ATOM 7582 C CA . PRO B 1 430 ? 5.478 82.274 -55.884 1.00 31.38 429 PRO B CA 1
ATOM 7583 C C . PRO B 1 430 ? 6.079 80.942 -55.482 1.00 29.77 429 PRO B C 1
ATOM 7584 O O . PRO B 1 430 ? 6.766 80.314 -56.268 1.00 25.45 429 PRO B O 1
ATOM 7588 N N . VAL B 1 431 ? 5.796 80.526 -54.255 1.00 28.83 430 VAL B N 1
ATOM 7589 C CA . VAL B 1 431 ? 6.361 79.281 -53.702 1.00 26.65 430 VAL B CA 1
ATOM 7590 C C . VAL B 1 431 ? 6.233 78.115 -54.670 1.00 27.91 430 VAL B C 1
ATOM 7591 O O . VAL B 1 431 ? 7.168 77.335 -54.883 1.00 24.24 430 VAL B O 1
ATOM 7595 N N . GLU B 1 432 ? 5.059 78.004 -55.276 1.00 30.37 431 GLU B N 1
ATOM 7596 C CA . GLU B 1 432 ? 4.776 76.861 -56.161 1.00 30.23 431 GLU B CA 1
ATOM 7597 C C . GLU B 1 432 ? 5.621 76.901 -57.414 1.00 26.67 431 GLU B C 1
ATOM 7598 O O . GLU B 1 432 ? 6.006 75.883 -57.948 1.00 25.24 431 GLU B O 1
ATOM 7604 N N . LYS B 1 433 ? 5.919 78.108 -57.868 1.00 27.52 432 LYS B N 1
ATOM 7605 C CA . LYS B 1 433 ? 6.740 78.265 -59.078 1.00 28.95 432 LYS B CA 1
ATOM 7606 C C . LYS B 1 433 ? 8.185 77.971 -58.741 1.00 25.64 432 LYS B C 1
ATOM 7607 O O . LYS B 1 433 ? 8.919 77.344 -59.510 1.00 23.86 432 LYS B O 1
ATOM 7613 N N . LYS B 1 434 ? 8.589 78.430 -57.559 1.00 24.04 433 LYS B N 1
ATOM 7614 C CA . LYS B 1 434 ? 9.943 78.146 -57.052 1.00 22.16 433 LYS B CA 1
ATOM 7615 C C . LYS B 1 434 ? 10.153 76.642 -57.028 1.00 20.92 433 LYS B C 1
ATOM 7616 O O . LYS B 1 434 ? 11.185 76.126 -57.451 1.00 19.62 433 LYS B O 1
ATOM 7622 N N . ILE B 1 435 ? 9.143 75.924 -56.551 1.00 20.76 434 ILE B N 1
ATOM 7623 C CA . ILE B 1 435 ? 9.273 74.458 -56.430 1.00 22.38 434 ILE B CA 1
ATOM 7624 C C . ILE B 1 435 ? 9.322 73.826 -57.824 1.00 22.40 434 ILE B C 1
ATOM 7625 O O . ILE B 1 435 ? 10.124 72.907 -58.122 1.00 21.90 434 ILE B O 1
ATOM 7630 N N . GLU B 1 436 ? 8.468 74.332 -58.697 1.00 24.88 435 GLU B N 1
ATOM 7631 C CA . GLU B 1 436 ? 8.462 73.817 -60.086 1.00 25.84 435 GLU B CA 1
ATOM 7632 C C . GLU B 1 436 ? 9.838 73.948 -60.766 1.00 24.46 435 GLU B C 1
ATOM 7633 O O . GLU B 1 436 ? 10.347 73.037 -61.446 1.00 23.72 435 GLU B O 1
ATOM 7639 N N . ILE B 1 437 ? 10.470 75.078 -60.514 1.00 24.22 436 ILE B N 1
ATOM 7640 C CA . ILE B 1 437 ? 11.778 75.381 -61.100 1.00 23.28 436 ILE B CA 1
ATOM 7641 C C . ILE B 1 437 ? 12.799 74.417 -60.580 1.00 22.35 436 ILE B C 1
ATOM 7642 O O . ILE B 1 437 ? 13.596 73.860 -61.328 1.00 20.93 436 ILE B O 1
ATOM 7647 N N . LEU B 1 438 ? 12.807 74.242 -59.263 1.00 22.50 437 LEU B N 1
ATOM 7648 C CA . LEU B 1 438 ? 13.817 73.380 -58.639 1.00 21.92 437 LEU B CA 1
ATOM 7649 C C . LEU B 1 438 ? 13.648 71.953 -59.140 1.00 20.88 437 LEU B C 1
ATOM 7650 O O . LEU B 1 438 ? 14.611 71.277 -59.473 1.00 22.27 437 LEU B O 1
ATOM 7655 N N . ALA B 1 439 ? 12.403 71.508 -59.191 1.00 19.69 438 ALA B N 1
ATOM 7656 C CA . ALA B 1 439 ? 12.093 70.126 -59.554 1.00 21.10 438 ALA B CA 1
ATOM 7657 C C . ALA B 1 439 ? 12.536 69.853 -60.997 1.00 24.17 438 ALA B C 1
ATOM 7658 O O . ALA B 1 439 ? 13.107 68.816 -61.303 1.00 28.26 438 ALA B O 1
ATOM 7660 N N . LYS B 1 440 ? 12.335 70.849 -61.855 1.00 26.95 439 LYS B N 1
ATOM 7661 C CA . LYS B 1 440 ? 12.618 70.707 -63.281 1.00 28.16 439 LYS B CA 1
ATOM 7662 C C . LYS B 1 440 ? 14.110 70.790 -63.492 1.00 27.59 439 LYS B C 1
ATOM 7663 O O . LYS B 1 440 ? 14.731 69.898 -64.087 1.00 24.86 439 LYS B O 1
ATOM 7667 N N . GLU B 1 441 ? 14.688 71.873 -62.979 1.00 25.88 440 GLU B N 1
ATOM 7668 C CA . GLU B 1 441 ? 16.105 72.195 -63.269 1.00 24.89 440 GLU B CA 1
ATOM 7669 C C . GLU B 1 441 ? 17.125 71.326 -62.541 1.00 24.96 440 GLU B C 1
ATOM 7670 O O . GLU B 1 441 ? 18.156 70.929 -63.115 1.00 20.55 440 GLU B O 1
ATOM 7676 N N . ILE B 1 442 ? 16.830 71.038 -61.277 1.00 23.62 441 ILE B N 1
ATOM 7677 C CA . ILE B 1 442 ? 17.797 70.383 -60.402 1.00 23.38 441 ILE B CA 1
ATOM 7678 C C . ILE B 1 442 ? 17.472 68.903 -60.249 1.00 21.39 441 ILE B C 1
ATOM 7679 O O . ILE B 1 442 ? 18.329 68.073 -60.495 1.00 23.53 441 ILE B O 1
ATOM 7684 N N . TYR B 1 443 ? 16.232 68.579 -59.876 1.00 24.15 442 TYR B N 1
ATOM 7685 C CA . TYR B 1 443 ? 15.829 67.170 -59.565 1.00 25.12 442 TYR B CA 1
ATOM 7686 C C . TYR B 1 443 ? 15.462 66.408 -60.847 1.00 26.16 442 TYR B C 1
ATOM 7687 O O . TYR B 1 443 ? 15.305 65.171 -60.852 1.00 28.06 442 TYR B O 1
ATOM 7696 N N . ARG B 1 444 ? 15.363 67.181 -61.914 1.00 26.03 443 ARG B N 1
ATOM 7697 C CA . ARG B 1 444 ? 15.110 66.663 -63.279 1.00 24.85 443 ARG B CA 1
ATOM 7698 C C . ARG B 1 444 ? 13.798 65.890 -63.426 1.00 26.43 443 ARG B C 1
ATOM 7699 O O . ARG B 1 444 ? 13.695 64.939 -64.204 1.00 28.46 443 ARG B O 1
ATOM 7707 N N . ALA B 1 445 ? 12.822 66.324 -62.649 1.00 26.56 444 ALA B N 1
ATOM 7708 C CA . ALA B 1 445 ? 11.435 65.850 -62.708 1.00 27.26 444 ALA B CA 1
ATOM 7709 C C . ALA B 1 445 ? 10.745 66.383 -63.965 1.00 28.86 444 ALA B C 1
ATOM 7710 O O . ALA B 1 445 ? 11.109 67.418 -64.514 1.00 29.52 444 ALA B O 1
ATOM 7712 N N . GLY B 1 446 ? 9.733 65.655 -64.418 1.00 30.46 445 GLY B N 1
ATOM 7713 C CA . GLY B 1 446 ? 8.968 66.093 -65.572 1.00 30.19 445 GLY B CA 1
ATOM 7714 C C . GLY B 1 446 ? 7.749 66.882 -65.132 1.00 31.15 445 GLY B C 1
ATOM 7715 O O . GLY B 1 446 ? 7.136 67.620 -65.902 1.00 28.97 445 GLY B O 1
ATOM 7716 N N . ARG B 1 447 ? 7.408 66.727 -63.867 1.00 28.87 446 ARG B N 1
ATOM 7717 C CA . ARG B 1 447 ? 6.340 67.520 -63.274 1.00 31.17 446 ARG B CA 1
ATOM 7718 C C . ARG B 1 447 ? 6.348 67.383 -61.787 1.00 27.99 446 ARG B C 1
ATOM 7719 O O . ARG B 1 447 ? 7.019 66.511 -61.229 1.00 30.42 446 ARG B O 1
ATOM 7727 N N . VAL B 1 448 ? 5.554 68.249 -61.187 1.00 29.50 447 VAL B N 1
ATOM 7728 C CA . VAL B 1 448 ? 5.361 68.287 -59.746 1.00 31.45 447 VAL B CA 1
ATOM 7729 C C . VAL B 1 448 ? 3.904 68.017 -59.395 1.00 33.47 447 VAL B C 1
ATOM 7730 O O . VAL B 1 448 ? 2.989 68.544 -59.995 1.00 32.57 447 VAL B O 1
ATOM 7734 N N . GLU B 1 449 ? 3.724 67.171 -58.401 1.00 34.11 448 GLU B N 1
ATOM 7735 C CA . GLU B 1 449 ? 2.409 66.907 -57.834 1.00 35.16 448 GLU B CA 1
ATOM 7736 C C . GLU B 1 449 ? 2.394 67.183 -56.347 1.00 31.63 448 GLU B C 1
ATOM 7737 O O . GLU B 1 449 ? 3.256 66.716 -55.627 1.00 34.97 448 GLU B O 1
ATOM 7743 N N . PHE B 1 450 ? 1.405 67.960 -55.931 1.00 31.21 449 PHE B N 1
ATOM 7744 C CA . PHE B 1 450 ? 1.171 68.324 -54.530 1.00 30.87 449 PHE B CA 1
ATOM 7745 C C . PHE B 1 450 ? 0.038 67.481 -53.950 1.00 31.46 449 PHE B C 1
ATOM 7746 O O . PHE B 1 450 ? -1.080 67.472 -54.470 1.00 32.50 449 PHE B O 1
ATOM 7754 N N . SER B 1 451 ? 0.350 66.779 -52.875 1.00 29.87 450 SER B N 1
ATOM 7755 C CA . SER B 1 451 ? -0.651 66.040 -52.097 1.00 29.32 450 SER B CA 1
ATOM 7756 C C . SER B 1 451 ? -1.741 66.993 -51.617 1.00 31.22 450 SER B C 1
ATOM 7757 O O . SER B 1 451 ? -1.587 68.210 -51.661 1.00 31.23 450 SER B O 1
ATOM 7760 N N . ASP B 1 452 ? -2.852 66.435 -51.132 1.00 31.66 451 ASP B N 1
ATOM 7761 C CA . ASP B 1 452 ? -3.927 67.276 -50.572 1.00 32.26 451 ASP B CA 1
ATOM 7762 C C . ASP B 1 452 ? -3.432 68.062 -49.374 1.00 31.09 451 ASP B C 1
ATOM 7763 O O . ASP B 1 452 ? -3.822 69.215 -49.150 1.00 29.93 451 ASP B O 1
ATOM 7768 N N . THR B 1 453 ? -2.543 67.432 -48.619 1.00 32.75 452 THR B N 1
ATOM 7769 C CA . THR B 1 453 ? -1.976 68.075 -47.426 1.00 32.98 452 THR B CA 1
ATOM 7770 C C . THR B 1 453 ? -1.141 69.279 -47.835 1.00 30.41 452 THR B C 1
ATOM 7771 O O . THR B 1 453 ? -1.259 70.350 -47.251 1.00 30.47 452 THR B O 1
ATOM 7775 N N . ALA B 1 454 ? -0.334 69.082 -48.872 1.00 30.56 453 ALA B N 1
ATOM 7776 C CA . ALA B 1 454 ? 0.527 70.141 -49.426 1.00 28.21 453 ALA B CA 1
ATOM 7777 C C . ALA B 1 454 ? -0.330 71.274 -49.938 1.00 29.54 453 ALA B C 1
ATOM 7778 O O . ALA B 1 454 ? -0.007 72.452 -49.746 1.00 28.95 453 ALA B O 1
ATOM 7780 N N . LYS B 1 455 ? -1.487 70.939 -50.515 1.00 29.08 454 LYS B N 1
ATOM 7781 C CA . LYS B 1 455 ? -2.314 71.992 -51.136 1.00 29.47 454 LYS B CA 1
ATOM 7782 C C . LYS B 1 455 ? -2.935 72.831 -50.037 1.00 28.38 454 LYS B C 1
ATOM 7783 O O . LYS B 1 455 ? -3.086 74.054 -50.138 1.00 28.00 454 LYS B O 1
ATOM 7789 N N A ASN B 1 456 ? -3.290 72.156 -48.960 0.50 29.66 455 ASN B N 1
ATOM 7790 N N B ASN B 1 456 ? -3.288 72.162 -48.956 0.50 29.95 455 ASN B N 1
ATOM 7791 C CA A ASN B 1 456 ? -3.858 72.835 -47.808 0.50 30.24 455 ASN B CA 1
ATOM 7792 C CA B ASN B 1 456 ? -3.858 72.859 -47.819 0.50 30.82 455 ASN B CA 1
ATOM 7793 C C A ASN B 1 456 ? -2.793 73.713 -47.169 0.50 29.41 455 ASN B C 1
ATOM 7794 C C B ASN B 1 456 ? -2.785 73.735 -47.194 0.50 29.67 455 ASN B C 1
ATOM 7795 O O A ASN B 1 456 ? -3.075 74.790 -46.655 0.50 29.57 455 ASN B O 1
ATOM 7796 O O B ASN B 1 456 ? -3.052 74.831 -46.714 0.50 29.94 455 ASN B O 1
ATOM 7805 N N . ALA B 1 457 ? -1.562 73.225 -47.226 1.00 29.61 456 ALA B N 1
ATOM 7806 C CA . ALA B 1 457 ? -0.419 73.938 -46.616 1.00 28.46 456 ALA B CA 1
ATOM 7807 C C . ALA B 1 457 ? -0.184 75.220 -47.433 1.00 26.35 456 ALA B C 1
ATOM 7808 O O . ALA B 1 457 ? 0.065 76.267 -46.893 1.00 27.92 456 ALA B O 1
ATOM 7810 N N . LEU B 1 458 ? -0.303 75.103 -48.747 1.00 25.33 457 LEU B N 1
ATOM 7811 C CA . LEU B 1 458 ? -0.141 76.245 -49.653 1.00 25.90 457 LEU B CA 1
ATOM 7812 C C . LEU B 1 458 ? -1.207 77.297 -49.404 1.00 27.60 457 LEU B C 1
ATOM 7813 O O . LEU B 1 458 ? -0.965 78.492 -49.550 1.00 29.26 457 LEU B O 1
ATOM 7818 N N . LYS B 1 459 ? -2.402 76.851 -49.026 1.00 31.41 458 LYS B N 1
ATOM 7819 C CA . LYS B 1 459 ? -3.491 77.804 -48.795 1.00 30.79 458 LYS B CA 1
ATOM 7820 C C . LYS B 1 459 ? -3.152 78.634 -47.575 1.00 29.48 458 LYS B C 1
ATOM 7821 O O . LYS B 1 459 ? -3.403 79.842 -47.511 1.00 28.09 458 LYS B O 1
ATOM 7824 N N . PHE B 1 460 ? -2.559 77.965 -46.602 1.00 30.55 459 PHE B N 1
ATOM 7825 C CA . PHE B 1 460 ? -2.155 78.625 -45.336 1.00 29.97 459 PHE B CA 1
ATOM 7826 C C . PHE B 1 460 ? -1.080 79.671 -45.612 1.00 26.25 459 PHE B C 1
ATOM 7827 O O . PHE B 1 460 ? -1.105 80.808 -45.142 1.00 27.79 459 PHE B O 1
ATOM 7835 N N . ILE B 1 461 ? -0.102 79.208 -46.362 1.00 25.68 460 ILE B N 1
ATOM 7836 C CA . ILE B 1 461 ? 1.055 80.023 -46.769 1.00 27.21 460 ILE B CA 1
ATOM 7837 C C . ILE B 1 461 ? 0.614 81.314 -47.456 1.00 28.18 460 ILE B C 1
ATOM 7838 O O . ILE B 1 461 ? 1.102 82.401 -47.143 1.00 27.18 460 ILE B O 1
ATOM 7843 N N . LYS B 1 462 ? -0.372 81.195 -48.338 1.00 30.04 461 LYS B N 1
ATOM 7844 C CA . LYS B 1 462 ? -0.814 82.357 -49.130 1.00 31.17 461 LYS B CA 1
ATOM 7845 C C . LYS B 1 462 ? -1.654 83.245 -48.231 1.00 31.58 461 LYS B C 1
ATOM 7846 O O . LYS B 1 462 ? -1.526 84.465 -48.225 1.00 29.60 461 LYS B O 1
ATOM 7852 N N . LYS B 1 463 ? -2.459 82.601 -47.404 1.00 31.81 462 LYS B N 1
ATOM 7853 C CA . LYS B 1 463 ? -3.342 83.334 -46.479 1.00 32.49 462 LYS B CA 1
ATOM 7854 C C . LYS B 1 463 ? -2.545 84.311 -45.602 1.00 31.45 462 LYS B C 1
ATOM 7855 O O . LYS B 1 463 ? -2.947 85.483 -45.420 1.00 30.07 462 LYS B O 1
ATOM 7861 N N . HIS B 1 464 ? -1.378 83.851 -45.137 1.00 30.97 463 HIS B N 1
ATOM 7862 C CA . HIS B 1 464 ? -0.602 84.544 -44.076 1.00 29.17 463 HIS B CA 1
ATOM 7863 C C . HIS B 1 464 ? 0.599 85.270 -44.658 1.00 31.74 463 HIS B C 1
ATOM 7864 O O . HIS B 1 464 ? 1.452 85.805 -43.953 1.00 34.56 463 HIS B O 1
ATOM 7871 N N . GLY B 1 465 ? 0.621 85.299 -45.978 1.00 30.32 464 GLY B N 1
ATOM 7872 C CA . GLY B 1 465 ? 1.500 86.194 -46.692 1.00 29.79 464 GLY B CA 1
ATOM 7873 C C . GLY B 1 465 ? 2.927 85.721 -46.854 1.00 28.52 464 GLY B C 1
ATOM 7874 O O . GLY B 1 465 ? 3.841 86.541 -46.977 1.00 28.49 464 GLY B O 1
ATOM 7875 N N . PHE B 1 466 ? 3.105 84.404 -46.858 1.00 26.38 465 PHE B N 1
ATOM 7876 C CA . PHE B 1 466 ? 4.443 83.798 -46.942 1.00 26.17 465 PHE B CA 1
ATOM 7877 C C . PHE B 1 466 ? 4.742 83.222 -48.321 1.00 29.26 465 PHE B C 1
ATOM 7878 O O . PHE B 1 466 ? 5.719 82.490 -48.508 1.00 26.07 465 PHE B O 1
ATOM 7886 N N . ASP B 1 467 ? 3.885 83.569 -49.281 1.00 31.40 466 ASP B N 1
ATOM 7887 C CA . ASP B 1 467 ? 3.903 82.935 -50.621 1.00 32.85 466 ASP B CA 1
ATOM 7888 C C . ASP B 1 467 ? 5.083 83.349 -51.486 1.00 29.26 466 ASP B C 1
ATOM 7889 O O . ASP B 1 467 ? 5.310 82.769 -52.536 1.00 28.93 466 ASP B O 1
ATOM 7894 N N . GLU B 1 468 ? 5.832 84.351 -51.035 1.00 27.72 467 GLU B N 1
ATOM 7895 C CA . GLU B 1 468 ? 6.983 84.853 -51.790 1.00 28.66 467 GLU B CA 1
ATOM 7896 C C . GLU B 1 468 ? 8.299 84.572 -51.105 1.00 26.31 467 GLU B C 1
ATOM 7897 O O . GLU B 1 468 ? 9.363 85.000 -51.564 1.00 28.74 467 GLU B O 1
ATOM 7903 N N . LEU B 1 469 ? 8.238 83.819 -50.015 1.00 25.31 468 LEU B N 1
ATOM 7904 C CA . LEU B 1 469 ? 9.466 83.417 -49.329 1.00 22.97 468 LEU B CA 1
ATOM 7905 C C . LEU B 1 469 ? 10.276 82.485 -50.201 1.00 22.36 468 LEU B C 1
ATOM 7906 O O . LEU B 1 469 ? 9.737 81.753 -51.015 1.00 25.89 468 LEU B O 1
ATOM 7911 N N . PRO B 1 470 ? 11.591 82.491 -50.014 1.00 21.87 469 PRO B N 1
ATOM 7912 C CA . PRO B 1 470 ? 12.447 81.461 -50.585 1.00 22.89 469 PRO B CA 1
ATOM 7913 C C . PRO B 1 470 ? 12.024 80.053 -50.131 1.00 20.34 469 PRO B C 1
ATOM 7914 O O . PRO B 1 470 ? 11.354 79.904 -49.116 1.00 19.93 469 PRO B O 1
ATOM 7918 N N . VAL B 1 471 ? 12.416 79.053 -50.902 1.00 19.94 470 VAL B N 1
ATOM 7919 C CA . VAL B 1 471 ? 12.011 77.675 -50.650 1.00 20.51 470 VAL B CA 1
ATOM 7920 C C . VAL B 1 471 ? 13.181 76.772 -50.472 1.00 20.76 470 VAL B C 1
ATOM 7921 O O . VAL B 1 471 ? 14.136 76.725 -51.293 1.00 24.10 470 VAL B O 1
ATOM 7925 N N . ILE B 1 472 ? 13.092 76.060 -49.344 1.00 19.67 471 ILE B N 1
ATOM 7926 C CA . ILE B 1 472 ? 14.068 75.077 -48.900 1.00 20.36 471 ILE B CA 1
ATOM 7927 C C . ILE B 1 472 ? 13.417 73.712 -49.006 1.00 18.29 471 ILE B C 1
ATOM 7928 O O . ILE B 1 472 ? 12.447 73.448 -48.322 1.00 18.05 471 ILE B O 1
ATOM 7933 N N . VAL B 1 473 ? 13.914 72.899 -49.914 1.00 19.74 472 VAL B N 1
ATOM 7934 C CA . VAL B 1 473 ? 13.349 71.567 -50.192 1.00 20.92 472 VAL B CA 1
ATOM 7935 C C . VAL B 1 473 ? 13.959 70.494 -49.302 1.00 20.93 472 VAL B C 1
ATOM 7936 O O . VAL B 1 473 ? 15.149 70.266 -49.309 1.00 20.86 472 VAL B O 1
ATOM 7940 N N . ALA B 1 474 ? 13.098 69.843 -48.521 1.00 22.71 473 ALA B N 1
ATOM 7941 C CA . ALA B 1 474 ? 13.493 68.746 -47.661 1.00 21.64 473 ALA B CA 1
ATOM 7942 C C . ALA B 1 474 ? 13.036 67.421 -48.289 1.00 21.64 473 ALA B C 1
ATOM 7943 O O . ALA B 1 474 ? 11.879 67.028 -48.211 1.00 24.21 473 ALA B O 1
ATOM 7945 N N . LYS B 1 475 ? 13.985 66.774 -48.928 1.00 20.00 474 LYS B N 1
ATOM 7946 C CA . LYS B 1 475 ? 13.757 65.517 -49.580 1.00 21.44 474 LYS B CA 1
ATOM 7947 C C . LYS B 1 475 ? 14.944 64.673 -49.278 1.00 23.20 474 LYS B C 1
ATOM 7948 O O . LYS B 1 475 ? 15.935 65.153 -48.714 1.00 23.12 474 LYS B O 1
ATOM 7954 N N . THR B 1 476 ? 14.831 63.413 -49.666 1.00 21.07 475 THR B N 1
ATOM 7955 C CA . THR B 1 476 ? 15.931 62.453 -49.518 1.00 24.14 475 THR B CA 1
ATOM 7956 C C . THR B 1 476 ? 17.203 62.982 -50.162 1.00 24.20 475 THR B C 1
ATOM 7957 O O . THR B 1 476 ? 17.135 63.580 -51.225 1.00 23.86 475 THR B O 1
ATOM 7961 N N . PRO B 1 477 ? 18.384 62.737 -49.543 1.00 23.78 476 PRO B N 1
ATOM 7962 C CA . PRO B 1 477 ? 19.631 63.109 -50.208 1.00 23.73 476 PRO B CA 1
ATOM 7963 C C . PRO B 1 477 ? 20.232 61.983 -51.047 1.00 24.01 476 PRO B C 1
ATOM 7964 O O . PRO B 1 477 ? 21.247 62.169 -51.726 1.00 24.61 476 PRO B O 1
ATOM 7968 N N . LYS B 1 478 ? 19.563 60.839 -50.976 1.00 24.97 477 LYS B N 1
ATOM 7969 C CA . LYS B 1 478 ? 20.065 59.583 -51.516 1.00 27.11 477 LYS B CA 1
ATOM 7970 C C . LYS B 1 478 ? 19.765 59.422 -53.010 1.00 25.22 477 LYS B C 1
ATOM 7971 O O . LYS B 1 478 ? 20.253 58.502 -53.662 1.00 23.65 477 LYS B O 1
ATOM 7977 N N . SER B 1 479 ? 18.981 60.354 -53.518 1.00 24.88 478 SER B N 1
ATOM 7978 C CA . SER B 1 479 ? 18.578 60.406 -54.948 1.00 25.37 478 SER B CA 1
ATOM 7979 C C . SER B 1 479 ? 18.600 61.861 -55.403 1.00 26.55 478 SER B C 1
ATOM 7980 O O . SER B 1 479 ? 18.536 62.758 -54.575 1.00 26.23 478 SER B O 1
ATOM 7983 N N . ILE B 1 480 ? 18.688 62.103 -56.713 1.00 26.37 479 ILE B N 1
ATOM 7984 C CA . ILE B 1 480 ? 18.477 63.458 -57.226 1.00 27.26 479 ILE B CA 1
ATOM 7985 C C . ILE B 1 480 ? 16.989 63.724 -57.173 1.00 27.24 479 ILE B C 1
ATOM 7986 O O . ILE B 1 480 ? 16.552 64.873 -57.133 1.00 27.85 479 ILE B O 1
ATOM 7991 N N . SER B 1 481 ? 16.223 62.628 -57.128 1.00 26.51 480 SER B N 1
ATOM 7992 C CA . SER B 1 481 ? 14.758 62.703 -57.008 1.00 26.13 480 SER B CA 1
ATOM 7993 C C . SER B 1 481 ? 14.276 62.729 -55.551 1.00 27.23 480 SER B C 1
ATOM 7994 O O . SER B 1 481 ? 15.061 62.842 -54.608 1.00 28.96 480 SER B O 1
ATOM 7997 N N . HIS B 1 482 ? 12.959 62.575 -55.406 1.00 27.60 481 HIS B N 1
ATOM 7998 C CA . HIS B 1 482 ? 12.274 62.547 -54.104 1.00 28.22 481 HIS B CA 1
ATOM 7999 C C . HIS B 1 482 ? 12.229 61.123 -53.575 1.00 27.47 481 HIS B C 1
ATOM 8000 O O . HIS B 1 482 ? 11.783 60.870 -52.463 1.00 26.95 481 HIS B O 1
ATOM 8007 N N . ASP B 1 483 ? 12.682 60.215 -54.410 1.00 26.94 482 ASP B N 1
ATOM 8008 C CA . ASP B 1 483 ? 12.591 58.771 -54.161 1.00 28.48 482 ASP B CA 1
ATOM 8009 C C . ASP B 1 483 ? 13.951 58.153 -53.868 1.00 26.98 482 ASP B C 1
ATOM 8010 O O . ASP B 1 483 ? 14.778 58.013 -54.764 1.00 26.26 482 ASP B O 1
ATOM 8015 N N . PRO B 1 484 ? 14.170 57.737 -52.607 1.00 27.19 483 PRO B N 1
ATOM 8016 C CA . PRO B 1 484 ? 15.496 57.266 -52.170 1.00 29.36 483 PRO B CA 1
ATOM 8017 C C . PRO B 1 484 ? 15.949 56.030 -52.927 1.00 32.24 483 PRO B C 1
ATOM 8018 O O . PRO B 1 484 ? 17.148 55.697 -52.946 1.00 32.27 483 PRO B O 1
ATOM 8022 N N . SER B 1 485 ? 14.980 55.386 -53.576 1.00 32.99 484 SER B N 1
ATOM 8023 C CA . SER B 1 485 ? 15.217 54.111 -54.294 1.00 34.88 484 SER B CA 1
ATOM 8024 C C . SER B 1 485 ? 15.908 54.393 -55.600 1.00 34.39 484 SER B C 1
ATOM 8025 O O . SER B 1 485 ? 16.567 53.529 -56.171 1.00 33.70 484 SER B O 1
ATOM 8028 N N . LEU B 1 486 ? 15.702 55.601 -56.109 1.00 34.30 485 LEU B N 1
ATOM 8029 C CA . LEU B 1 486 ? 16.157 55.902 -57.478 1.00 31.72 485 LEU B CA 1
ATOM 8030 C C . LEU B 1 486 ? 17.599 56.374 -57.512 1.00 32.15 485 LEU B C 1
ATOM 8031 O O . LEU B 1 486 ? 17.886 57.575 -57.325 1.00 31.29 485 LEU B O 1
ATOM 8036 N N . ARG B 1 487 ? 18.519 55.445 -57.767 1.00 31.35 486 ARG B N 1
ATOM 8037 C CA . ARG B 1 487 ? 19.931 55.834 -57.923 1.00 30.30 486 ARG B CA 1
ATOM 8038 C C . ARG B 1 487 ? 20.166 56.420 -59.285 1.00 30.84 486 ARG B C 1
ATOM 8039 O O . ARG B 1 487 ? 19.300 56.420 -60.156 1.00 30.53 486 ARG B O 1
ATOM 8047 N N . GLY B 1 488 ? 21.392 56.883 -59.443 1.00 29.79 487 GLY B N 1
ATOM 8048 C CA . GLY B 1 488 ? 21.871 57.452 -60.703 1.00 31.66 487 GLY B CA 1
ATOM 8049 C C . GLY B 1 488 ? 21.266 58.793 -61.054 1.00 32.12 487 GLY B C 1
ATOM 8050 O O . GLY B 1 488 ? 21.373 59.757 -60.293 1.00 31.74 487 GLY B O 1
ATOM 8051 N N . ALA B 1 489 ? 20.627 58.830 -62.227 1.00 31.28 488 ALA B N 1
ATOM 8052 C CA . ALA B 1 489 ? 20.100 60.070 -62.809 1.00 31.82 488 ALA B CA 1
ATOM 8053 C C . ALA B 1 489 ? 18.680 59.936 -63.340 1.00 31.46 488 ALA B C 1
ATOM 8054 O O . ALA B 1 489 ? 18.452 60.109 -64.533 1.00 33.33 488 ALA B O 1
ATOM 8056 N N . PRO B 1 490 ? 17.706 59.687 -62.452 1.00 32.13 489 PRO B N 1
ATOM 8057 C CA . PRO B 1 490 ? 16.295 59.652 -62.867 1.00 32.80 489 PRO B CA 1
ATOM 8058 C C . PRO B 1 490 ? 15.827 60.967 -63.467 1.00 35.25 489 PRO B C 1
ATOM 8059 O O . PRO B 1 490 ? 16.220 62.039 -62.999 1.00 34.80 489 PRO B O 1
ATOM 8063 N N . GLU B 1 491 ? 15.009 60.873 -64.518 1.00 33.71 490 GLU B N 1
ATOM 8064 C CA . GLU B 1 491 ? 14.415 62.062 -65.157 1.00 33.45 490 GLU B CA 1
ATOM 8065 C C . GLU B 1 491 ? 13.016 61.801 -65.659 1.00 33.70 490 GLU B C 1
ATOM 8066 O O . GLU B 1 491 ? 12.641 60.670 -65.939 1.00 35.39 490 GLU B O 1
ATOM 8069 N N . GLY B 1 492 ? 12.256 62.871 -65.763 1.00 32.72 491 GLY B N 1
ATOM 8070 C CA . GLY B 1 492 ? 10.918 62.843 -66.376 1.00 33.96 491 GLY B CA 1
ATOM 8071 C C . GLY B 1 492 ? 9.857 62.298 -65.460 1.00 34.78 491 GLY B C 1
ATOM 8072 O O . GLY B 1 492 ? 8.659 62.291 -65.789 1.00 35.09 491 GLY B O 1
ATOM 8073 N N . TYR B 1 493 ? 10.310 61.834 -64.302 1.00 33.88 492 TYR B N 1
ATOM 8074 C CA . TYR B 1 493 ? 9.391 61.361 -63.237 1.00 31.52 492 TYR B CA 1
ATOM 8075 C C . TYR B 1 493 ? 8.565 62.490 -62.604 1.00 31.72 492 TYR B C 1
ATOM 8076 O O . TYR B 1 493 ? 8.777 63.690 -62.819 1.00 30.35 492 TYR B O 1
ATOM 8085 N N . THR B 1 494 ? 7.587 62.053 -61.834 1.00 32.99 493 THR B N 1
ATOM 8086 C CA . THR B 1 494 ? 6.705 62.959 -61.099 1.00 32.16 493 THR B CA 1
ATOM 8087 C C . THR B 1 494 ? 7.233 63.145 -59.677 1.00 32.28 493 THR B C 1
ATOM 8088 O O . THR B 1 494 ? 7.244 62.228 -58.842 1.00 28.30 493 THR B O 1
ATOM 8092 N N . PHE B 1 495 ? 7.618 64.385 -59.424 1.00 31.39 494 PHE B N 1
ATOM 8093 C CA . PHE B 1 495 ? 8.138 64.800 -58.122 1.00 28.94 494 PHE B CA 1
ATOM 8094 C C . PHE B 1 495 ? 6.970 65.125 -57.189 1.00 27.18 494 PHE B C 1
ATOM 8095 O O . PHE B 1 495 ? 6.120 65.968 -57.485 1.00 27.88 494 PHE B O 1
ATOM 8103 N N . VAL B 1 496 ? 6.913 64.427 -56.065 1.00 25.61 495 VAL B N 1
ATOM 8104 C CA . VAL B 1 496 ? 5.818 64.635 -55.114 1.00 26.55 495 VAL B CA 1
ATOM 8105 C C . VAL B 1 496 ? 6.204 65.495 -53.901 1.00 26.66 495 VAL B C 1
ATOM 8106 O O . VAL B 1 496 ? 7.203 65.244 -53.243 1.00 26.23 495 VAL B O 1
ATOM 8110 N N . VAL B 1 497 ? 5.369 66.494 -53.657 1.00 27.40 496 VAL B N 1
ATOM 8111 C CA . VAL B 1 497 ? 5.410 67.331 -52.467 1.00 27.14 496 VAL B CA 1
ATOM 8112 C C . VAL B 1 497 ? 4.269 66.913 -51.570 1.00 26.02 496 VAL B C 1
ATOM 8113 O O . VAL B 1 497 ? 3.078 67.017 -51.923 1.00 28.48 496 VAL B O 1
ATOM 8117 N N . SER B 1 498 ? 4.691 66.514 -50.381 1.00 25.49 497 SER B N 1
ATOM 8118 C CA . SER B 1 498 ? 3.886 65.896 -49.322 1.00 26.21 497 SER B CA 1
ATOM 8119 C C . SER B 1 498 ? 3.197 66.888 -48.420 1.00 26.40 497 SER B C 1
ATOM 8120 O O . SER B 1 498 ? 2.079 66.685 -47.939 1.00 26.09 497 SER B O 1
ATOM 8123 N N . ASP B 1 499 ? 3.968 67.904 -48.079 1.00 26.75 498 ASP B N 1
ATOM 8124 C CA . ASP B 1 499 ? 3.552 68.925 -47.123 1.00 25.95 498 ASP B CA 1
ATOM 8125 C C . ASP B 1 499 ? 4.445 70.142 -47.231 1.00 25.11 498 ASP B C 1
ATOM 8126 O O . ASP B 1 499 ? 5.438 70.130 -47.906 1.00 21.74 498 ASP B O 1
ATOM 8131 N N . LEU B 1 500 ? 4.042 71.189 -46.546 1.00 26.55 499 LEU B N 1
ATOM 8132 C CA . LEU B 1 500 ? 4.854 72.398 -46.445 1.00 25.13 499 LEU B CA 1
ATOM 8133 C C . LEU B 1 500 ? 4.707 73.056 -45.084 1.00 23.64 499 LEU B C 1
ATOM 8134 O O . LEU B 1 500 ? 3.665 73.009 -44.439 1.00 23.21 499 LEU B O 1
ATOM 8139 N N . PHE B 1 501 ? 5.764 73.729 -44.672 1.00 23.99 500 PHE B N 1
ATOM 8140 C CA . PHE B 1 501 ? 5.663 74.638 -43.544 1.00 23.22 500 PHE B CA 1
ATOM 8141 C C . PHE B 1 501 ? 6.520 75.877 -43.650 1.00 21.30 500 PHE B C 1
ATOM 8142 O O . PHE B 1 501 ? 7.366 76.011 -44.519 1.00 19.80 500 PHE B O 1
ATOM 8150 N N . VAL B 1 502 ? 6.272 76.778 -42.712 1.00 20.14 501 VAL B N 1
ATOM 8151 C CA . VAL B 1 502 ? 6.898 78.083 -42.724 1.00 19.15 501 VAL B CA 1
ATOM 8152 C C . VAL B 1 502 ? 7.865 78.228 -41.566 1.00 20.72 501 VAL B C 1
ATOM 8153 O O . VAL B 1 502 ? 7.475 78.091 -40.417 1.00 20.69 501 VAL B O 1
ATOM 8157 N N . SER B 1 503 ? 9.117 78.517 -41.904 1.00 21.09 502 SER B N 1
ATOM 8158 C CA . SER B 1 503 ? 10.147 78.940 -40.944 1.00 17.78 502 SER B CA 1
ATOM 8159 C C . SER B 1 503 ? 10.262 80.452 -41.043 1.00 17.79 502 SER B C 1
ATOM 8160 O O . SER B 1 503 ? 11.125 80.973 -41.742 1.00 18.61 502 SER B O 1
ATOM 8163 N N . ALA B 1 504 ? 9.368 81.144 -40.347 1.00 16.67 503 ALA B N 1
ATOM 8164 C CA . ALA B 1 504 ? 9.212 82.578 -40.490 1.00 16.75 503 ALA B CA 1
ATOM 8165 C C . ALA B 1 504 ? 10.409 83.400 -39.980 1.00 20.24 503 ALA B C 1
ATOM 8166 O O . ALA B 1 504 ? 10.680 84.463 -40.497 1.00 21.23 503 ALA B O 1
ATOM 8168 N N . GLY B 1 505 ? 11.120 82.898 -38.979 1.00 19.32 504 GLY B N 1
ATOM 8169 C CA . GLY B 1 505 ? 12.295 83.601 -38.451 1.00 18.69 504 GLY B CA 1
ATOM 8170 C C . GLY B 1 505 ? 13.503 83.365 -39.314 1.00 18.68 504 GLY B C 1
ATOM 8171 O O . GLY B 1 505 ? 14.283 84.282 -39.618 1.00 20.23 504 GLY B O 1
ATOM 8172 N N . ALA B 1 506 ? 13.662 82.132 -39.750 1.00 19.18 505 ALA B N 1
ATOM 8173 C CA . ALA B 1 506 ? 14.734 81.812 -40.681 1.00 18.42 505 ALA B CA 1
ATOM 8174 C C . ALA B 1 506 ? 14.463 82.489 -42.033 1.00 20.44 505 ALA B C 1
ATOM 8175 O O . ALA B 1 506 ? 15.384 82.836 -42.750 1.00 19.11 505 ALA B O 1
ATOM 8177 N N . GLY B 1 507 ? 13.195 82.674 -42.371 1.00 18.61 506 GLY B N 1
ATOM 8178 C CA . GLY B 1 507 ? 12.848 83.379 -43.601 1.00 18.45 506 GLY B CA 1
ATOM 8179 C C . GLY B 1 507 ? 12.624 82.537 -44.839 1.00 19.56 506 GLY B C 1
ATOM 8180 O O . GLY B 1 507 ? 12.864 82.963 -45.970 1.00 19.96 506 GLY B O 1
ATOM 8181 N N . PHE B 1 508 ? 12.154 81.327 -44.633 1.00 18.98 507 PHE B N 1
ATOM 8182 C CA . PHE B 1 508 ? 11.853 80.442 -45.738 1.00 18.96 507 PHE B CA 1
ATOM 8183 C C . PHE B 1 508 ? 10.691 79.497 -45.493 1.00 21.61 507 PHE B C 1
ATOM 8184 O O . PHE B 1 508 ? 10.302 79.223 -44.364 1.00 19.78 507 PHE B O 1
ATOM 8192 N N . VAL B 1 509 ? 10.130 79.048 -46.602 1.00 22.29 508 VAL B N 1
ATOM 8193 C CA . VAL B 1 509 ? 9.165 77.951 -46.631 1.00 20.41 508 VAL B CA 1
ATOM 8194 C C . VAL B 1 509 ? 9.934 76.663 -46.892 1.00 20.97 508 VAL B C 1
ATOM 8195 O O . VAL B 1 509 ? 10.795 76.575 -47.754 1.00 19.57 508 VAL B O 1
ATOM 8199 N N . VAL B 1 510 ? 9.593 75.643 -46.119 1.00 21.18 509 VAL B N 1
ATOM 8200 C CA . VAL B 1 510 ? 10.115 74.305 -46.353 1.00 20.93 509 VAL B CA 1
ATOM 8201 C C . VAL B 1 510 ? 9.107 73.475 -47.147 1.00 21.50 509 VAL B C 1
ATOM 8202 O O . VAL B 1 510 ? 7.935 73.446 -46.826 1.00 22.73 509 VAL B O 1
ATOM 8206 N N . ALA B 1 511 ? 9.583 72.847 -48.217 1.00 21.53 510 ALA B N 1
ATOM 8207 C CA . ALA B 1 511 ? 8.749 71.929 -49.003 1.00 22.01 510 ALA B CA 1
ATOM 8208 C C . ALA B 1 511 ? 9.223 70.523 -48.783 1.00 21.82 510 ALA B C 1
ATOM 8209 O O . ALA B 1 511 ? 10.349 70.159 -49.127 1.00 21.75 510 ALA B O 1
ATOM 8211 N N . LEU B 1 512 ? 8.324 69.715 -48.236 1.00 25.85 511 LEU B N 1
ATOM 8212 C CA . LEU B 1 512 ? 8.660 68.336 -47.853 1.00 25.70 511 LEU B CA 1
ATOM 8213 C C . LEU B 1 512 ? 8.207 67.321 -48.863 1.00 25.43 511 LEU B C 1
ATOM 8214 O O . LEU B 1 512 ? 7.107 67.401 -49.404 1.00 27.48 511 LEU B O 1
ATOM 8219 N N . SER B 1 513 ? 9.081 66.354 -49.074 1.00 24.91 512 SER B N 1
ATOM 8220 C CA . SER B 1 513 ? 8.759 65.168 -49.851 1.00 26.54 512 SER B CA 1
ATOM 8221 C C . SER B 1 513 ? 9.104 63.928 -49.048 1.00 28.00 512 SER B C 1
ATOM 8222 O O . SER B 1 513 ? 10.260 63.549 -48.905 1.00 27.75 512 SER B O 1
ATOM 8225 N N . GLY B 1 514 ? 8.068 63.314 -48.512 1.00 30.52 513 GLY B N 1
ATOM 8226 C CA . GLY B 1 514 ? 8.232 62.128 -47.690 1.00 33.51 513 GLY B CA 1
ATOM 8227 C C . GLY B 1 514 ? 8.406 62.535 -46.241 1.00 34.86 513 GLY B C 1
ATOM 8228 O O . GLY B 1 514 ? 8.245 63.702 -45.866 1.00 38.06 513 GLY B O 1
ATOM 8229 N N . ASP B 1 515 ? 8.711 61.562 -45.414 1.00 35.87 514 ASP B N 1
ATOM 8230 C CA . ASP B 1 515 ? 8.926 61.844 -44.003 1.00 35.96 514 ASP B CA 1
ATOM 8231 C C . ASP B 1 515 ? 10.375 62.187 -43.880 1.00 31.89 514 ASP B C 1
ATOM 8232 O O . ASP B 1 515 ? 11.215 61.548 -44.484 1.00 29.12 514 ASP B O 1
ATOM 8237 N N . ILE B 1 516 ? 10.643 63.230 -43.108 1.00 32.18 515 ILE B N 1
ATOM 8238 C CA . ILE B 1 516 ? 12.004 63.654 -42.813 1.00 28.87 515 ILE B CA 1
ATOM 8239 C C . ILE B 1 516 ? 12.300 63.259 -41.366 1.00 27.46 515 ILE B C 1
ATOM 8240 O O . ILE B 1 516 ? 11.546 63.551 -40.447 1.00 31.96 515 ILE B O 1
ATOM 8245 N N . ASN B 1 517 ? 13.384 62.542 -41.201 1.00 25.41 516 ASN B N 1
ATOM 8246 C CA . ASN B 1 517 ? 13.827 62.095 -39.869 1.00 27.06 516 ASN B CA 1
ATOM 8247 C C . ASN B 1 517 ? 14.522 63.239 -39.137 1.00 22.49 516 ASN B C 1
ATOM 8248 O O . ASN B 1 517 ? 15.678 63.552 -39.447 1.00 24.73 516 ASN B O 1
ATOM 8253 N N . LEU B 1 518 ? 13.843 63.842 -38.174 1.00 22.11 517 LEU B N 1
ATOM 8254 C CA . LEU B 1 518 ? 14.452 64.940 -37.405 1.00 19.04 517 LEU B CA 1
ATOM 8255 C C . LEU B 1 518 ? 14.892 64.510 -36.011 1.00 19.22 517 LEU B C 1
ATOM 8256 O O . LEU B 1 518 ? 15.340 65.327 -35.209 1.00 18.79 517 LEU B O 1
ATOM 8269 N N . PRO B 1 520 ? 17.123 61.127 -35.226 1.00 23.28 519 PRO B N 1
ATOM 8270 C CA . PRO B 1 520 ? 17.690 59.811 -35.505 1.00 21.38 519 PRO B CA 1
ATOM 8271 C C . PRO B 1 520 ? 17.869 59.030 -34.215 1.00 21.87 519 PRO B C 1
ATOM 8272 O O . PRO B 1 520 ? 18.025 59.628 -33.140 1.00 18.90 519 PRO B O 1
ATOM 8276 N N . GLY B 1 521 ? 17.798 57.700 -34.345 1.00 19.45 520 GLY B N 1
ATOM 8277 C CA . GLY B 1 521 ? 17.963 56.777 -33.236 1.00 19.89 520 GLY B CA 1
ATOM 8278 C C . GLY B 1 521 ? 19.357 56.223 -33.090 1.00 19.58 520 GLY B C 1
ATOM 8279 O O . GLY B 1 521 ? 20.244 56.463 -33.923 1.00 20.68 520 GLY B O 1
ATOM 8280 N N . LEU B 1 522 ? 19.554 55.433 -32.040 1.00 19.29 521 LEU B N 1
ATOM 8281 C CA . LEU B 1 522 ? 20.859 54.759 -31.835 1.00 20.28 521 LEU B CA 1
ATOM 8282 C C . LEU B 1 522 ? 20.847 53.342 -32.400 1.00 19.65 521 LEU B C 1
ATOM 8283 O O . LEU B 1 522 ? 19.831 52.670 -32.360 1.00 17.78 521 LEU B O 1
ATOM 8288 N N . PRO B 1 523 ? 22.009 52.871 -32.881 1.00 21.75 522 PRO B N 1
ATOM 8289 C CA . PRO B 1 523 ? 22.036 51.489 -33.341 1.00 23.22 522 PRO B CA 1
ATOM 8290 C C . PRO B 1 523 ? 22.180 50.511 -32.200 1.00 23.00 522 PRO B C 1
ATOM 8291 O O . PRO B 1 523 ? 22.426 50.894 -31.053 1.00 20.30 522 PRO B O 1
ATOM 8295 N N . LYS B 1 524 ? 22.069 49.241 -32.542 1.00 21.85 523 LYS B N 1
ATOM 8296 C CA . LYS B 1 524 ? 22.075 48.199 -31.530 1.00 23.56 523 LYS B CA 1
ATOM 8297 C C . LYS B 1 524 ? 23.334 48.251 -30.701 1.00 23.87 523 LYS B C 1
ATOM 8298 O O . LYS B 1 524 ? 23.305 47.985 -29.507 1.00 23.63 523 LYS B O 1
ATOM 8304 N N . LYS B 1 525 ? 24.431 48.584 -31.358 1.00 24.29 524 LYS B N 1
ATOM 8305 C CA . LYS B 1 525 ? 25.741 48.719 -30.690 1.00 27.24 524 LYS B CA 1
ATOM 8306 C C . LYS B 1 525 ? 26.296 50.124 -30.900 1.00 24.11 524 LYS B C 1
ATOM 8307 O O . LYS B 1 525 ? 27.037 50.357 -31.836 1.00 23.29 524 LYS B O 1
ATOM 8313 N N . PRO B 1 526 ? 25.927 51.079 -30.033 1.00 23.85 525 PRO B N 1
ATOM 8314 C CA . PRO B 1 526 ? 26.358 52.455 -30.311 1.00 23.77 525 PRO B CA 1
ATOM 8315 C C . PRO B 1 526 ? 27.839 52.712 -30.085 1.00 21.79 525 PRO B C 1
ATOM 8316 O O . PRO B 1 526 ? 28.493 52.014 -29.326 1.00 22.38 525 PRO B O 1
ATOM 8320 N N . ASN B 1 527 ? 28.341 53.722 -30.781 1.00 20.98 526 ASN B N 1
ATOM 8321 C CA . ASN B 1 527 ? 29.725 54.144 -30.610 1.00 22.58 526 ASN B CA 1
ATOM 8322 C C . ASN B 1 527 ? 30.082 54.493 -29.145 1.00 21.78 526 ASN B C 1
ATOM 8323 O O . ASN B 1 527 ? 31.216 54.376 -28.731 1.00 20.77 526 ASN B O 1
ATOM 8328 N N . ALA B 1 528 ? 29.076 54.882 -28.377 1.00 24.16 527 ALA B N 1
ATOM 8329 C CA . ALA B 1 528 ? 29.236 55.163 -26.923 1.00 22.29 527 ALA B CA 1
ATOM 8330 C C . ALA B 1 528 ? 29.925 54.007 -26.230 1.00 24.11 527 ALA B C 1
ATOM 8331 O O . ALA B 1 528 ? 30.658 54.196 -25.254 1.00 25.69 527 ALA B O 1
ATOM 8333 N N . LEU B 1 529 ? 29.717 52.804 -26.762 1.00 25.02 528 LEU B N 1
ATOM 8334 C CA . LEU B 1 529 ? 30.261 51.594 -26.127 1.00 24.65 528 LEU B CA 1
ATOM 8335 C C . LEU B 1 529 ? 31.779 51.583 -26.221 1.00 23.88 528 LEU B C 1
ATOM 8336 O O . LEU B 1 529 ? 32.437 50.980 -25.383 1.00 23.20 528 LEU B O 1
ATOM 8341 N N . ASN B 1 530 ? 32.302 52.307 -27.204 1.00 22.06 529 ASN B N 1
ATOM 8342 C CA . ASN B 1 530 ? 33.749 52.365 -27.511 1.00 24.94 529 ASN B CA 1
ATOM 8343 C C . ASN B 1 530 ? 34.417 53.514 -26.767 1.00 23.67 529 ASN B C 1
ATOM 8344 O O . ASN B 1 530 ? 35.628 53.594 -26.651 1.00 26.13 529 ASN B O 1
ATOM 8357 N N . ASP B 1 532 ? 35.751 56.094 -24.011 1.00 21.61 531 ASP B N 1
ATOM 8358 C CA . ASP B 1 532 ? 36.370 55.966 -22.686 1.00 21.39 531 ASP B CA 1
ATOM 8359 C C . ASP B 1 532 ? 37.440 57.004 -22.504 1.00 22.32 531 ASP B C 1
ATOM 8360 O O . ASP B 1 532 ? 37.793 57.740 -23.425 1.00 22.60 531 ASP B O 1
ATOM 8365 N N . VAL B 1 533 ? 37.891 57.062 -21.267 1.00 25.32 532 VAL B N 1
ATOM 8366 C CA . VAL B 1 533 ? 39.011 57.897 -20.846 1.00 30.67 532 VAL B CA 1
ATOM 8367 C C . VAL B 1 533 ? 40.008 56.935 -20.258 1.00 35.51 532 VAL B C 1
ATOM 8368 O O . VAL B 1 533 ? 39.713 56.223 -19.284 1.00 36.52 532 VAL B O 1
ATOM 8372 N N . ASP B 1 534 ? 41.174 56.895 -20.893 1.00 40.25 533 ASP B N 1
ATOM 8373 C CA . ASP B 1 534 ? 42.178 55.858 -20.618 1.00 44.54 533 ASP B CA 1
ATOM 8374 C C . ASP B 1 534 ? 43.067 56.232 -19.448 1.00 46.67 533 ASP B C 1
ATOM 8375 O O . ASP B 1 534 ? 43.184 57.399 -19.080 1.00 45.48 533 ASP B O 1
ATOM 8380 N N . ASP B 1 535 ? 43.689 55.210 -18.871 1.00 51.06 534 ASP B N 1
ATOM 8381 C CA . ASP B 1 535 ? 44.583 55.383 -17.702 1.00 53.70 534 ASP B CA 1
ATOM 8382 C C . ASP B 1 535 ? 45.357 56.716 -17.695 1.00 54.92 534 ASP B C 1
ATOM 8383 O O . ASP B 1 535 ? 45.500 57.340 -16.639 1.00 57.18 534 ASP B O 1
ATOM 8386 N N . SER B 1 536 ? 45.825 57.160 -18.861 1.00 54.43 535 SER B N 1
ATOM 8387 C CA . SER B 1 536 ? 46.581 58.424 -18.968 1.00 55.06 535 SER B CA 1
ATOM 8388 C C . SER B 1 536 ? 45.666 59.644 -18.980 1.00 54.60 535 SER B C 1
ATOM 8389 O O . SER B 1 536 ? 46.110 60.794 -19.142 1.00 55.31 535 SER B O 1
ATOM 8392 N N . GLY B 1 537 ? 44.379 59.371 -18.811 1.00 53.57 536 GLY B N 1
ATOM 8393 C CA . GLY B 1 537 ? 43.338 60.405 -18.796 1.00 51.36 536 GLY B CA 1
ATOM 8394 C C . GLY B 1 537 ? 43.039 60.990 -20.165 1.00 49.27 536 GLY B C 1
ATOM 8395 O O . GLY B 1 537 ? 42.570 62.118 -20.284 1.00 50.14 536 GLY B O 1
ATOM 8396 N N . ASN B 1 538 ? 43.329 60.203 -21.192 1.00 46.00 537 ASN B N 1
ATOM 8397 C CA . ASN B 1 538 ? 43.002 60.558 -22.595 1.00 43.73 537 ASN B CA 1
ATOM 8398 C C . ASN B 1 538 ? 41.714 59.906 -23.131 1.00 37.86 537 ASN B C 1
ATOM 8399 O O . ASN B 1 538 ? 41.420 58.752 -22.842 1.00 37.96 537 ASN B O 1
ATOM 8404 N N . ILE B 1 539 ? 40.966 60.690 -23.905 1.00 33.46 538 ILE B N 1
ATOM 8405 C CA . ILE B 1 539 ? 39.716 60.230 -24.556 1.00 31.63 538 ILE B CA 1
ATOM 8406 C C . ILE B 1 539 ? 40.030 59.266 -25.686 1.00 32.11 538 ILE B C 1
ATOM 8407 O O . ILE B 1 539 ? 40.895 59.494 -26.513 1.00 32.57 538 ILE B O 1
ATOM 8412 N N . VAL B 1 540 ? 39.308 58.171 -25.703 1.00 30.13 539 VAL B N 1
ATOM 8413 C CA . VAL B 1 540 ? 39.355 57.265 -26.824 1.00 29.14 539 VAL B CA 1
ATOM 8414 C C . VAL B 1 540 ? 37.942 56.947 -27.300 1.00 28.86 539 VAL B C 1
ATOM 8415 O O . VAL B 1 540 ? 36.991 56.994 -26.522 1.00 27.76 539 VAL B O 1
ATOM 8419 N N . GLY B 1 541 ? 37.827 56.692 -28.601 1.00 27.13 540 GLY B N 1
ATOM 8420 C CA . GLY B 1 541 ? 36.615 56.128 -29.227 1.00 27.09 540 GLY B CA 1
ATOM 8421 C C . GLY B 1 541 ? 35.661 57.094 -29.884 1.00 26.28 540 GLY B C 1
ATOM 8422 O O . GLY B 1 541 ? 34.641 56.681 -30.454 1.00 27.21 540 GLY B O 1
ATOM 8423 N N . VAL B 1 542 ? 35.993 58.377 -29.846 1.00 29.12 541 VAL B N 1
ATOM 8424 C CA . VAL B 1 542 ? 35.074 59.417 -30.324 1.00 29.86 541 VAL B CA 1
ATOM 8425 C C . VAL B 1 542 ? 35.205 59.640 -31.822 1.00 37.15 541 VAL B C 1
ATOM 8426 O O . VAL B 1 542 ? 34.218 59.694 -32.573 1.00 33.25 541 VAL B O 1
ATOM 8430 N N . SER B 1 543 ? 36.451 59.773 -32.237 1.00 43.29 542 SER B N 1
ATOM 8431 C CA . SER B 1 543 ? 36.784 60.023 -33.635 1.00 48.44 542 SER B CA 1
ATOM 8432 C C . SER B 1 543 ? 37.499 58.801 -34.217 1.00 50.58 542 SER B C 1
ATOM 8433 O O . SER B 1 543 ? 37.858 57.811 -33.534 1.00 51.26 542 SER B O 1
#

CATH classification: 3.40.50.300 (+2 more: 3.30.1510.10, 3.10.410.10)

Nearest PDB structures (foldseek):
  3do6-assembly1_A  TM=1.001E+00  e=0.000E+00  Thermotoga maritima
  4ioj-assembly1_A  TM=9.813E-01  e=1.920E-79  Moorella thermoacetica ATCC 39073
  5a5g-assembly1_A  TM=9.738E-01  e=1.127E-75  Tepidanaerobacter acetatoxydans Re1
  7c11-assembly2_M  TM=9.813E-01  e=2.218E-75  Methylorubrum extorquens CM4
  7c11-assembly2_P  TM=9.682E-01  e=3.537E-74  Methylorubrum extorquens CM4

Organism: Thermotoga maritima (strain ATCC 43589 / DSM 3109 / JCM 10099 / NBRC 100826 / MSB8) (NCBI:txid243274)

B-factor: mean 25.9, std 11.19, range [5.02, 98.91]